Protein 9G46 (pdb70)

Secondary structure (DSSP, 8-state):
--S-S-GGGSHHHHHHHHHIIIIITT--HHHHHHH-TTHHHHTEEEEE-TTS-EEEEE-TTSS--HHHHHHHHHHHHHTTHHHHHHHHHTT---BTTTTB---HHHHT-TT----EETTEE-HHHHHHHHHHHHHHHHHHHTT-SB-TTSPBP-EEEEE--GGGTHHHHHHHHHTGGG--TT-EEEEE--SSHHHHHHHHTT--GGGEEEEEE-SSS--HHHHHHHHHHHHHHHHHH--GGGGGGTEEEEES-HHHHHHHT--GGGEEE--TTS-GGG-TTTGGGHHHHHHH-HHHHHHHHHHHHHHHHHHHHS-GGG-HHHHHHHHHHIIIIII---EEEEEES-STTTTHHHHHHHHHHHHH--SBBTTS-B-SS---PEEE---TTGGGGTTHHHHHHSSS---EEEEEESS-S--HHHHHHHHHHHHHHHHHHHHHHH-B-HHHHHHTT--GGGGGGG-B-----EEEEEES---HHHHHHHHHHHHHHHHHHHHHHTB-TT--HHHHHHHHHHHHHHHHHHS-S---SS-HHHHHHHHHHHHH--/--S-S-GGGSHHHHHHHHHIIIIITT--HHHHHHH-TTHHHHTEEEEE-TTS-EEEEE-TTSS--HHHHHHHHHHHHHTTHHHHHHHHHTT---BTTTTB---HHHHT-TT----EETTEE-HHHHHHHHHHHHHHHHHHHHT-SB-TTSPBP-EEEEE--GGGTHHHHHHHHHTGGG--TT-EEEEE--SSHHHHHHHHTT--GGGEEEEEE-SSS--HHHHHHHHHHHHHHHHHH-SGGGGGGTEEEEES-HHHHHHTT--GGGEEE--TTS-GGG-TTSGGGHHHHHHH-HHHHHHHHHHHHHHHHHHHHS-GGG-HHHHHHHHHHIIIIII---EEEEEES-GGGTTHHHHHHIIIIIHH---BBTTS-B-SS----EEE---TTGGGGTTHHHHHHSSS---EEEEEESS-S--HHHHHHHHHHHHHHHHHHHHHHH-B-HHHHHHTT--GGGGGGG-B-----EEEEEES---HHHHHHHHHHHHHHHHHHHHHHTB-TT--HHHHHTSSHHHHHHHHHHS-S---SS-HHHHHHHHHHHHH--

Foldseek 3Di:
DFPDFFLCPQVLNVVLLVCCVPDQVPAALVVVCVVDVCLQVLQKDWAAAPVRFIKIWGQSLASDDPVNLVSLLVLLVSLPLLVLLVCLQQQAQLLVVVSGRQPLLLLLPPVLDQRDHPPHGCNVVSVVLLVLLQVVLVCLVVQVLFAPVSHRAQEEEEFEEQLLFLLLVQLCLLAVLLFDPRHYYHYQYDLPVCSLCVVPVPDDLRRYAYEQEDAALPFPSSLNSVVVVVVVSCVPVVDLVRNASHYAYEYQDLVSCVVSPYDSSRYRHDDPSQFSLSDCSGSSVSSVCNGRNSVLSSLLSSLLNSLSCLQNPPRLSNRLLSSLLSSVCCCCFNVVFQEEEEEELDQSSFSVQVSLQSLQCQLWVDQAFPVGHGHPTDITGRTDYGYPPVCVVPCVVCLFDNDGQYEYEYEYAQDESPCPPVNPVVVVSVVCLVVSQVCQAPWADLVRLVVVPDDDPCRVVRTTPHSRGYIYMYTNYPGSSNVSNVVSSSNSSSSSRCSSRRHRSRDRVVVVVVSPPCVVVVVVLVDLDQDDPDPPVVSVVSNVCSVPPD/DFPDFFLVVQVLVVVLLVCCVVDQVPPALVVVCVVDVCLQVLQKDWAAAPVRFIKIWTQSLASDDDVNLVSLLVLLVSLCLLVLLVCLQQQAQLLVVVSGRQPLLLLLPPVLDQRDHPPHGCNVVSVVLLVLLQVVLVCLQVQVQFAPVSGRAQEEEEFEEQLLFLLLVQLCLLAVLLFDPRHYYYYQYDLPCVSLCVGCVPDDLRRYAYEQEDAALPDPSSLVSVVVVVVVSCVPVVDLVRNASHYAYEYQDLVSCVVSPYDSSRYRHDDPSQFSLSDCSGSSVSSVCNGRNSVLSSLLSSLLNSLSCLQNPPRLSNRQLSSLLSSVCSCCFNVVFQEEEEEELDSSSFSVQVSLQSLQCQQWVDQAFPSGHGHPTDITHRYGYGYPPVVVVPCVVCLWDNDGQHEYEYEYAQDDSPCPPVNPVVVVSVVCLVVSQVCLAPWADQVRQVVVPDDDPCRVVRTTPHSRGYIYMYTNYSGSSNNSNVVSSSNSSSSSRCSSRRHRSRDRVPVVVVPDVVVVVVVVLVDLDQDDPDPPVVSVVSNVCSVVDD

Nearest PDB structures (foldseek):
  7oyl-assembly1_A  TM=9.959E-01  e=5.648E-76  Aspergillus fumigatus
  1iri-assembly2_D  TM=9.839E-01  e=1.666E-66  Homo sapiens
  3ljk-assembly1_A  TM=9.572E-01  e=7.324E-53  Francisella tularensis subsp. tularensis
  3pr3-assembly1_B  TM=9.569E-01  e=1.613E-48  Plasmodium falciparum 3D7
  6otu-assembly1_A-2  TM=9.140E-01  e=5.782E-39  Chlamydia trachomatis D/UW-3/CX

GO terms:
  GO:0062040 fungal biofilm matrix (C, IDA)

InterPro domains:
  IPR001672 Phosphoglucose isomerase (PGI) [MF_00473] (52-525)
  IPR001672 Phosphoglucose isomerase (PGI) [PF00342] (58-542)
  IPR001672 Phosphoglucose isomerase (PGI) [PR00662] (156-175)
  IPR001672 Phosphoglucose isomerase (PGI) [PR00662] (268-286)
  IPR001672 Phosphoglucose isomerase (PGI) [PR00662] (345-366)
  IPR001672 Phosphoglucose isomerase (PGI) [PR00662] (466-484)
  IPR001672 Phosphoglucose isomerase (PGI) [PR00662] (484-498)
  IPR001672 Phosphoglucose isomerase (PGI) [PR00662] (498-511)
  IPR001672 Phosphoglucose isomerase (PGI) [PS51463] (10-548)
  IPR001672 Phosphoglucose isomerase (PGI) [PTHR11469] (6-547)
  IPR018189 Phosphoglucose isomerase, conserved site [PS00174] (498-515)
  IPR018189 Phosphoglucose isomerase, conserved site [PS00765] (272-285)
  IPR023096 Phosphoglucose isomerase, C-terminal [G3DSA:1.10.1390.10] (508-550)
  IPR035476 Phosphoglucose isomerase, SIS domain 1 [cd05015] (127-291)
  IPR035482 Phosphoglucose isomerase, SIS domain 2 [cd05016] (338-521)
  IPR046348 SIS domain superfamily [SSF53697] (8-548)

Radius of gyration: 28.05 Å; Cα contacts (8 Å, |Δi|>4): 2369; chains: 2; bounding box: 69×75×69 Å

Sequence (1100 aa):
MASFKLATDLPEWKKLEETYKSVGEKFSVRDAFAKDPKRFEEFSWIIYKNYDDSKILFDFSKNLVNKEILDQLVTLAKEAGVEKLRDAMFAGDHINTTEDRAVYHVALRNRALRKMMPVDGKDTAQEVDDVLKHMKEEFSDSSIRDGSWTGYTGKSITDVVNIGIGGSDLGPVMVTEALKAYSKPGLNVHFISNIDGTHTAETLKNLNPETTLFLIASKTFTTAETITNATSAKNWFLATAKDSKHIAKHFAALSTNEKEVVAFGIDAKNMFGFESSWVGGRYSVWSAIGLSVAIYIGFENFNDFLKGAEAMDQHFLTTPLENNIPVIGGLLSVWYNNFFGAQTHLVVPFDQYLHRFPAYLQQLSMESNGKSVTRANVFTNYQTGTTILFGEPATNAQHSFFQLVHQGTKLIPADFILAAQQSHNPIEKNLHQRMLASNFFAQSEALMMVGKDEAKKVKAEGATGGLVPHKEFSGNRPTTSILAQKITPATLGSLIAYYEHLTFTEGAIWNINSFDQWGVELGKVLAKVVIGKELDDKKAVATHDASTNGLINQFKEWEEMASFKLATDLPEWKKLEETYKKSVGEKFSVRDAFAKDPKRFEEFSWIYKNYDDSKILFDFSKNLVNKEILDQLVTLAKEAGVEKLRDAMFAGDHINTTEDRAVYHVALRNRALRKMMPVDGKDTAQEEVDDVLKHMKEFSDSSIRDGSWTGYTGKSSITDVVNIGIGGSDLGPVMVTEALKAYSKPGLNVHFISNIDGTHTAETLKNLNPETTLFLIASKTFTTAETITNATSAKNWFLATAKDSKHIAKKHFAALSTNEKEVVAFGIDDAKNMFGFESSWVGGRYSVWSAIGLSVAIYIGFENFNDFLKGAEAMDQHFLTTPLENNIPVIGGLLSVWYNNFFGAQTHLVVPFDQYLHRFPAYLQQLSMESNGKSVTRANVFTNYQTGTTILFGEPATNAQHSFFQLVHQGTKLIPADFILAAQSHNPIEKNLHQRMLASNFFAQSEALMMVVGKDEAKVKAEGATGGLVPHKEFSGNRPTTSILAQKITPATLGSLIAYYEHLTFTEGAIWNINSFDQWGVELGKKVLAKVIGKELDDKKAVATHDASTNGLINQFKEWEE

B-factor: mean 14.59, std 7.42, range [5.87, 81.79]

Organism: Candida albicans (strain SC5314 / ATCC MYA-2876) (NCBI:txid237561)

Structure (mmCIF, N/CA/C/O backbone):
data_9G46
#
_entry.id   9G46
#
_cell.length_a   86.769
_cell.length_b   101.170
_cell.length_c   133.700
_cell.angle_alpha   90.00
_cell.angle_beta   90.00
_cell.angle_gamma   90.00
#
_symmetry.space_group_name_H-M   'P 21 21 21'
#
loop_
_entity.id
_entity.type
_entity.pdbx_description
1 polymer 'Glucose-6-phosphate isomerase'
2 non-polymer '5-PHOSPHOARABINONIC ACID'
3 non-polymer (1S)-3-(methylamino)-1-thiophen-2-yl-propan-1-ol
4 non-polymer [4-(hydroxymethyl)cyclohexyl]methanol
5 non-polymer 'CHLORIDE ION'
6 water water
#
loop_
_atom_site.group_PDB
_atom_site.id
_atom_site.type_symbol
_atom_site.label_atom_id
_atom_site.label_alt_id
_atom_site.label_comp_id
_atom_site.label_asym_id
_atom_site.label_entity_id
_atom_site.label_seq_id
_atom_site.pdbx_PDB_ins_code
_atom_site.Cartn_x
_atom_site.Cartn_y
_atom_site.Cartn_z
_atom_site.occupancy
_atom_site.B_iso_or_equiv
_atom_site.auth_seq_id
_atom_site.auth_comp_id
_atom_site.auth_asym_id
_atom_site.auth_atom_id
_atom_site.pdbx_PDB_model_num
ATOM 1 N N . MET A 1 6 ? 10.886 -28.222 -37.482 1.00 45.64 1 MET A N 1
ATOM 2 C CA . MET A 1 6 ? 11.682 -27.532 -38.526 1.00 42.37 1 MET A CA 1
ATOM 3 C C . MET A 1 6 ? 10.855 -26.442 -39.200 1.00 34.98 1 MET A C 1
ATOM 4 O O . MET A 1 6 ? 9.633 -26.398 -39.084 1.00 26.69 1 MET A O 1
ATOM 9 N N . ALA A 1 7 ? 11.560 -25.553 -39.905 1.00 31.65 2 ALA A N 1
ATOM 10 C CA . ALA A 1 7 ? 10.989 -24.267 -40.276 1.00 30.42 2 ALA A CA 1
ATOM 11 C C . ALA A 1 7 ? 10.148 -24.431 -41.525 1.00 22.92 2 ALA A C 1
ATOM 12 O O . ALA A 1 7 ? 10.474 -25.288 -42.348 1.00 25.21 2 ALA A O 1
ATOM 14 N N . SER A 1 8 ? 9.216 -23.494 -41.733 1.00 20.12 3 SER A N 1
ATOM 15 C CA . SER A 1 8 ? 8.380 -23.506 -42.930 1.00 19.53 3 SER A CA 1
ATOM 16 C C . SER A 1 8 ? 8.921 -22.555 -43.987 1.00 18.28 3 SER A C 1
ATOM 17 O O . SER A 1 8 ? 8.428 -22.537 -45.113 1.00 18.96 3 SER A O 1
ATOM 20 N N . PHE A 1 9 ? 9.970 -21.785 -43.672 1.00 14.47 4 PHE A N 1
ATOM 21 C CA . PHE A 1 9 ? 10.605 -20.887 -44.636 1.00 13.42 4 PHE A CA 1
ATOM 22 C C . PHE A 1 9 ? 12.058 -20.678 -44.170 1.00 11.65 4 PHE A C 1
ATOM 23 O O . PHE A 1 9 ? 12.428 -21.131 -43.080 1.00 11.77 4 PHE A O 1
ATOM 31 N N . LYS A 1 10 ? 12.844 -20.027 -45.023 1.00 11.42 5 LYS A N 1
ATOM 32 C CA . LYS A 1 10 ? 14.285 -19.869 -44.784 1.00 11.53 5 LYS A CA 1
ATOM 33 C C . LYS A 1 10 ? 14.602 -18.458 -44.293 1.00 10.88 5 LYS A C 1
ATOM 34 O O . LYS A 1 10 ? 15.342 -18.276 -43.316 1.00 10.26 5 LYS A O 1
ATOM 40 N N . LEU A 1 11 ? 14.161 -17.459 -45.048 1.00 10.21 6 LEU A N 1
ATOM 41 C CA . LEU A 1 11 ? 14.563 -16.069 -44.841 1.00 9.63 6 LEU A CA 1
ATOM 42 C C . LEU A 1 11 ? 13.346 -15.144 -44.887 1.00 10.16 6 LEU A C 1
ATOM 43 O O . LEU A 1 11 ? 12.516 -15.235 -45.818 1.00 10.15 6 LEU A O 1
ATOM 48 N N . ALA A 1 12 ? 13.245 -14.208 -43.945 1.00 11.68 7 ALA A N 1
ATOM 49 C CA . ALA A 1 12 ? 12.113 -13.292 -43.892 1.00 10.63 7 ALA A CA 1
ATOM 50 C C . ALA A 1 12 ? 11.996 -12.461 -45.173 1.00 11.10 7 ALA A C 1
ATOM 51 O O . ALA A 1 12 ? 10.882 -12.146 -45.607 1.00 10.62 7 ALA A O 1
ATOM 53 N N . THR A 1 13 ? 13.125 -12.088 -45.748 1.00 10.70 8 THR A N 1
ATOM 54 C CA . THR A 1 13 ? 13.173 -11.283 -46.971 1.00 10.92 8 THR A CA 1
ATOM 55 C C . THR A 1 13 ? 12.459 -11.966 -48.133 1.00 11.67 8 THR A C 1
ATOM 56 O O . THR A 1 13 ? 12.087 -11.292 -49.127 1.00 11.89 8 THR A O 1
ATOM 60 N N . ASP A 1 14 ? 12.329 -13.280 -48.073 1.00 11.13 9 ASP A N 1
ATOM 61 C CA . ASP A 1 14 ? 11.668 -14.046 -49.135 1.00 13.01 9 ASP A CA 1
ATOM 62 C C . ASP A 1 14 ? 10.225 -14.461 -48.784 1.00 13.52 9 ASP A C 1
ATOM 63 O O . ASP A 1 14 ? 9.583 -15.145 -49.587 1.00 15.02 9 ASP A O 1
ATOM 68 N N . LEU A 1 15 ? 9.676 -14.037 -47.638 1.00 11.98 10 LEU A N 1
ATOM 69 C CA . LEU A 1 15 ? 8.219 -14.074 -47.469 1.00 11.97 10 LEU A CA 1
ATOM 70 C C . LEU A 1 15 ? 7.584 -13.118 -48.460 1.00 12.31 10 LEU A C 1
ATOM 71 O O . LEU A 1 15 ? 8.069 -11.988 -48.600 1.00 11.74 10 LEU A O 1
ATOM 76 N N . PRO A 1 16 ? 6.502 -13.535 -49.171 1.00 12.41 11 PRO A N 1
ATOM 77 C CA . PRO A 1 16 ? 5.921 -12.702 -50.217 1.00 13.63 11 PRO A CA 1
ATOM 78 C C . PRO A 1 16 ? 5.607 -11.277 -49.784 1.00 12.35 11 PRO A C 1
ATOM 79 O O . PRO A 1 16 ? 5.827 -10.335 -50.530 1.00 14.23 11 PRO A O 1
ATOM 83 N N . GLU A 1 17 ? 5.162 -11.072 -48.529 1.00 12.10 12 GLU A N 1
ATOM 84 C CA . GLU A 1 17 ? 4.750 -9.742 -48.110 1.00 12.23 12 GLU A CA 1
ATOM 85 C C . GLU A 1 17 ? 5.945 -8.824 -47.875 1.00 12.46 12 GLU A C 1
ATOM 86 O O . GLU A 1 17 ? 5.802 -7.588 -47.846 1.00 11.84 12 GLU A O 1
ATOM 92 N N . TRP A 1 18 ? 7.141 -9.390 -47.696 1.00 12.06 13 TRP A N 1
ATOM 93 C CA . TRP A 1 18 ? 8.293 -8.527 -47.412 1.00 12.43 13 TRP A CA 1
ATOM 94 C C . TRP A 1 18 ? 8.534 -7.539 -48.546 1.00 13.52 13 TRP A C 1
ATOM 95 O O . TRP A 1 18 ? 8.679 -6.347 -48.286 1.00 11.44 13 TRP A O 1
ATOM 106 N N . LYS A 1 19 ? 8.558 -8.015 -49.786 1.00 13.57 14 LYS A N 1
ATOM 107 C CA . LYS A 1 19 ? 8.798 -7.096 -50.892 1.00 13.93 14 LYS A CA 1
ATOM 108 C C . LYS A 1 19 ? 7.657 -6.092 -51.027 1.00 13.05 14 LYS A C 1
ATOM 109 O O . LYS A 1 19 ? 7.890 -4.934 -51.352 1.00 14.03 14 LYS A O 1
ATOM 113 N N . LYS A 1 20 ? 6.434 -6.490 -50.671 1.00 12.73 15 LYS A N 1
ATOM 114 C CA . LYS A 1 20 ? 5.306 -5.569 -50.673 1.00 14.01 15 LYS A CA 1
ATOM 115 C C . LYS A 1 20 ? 5.472 -4.491 -49.618 1.00 13.41 15 LYS A C 1
ATOM 116 O O . LYS A 1 20 ? 5.142 -3.333 -49.862 1.00 13.49 15 LYS A O 1
ATOM 122 N N . LEU A 1 21 ? 5.959 -4.859 -48.424 1.00 11.58 16 LEU A N 1
ATOM 123 C CA . LEU A 1 21 ? 6.231 -3.853 -47.412 1.00 11.82 16 LEU A CA 1
ATOM 124 C C . LEU A 1 21 ? 7.358 -2.896 -47.817 1.00 12.11 16 LEU A C 1
ATOM 125 O O . LEU A 1 21 ? 7.303 -1.713 -47.488 1.00 13.19 16 LEU A O 1
ATOM 130 N N . GLU A 1 22 ? 8.355 -3.382 -48.565 1.00 13.19 17 GLU A N 1
ATOM 131 C CA . GLU A 1 22 ? 9.387 -2.490 -49.088 1.00 16.04 17 GLU A CA 1
ATOM 132 C C . GLU A 1 22 ? 8.764 -1.450 -50.022 1.00 15.33 17 GLU A C 1
ATOM 133 O O . GLU A 1 22 ? 9.143 -0.274 -49.974 1.00 14.64 17 GLU A O 1
ATOM 139 N N . GLU A 1 23 ? 7.806 -1.869 -50.861 1.00 16.47 18 GLU A N 1
ATOM 140 C CA . GLU A 1 23 ? 7.146 -0.935 -51.770 1.00 16.41 18 GLU A CA 1
ATOM 141 C C . GLU A 1 23 ? 6.288 0.060 -51.014 1.00 15.50 18 GLU A C 1
ATOM 142 O O . GLU A 1 23 ? 6.334 1.244 -51.300 1.00 16.64 18 GLU A O 1
ATOM 148 N N . THR A 1 24 ? 5.564 -0.406 -49.980 1.00 14.09 19 THR A N 1
ATOM 149 C CA . THR A 1 24 ? 4.784 0.498 -49.142 1.00 13.83 19 THR A CA 1
ATOM 150 C C . THR A 1 24 ? 5.702 1.460 -48.369 1.00 14.90 19 THR A C 1
ATOM 151 O O . THR A 1 24 ? 5.370 2.651 -48.204 1.00 17.08 19 THR A O 1
ATOM 155 N N . TYR A 1 25 ? 6.868 0.988 -47.915 1.00 12.75 20 TYR A N 1
ATOM 156 C CA . TYR A 1 25 ? 7.813 1.903 -47.287 1.00 13.33 20 TYR A CA 1
ATOM 157 C C . TYR A 1 25 ? 8.164 3.052 -48.241 1.00 14.79 20 TYR A C 1
ATOM 158 O O . TYR A 1 25 ? 8.097 4.223 -47.850 1.00 15.54 20 TYR A O 1
ATOM 167 N N . LYS A 1 26 ? 8.501 2.725 -49.485 1.00 16.63 21 LYS A N 1
ATOM 168 C CA . LYS A 1 26 ? 8.868 3.771 -50.434 1.00 20.36 21 LYS A CA 1
ATOM 169 C C . LYS A 1 26 ? 7.710 4.721 -50.721 1.00 20.19 21 LYS A C 1
ATOM 170 O O . LYS A 1 26 ? 7.906 5.936 -50.775 1.00 23.29 21 LYS A O 1
ATOM 176 N N . SER A 1 27 ? 6.506 4.187 -50.883 1.00 20.44 22 SER A N 1
ATOM 177 C CA . SER A 1 27 ? 5.394 5.016 -51.354 1.00 23.13 22 SER A CA 1
ATOM 178 C C . SER A 1 27 ? 4.716 5.797 -50.225 1.00 25.76 22 SER A C 1
ATOM 179 O O . SER A 1 27 ? 4.286 6.924 -50.433 1.00 26.08 22 SER A O 1
ATOM 182 N N . VAL A 1 28 ? 4.643 5.249 -49.011 1.00 20.17 23 VAL A N 1
ATOM 183 C CA . VAL A 1 28 ? 3.833 5.806 -47.932 1.00 23.13 23 VAL A CA 1
ATOM 184 C C . VAL A 1 28 ? 4.598 5.927 -46.609 1.00 20.43 23 VAL A C 1
ATOM 185 O O . VAL A 1 28 ? 4.388 6.875 -45.816 1.00 19.31 23 VAL A O 1
ATOM 189 N N . GLY A 1 29 ? 5.498 4.977 -46.334 1.00 18.07 24 GLY A N 1
ATOM 190 C CA . GLY A 1 29 ? 6.103 4.860 -45.012 1.00 17.19 24 GLY A CA 1
ATOM 191 C C . GLY A 1 29 ? 7.180 5.901 -44.746 1.00 16.17 24 GLY A C 1
ATOM 192 O O . GLY A 1 29 ? 7.149 6.604 -43.741 1.00 16.06 24 GLY A O 1
ATOM 193 N N . GLU A 1 30 ? 8.117 6.030 -45.691 1.00 17.48 25 GLU A N 1
ATOM 194 C CA . GLU A 1 30 ? 9.287 6.857 -45.472 1.00 20.81 25 GLU A CA 1
ATOM 195 C C . GLU A 1 30 ? 8.869 8.266 -45.064 1.00 21.61 25 GLU A C 1
ATOM 196 O O . GLU A 1 30 ? 9.368 8.807 -44.073 1.00 23.15 25 GLU A O 1
ATOM 202 N N . LYS A 1 31 ? 7.902 8.829 -45.807 1.00 21.08 26 LYS A N 1
ATOM 203 C CA . LYS A 1 31 ? 7.530 10.225 -45.603 1.00 23.49 26 LYS A CA 1
ATOM 204 C C . LYS A 1 31 ? 6.235 10.351 -44.796 1.00 21.82 26 LYS A C 1
ATOM 205 O O . LYS A 1 31 ? 5.568 11.373 -44.864 1.00 19.45 26 LYS A O 1
ATOM 211 N N . PHE A 1 32 ? 5.906 9.323 -44.018 1.00 20.71 27 PHE A N 1
ATOM 212 C CA . PHE A 1 32 ? 4.672 9.261 -43.260 1.00 17.12 27 PHE A CA 1
ATOM 213 C C . PHE A 1 32 ? 4.556 10.477 -42.356 1.00 16.91 27 PHE A C 1
ATOM 214 O O . PHE A 1 32 ? 5.478 10.850 -41.626 1.00 15.88 27 PHE A O 1
ATOM 222 N N . SER A 1 33 ? 3.368 11.091 -42.401 1.00 13.46 28 SER A N 1
ATOM 223 C CA . SER A 1 33 ? 3.030 12.201 -41.540 1.00 13.19 28 SER A CA 1
ATOM 224 C C . SER A 1 33 ? 1.973 11.748 -40.541 1.00 13.73 28 SER A C 1
ATOM 225 O O . SER A 1 33 ? 0.847 11.474 -40.901 1.00 12.44 28 SER A O 1
ATOM 228 N N . VAL A 1 34 ? 2.376 11.701 -39.274 1.00 13.89 29 VAL A N 1
ATOM 229 C CA . VAL A 1 34 ? 1.459 11.368 -38.200 1.00 14.02 29 VAL A CA 1
ATOM 230 C C . VAL A 1 34 ? 0.390 12.445 -38.045 1.00 13.82 29 VAL A C 1
ATOM 231 O O . VAL A 1 34 ? -0.803 12.134 -37.897 1.00 13.77 29 VAL A O 1
ATOM 235 N N . ARG A 1 35 ? 0.779 13.727 -38.178 1.00 15.02 30 ARG A N 1
ATOM 236 C CA . ARG A 1 35 ? -0.221 14.784 -38.184 1.00 16.40 30 ARG A CA 1
ATOM 237 C C . ARG A 1 35 ? -1.302 14.543 -39.258 1.00 14.64 30 ARG A C 1
ATOM 238 O O . ARG A 1 35 ? -2.518 14.633 -39.020 1.00 14.95 30 ARG A O 1
ATOM 241 N N . ASP A 1 36 ? -0.892 14.263 -40.500 1.00 13.91 31 ASP A N 1
ATOM 242 C CA . ASP A 1 36 ? -1.837 13.992 -41.558 1.00 14.24 31 ASP A CA 1
ATOM 243 C C . ASP A 1 36 ? -2.692 12.768 -41.247 1.00 14.50 31 ASP A C 1
ATOM 244 O O . ASP A 1 36 ? -3.857 12.733 -41.617 1.00 14.24 31 ASP A O 1
ATOM 249 N N . ALA A 1 37 ? -2.102 11.746 -40.579 1.00 12.83 32 ALA A N 1
ATOM 250 C CA . ALA A 1 37 ? -2.877 10.565 -40.276 1.00 12.86 32 ALA A CA 1
ATOM 251 C C . ALA A 1 37 ? -4.054 10.897 -39.340 1.00 12.33 32 ALA A C 1
ATOM 252 O O . ALA A 1 37 ? -5.148 10.344 -39.506 1.00 12.50 32 ALA A O 1
ATOM 254 N N . PHE A 1 38 ? -3.799 11.746 -38.336 1.00 11.93 33 PHE A N 1
ATOM 255 C CA . PHE A 1 38 ? -4.852 12.090 -37.383 1.00 11.53 33 PHE A CA 1
ATOM 256 C C . PHE A 1 38 ? -5.917 12.923 -38.097 1.00 13.35 33 PHE A C 1
ATOM 257 O O . PHE A 1 38 ? -7.097 12.760 -37.825 1.00 15.40 33 PHE A O 1
ATOM 265 N N . ALA A 1 39 ? -5.476 13.813 -39.010 1.00 14.96 34 ALA A N 1
ATOM 266 C CA . ALA A 1 39 ? -6.426 14.640 -39.745 1.00 15.02 34 ALA A CA 1
ATOM 267 C C . ALA A 1 39 ? -7.309 13.812 -40.670 1.00 16.10 34 ALA A C 1
ATOM 268 O O . ALA A 1 39 ? -8.481 14.142 -40.918 1.00 16.94 34 ALA A O 1
ATOM 270 N N . LYS A 1 40 ? -6.788 12.714 -41.216 1.00 16.09 35 LYS A N 1
ATOM 271 C CA . LYS A 1 40 ? -7.517 11.902 -42.176 1.00 19.81 35 LYS A CA 1
ATOM 272 C C . LYS A 1 40 ? -8.515 11.005 -41.443 1.00 19.73 35 LYS A C 1
ATOM 273 O O . LYS A 1 40 ? -9.525 10.612 -42.017 1.00 21.38 35 LYS A O 1
ATOM 279 N N . ASP A 1 41 ? -8.208 10.618 -40.191 1.00 17.25 36 ASP A N 1
ATOM 280 C CA . ASP A 1 41 ? -8.957 9.563 -39.508 1.00 17.58 36 ASP A CA 1
ATOM 281 C C . ASP A 1 41 ? -9.339 10.061 -38.112 1.00 16.79 36 ASP A C 1
ATOM 282 O O . ASP A 1 41 ? -8.570 9.982 -37.157 1.00 14.66 36 ASP A O 1
ATOM 287 N N . PRO A 1 42 ? -10.560 10.586 -37.909 1.00 22.44 37 PRO A N 1
ATOM 288 C CA . PRO A 1 42 ? -10.967 11.084 -36.592 1.00 21.84 37 PRO A CA 1
ATOM 289 C C . PRO A 1 42 ? -11.025 10.000 -35.519 1.00 19.13 37 PRO A C 1
ATOM 290 O O . PRO A 1 42 ? -11.068 10.327 -34.342 1.00 24.55 37 PRO A O 1
ATOM 294 N N . LYS A 1 43 ? -10.948 8.747 -35.926 1.00 16.67 38 LYS A N 1
ATOM 295 C CA . LYS A 1 43 ? -11.019 7.654 -34.973 1.00 16.92 38 LYS A CA 1
ATOM 296 C C . LYS A 1 43 ? -9.624 7.055 -34.751 1.00 13.67 38 LYS A C 1
ATOM 297 O O . LYS A 1 43 ? -9.542 5.977 -34.216 1.00 12.41 38 LYS A O 1
ATOM 302 N N . ARG A 1 44 ? -8.552 7.743 -35.153 1.00 12.11 39 ARG A N 1
ATOM 303 C CA . ARG A 1 44 ? -7.227 7.116 -35.107 1.00 11.15 39 ARG A CA 1
ATOM 304 C C . ARG A 1 44 ? -6.833 6.662 -33.705 1.00 11.61 39 ARG A C 1
ATOM 305 O O . ARG A 1 44 ? -6.229 5.590 -33.553 1.00 10.90 39 ARG A O 1
ATOM 313 N N . PHE A 1 45 ? -7.064 7.487 -32.683 1.00 10.93 40 PHE A N 1
ATOM 314 C CA . PHE A 1 45 ? -6.671 7.103 -31.338 1.00 10.99 40 PHE A CA 1
ATOM 315 C C . PHE A 1 45 ? -7.390 5.814 -30.930 1.00 12.64 40 PHE A C 1
ATOM 316 O O . PHE A 1 45 ? -6.767 4.901 -30.392 1.00 13.20 40 PHE A O 1
ATOM 324 N N . GLU A 1 46 ? -8.717 5.731 -31.166 1.00 12.91 41 GLU A N 1
ATOM 325 C CA . GLU A 1 46 ? -9.455 4.510 -30.869 1.00 13.82 41 GLU A CA 1
ATOM 326 C C . GLU A 1 46 ? -8.932 3.316 -31.664 1.00 12.94 41 GLU A C 1
ATOM 327 O O . GLU A 1 46 ? -8.881 2.193 -31.151 1.00 12.90 41 GLU A O 1
ATOM 333 N N . GLU A 1 47 ? -8.600 3.497 -32.942 1.00 11.42 42 GLU A N 1
ATOM 334 C CA . GLU A 1 47 ? -8.227 2.400 -33.821 1.00 12.34 42 GLU A CA 1
ATOM 335 C C . GLU A 1 47 ? -6.838 1.840 -33.507 1.00 11.68 42 GLU A C 1
ATOM 336 O O . GLU A 1 47 ? -6.593 0.663 -33.727 1.00 11.65 42 GLU A O 1
ATOM 342 N N . PHE A 1 48 ? -5.965 2.688 -32.974 1.00 10.41 43 PHE A N 1
ATOM 343 C CA . PHE A 1 48 ? -4.572 2.325 -32.745 1.00 10.43 43 PHE A CA 1
ATOM 344 C C . PHE A 1 48 ? -4.223 2.341 -31.258 1.00 10.58 43 PHE A C 1
ATOM 345 O O . PHE A 1 48 ? -3.021 2.409 -30.940 1.00 10.36 43 PHE A O 1
ATOM 353 N N . SER A 1 49 ? -5.205 2.225 -30.378 1.00 9.55 44 SER A N 1
ATOM 354 C CA . SER A 1 49 ? -4.964 2.001 -28.957 1.00 10.53 44 SER A CA 1
ATOM 355 C C . SER A 1 49 ? -5.808 0.826 -28.509 1.00 10.52 44 SER A C 1
ATOM 356 O O . SER A 1 49 ? -6.886 0.612 -29.045 1.00 11.86 44 SER A O 1
ATOM 359 N N . TRP A 1 50 ? -5.310 0.077 -27.536 1.00 9.37 45 TRP A N 1
ATOM 360 C CA . TRP A 1 50 ? -5.961 -1.103 -27.006 1.00 10.01 45 TRP A CA 1
ATOM 361 C C . TRP A 1 50 ? -5.873 -1.063 -25.483 1.00 11.77 45 TRP A C 1
ATOM 362 O O . TRP A 1 50 ? -4.798 -0.787 -24.937 1.00 12.51 45 TRP A O 1
ATOM 373 N N . ILE A 1 51 ? -6.989 -1.363 -24.815 1.00 11.23 46 ILE A N 1
ATOM 374 C CA A ILE A 1 51 ? -6.968 -1.528 -23.375 0.50 12.58 46 ILE A CA 1
ATOM 375 C CA B ILE A 1 51 ? -7.050 -1.550 -23.365 0.50 11.80 46 ILE A CA 1
ATOM 376 C C . ILE A 1 51 ? -6.794 -3.015 -23.078 1.00 13.01 46 ILE A C 1
ATOM 377 O O . ILE A 1 51 ? -7.511 -3.874 -23.580 1.00 15.06 46 ILE A O 1
ATOM 386 N N . TYR A 1 52 ? -5.778 -3.311 -22.279 1.00 10.48 47 TYR A N 1
ATOM 387 C CA . TYR A 1 52 ? -5.534 -4.646 -21.786 1.00 10.30 47 TYR A CA 1
ATOM 388 C C . TYR A 1 52 ? -6.179 -4.763 -20.409 1.00 10.40 47 TYR A C 1
ATOM 389 O O . TYR A 1 52 ? -6.016 -3.873 -19.583 1.00 11.08 47 TYR A O 1
ATOM 398 N N . LYS A 1 53 ? -6.949 -5.842 -20.195 1.00 11.79 48 LYS A N 1
ATOM 399 C CA . LYS A 1 53 ? -7.553 -6.076 -18.894 1.00 13.00 48 LYS A CA 1
ATOM 400 C C . LYS A 1 53 ? -6.846 -7.244 -18.217 1.00 11.79 48 LYS A C 1
ATOM 401 O O . LYS A 1 53 ? -6.812 -8.356 -18.729 1.00 11.60 48 LYS A O 1
ATOM 407 N N . ASN A 1 54 ? -6.299 -6.958 -17.040 1.00 11.01 49 ASN A N 1
ATOM 408 C CA . ASN A 1 54 ? -5.549 -7.909 -16.264 1.00 10.91 49 ASN A CA 1
ATOM 409 C C . ASN A 1 54 ? -6.485 -8.839 -15.496 1.00 11.49 49 ASN A C 1
ATOM 410 O O . ASN A 1 54 ? -7.690 -8.634 -15.474 1.00 11.98 49 ASN A O 1
ATOM 415 N N . TYR A 1 55 ? -5.921 -9.898 -14.910 1.00 11.02 50 TYR A N 1
ATOM 416 C CA . TYR A 1 55 ? -6.749 -10.899 -14.243 1.00 11.92 50 TYR A CA 1
ATOM 417 C C . TYR A 1 55 ? -7.517 -10.332 -13.051 1.00 11.88 50 TYR A C 1
ATOM 418 O O . TYR A 1 55 ? -8.570 -10.887 -12.683 1.00 12.85 50 TYR A O 1
ATOM 427 N N . ASP A 1 56 ? -7.023 -9.234 -12.478 1.00 11.63 51 ASP A N 1
ATOM 428 C CA . ASP A 1 56 ? -7.581 -8.596 -11.294 1.00 10.86 51 ASP A CA 1
ATOM 429 C C . ASP A 1 56 ? -8.479 -7.411 -11.658 1.00 12.63 51 ASP A C 1
ATOM 430 O O . ASP A 1 56 ? -8.843 -6.658 -10.764 1.00 13.91 51 ASP A O 1
ATOM 435 N N . ASP A 1 57 ? -8.812 -7.295 -12.944 1.00 12.62 52 ASP A N 1
ATOM 436 C CA . ASP A 1 57 ? -9.710 -6.291 -13.510 1.00 14.48 52 ASP A CA 1
ATOM 437 C C . ASP A 1 57 ? -9.061 -4.915 -13.608 1.00 12.90 52 ASP A C 1
ATOM 438 O O . ASP A 1 57 ? -9.711 -3.982 -14.088 1.00 14.11 52 ASP A O 1
ATOM 443 N N . SER A 1 58 ? -7.782 -4.804 -13.229 1.00 10.30 53 SER A N 1
ATOM 444 C CA . SER A 1 58 ? -7.005 -3.600 -13.509 1.00 10.37 53 SER A CA 1
ATOM 445 C C . SER A 1 58 ? -6.716 -3.555 -15.016 1.00 11.28 53 SER A C 1
ATOM 446 O O . SER A 1 58 ? -6.852 -4.551 -15.723 1.00 10.32 53 SER A O 1
ATOM 449 N N . LYS A 1 59 ? -6.299 -2.368 -15.457 1.00 11.37 54 LYS A N 1
ATOM 450 C CA . LYS A 1 59 ? -6.187 -2.093 -16.899 1.00 11.67 54 LYS A CA 1
ATOM 451 C C . LYS A 1 59 ? -4.870 -1.409 -17.241 1.00 10.22 54 LYS A C 1
ATOM 452 O O . LYS A 1 59 ? -4.284 -0.689 -16.438 1.00 10.35 54 LYS A O 1
ATOM 458 N N . ILE A 1 60 ? -4.456 -1.607 -18.493 1.00 9.18 55 ILE A N 1
ATOM 459 C CA . ILE A 1 60 ? -3.316 -0.916 -19.054 1.00 9.13 55 ILE A CA 1
ATOM 460 C C . ILE A 1 60 ? -3.735 -0.497 -20.454 1.00 9.66 55 ILE A C 1
ATOM 461 O O . ILE A 1 60 ? -4.145 -1.314 -21.285 1.00 10.86 55 ILE A O 1
ATOM 466 N N . LEU A 1 61 ? -3.524 0.781 -20.773 1.00 9.47 56 LEU A N 1
ATOM 467 C CA . LEU A 1 61 ? -3.781 1.292 -22.110 1.00 9.65 56 LEU A CA 1
ATOM 468 C C . LEU A 1 61 ? -2.466 1.267 -22.889 1.00 9.28 56 LEU A C 1
ATOM 469 O O . LEU A 1 61 ? -1.496 1.886 -22.429 1.00 10.35 56 LEU A O 1
ATOM 474 N N . PHE A 1 62 ? -2.481 0.615 -24.056 1.00 9.08 57 PHE A N 1
ATOM 475 C CA . PHE A 1 62 ? -1.371 0.635 -24.969 1.00 9.23 57 PHE A CA 1
ATOM 476 C C . PHE A 1 62 ? -1.759 1.481 -26.166 1.00 9.82 57 PHE A C 1
ATOM 477 O O . PHE A 1 62 ? -2.609 1.061 -26.960 1.00 9.52 57 PHE A O 1
ATOM 485 N N . ASP A 1 63 ? -1.195 2.686 -26.271 1.00 9.53 58 ASP A N 1
ATOM 486 C CA . ASP A 1 63 ? -1.522 3.611 -27.354 1.00 8.94 58 ASP A CA 1
ATOM 487 C C . ASP A 1 63 ? -0.394 3.640 -28.372 1.00 9.19 58 ASP A C 1
ATOM 488 O O . ASP A 1 63 ? 0.683 4.174 -28.069 1.00 9.98 58 ASP A O 1
ATOM 493 N N . PHE A 1 64 ? -0.640 3.065 -29.549 1.00 9.22 59 PHE A N 1
ATOM 494 C CA . PHE A 1 64 ? 0.340 3.010 -30.627 1.00 9.07 59 PHE A CA 1
ATOM 495 C C . PHE A 1 64 ? 0.117 4.109 -31.682 1.00 8.77 59 PHE A C 1
ATOM 496 O O . PHE A 1 64 ? 0.804 4.119 -32.710 1.00 8.41 59 PHE A O 1
ATOM 504 N N . SER A 1 65 ? -0.813 5.050 -31.447 1.00 8.51 60 SER A N 1
ATOM 505 C CA . SER A 1 65 ? -1.329 5.933 -32.491 1.00 8.97 60 SER A CA 1
ATOM 506 C C . SER A 1 65 ? -0.362 7.051 -32.906 1.00 9.01 60 SER A C 1
ATOM 507 O O . SER A 1 65 ? -0.571 7.623 -33.975 1.00 8.26 60 SER A O 1
ATOM 510 N N . LYS A 1 66 ? 0.729 7.296 -32.150 1.00 8.70 61 LYS A N 1
ATOM 511 C CA . LYS A 1 66 ? 1.774 8.240 -32.594 1.00 8.32 61 LYS A CA 1
ATOM 512 C C . LYS A 1 66 ? 2.906 7.551 -33.351 1.00 8.93 61 LYS A C 1
ATOM 513 O O . LYS A 1 66 ? 3.881 8.197 -33.723 1.00 10.30 61 LYS A O 1
ATOM 519 N N . ASN A 1 67 ? 2.714 6.274 -33.740 1.00 8.31 62 ASN A N 1
ATOM 520 C CA . ASN A 1 67 ? 3.676 5.577 -34.594 1.00 8.43 62 ASN A CA 1
ATOM 521 C C . ASN A 1 67 ? 3.455 5.860 -36.077 1.00 7.94 62 ASN A C 1
ATOM 522 O O . ASN A 1 67 ? 2.399 6.354 -36.474 1.00 9.37 62 ASN A O 1
ATOM 527 N N . LEU A 1 68 ? 4.473 5.535 -36.874 1.00 8.45 63 LEU A N 1
ATOM 528 C CA . LEU A 1 68 ? 4.439 5.744 -38.328 1.00 8.61 63 LEU A CA 1
ATOM 529 C C . LEU A 1 68 ? 3.740 4.549 -38.962 1.00 10.26 63 LEU A C 1
ATOM 530 O O . LEU A 1 68 ? 4.357 3.722 -39.635 1.00 10.02 63 LEU A O 1
ATOM 535 N N . VAL A 1 69 ? 2.439 4.466 -38.744 1.00 9.46 64 VAL A N 1
ATOM 536 C CA . VAL A 1 69 ? 1.669 3.295 -39.117 1.00 10.52 64 VAL A CA 1
ATOM 537 C C . VAL A 1 69 ? 0.228 3.728 -39.392 1.00 10.57 64 VAL A C 1
ATOM 538 O O . VAL A 1 69 ? -0.251 4.691 -38.823 1.00 10.62 64 VAL A O 1
ATOM 542 N N . ASN A 1 70 ? -0.420 3.057 -40.328 1.00 10.77 65 ASN A N 1
ATOM 543 C CA . ASN A 1 70 ? -1.846 3.214 -40.584 1.00 10.86 65 ASN A CA 1
ATOM 544 C C . ASN A 1 70 ? -2.441 1.827 -40.820 1.00 10.41 65 ASN A C 1
ATOM 545 O O . ASN A 1 70 ? -1.760 0.819 -40.703 1.00 10.93 65 ASN A O 1
ATOM 550 N N . LYS A 1 71 ? -3.717 1.789 -41.183 1.00 11.42 66 LYS A N 1
ATOM 551 C CA . LYS A 1 71 ? -4.382 0.504 -41.375 1.00 14.38 66 LYS A CA 1
ATOM 552 C C . LYS A 1 71 ? -3.698 -0.268 -42.495 1.00 12.65 66 LYS A C 1
ATOM 553 O O . LYS A 1 71 ? -3.504 -1.481 -42.320 1.00 13.47 66 LYS A O 1
ATOM 559 N N . GLU A 1 72 ? -3.374 0.376 -43.633 1.00 14.89 67 GLU A N 1
ATOM 560 C CA . GLU A 1 72 ? -2.751 -0.312 -44.755 1.00 15.75 67 GLU A CA 1
ATOM 561 C C . GLU A 1 72 ? -1.449 -1.004 -44.295 1.00 14.51 67 GLU A C 1
ATOM 562 O O . GLU A 1 72 ? -1.230 -2.216 -44.493 1.00 13.41 67 GLU A O 1
ATOM 568 N N . ILE A 1 73 ? -0.606 -0.248 -43.582 1.00 12.67 68 ILE A N 1
ATOM 569 C CA . ILE A 1 73 ? 0.689 -0.753 -43.155 1.00 11.34 68 ILE A CA 1
ATOM 570 C C . ILE A 1 73 ? 0.510 -1.899 -42.151 1.00 11.38 68 ILE A C 1
ATOM 571 O O . ILE A 1 73 ? 1.165 -2.951 -42.272 1.00 11.37 68 ILE A O 1
ATOM 576 N N . LEU A 1 74 ? -0.372 -1.709 -41.153 1.00 11.56 69 LEU A N 1
ATOM 577 C CA . LEU A 1 74 ? -0.528 -2.696 -40.099 1.00 11.89 69 LEU A CA 1
ATOM 578 C C . LEU A 1 74 ? -1.083 -3.995 -40.683 1.00 11.44 69 LEU A C 1
ATOM 579 O O . LEU A 1 74 ? -0.635 -5.089 -40.323 1.00 11.45 69 LEU A O 1
ATOM 584 N N . ASP A 1 75 ? -2.011 -3.883 -41.627 1.00 12.23 70 ASP A N 1
ATOM 585 C CA . ASP A 1 75 ? -2.580 -5.073 -42.259 1.00 13.04 70 ASP A CA 1
ATOM 586 C C . ASP A 1 75 ? -1.494 -5.842 -43.038 1.00 11.91 70 ASP A C 1
ATOM 587 O O . ASP A 1 75 ? -1.489 -7.072 -43.022 1.00 11.45 70 ASP A O 1
ATOM 592 N N . GLN A 1 76 ? -0.563 -5.133 -43.678 1.00 10.10 71 GLN A N 1
ATOM 593 C CA . GLN A 1 76 ? 0.541 -5.784 -44.365 1.00 10.56 71 GLN A CA 1
ATOM 594 C C . GLN A 1 76 ? 1.458 -6.477 -43.358 1.00 10.43 71 GLN A C 1
ATOM 595 O O . GLN A 1 76 ? 1.919 -7.600 -43.578 1.00 10.65 71 GLN A O 1
ATOM 601 N N . LEU A 1 77 ? 1.720 -5.807 -42.218 1.00 10.53 72 LEU A N 1
ATOM 602 C CA . LEU A 1 77 ? 2.575 -6.432 -41.212 1.00 9.69 72 LEU A CA 1
ATOM 603 C C . LEU A 1 77 ? 1.916 -7.663 -40.620 1.00 10.11 72 LEU A C 1
ATOM 604 O O . LEU A 1 77 ? 2.589 -8.674 -40.367 1.00 9.80 72 LEU A O 1
ATOM 609 N N . VAL A 1 78 ? 0.604 -7.629 -40.460 1.00 10.17 73 VAL A N 1
ATOM 610 C CA . VAL A 1 78 ? -0.101 -8.822 -40.005 1.00 9.87 73 VAL A CA 1
ATOM 611 C C . VAL A 1 78 ? -0.018 -9.965 -41.011 1.00 10.33 73 VAL A C 1
ATOM 612 O O . VAL A 1 78 ? 0.207 -11.107 -40.648 1.00 10.91 73 VAL A O 1
ATOM 616 N N . THR A 1 79 ? -0.164 -9.645 -42.298 1.00 10.82 74 THR A N 1
ATOM 617 C CA . THR A 1 79 ? 0.040 -10.674 -43.311 1.00 11.05 74 THR A CA 1
ATOM 618 C C . THR A 1 79 ? 1.443 -11.302 -43.227 1.00 10.92 74 THR A C 1
ATOM 619 O O . THR A 1 79 ? 1.626 -12.514 -43.386 1.00 11.18 74 THR A O 1
ATOM 623 N N . LEU A 1 80 ? 2.457 -10.442 -43.054 1.00 11.18 75 LEU A N 1
ATOM 624 C CA . LEU A 1 80 ? 3.822 -10.911 -42.900 1.00 11.23 75 LEU A CA 1
ATOM 625 C C . LEU A 1 80 ? 3.900 -11.889 -41.717 1.00 10.40 75 LEU A C 1
ATOM 626 O O . LEU A 1 80 ? 4.508 -12.949 -41.861 1.00 11.25 75 LEU A O 1
ATOM 631 N N . ALA A 1 81 ? 3.294 -11.549 -40.570 1.00 10.73 76 ALA A N 1
ATOM 632 C CA . ALA A 1 81 ? 3.309 -12.449 -39.420 1.00 11.59 76 ALA A CA 1
ATOM 633 C C . ALA A 1 81 ? 2.636 -13.778 -39.739 1.00 11.98 76 ALA A C 1
ATOM 634 O O . ALA A 1 81 ? 3.050 -14.828 -39.246 1.00 13.16 76 ALA A O 1
ATOM 636 N N . LYS A 1 82 ? 1.536 -13.755 -40.491 1.00 11.30 77 LYS A N 1
ATOM 637 C CA . LYS A 1 82 ? 0.912 -15.019 -40.862 1.00 12.54 77 LYS A CA 1
ATOM 638 C C . LYS A 1 82 ? 1.802 -15.829 -41.802 1.00 12.00 77 LYS A C 1
ATOM 639 O O . LYS A 1 82 ? 1.929 -17.053 -41.615 1.00 12.14 77 LYS A O 1
ATOM 645 N N . GLU A 1 83 ? 2.452 -15.189 -42.774 1.00 11.20 78 GLU A N 1
ATOM 646 C CA . GLU A 1 83 ? 3.359 -15.912 -43.665 1.00 11.99 78 GLU A CA 1
ATOM 647 C C . GLU A 1 83 ? 4.546 -16.525 -42.892 1.00 11.68 78 GLU A C 1
ATOM 648 O O . GLU A 1 83 ? 5.006 -17.649 -43.187 1.00 12.24 78 GLU A O 1
ATOM 654 N N . ALA A 1 84 ? 4.994 -15.833 -41.836 1.00 10.25 79 ALA A N 1
ATOM 655 C CA . ALA A 1 84 ? 6.130 -16.302 -41.043 1.00 11.23 79 ALA A CA 1
ATOM 656 C C . ALA A 1 84 ? 5.724 -17.403 -40.048 1.00 11.19 79 ALA A C 1
ATOM 657 O O . ALA A 1 84 ? 6.561 -17.963 -39.328 1.00 11.63 79 ALA A O 1
ATOM 659 N N . GLY A 1 85 ? 4.427 -17.616 -39.877 1.00 10.89 80 GLY A N 1
ATOM 660 C CA . GLY A 1 85 ? 3.981 -18.646 -38.971 1.00 11.14 80 GLY A CA 1
ATOM 661 C C . GLY A 1 85 ? 4.223 -18.270 -37.519 1.00 10.40 80 GLY A C 1
ATOM 662 O O . GLY A 1 85 ? 4.507 -19.143 -36.669 1.00 11.55 80 GLY A O 1
ATOM 663 N N . VAL A 1 86 ? 4.036 -16.983 -37.189 1.00 9.29 81 VAL A N 1
ATOM 664 C CA . VAL A 1 86 ? 4.136 -16.573 -35.791 1.00 9.71 81 VAL A CA 1
ATOM 665 C C . VAL A 1 86 ? 3.232 -17.400 -34.875 1.00 10.06 81 VAL A C 1
ATOM 666 O O . VAL A 1 86 ? 3.637 -17.832 -33.774 1.00 10.64 81 VAL A O 1
ATOM 670 N N . GLU A 1 87 ? 1.963 -17.598 -35.290 1.00 11.35 82 GLU A N 1
ATOM 671 C CA . GLU A 1 87 ? 1.020 -18.322 -34.467 1.00 11.55 82 GLU A CA 1
ATOM 67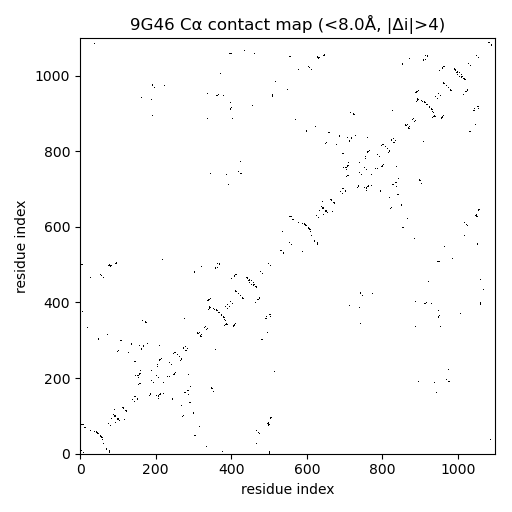2 C C . GLU A 1 87 ? 1.413 -19.786 -34.276 1.00 11.76 82 GLU A C 1
ATOM 673 O O . GLU A 1 87 ? 1.298 -20.307 -33.164 1.00 11.96 82 GLU A O 1
ATOM 679 N N . LYS A 1 88 ? 1.877 -20.443 -35.342 1.00 11.43 83 LYS A N 1
ATOM 680 C CA . LYS A 1 88 ? 2.282 -21.845 -35.249 1.00 11.51 83 LYS A CA 1
ATOM 681 C C . LYS A 1 88 ? 3.460 -21.997 -34.290 1.00 10.77 83 LYS A C 1
ATOM 682 O O . LYS A 1 88 ? 3.439 -22.875 -33.450 1.00 10.90 83 LYS A O 1
ATOM 688 N N . LEU A 1 89 ? 4.437 -21.063 -34.329 1.00 10.21 84 LEU A N 1
ATOM 689 C CA . LEU A 1 89 ? 5.589 -21.168 -33.427 1.00 10.15 84 LEU A CA 1
ATOM 690 C C . LEU A 1 89 ? 5.151 -20.871 -31.997 1.00 9.11 84 LEU A C 1
ATOM 691 O O . LEU A 1 89 ? 5.623 -21.483 -31.044 1.00 10.01 84 LEU A O 1
ATOM 696 N N . ARG A 1 90 ? 4.260 -19.889 -31.814 1.00 9.51 85 ARG A N 1
ATOM 697 C CA . ARG A 1 90 ? 3.745 -19.583 -30.492 1.00 10.46 85 ARG A CA 1
ATOM 698 C C . ARG A 1 90 ? 3.040 -20.803 -29.909 1.00 11.63 85 ARG A C 1
ATOM 699 O O . ARG A 1 90 ? 3.231 -21.201 -28.762 1.00 10.68 85 ARG A O 1
ATOM 707 N N . ASP A 1 91 ? 2.145 -21.383 -30.698 1.00 11.99 86 ASP A N 1
ATOM 708 C CA . ASP A 1 91 ? 1.421 -22.549 -30.213 1.00 12.93 86 ASP A CA 1
ATOM 709 C C . ASP A 1 91 ? 2.365 -23.698 -29.822 1.00 11.53 86 ASP A C 1
ATOM 710 O O . ASP A 1 91 ? 2.146 -24.354 -28.786 1.00 11.60 86 ASP A O 1
ATOM 715 N N . ALA A 1 92 ? 3.425 -23.909 -30.606 1.00 11.32 87 ALA A N 1
ATOM 716 C CA . ALA A 1 92 ? 4.440 -24.901 -30.294 1.00 11.45 87 ALA A CA 1
ATOM 717 C C . ALA A 1 92 ? 5.155 -24.581 -28.988 1.00 10.09 87 ALA A C 1
ATOM 718 O O . ALA A 1 92 ? 5.432 -25.484 -28.196 1.00 11.10 87 ALA A O 1
ATOM 720 N N . MET A 1 93 ? 5.461 -23.294 -28.756 1.00 9.53 88 MET A N 1
ATOM 721 C CA . MET A 1 93 ? 6.044 -22.891 -27.498 1.00 8.78 88 MET A CA 1
ATOM 722 C C . MET A 1 93 ? 5.135 -23.301 -26.325 1.00 9.81 88 MET A C 1
ATOM 723 O O . MET A 1 93 ? 5.590 -23.955 -25.378 1.00 10.33 88 MET A O 1
ATOM 728 N N . PHE A 1 94 ? 3.838 -22.953 -26.423 1.00 9.93 89 PHE A N 1
ATOM 729 C CA . PHE A 1 94 ? 2.885 -23.240 -25.367 1.00 9.66 89 PHE A CA 1
ATOM 730 C C . PHE A 1 94 ? 2.608 -24.735 -25.232 1.00 10.25 89 PHE A C 1
ATOM 731 O O . PHE A 1 94 ? 2.163 -25.151 -24.136 1.00 11.76 89 PHE A O 1
ATOM 739 N N . ALA A 1 95 ? 2.836 -25.498 -26.300 1.00 10.69 90 ALA A N 1
ATOM 740 C CA . ALA A 1 95 ? 2.673 -26.962 -26.281 1.00 11.92 90 ALA A CA 1
ATOM 741 C C . ALA A 1 95 ? 3.821 -27.692 -25.573 1.00 12.82 90 ALA A C 1
ATOM 742 O O . ALA A 1 95 ? 3.803 -28.940 -25.453 1.00 13.15 90 ALA A O 1
ATOM 744 N N . GLY A 1 96 ? 4.921 -26.984 -25.266 1.00 11.13 91 GLY A N 1
ATOM 745 C CA . GLY A 1 96 ? 6.117 -27.591 -24.701 1.00 10.09 91 GLY A CA 1
ATOM 746 C C . GLY A 1 96 ? 7.089 -28.170 -25.734 1.00 9.87 91 GLY A C 1
ATOM 747 O O . GLY A 1 96 ? 8.025 -28.914 -25.407 1.00 13.54 91 GLY A O 1
ATOM 748 N N . ASP A 1 97 ? 6.867 -27.884 -27.008 1.00 10.97 92 ASP A N 1
ATOM 749 C CA . ASP A 1 97 ? 7.714 -28.425 -28.044 1.00 11.12 92 ASP A CA 1
ATOM 750 C C . ASP A 1 97 ? 9.133 -27.853 -27.908 1.00 11.27 92 ASP A C 1
ATOM 751 O O . ASP A 1 97 ? 9.317 -26.725 -27.402 1.00 11.08 92 ASP A O 1
ATOM 756 N N . HIS A 1 98 ? 10.131 -28.564 -28.459 1.00 12.09 93 HIS A N 1
ATOM 757 C CA . HIS A 1 98 ? 11.519 -28.146 -28.315 1.00 12.03 93 HIS A CA 1
ATOM 758 C C . HIS A 1 98 ? 11.925 -27.108 -29.360 1.00 11.52 93 HIS A C 1
ATOM 759 O O . HIS A 1 98 ? 12.770 -27.377 -30.229 1.00 12.09 93 HIS A O 1
ATOM 766 N N . ILE A 1 99 ? 11.331 -25.902 -29.254 1.00 10.75 94 ILE A N 1
ATOM 767 C CA . ILE A 1 99 ? 11.529 -24.865 -30.271 1.00 11.09 94 ILE A CA 1
ATOM 768 C C . ILE A 1 99 ? 12.888 -24.177 -30.128 1.00 10.14 94 ILE A C 1
ATOM 769 O O . ILE A 1 99 ? 13.265 -23.416 -31.009 1.00 10.26 94 ILE A O 1
ATOM 774 N N . ASN A 1 100 ? 13.610 -24.412 -29.042 1.00 10.21 95 ASN A N 1
ATOM 775 C CA . ASN A 1 100 ? 15.011 -24.012 -28.924 1.00 10.72 95 ASN A CA 1
ATOM 776 C C . ASN A 1 100 ? 15.782 -25.128 -29.604 1.00 11.21 95 ASN A C 1
ATOM 777 O O . ASN A 1 100 ? 16.168 -26.083 -28.955 1.00 11.60 95 ASN A O 1
ATOM 782 N N . THR A 1 101 ? 15.926 -25.003 -30.924 1.00 10.81 96 THR A N 1
ATOM 783 C CA . THR A 1 101 ? 16.380 -26.091 -31.774 1.00 12.82 96 THR A CA 1
ATOM 784 C C . THR A 1 101 ? 17.857 -26.431 -31.562 1.00 12.78 96 THR A C 1
ATOM 785 O O . THR A 1 101 ? 18.272 -27.588 -31.628 1.00 13.75 96 THR A O 1
ATOM 789 N N . THR A 1 102 ? 18.689 -25.429 -31.314 1.00 10.93 97 THR A N 1
ATOM 790 C CA . THR A 1 102 ? 20.131 -25.571 -31.215 1.00 11.12 97 THR A CA 1
ATOM 791 C C . THR A 1 102 ? 20.579 -26.222 -29.918 1.00 11.42 97 THR A C 1
ATOM 792 O O . THR A 1 102 ? 21.649 -26.798 -29.902 1.00 13.96 97 THR A O 1
ATOM 796 N N . GLU A 1 103 ? 19.816 -26.076 -28.821 1.00 11.93 98 GLU A N 1
ATOM 797 C CA . GLU A 1 103 ? 20.095 -26.746 -27.574 1.00 11.90 98 GLU A CA 1
ATOM 798 C C . GLU A 1 103 ? 19.131 -27.918 -27.355 1.00 12.58 98 GLU A C 1
ATOM 799 O O . GLU A 1 103 ? 19.281 -28.623 -26.360 1.00 11.85 98 GLU A O 1
ATOM 805 N N . ASP A 1 104 ? 18.176 -28.113 -28.261 1.00 12.45 99 ASP A N 1
ATOM 806 C CA . ASP A 1 104 ? 17.156 -29.162 -28.163 1.00 12.73 99 ASP A CA 1
ATOM 807 C C . ASP A 1 104 ? 16.431 -29.093 -26.831 1.00 12.85 99 ASP A C 1
ATOM 808 O O . ASP A 1 104 ? 16.430 -30.013 -25.999 1.00 13.23 99 ASP A O 1
ATOM 813 N N . ARG A 1 105 ? 15.794 -27.944 -26.599 1.00 10.88 100 ARG A N 1
ATOM 814 C CA . ARG A 1 105 ? 15.084 -27.692 -25.346 1.00 11.05 100 ARG A CA 1
ATOM 815 C C . ARG A 1 105 ? 13.700 -27.102 -25.645 1.00 10.60 100 ARG A C 1
ATOM 816 O O . ARG A 1 105 ? 13.510 -26.386 -26.644 1.00 10.49 100 ARG A O 1
ATOM 824 N N . ALA A 1 106 ? 12.778 -27.346 -24.702 1.00 10.82 101 ALA A N 1
ATOM 825 C CA . ALA A 1 106 ? 11.536 -26.609 -24.641 1.00 10.29 101 ALA A CA 1
ATOM 826 C C . ALA A 1 106 ? 11.848 -25.189 -24.202 1.00 10.16 101 ALA A C 1
ATOM 827 O O . ALA A 1 106 ? 12.941 -24.909 -23.737 1.00 9.62 101 ALA A O 1
ATOM 829 N N . VAL A 1 107 ? 10.847 -24.328 -24.382 1.00 9.84 102 VAL A N 1
ATOM 830 C CA . VAL A 1 107 ? 10.931 -22.915 -24.056 1.00 9.29 102 VAL A CA 1
ATOM 831 C C . VAL A 1 107 ? 9.689 -22.604 -23.239 1.00 9.51 102 VAL A C 1
ATOM 832 O O . VAL A 1 107 ? 8.616 -22.410 -23.804 1.00 9.23 102 VAL A O 1
ATOM 836 N N . TYR A 1 108 ? 9.798 -22.657 -21.892 1.00 9.32 103 TYR A N 1
ATOM 837 C CA . TYR A 1 108 ? 8.591 -22.876 -21.108 1.00 9.65 103 TYR A CA 1
ATOM 838 C C . TYR A 1 108 ? 8.548 -21.983 -19.887 1.00 10.22 103 TYR A C 1
ATOM 839 O O . TYR A 1 108 ? 7.967 -22.347 -18.890 1.00 9.64 103 TYR A O 1
ATOM 848 N N . HIS A 1 109 ? 9.080 -20.765 -20.006 1.00 9.04 104 HIS A N 1
ATOM 849 C CA . HIS A 1 109 ? 8.792 -19.744 -19.006 1.00 9.70 104 HIS A CA 1
ATOM 850 C C . HIS A 1 109 ? 7.287 -19.560 -18.832 1.00 9.66 104 HIS A C 1
ATOM 851 O O . HIS A 1 109 ? 6.853 -19.262 -17.735 1.00 8.58 104 HIS A O 1
ATOM 858 N N . VAL A 1 110 ? 6.438 -19.742 -19.876 1.00 8.80 105 VAL A N 1
ATOM 859 C CA . VAL A 1 110 ? 4.994 -19.584 -19.684 1.00 9.84 105 VAL A CA 1
ATOM 860 C C . VAL A 1 110 ? 4.457 -20.586 -18.642 1.00 9.29 105 VAL A C 1
ATOM 861 O O . VAL A 1 110 ? 3.491 -20.297 -17.939 1.00 10.95 105 VAL A O 1
ATOM 865 N N . ALA A 1 111 ? 5.078 -21.756 -18.505 1.00 9.47 106 ALA A N 1
ATOM 866 C CA . ALA A 1 111 ? 4.651 -22.745 -17.534 1.00 9.95 106 ALA A CA 1
ATOM 867 C C . ALA A 1 111 ? 4.942 -22.341 -16.096 1.00 10.16 106 ALA A C 1
ATOM 868 O O . ALA A 1 111 ? 4.314 -22.867 -15.169 1.00 10.62 106 ALA A O 1
ATOM 870 N N . LEU A 1 112 ? 5.925 -21.451 -15.886 1.00 9.53 107 LEU A N 1
ATOM 871 C CA . LEU A 1 112 ? 6.306 -21.027 -14.546 1.00 10.05 107 LEU A CA 1
ATOM 872 C C . LEU A 1 112 ? 5.193 -20.257 -13.855 1.00 10.37 107 LEU A C 1
ATOM 873 O O . LEU A 1 112 ? 5.104 -20.261 -12.631 1.00 9.86 107 LEU A O 1
ATOM 878 N N . ARG A 1 113 ? 4.395 -19.536 -14.660 1.00 9.19 108 ARG A N 1
ATOM 879 C CA . ARG A 1 113 ? 3.333 -18.703 -14.108 1.00 9.37 108 ARG A CA 1
ATOM 880 C C . ARG A 1 113 ? 1.926 -19.264 -14.375 1.00 8.77 108 ARG A C 1
ATOM 881 O O . ARG A 1 113 ? 0.920 -18.545 -14.302 1.00 10.51 108 ARG A O 1
ATOM 889 N N . ASN A 1 114 ? 1.877 -20.581 -14.634 1.00 9.71 109 ASN A N 1
ATOM 890 C CA . ASN A 1 114 ? 0.643 -21.349 -14.793 1.00 10.43 109 ASN A CA 1
ATOM 891 C C . ASN A 1 114 ? -0.065 -21.575 -13.454 1.00 10.64 109 ASN A C 1
ATOM 892 O O . ASN A 1 114 ? -0.242 -22.725 -13.015 1.00 11.81 109 ASN A O 1
ATOM 897 N N . ARG A 1 115 ? -0.513 -20.493 -12.799 1.00 11.00 110 ARG A N 1
ATOM 898 C CA . ARG A 1 115 ? -1.224 -20.586 -11.533 1.00 11.00 110 ARG A CA 1
ATOM 899 C C . ARG A 1 115 ? -2.585 -21.261 -11.696 1.00 11.88 110 ARG A C 1
ATOM 900 O O . ARG A 1 115 ? -3.091 -21.796 -10.704 1.00 13.77 110 ARG A O 1
ATOM 908 N N . ALA A 1 116 ? -3.171 -21.186 -12.901 1.00 11.64 111 ALA A N 1
ATOM 909 C CA . ALA A 1 116 ? -4.450 -21.839 -13.207 1.00 12.46 111 ALA A CA 1
ATOM 910 C C . ALA A 1 116 ? -4.275 -23.373 -13.192 1.00 13.40 111 ALA A C 1
ATOM 911 O O . ALA A 1 116 ? -5.246 -24.117 -13.106 1.00 13.94 111 ALA A O 1
ATOM 913 N N . LEU A 1 117 ? -3.042 -23.897 -13.252 1.00 12.75 112 LEU A N 1
ATOM 914 C CA . LEU A 1 117 ? -2.774 -25.324 -13.332 1.00 12.24 112 LEU A CA 1
ATOM 915 C C . LEU A 1 117 ? -3.390 -25.943 -14.584 1.00 12.67 112 LEU A C 1
ATOM 916 O O . LEU A 1 117 ? -3.853 -27.094 -14.567 1.00 14.51 112 LEU A O 1
ATOM 921 N N . ARG A 1 118 ? -3.310 -25.218 -15.700 1.00 12.04 113 ARG A N 1
ATOM 922 C CA . ARG A 1 118 ? -3.600 -25.798 -16.998 1.00 11.99 113 ARG A CA 1
ATOM 923 C C . ARG A 1 118 ? -2.612 -26.908 -17.273 1.00 12.86 113 ARG A C 1
ATOM 924 O O . ARG A 1 118 ? -1.495 -26.910 -16.761 1.00 12.26 113 ARG A O 1
ATOM 932 N N . LYS A 1 119 ? -3.015 -27.873 -18.107 1.00 13.12 114 LYS A N 1
ATOM 933 C CA . LYS A 1 119 ? -2.097 -28.899 -18.553 1.00 13.57 114 LYS A CA 1
ATOM 934 C C . LYS A 1 119 ? -1.064 -28.257 -19.482 1.00 13.35 114 LYS A C 1
ATOM 935 O O . LYS A 1 119 ? -1.383 -27.715 -20.538 1.00 14.70 114 LYS A O 1
ATOM 941 N N . MET A 1 120 ? 0.214 -28.344 -19.059 1.00 11.99 115 MET A N 1
ATOM 942 C CA A MET A 1 120 ? 1.318 -27.739 -19.771 0.50 10.72 115 MET A CA 1
ATOM 943 C CA B MET A 1 120 ? 1.327 -27.730 -19.753 0.50 13.15 115 MET A CA 1
ATOM 944 C C . MET A 1 120 ? 2.481 -28.726 -19.759 1.00 11.24 115 MET A C 1
ATOM 945 O O . MET A 1 120 ? 3.331 -28.778 -18.841 1.00 11.79 115 MET A O 1
ATOM 954 N N . PRO A 1 121 ? 2.535 -29.621 -20.776 1.00 11.73 116 PRO A N 1
ATOM 955 C CA . PRO A 1 121 ? 3.476 -30.736 -20.731 1.00 12.93 116 PRO A CA 1
ATOM 956 C C . PRO A 1 121 ? 4.790 -30.487 -21.446 1.00 12.26 116 PRO A C 1
ATOM 957 O O . PRO A 1 121 ? 4.804 -29.827 -22.496 1.00 12.52 116 PRO A O 1
ATOM 961 N N . VAL A 1 122 ? 5.885 -31.012 -20.858 1.00 12.57 117 VAL A N 1
ATOM 962 C CA . VAL A 1 122 ? 7.158 -31.123 -21.554 1.00 12.89 117 VAL A CA 1
ATOM 963 C C . VAL A 1 122 ? 7.482 -32.613 -21.662 1.00 11.49 117 VAL A C 1
ATOM 964 O O . VAL A 1 122 ? 7.342 -33.315 -20.664 1.00 12.14 117 VAL A O 1
ATOM 968 N N . ASP A 1 123 ? 7.860 -33.047 -22.881 1.00 13.00 118 ASP A N 1
ATOM 969 C CA . ASP A 1 123 ? 8.206 -34.455 -23.093 1.00 12.87 118 ASP A CA 1
ATOM 970 C C . ASP A 1 123 ? 6.994 -35.299 -22.676 1.00 14.25 118 ASP A C 1
ATOM 971 O O . ASP A 1 123 ? 7.158 -36.420 -22.207 1.00 14.80 118 ASP A O 1
ATOM 976 N N . GLY A 1 124 ? 5.794 -34.773 -22.929 1.00 13.99 119 GLY A N 1
ATOM 977 C CA . GLY A 1 124 ? 4.565 -35.512 -22.716 1.00 16.33 119 GLY A CA 1
ATOM 978 C C . GLY A 1 124 ? 4.163 -35.662 -21.264 1.00 16.37 119 GLY A C 1
ATOM 979 O O . GLY A 1 124 ? 3.217 -36.374 -20.991 1.00 16.54 119 GLY A O 1
ATOM 980 N N . LYS A 1 125 ? 4.831 -34.953 -20.341 1.00 14.37 120 LYS A N 1
ATOM 981 C CA . LYS A 1 125 ? 4.480 -35.018 -18.931 1.00 14.70 120 LYS A CA 1
ATOM 982 C C . LYS A 1 125 ? 4.135 -33.616 -18.435 1.00 13.60 120 LYS A C 1
ATOM 983 O O . LYS A 1 125 ? 4.936 -32.687 -18.607 1.00 12.82 120 LYS A O 1
ATOM 989 N N . ASP A 1 126 ? 2.951 -33.466 -17.849 1.00 13.77 121 ASP A N 1
ATOM 990 C CA . ASP A 1 126 ? 2.501 -32.163 -17.349 1.00 12.02 121 ASP A CA 1
ATOM 991 C C . ASP A 1 126 ? 3.506 -31.627 -16.330 1.00 11.67 121 ASP A C 1
ATOM 992 O O . ASP A 1 126 ? 4.009 -32.345 -15.454 1.00 13.83 121 ASP A O 1
ATOM 997 N N . THR A 1 127 ? 3.790 -30.324 -16.479 1.00 12.13 122 THR A N 1
ATOM 998 C CA . THR A 1 127 ? 4.636 -29.594 -15.541 1.00 11.52 122 THR A CA 1
ATOM 999 C C . THR A 1 127 ? 3.861 -28.891 -14.442 1.00 12.11 122 THR A C 1
ATOM 1000 O O . THR A 1 127 ? 4.521 -28.394 -13.524 1.00 12.51 122 THR A O 1
ATOM 1004 N N . ALA A 1 128 ? 2.524 -28.827 -14.518 1.00 11.28 123 ALA A N 1
ATOM 1005 C CA . ALA A 1 128 ? 1.805 -27.932 -13.614 1.00 11.56 123 ALA A CA 1
ATOM 1006 C C . ALA A 1 128 ? 2.106 -28.187 -12.142 1.00 11.96 123 ALA A C 1
ATOM 1007 O O . ALA A 1 128 ? 2.337 -27.227 -11.397 1.00 12.07 123 ALA A O 1
ATOM 1009 N N . GLN A 1 129 ? 2.066 -29.448 -11.683 1.00 12.45 124 GLN A N 1
ATOM 1010 C CA . GLN A 1 129 ? 2.270 -29.737 -10.272 1.00 14.23 124 GLN A CA 1
ATOM 1011 C C . GLN A 1 129 ? 3.729 -29.568 -9.865 1.00 12.68 124 GLN A C 1
ATOM 1012 O O . GLN A 1 129 ? 4.007 -29.135 -8.744 1.00 13.47 124 GLN A O 1
ATOM 1018 N N . GLU A 1 130 ? 4.660 -29.909 -10.752 1.00 11.92 125 GLU A N 1
ATOM 1019 C CA . GLU A 1 130 ? 6.080 -29.804 -10.448 1.00 13.11 125 GLU A CA 1
ATOM 1020 C C . GLU A 1 130 ? 6.477 -28.335 -10.231 1.00 11.91 125 GLU A C 1
ATOM 1021 O O . GLU A 1 130 ? 7.229 -28.016 -9.312 1.00 13.78 125 GLU A O 1
ATOM 1024 N N . VAL A 1 131 ? 5.948 -27.437 -11.064 1.00 12.03 126 VAL A N 1
ATOM 1025 C CA . VAL A 1 131 ? 6.160 -25.998 -10.916 1.00 11.19 126 VAL A CA 1
ATOM 1026 C C . VAL A 1 131 ? 5.544 -25.532 -9.596 1.00 11.83 126 VAL A C 1
ATOM 1027 O O . VAL A 1 131 ? 6.100 -24.726 -8.842 1.00 11.05 126 VAL A O 1
ATOM 1031 N N . ASP A 1 132 ? 4.304 -25.971 -9.371 1.00 11.96 127 ASP A N 1
ATOM 1032 C CA . ASP A 1 132 ? 3.526 -25.525 -8.236 1.00 12.14 127 ASP A CA 1
ATOM 1033 C C . ASP A 1 132 ? 4.252 -25.962 -6.970 1.00 11.80 127 ASP A C 1
ATOM 1034 O O . ASP A 1 132 ? 4.247 -25.240 -5.970 1.00 12.73 127 ASP A O 1
ATOM 1039 N N . ASP A 1 133 ? 4.804 -27.170 -6.970 1.00 11.58 128 ASP A N 1
ATOM 1040 C CA . ASP A 1 133 ? 5.534 -27.662 -5.791 1.00 12.55 128 ASP A CA 1
ATOM 1041 C C . ASP A 1 133 ? 6.776 -26.814 -5.468 1.00 12.67 128 ASP A C 1
ATOM 1042 O O . ASP A 1 133 ? 7.056 -26.591 -4.271 1.00 13.02 128 ASP A O 1
ATOM 1047 N N . VAL A 1 134 ? 7.494 -26.293 -6.479 1.00 11.27 129 VAL A N 1
ATOM 1048 C CA . VAL A 1 134 ? 8.585 -25.380 -6.216 1.00 11.22 129 VAL A CA 1
ATOM 1049 C C . VAL A 1 134 ? 8.059 -24.088 -5.603 1.00 10.87 129 VAL A C 1
ATOM 1050 O O . VAL A 1 134 ? 8.626 -23.593 -4.622 1.00 11.32 129 VAL A O 1
ATOM 1054 N N . LEU A 1 135 ? 6.961 -23.555 -6.142 1.00 11.06 130 LEU A N 1
ATOM 1055 C CA . LEU A 1 135 ? 6.371 -22.338 -5.617 1.00 11.37 130 LEU A CA 1
ATOM 1056 C C . LEU A 1 135 ? 5.925 -22.551 -4.163 1.00 11.26 130 LEU A C 1
ATOM 1057 O O . LEU A 1 135 ? 6.093 -21.672 -3.325 1.00 11.31 130 LEU A O 1
ATOM 1062 N N . LYS A 1 136 ? 5.425 -23.751 -3.831 1.00 11.13 131 LYS A N 1
ATOM 1063 C CA . LYS A 1 136 ? 5.037 -24.015 -2.439 1.00 12.69 131 LYS A CA 1
ATOM 1064 C C . LYS A 1 136 ? 6.252 -23.958 -1.513 1.00 13.13 131 LYS A C 1
ATOM 1065 O O . LYS A 1 136 ? 6.165 -23.459 -0.397 1.00 14.00 131 LYS A O 1
ATOM 1068 N N . HIS A 1 137 ? 7.366 -24.532 -1.949 1.00 13.00 132 HIS A N 1
ATOM 1069 C CA . HIS A 1 137 ? 8.644 -24.453 -1.247 1.00 12.40 132 HIS A CA 1
ATOM 1070 C C . HIS A 1 137 ? 9.052 -22.990 -1.068 1.00 11.66 132 HIS A C 1
ATOM 1071 O O . HIS A 1 137 ? 9.430 -22.556 0.036 1.00 11.58 132 HIS A O 1
ATOM 1078 N N . MET A 1 138 ? 8.963 -22.222 -2.160 1.00 10.16 133 MET A N 1
ATOM 1079 C CA . MET A 1 138 ? 9.299 -20.805 -2.088 1.00 10.72 133 MET A CA 1
ATOM 1080 C C . MET A 1 138 ? 8.433 -20.050 -1.082 1.00 12.03 133 MET A C 1
ATOM 1081 O O . MET A 1 138 ? 8.922 -19.183 -0.355 1.00 12.56 133 MET A O 1
ATOM 1086 N N . LYS A 1 139 ? 7.115 -20.310 -1.070 1.00 11.10 134 LYS A N 1
ATOM 1087 C CA . LYS A 1 139 ? 6.220 -19.692 -0.109 1.00 10.91 134 LYS A CA 1
ATOM 1088 C C . LYS A 1 139 ? 6.610 -20.050 1.324 1.00 11.54 134 LYS A C 1
ATOM 1089 O O . LYS A 1 139 ? 6.672 -19.180 2.179 1.00 11.39 134 LYS A O 1
ATOM 1095 N N . GLU A 1 140 ? 6.817 -21.344 1.582 1.00 11.72 135 GLU A N 1
ATOM 1096 C CA A GLU A 1 140 ? 7.178 -21.836 2.912 0.50 12.42 135 GLU A CA 1
ATOM 1097 C CA B GLU A 1 140 ? 7.159 -21.807 2.919 0.50 12.51 135 GLU A CA 1
ATOM 1098 C C . GLU A 1 140 ? 8.430 -21.109 3.401 1.00 12.62 135 GLU A C 1
ATOM 1099 O O . GLU A 1 140 ? 8.464 -20.598 4.513 1.00 13.11 135 GLU A O 1
ATOM 1110 N N . PHE A 1 141 ? 9.455 -21.068 2.558 1.00 11.61 136 PHE A N 1
ATOM 1111 C CA . PHE A 1 141 ? 10.756 -20.561 2.991 1.00 11.66 136 PHE A CA 1
ATOM 1112 C C . PHE A 1 141 ? 10.649 -19.046 3.168 1.00 11.85 136 PHE A C 1
ATOM 1113 O O . PHE A 1 141 ? 11.098 -18.514 4.171 1.00 12.51 136 PHE A O 1
ATOM 1121 N N . SER A 1 142 ? 10.119 -18.346 2.164 1.00 11.16 137 SER A N 1
ATOM 1122 C CA . SER A 1 142 ? 10.015 -16.894 2.264 1.00 10.60 137 SER A CA 1
ATOM 1123 C C . SER A 1 142 ? 9.141 -16.486 3.450 1.00 12.11 137 SER A C 1
ATOM 1124 O O . SER A 1 142 ? 9.487 -15.519 4.147 1.00 11.61 137 SER A O 1
ATOM 1127 N N . ASP A 1 143 ? 8.025 -17.197 3.685 1.00 11.19 138 ASP A N 1
ATOM 1128 C CA . ASP A 1 143 ? 7.225 -16.943 4.880 1.00 12.15 138 ASP A CA 1
ATOM 1129 C C . ASP A 1 143 ? 8.065 -17.108 6.143 1.00 12.82 138 ASP A C 1
ATOM 1130 O O . ASP A 1 143 ? 7.945 -16.280 7.072 1.00 13.77 138 ASP A O 1
ATOM 1135 N N . SER A 1 144 ? 8.888 -18.149 6.210 1.00 12.32 139 SER A N 1
ATOM 1136 C CA A SER A 1 144 ? 9.687 -18.425 7.399 0.50 13.53 139 SER A CA 1
ATOM 1137 C CA B SER A 1 144 ? 9.691 -18.430 7.396 0.50 12.17 139 SER A CA 1
ATOM 1138 C C . SER A 1 144 ? 10.757 -17.348 7.608 1.00 13.43 139 SER A C 1
ATOM 1139 O O . SER A 1 144 ? 11.095 -16.994 8.749 1.00 13.06 139 SER A O 1
ATOM 1144 N N . ILE A 1 145 ? 11.329 -16.808 6.516 1.00 12.45 140 ILE A N 1
ATOM 1145 C CA . ILE A 1 145 ? 12.258 -15.683 6.665 1.00 13.33 140 ILE A CA 1
ATOM 1146 C C . ILE A 1 145 ? 11.501 -14.495 7.262 1.00 13.29 140 ILE A C 1
ATOM 1147 O O . ILE A 1 145 ? 12.008 -13.856 8.214 1.00 13.44 140 ILE A O 1
ATOM 1152 N N . ARG A 1 146 ? 10.328 -14.173 6.691 1.00 13.07 141 ARG A N 1
ATOM 1153 C CA . ARG A 1 146 ? 9.586 -12.960 7.058 1.00 12.29 141 ARG A CA 1
ATOM 1154 C C . ARG A 1 146 ? 8.963 -13.032 8.459 1.00 13.75 141 ARG A C 1
ATOM 1155 O O . ARG A 1 146 ? 8.787 -11.991 9.099 1.00 15.95 141 ARG A O 1
ATOM 1163 N N . ASP A 1 147 ? 8.613 -14.236 8.917 1.00 13.57 142 ASP A N 1
ATOM 1164 C CA . ASP A 1 147 ? 7.955 -14.408 10.218 1.00 13.00 142 ASP A CA 1
ATOM 1165 C C . ASP A 1 147 ? 8.976 -14.727 11.317 1.00 13.92 142 ASP A C 1
ATOM 1166 O O . ASP A 1 147 ? 8.571 -14.973 12.467 1.00 15.44 142 ASP A O 1
ATOM 1171 N N . GLY A 1 148 ? 10.270 -14.801 10.970 1.00 12.81 143 GLY A N 1
ATOM 1172 C CA . GLY A 1 148 ? 11.345 -15.041 11.927 1.00 14.54 143 GLY A CA 1
ATOM 1173 C C . GLY A 1 148 ? 11.420 -16.486 12.437 1.00 14.76 143 GLY A C 1
ATOM 1174 O O . GLY A 1 148 ? 12.150 -16.744 13.404 1.00 16.75 143 GLY A O 1
ATOM 1175 N N . SER A 1 149 ? 10.741 -17.440 11.780 1.00 14.84 144 SER A N 1
ATOM 1176 C CA . SER A 1 149 ? 10.885 -18.841 12.164 1.00 16.17 144 SER A CA 1
ATOM 1177 C C . SER A 1 149 ? 12.151 -19.464 11.590 1.00 18.27 144 SER A C 1
ATOM 1178 O O . SER A 1 149 ? 12.665 -20.443 12.129 1.00 21.72 144 SER A O 1
ATOM 1181 N N . TRP A 1 150 ? 12.687 -18.913 10.489 1.00 14.72 145 TRP A N 1
ATOM 1182 C CA . TRP A 1 150 ? 13.993 -19.291 10.025 1.00 15.47 145 TRP A CA 1
ATOM 1183 C C . TRP A 1 150 ? 14.986 -18.284 10.571 1.00 16.85 145 TRP A C 1
ATOM 1184 O O . TRP A 1 150 ? 14.999 -17.141 10.123 1.00 17.01 145 TRP A O 1
ATOM 1195 N N . THR A 1 151 ? 15.733 -18.686 11.608 1.00 15.55 146 THR A N 1
ATOM 1196 C CA . THR A 1 151 ? 16.690 -17.796 12.231 1.00 16.47 146 THR A CA 1
ATOM 1197 C C . THR A 1 151 ? 18.108 -18.130 11.764 1.00 15.82 146 THR A C 1
ATOM 1198 O O . THR A 1 151 ? 18.398 -19.217 11.292 1.00 17.06 146 THR A O 1
ATOM 1202 N N . GLY A 1 152 ? 19.025 -17.174 11.930 1.00 15.99 147 GLY A N 1
ATOM 1203 C CA . GLY A 1 152 ? 20.443 -17.411 11.721 1.00 15.17 147 GLY A CA 1
ATOM 1204 C C . GLY A 1 152 ? 21.062 -18.253 12.830 1.00 16.75 147 GLY A C 1
ATOM 1205 O O . GLY A 1 152 ? 20.360 -18.682 13.742 1.00 16.35 147 GLY A O 1
ATOM 1206 N N . TYR A 1 153 ? 22.384 -18.367 12.813 1.00 15.20 148 TYR A N 1
ATOM 1207 C CA . TYR A 1 153 ? 23.036 -19.359 13.645 1.00 16.38 148 TYR A CA 1
ATOM 1208 C C . TYR A 1 153 ? 23.097 -18.909 15.104 1.00 17.46 148 TYR A C 1
ATOM 1209 O O . TYR A 1 153 ? 23.467 -19.724 15.948 1.00 20.35 148 TYR A O 1
ATOM 1218 N N . THR A 1 154 ? 22.740 -17.666 15.397 1.00 17.26 149 THR A N 1
ATOM 1219 C CA . THR A 1 154 ? 22.650 -17.189 16.779 1.00 17.06 149 THR A CA 1
ATOM 1220 C C . THR A 1 154 ? 21.190 -16.888 17.168 1.00 18.08 149 THR A C 1
ATOM 1221 O O . THR A 1 154 ? 20.929 -16.150 18.113 1.00 18.57 149 THR A O 1
ATOM 1225 N N . GLY A 1 155 ? 20.217 -17.397 16.419 1.00 15.64 150 GLY A N 1
ATOM 1226 C CA . GLY A 1 155 ? 18.819 -17.299 16.790 1.00 17.17 150 GLY A CA 1
ATOM 1227 C C . GLY A 1 155 ? 18.150 -15.989 16.438 1.00 17.07 150 GLY A C 1
ATOM 1228 O O . GLY A 1 155 ? 17.031 -15.728 16.876 1.00 17.34 150 GLY A O 1
ATOM 1229 N N . LYS A 1 156 ? 18.798 -15.177 15.580 1.00 16.30 151 LYS A N 1
ATOM 1230 C CA . LYS A 1 156 ? 18.257 -13.885 15.198 1.00 15.44 151 LYS A CA 1
ATOM 1231 C C . LYS A 1 156 ? 17.556 -13.949 13.841 1.00 14.09 151 LYS A C 1
ATOM 1232 O O . LYS A 1 156 ? 17.959 -14.773 13.028 1.00 15.34 151 LYS A O 1
ATOM 1238 N N . SER A 1 157 ? 16.506 -13.126 13.675 1.00 16.14 152 SER A N 1
ATOM 1239 C CA . SER A 1 157 ? 15.790 -12.978 12.412 1.00 16.65 152 SER A CA 1
ATOM 1240 C C . SER A 1 157 ? 16.775 -12.550 11.352 1.00 15.43 152 SER A C 1
ATOM 1241 O O . SER A 1 157 ? 17.594 -11.685 11.628 1.00 15.01 152 SER A O 1
ATOM 1244 N N . ILE A 1 158 ? 16.544 -12.979 10.105 1.00 13.28 153 ILE A N 1
ATOM 1245 C CA . ILE A 1 158 ? 17.312 -12.475 8.962 1.00 14.08 153 ILE A CA 1
ATOM 1246 C C . ILE A 1 158 ? 16.922 -11.029 8.641 1.00 12.02 153 ILE A C 1
ATOM 1247 O O . ILE A 1 158 ? 15.736 -10.691 8.635 1.00 13.47 153 ILE A O 1
ATOM 1252 N N . THR A 1 159 ? 17.917 -10.163 8.417 1.00 11.46 154 THR A N 1
ATOM 1253 C CA . THR A 1 159 ? 17.701 -8.763 8.104 1.00 12.21 154 THR A CA 1
ATOM 1254 C C . THR A 1 159 ? 18.152 -8.452 6.675 1.00 12.70 154 THR A C 1
ATOM 1255 O O . THR A 1 159 ? 17.697 -7.461 6.112 1.00 12.63 154 THR A O 1
ATOM 1259 N N . ASP A 1 160 ? 19.037 -9.274 6.124 1.00 12.72 155 ASP A N 1
ATOM 1260 C CA . ASP A 1 160 ? 19.631 -8.987 4.826 1.00 12.49 155 ASP A CA 1
ATOM 1261 C C . ASP A 1 160 ? 19.688 -10.272 4.028 1.00 12.75 155 ASP A C 1
ATOM 1262 O O . ASP A 1 160 ? 20.246 -11.283 4.492 1.00 13.07 155 ASP A O 1
ATOM 1267 N N . VAL A 1 161 ? 19.231 -10.195 2.770 1.00 11.43 156 VAL A N 1
ATOM 1268 C CA . VAL A 1 161 ? 19.270 -11.337 1.873 1.00 10.99 156 VAL A CA 1
ATOM 1269 C C . VAL A 1 161 ? 20.126 -10.948 0.672 1.00 10.61 156 VAL A C 1
ATOM 1270 O O . VAL A 1 161 ? 19.821 -9.937 0.030 1.00 11.10 156 VAL A O 1
ATOM 1274 N N . VAL A 1 162 ? 21.182 -11.712 0.424 1.00 10.09 157 VAL A N 1
ATOM 1275 C CA . VAL A 1 162 ? 22.161 -11.413 -0.612 1.00 10.15 157 VAL A CA 1
ATOM 1276 C C . VAL A 1 162 ? 22.030 -12.478 -1.679 1.00 10.07 157 VAL A C 1
ATOM 1277 O O . VAL A 1 162 ? 22.393 -13.609 -1.435 1.00 10.93 157 VAL A O 1
ATOM 1281 N N . ASN A 1 163 ? 21.518 -12.075 -2.863 1.00 10.57 158 ASN A N 1
ATOM 1282 C CA . ASN A 1 163 ? 21.526 -12.922 -4.035 1.00 10.97 158 ASN A CA 1
ATOM 1283 C C . ASN A 1 163 ? 22.916 -12.830 -4.648 1.00 10.95 158 ASN A C 1
ATOM 1284 O O . ASN A 1 163 ? 23.441 -11.718 -4.827 1.00 11.30 158 ASN A O 1
ATOM 1289 N N . ILE A 1 164 ? 23.503 -13.950 -5.032 1.00 10.14 159 ILE A N 1
ATOM 1290 C CA . ILE A 1 164 ? 24.773 -14.007 -5.729 1.00 10.02 159 ILE A CA 1
ATOM 1291 C C . ILE A 1 164 ? 24.504 -14.730 -7.030 1.00 9.50 159 ILE A C 1
ATOM 1292 O O . ILE A 1 164 ? 24.159 -15.924 -7.024 1.00 10.45 159 ILE A O 1
ATOM 1297 N N . GLY A 1 165 ? 24.657 -14.038 -8.157 1.00 9.13 160 GLY A N 1
ATOM 1298 C CA . GLY A 1 165 ? 24.398 -14.616 -9.461 1.00 10.01 160 GLY A CA 1
ATOM 1299 C C . GLY A 1 165 ? 24.679 -13.570 -10.509 1.00 8.94 160 GLY A C 1
ATOM 1300 O O . GLY A 1 165 ? 24.868 -12.436 -10.147 1.00 9.63 160 GLY A O 1
ATOM 1301 N N . ILE A 1 166 ? 24.673 -13.958 -11.794 1.00 9.42 161 ILE A N 1
ATOM 1302 C CA . ILE A 1 166 ? 24.993 -12.997 -12.828 1.00 9.69 161 ILE A CA 1
ATOM 1303 C C . ILE A 1 166 ? 24.068 -13.203 -14.037 1.00 10.37 161 ILE A C 1
ATOM 1304 O O . ILE A 1 166 ? 23.519 -14.281 -14.289 1.00 9.93 161 ILE A O 1
ATOM 1309 N N . GLY A 1 167 ? 23.919 -12.128 -14.818 1.00 10.34 162 GLY A N 1
ATOM 1310 C CA . GLY A 1 167 ? 23.071 -12.189 -16.012 1.00 10.11 162 GLY A CA 1
ATOM 1311 C C . GLY A 1 167 ? 21.618 -12.496 -15.677 1.00 9.68 162 GLY A C 1
ATOM 1312 O O . GLY A 1 167 ? 21.008 -11.791 -14.883 1.00 9.25 162 GLY A O 1
ATOM 1313 N N . GLY A 1 168 ? 21.095 -13.570 -16.293 1.00 10.40 163 GLY A N 1
ATOM 1314 C CA . GLY A 1 168 ? 19.741 -14.018 -16.022 1.00 10.93 163 GLY A CA 1
ATOM 1315 C C . GLY A 1 168 ? 19.472 -14.385 -14.557 1.00 9.71 163 GLY A C 1
ATOM 1316 O O . GLY A 1 168 ? 18.327 -14.382 -14.110 1.00 10.46 163 GLY A O 1
ATOM 1317 N N . SER A 1 169 ? 20.547 -14.691 -13.826 1.00 10.52 164 SER A N 1
ATOM 1318 C CA . SER A 1 169 ? 20.404 -15.063 -12.429 1.00 10.54 164 SER A CA 1
ATOM 1319 C C . SER A 1 169 ? 20.534 -13.865 -11.512 1.00 10.56 164 SER A C 1
ATOM 1320 O O . SER A 1 169 ? 20.552 -14.042 -10.301 1.00 12.10 164 SER A O 1
ATOM 1323 N N . ASP A 1 170 ? 20.589 -12.647 -12.053 1.00 10.26 165 ASP A N 1
ATOM 1324 C CA . ASP A 1 170 ? 20.787 -11.423 -11.311 1.00 10.46 165 ASP A CA 1
ATOM 1325 C C . ASP A 1 170 ? 19.798 -10.322 -11.715 1.00 9.81 165 ASP A C 1
ATOM 1326 O O . ASP A 1 170 ? 19.161 -9.738 -10.839 1.00 10.02 165 ASP A O 1
ATOM 1331 N N . LEU A 1 171 ? 19.701 -9.970 -12.994 1.00 8.87 166 LEU A N 1
ATOM 1332 C CA . LEU A 1 171 ? 19.086 -8.714 -13.388 1.00 9.49 166 LEU A CA 1
ATOM 1333 C C . LEU A 1 171 ? 17.571 -8.702 -13.132 1.00 8.99 166 LEU A C 1
ATOM 1334 O O . LEU A 1 171 ? 17.024 -7.669 -12.755 1.00 10.32 166 LEU A O 1
ATOM 1339 N N . GLY A 1 172 ? 16.870 -9.840 -13.262 1.00 8.91 167 GLY A N 1
ATOM 1340 C CA . GLY A 1 172 ? 15.457 -9.857 -12.947 1.00 9.28 167 GLY A CA 1
ATOM 1341 C C . GLY A 1 172 ? 15.207 -9.594 -11.469 1.00 8.86 167 GLY A C 1
ATOM 1342 O O . GLY A 1 172 ? 14.430 -8.712 -11.107 1.00 9.81 167 GLY A O 1
ATOM 1343 N N . PRO A 1 173 ? 15.865 -10.352 -10.573 1.00 8.57 168 PRO A N 1
ATOM 1344 C CA . PRO A 1 173 ? 15.761 -10.061 -9.126 1.00 8.85 168 PRO A CA 1
ATOM 1345 C C . PRO A 1 173 ? 16.048 -8.595 -8.802 1.00 8.33 168 PRO A C 1
ATOM 1346 O O . PRO A 1 173 ? 15.318 -7.978 -8.025 1.00 9.40 168 PRO A O 1
ATOM 1350 N N . VAL A 1 174 ? 17.132 -8.059 -9.375 1.00 8.54 169 VAL A N 1
ATOM 1351 C CA . VAL A 1 174 ? 17.425 -6.638 -9.154 1.00 9.15 169 VAL A CA 1
ATOM 1352 C C . VAL A 1 174 ? 16.213 -5.792 -9.579 1.00 8.54 169 VAL A C 1
ATOM 1353 O O . VAL A 1 174 ? 15.730 -4.915 -8.838 1.00 8.74 169 VAL A O 1
ATOM 1357 N N . MET A 1 175 ? 15.828 -5.903 -10.860 1.00 8.08 170 MET A N 1
ATOM 1358 C CA . MET A 1 175 ? 14.905 -4.951 -11.435 1.00 8.66 170 MET A CA 1
ATOM 1359 C C . MET A 1 175 ? 13.569 -5.050 -10.697 1.00 8.14 170 MET A C 1
ATOM 1360 O O . MET A 1 175 ? 12.886 -4.058 -10.472 1.00 8.03 170 MET A O 1
ATOM 1365 N N . VAL A 1 176 ? 13.127 -6.281 -10.405 1.00 8.03 171 VAL A N 1
ATOM 1366 C CA . VAL A 1 176 ? 11.775 -6.464 -9.861 1.00 8.27 171 VAL A CA 1
ATOM 1367 C C . VAL A 1 176 ? 11.728 -6.058 -8.369 1.00 9.02 171 VAL A C 1
ATOM 1368 O O . VAL A 1 176 ? 10.740 -5.462 -7.927 1.00 9.80 171 VAL A O 1
ATOM 1372 N N . THR A 1 177 ? 12.785 -6.341 -7.571 1.00 8.84 172 THR A N 1
ATOM 1373 C CA . THR A 1 177 ? 12.823 -5.844 -6.206 1.00 8.62 172 THR A CA 1
ATOM 1374 C C . THR A 1 177 ? 12.877 -4.324 -6.163 1.00 8.76 172 THR A C 1
ATOM 1375 O O . THR A 1 177 ? 12.175 -3.711 -5.383 1.00 9.52 172 THR A O 1
ATOM 1379 N N . GLU A 1 178 ? 13.587 -3.685 -7.097 1.00 8.71 173 GLU A N 1
A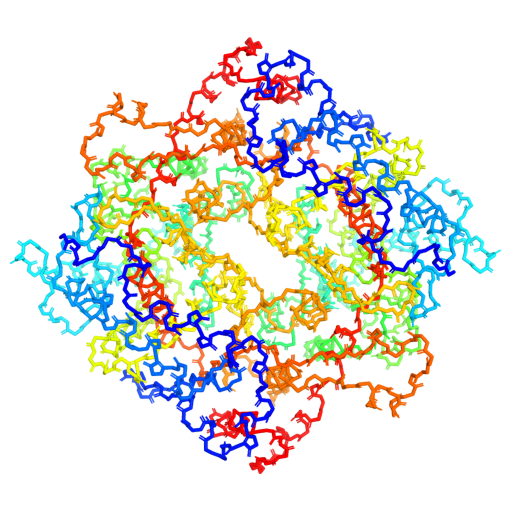TOM 1380 C CA . GLU A 1 178 ? 13.555 -2.230 -7.169 1.00 9.22 173 GLU A CA 1
ATOM 1381 C C . GLU A 1 178 ? 12.171 -1.720 -7.594 1.00 8.94 173 GLU A C 1
ATOM 1382 O O . GLU A 1 178 ? 11.635 -0.768 -7.036 1.00 9.91 173 GLU A O 1
ATOM 1388 N N . ALA A 1 179 ? 11.564 -2.377 -8.578 1.00 8.14 174 ALA A N 1
ATOM 1389 C CA . ALA A 1 179 ? 10.289 -1.940 -9.123 1.00 9.39 174 ALA A CA 1
ATOM 1390 C C . ALA A 1 179 ? 9.160 -2.022 -8.090 1.00 8.59 174 ALA A C 1
ATOM 1391 O O . ALA A 1 179 ? 8.222 -1.241 -8.161 1.00 9.63 174 ALA A O 1
ATOM 1393 N N . LEU A 1 180 ? 9.224 -3.042 -7.210 1.00 9.43 175 LEU A N 1
ATOM 1394 C CA . LEU A 1 180 ? 8.152 -3.371 -6.257 1.00 8.68 175 LEU A CA 1
ATOM 1395 C C . LEU A 1 180 ? 8.547 -3.065 -4.807 1.00 9.88 175 LEU A C 1
ATOM 1396 O O . LEU A 1 180 ? 7.923 -3.566 -3.872 1.00 9.58 175 LEU A O 1
ATOM 1401 N N . LYS A 1 181 ? 9.562 -2.192 -4.646 1.00 10.14 176 LYS A N 1
ATOM 1402 C CA . LYS A 1 181 ? 10.081 -1.772 -3.357 1.00 10.87 176 LYS A CA 1
ATOM 1403 C C . LYS A 1 181 ? 8.994 -1.191 -2.451 1.00 10.61 176 LYS A C 1
ATOM 1404 O O . LYS A 1 181 ? 9.088 -1.284 -1.207 1.00 11.63 176 LYS A O 1
ATOM 1409 N N . ALA A 1 182 ? 7.951 -0.591 -3.010 1.00 10.93 177 ALA A N 1
ATOM 1410 C CA . ALA A 1 182 ? 6.858 -0.076 -2.175 1.00 11.27 177 ALA A CA 1
ATOM 1411 C C . ALA A 1 182 ? 6.186 -1.174 -1.360 1.00 11.83 177 ALA A C 1
ATOM 1412 O O . ALA A 1 182 ? 5.541 -0.857 -0.345 1.00 13.21 177 ALA A O 1
ATOM 1414 N N . TYR A 1 183 ? 6.354 -2.440 -1.762 1.00 11.29 178 TYR A N 1
ATOM 1415 C CA . TYR A 1 183 ? 5.693 -3.584 -1.138 1.00 11.60 178 TYR A CA 1
ATOM 1416 C C . TYR A 1 183 ? 6.596 -4.311 -0.148 1.00 11.24 178 TYR A C 1
ATOM 1417 O O . TYR A 1 183 ? 6.243 -5.396 0.349 1.00 12.56 178 TYR A O 1
ATOM 1426 N N . SER A 1 184 ? 7.774 -3.765 0.133 1.00 11.20 179 SER A N 1
ATOM 1427 C CA . SER A 1 184 ? 8.706 -4.369 1.081 1.00 12.14 179 SER A CA 1
ATOM 1428 C C . SER A 1 184 ? 8.348 -4.022 2.529 1.00 12.74 179 SER A C 1
ATOM 1429 O O . SER A 1 184 ? 7.458 -3.219 2.795 1.00 13.24 179 SER A O 1
ATOM 1432 N N . LYS A 1 185 ? 9.070 -4.627 3.459 1.00 14.10 180 LYS A N 1
ATOM 1433 C CA . LYS A 1 185 ? 8.813 -4.304 4.866 1.00 16.50 180 LYS A CA 1
ATOM 1434 C C . LYS A 1 185 ? 10.063 -3.756 5.526 1.00 16.94 180 LYS A C 1
ATOM 1435 O O . LYS A 1 185 ? 11.194 -4.131 5.227 1.00 14.10 180 LYS A O 1
ATOM 1441 N N . PRO A 1 186 ? 9.885 -2.875 6.536 1.00 16.10 181 PRO A N 1
ATOM 1442 C CA . PRO A 1 186 ? 11.033 -2.301 7.208 1.00 17.33 181 PRO A CA 1
ATOM 1443 C C . PRO A 1 186 ? 11.914 -3.371 7.823 1.00 15.21 181 PRO A C 1
ATOM 1444 O O . PRO A 1 186 ? 11.408 -4.354 8.363 1.00 14.56 181 PRO A O 1
ATOM 1448 N N . GLY A 1 187 ? 13.222 -3.205 7.662 1.00 15.54 182 GLY A N 1
ATOM 1449 C CA . GLY A 1 187 ? 14.160 -4.070 8.349 1.00 15.58 182 GLY A CA 1
ATOM 1450 C C . GLY A 1 187 ? 14.554 -5.339 7.605 1.00 15.47 182 GLY A C 1
ATOM 1451 O O . GLY A 1 187 ? 15.450 -6.044 8.070 1.00 18.54 182 GLY A O 1
ATOM 1452 N N . LEU A 1 188 ? 13.974 -5.593 6.427 1.00 13.05 183 LEU A N 1
ATOM 1453 C CA . LEU A 1 188 ? 14.336 -6.771 5.647 1.00 11.88 183 LEU A CA 1
ATOM 1454 C C . LEU A 1 188 ? 14.752 -6.283 4.266 1.00 12.73 183 LEU A C 1
ATOM 1455 O O . LEU A 1 188 ? 13.919 -5.830 3.495 1.00 12.76 183 LEU A O 1
ATOM 1460 N N . ASN A 1 189 ? 16.057 -6.329 4.021 1.00 13.16 184 ASN A N 1
ATOM 1461 C CA . ASN A 1 189 ? 16.678 -5.731 2.842 1.00 13.45 184 ASN A CA 1
ATOM 1462 C C . ASN A 1 189 ? 17.250 -6.818 1.954 1.00 11.78 184 ASN A C 1
ATOM 1463 O O . ASN A 1 189 ? 17.598 -7.892 2.417 1.00 12.00 184 ASN A O 1
ATOM 1468 N N . VAL A 1 190 ? 17.347 -6.501 0.657 1.00 11.40 185 VAL A N 1
ATOM 1469 C CA . VAL A 1 190 ? 17.929 -7.378 -0.351 1.00 10.66 185 VAL A CA 1
ATOM 1470 C C . VAL A 1 190 ? 19.127 -6.669 -0.977 1.00 11.57 185 VAL A C 1
ATOM 1471 O O . VAL A 1 190 ? 19.162 -5.430 -1.119 1.00 11.99 185 VAL A O 1
ATOM 1475 N N . HIS A 1 191 ? 20.089 -7.500 -1.356 1.00 10.89 186 HIS A N 1
ATOM 1476 C CA . HIS A 1 191 ? 21.313 -7.082 -2.027 1.00 11.26 186 HIS A CA 1
ATOM 1477 C C . HIS A 1 191 ? 21.646 -8.087 -3.113 1.00 11.18 186 HIS A C 1
ATOM 1478 O O . HIS A 1 191 ? 21.260 -9.248 -3.051 1.00 10.85 186 HIS A O 1
ATOM 1485 N N . PHE A 1 192 ? 22.449 -7.626 -4.074 1.00 12.42 187 PHE A N 1
ATOM 1486 C CA . PHE A 1 192 ? 22.722 -8.348 -5.306 1.00 12.10 187 PHE A CA 1
ATOM 1487 C C . PHE A 1 192 ? 24.195 -8.252 -5.696 1.00 14.32 187 PHE A C 1
ATOM 1488 O O . PHE A 1 192 ? 24.601 -7.245 -6.277 1.00 16.32 187 PHE A O 1
ATOM 1496 N N . ILE A 1 193 ? 24.947 -9.318 -5.439 1.00 11.56 188 ILE A N 1
ATOM 1497 C CA . ILE A 1 193 ? 26.332 -9.448 -5.843 1.00 10.54 188 ILE A CA 1
ATOM 1498 C C . ILE A 1 193 ? 26.319 -10.189 -7.181 1.00 10.27 188 ILE A C 1
ATOM 1499 O O . ILE A 1 193 ? 25.717 -11.257 -7.282 1.00 10.79 188 ILE A O 1
ATOM 1504 N N . SER A 1 194 ? 27.030 -9.665 -8.172 1.00 9.88 189 SER A N 1
ATOM 1505 C CA . SER A 1 194 ? 26.987 -10.274 -9.499 1.00 9.60 189 SER A CA 1
ATOM 1506 C C . SER A 1 194 ? 28.319 -10.212 -10.234 1.00 9.17 189 SER A C 1
ATOM 1507 O O . SER A 1 194 ? 28.838 -11.236 -10.727 1.00 9.70 189 SER A O 1
ATOM 1510 N N . ASN A 1 195 ? 28.922 -9.013 -10.275 1.00 9.75 190 ASN A N 1
ATOM 1511 C CA . ASN A 1 195 ? 30.195 -8.875 -10.974 1.00 9.42 190 ASN A CA 1
ATOM 1512 C C . ASN A 1 195 ? 31.272 -9.730 -10.317 1.00 9.92 190 ASN A C 1
ATOM 1513 O O . ASN A 1 195 ? 31.299 -9.833 -9.106 1.00 9.37 190 ASN A O 1
ATOM 1518 N N . ILE A 1 196 ? 32.191 -10.278 -11.105 1.00 10.34 191 ILE A N 1
ATOM 1519 C CA . ILE A 1 196 ? 33.367 -10.912 -10.509 1.00 10.00 191 ILE A CA 1
ATOM 1520 C C . ILE A 1 196 ? 34.232 -9.848 -9.846 1.00 10.31 191 ILE A C 1
ATOM 1521 O O . ILE A 1 196 ? 34.947 -10.139 -8.901 1.00 10.96 191 ILE A O 1
ATOM 1526 N N . ASP A 1 197 ? 34.259 -8.619 -10.377 1.00 9.42 192 ASP A N 1
ATOM 1527 C CA . ASP A 1 197 ? 35.036 -7.545 -9.769 1.00 9.89 192 ASP A CA 1
ATOM 1528 C C . ASP A 1 197 ? 34.864 -7.608 -8.251 1.00 9.34 192 ASP A C 1
ATOM 1529 O O . ASP A 1 197 ? 33.758 -7.471 -7.735 1.00 10.86 192 ASP A O 1
ATOM 1534 N N . GLY A 1 198 ? 35.981 -7.740 -7.517 1.00 10.57 193 GLY A N 1
ATOM 1535 C CA . GLY A 1 198 ? 35.938 -7.933 -6.074 1.00 10.00 193 GLY A CA 1
ATOM 1536 C C . GLY A 1 198 ? 35.357 -6.737 -5.323 1.00 10.31 193 GLY A C 1
ATOM 1537 O O . GLY A 1 198 ? 34.817 -6.868 -4.225 1.00 9.97 193 GLY A O 1
ATOM 1538 N N . THR A 1 199 ? 35.310 -5.566 -5.985 1.00 9.47 194 THR A N 1
ATOM 1539 C CA . THR A 1 199 ? 34.590 -4.435 -5.444 1.00 10.32 194 THR A CA 1
ATOM 1540 C C . THR A 1 199 ? 33.142 -4.787 -5.085 1.00 9.59 194 THR A C 1
ATOM 1541 O O . THR A 1 199 ? 32.605 -4.345 -4.077 1.00 9.22 194 THR A O 1
ATOM 1545 N N . HIS A 1 200 ? 32.473 -5.567 -5.945 1.00 8.91 195 HIS A N 1
ATOM 1546 C CA . HIS A 1 200 ? 31.056 -5.860 -5.740 1.00 9.87 195 HIS A CA 1
ATOM 1547 C C . HIS A 1 200 ? 30.838 -6.641 -4.444 1.00 10.65 195 HIS A C 1
ATOM 1548 O O . HIS A 1 200 ? 29.988 -6.303 -3.612 1.00 11.24 195 HIS A O 1
ATOM 1555 N N . THR A 1 201 ? 31.677 -7.629 -4.188 1.00 11.45 196 THR A N 1
ATOM 1556 C CA . THR A 1 201 ? 31.585 -8.366 -2.919 1.00 11.87 196 THR A CA 1
ATOM 1557 C C . THR A 1 201 ? 32.008 -7.522 -1.714 1.00 11.31 196 THR A C 1
ATOM 1558 O O . THR A 1 201 ? 31.295 -7.431 -0.704 1.00 11.62 196 THR A O 1
ATOM 1562 N N . ALA A 1 202 ? 33.129 -6.813 -1.839 1.00 11.69 197 ALA A N 1
ATOM 1563 C CA . ALA A 1 202 ? 33.688 -6.026 -0.740 1.00 12.98 197 ALA A CA 1
ATOM 1564 C C . ALA A 1 202 ? 32.715 -4.933 -0.294 1.00 13.14 197 ALA A C 1
ATOM 1565 O O . ALA A 1 202 ? 32.441 -4.795 0.891 1.00 13.74 197 ALA A O 1
ATOM 1567 N N . GLU A 1 203 ? 32.106 -4.191 -1.223 1.00 12.05 198 GLU A N 1
ATOM 1568 C CA . GLU A 1 203 ? 31.216 -3.102 -0.852 1.00 11.78 198 GLU A CA 1
ATOM 1569 C C . GLU A 1 203 ? 29.889 -3.626 -0.331 1.00 12.14 198 GLU A C 1
ATOM 1570 O O . GLU A 1 203 ? 29.244 -2.984 0.503 1.00 13.55 198 GLU A O 1
ATOM 1576 N N . THR A 1 204 ? 29.437 -4.777 -0.841 1.00 11.25 199 THR A N 1
ATOM 1577 C CA . THR A 1 204 ? 28.132 -5.256 -0.417 1.00 11.99 199 THR A CA 1
ATOM 1578 C C . THR A 1 204 ? 28.228 -5.822 1.001 1.00 12.98 199 THR A C 1
ATOM 1579 O O . THR A 1 204 ? 27.297 -5.603 1.777 1.00 14.97 199 THR A O 1
ATOM 1583 N N . LEU A 1 205 ? 29.280 -6.588 1.315 1.00 12.06 200 LEU A N 1
ATOM 1584 C CA . LEU A 1 205 ? 29.318 -7.324 2.581 1.00 12.88 200 LEU A CA 1
ATOM 1585 C C . LEU A 1 205 ? 29.874 -6.491 3.722 1.00 15.40 200 LEU A C 1
ATOM 1586 O O . LEU A 1 205 ? 29.698 -6.885 4.867 1.00 15.90 200 LEU A O 1
ATOM 1591 N N . LYS A 1 206 ? 30.575 -5.383 3.427 1.00 16.92 201 LYS A N 1
ATOM 1592 C CA . LYS A 1 206 ? 31.420 -4.805 4.478 1.00 21.06 201 LYS A CA 1
ATOM 1593 C C . LYS A 1 206 ? 30.633 -4.392 5.727 1.00 21.00 201 LYS A C 1
ATOM 1594 O O . LYS A 1 206 ? 31.156 -4.542 6.832 1.00 23.72 201 LYS A O 1
ATOM 1600 N N . ASN A 1 207 ? 29.384 -3.936 5.601 1.00 20.89 202 ASN A N 1
ATOM 1601 C CA . ASN A 1 207 ? 28.662 -3.516 6.794 1.00 22.44 202 ASN A CA 1
ATOM 1602 C C . ASN A 1 207 ? 27.520 -4.456 7.173 1.00 19.15 202 ASN A C 1
ATOM 1603 O O . ASN A 1 207 ? 26.706 -4.102 8.009 1.00 21.06 202 ASN A O 1
ATOM 1608 N N . LEU A 1 208 ? 27.457 -5.648 6.575 1.00 14.94 203 LEU A N 1
ATOM 1609 C CA . LEU A 1 208 ? 26.421 -6.607 6.944 1.00 13.75 203 LEU A CA 1
ATOM 1610 C C . LEU A 1 208 ? 26.892 -7.481 8.116 1.00 14.87 203 LEU A C 1
ATOM 1611 O O . LEU A 1 208 ? 28.093 -7.624 8.334 1.00 15.31 203 LEU A O 1
ATOM 1616 N N . ASN A 1 209 ? 25.932 -8.065 8.841 1.00 16.36 204 ASN A N 1
ATOM 1617 C CA . ASN A 1 209 ? 26.193 -8.973 9.950 1.00 14.89 204 ASN A CA 1
ATOM 1618 C C . ASN A 1 209 ? 26.014 -10.425 9.494 1.00 14.87 204 ASN A C 1
ATOM 1619 O O . ASN A 1 209 ? 24.889 -10.840 9.191 1.00 15.90 204 ASN A O 1
ATOM 1624 N N . PRO A 1 210 ? 27.076 -11.242 9.492 1.00 15.14 205 PRO A N 1
ATOM 1625 C CA . PRO A 1 210 ? 26.949 -12.663 9.193 1.00 14.79 205 PRO A CA 1
ATOM 1626 C C . PRO A 1 210 ? 25.822 -13.347 9.967 1.00 14.99 205 PRO A C 1
ATOM 1627 O O . PRO A 1 210 ? 25.195 -14.242 9.428 1.00 13.23 205 PRO A O 1
ATOM 1631 N N . GLU A 1 211 ? 25.553 -12.909 11.202 1.00 15.49 206 GLU A N 1
ATOM 1632 C CA . GLU A 1 211 ? 24.522 -13.558 11.996 1.00 16.41 206 GLU A CA 1
ATOM 1633 C C . GLU A 1 211 ? 23.118 -13.397 11.405 1.00 14.58 206 GLU A C 1
ATOM 1634 O O . GLU A 1 211 ? 22.226 -14.188 11.740 1.00 13.85 206 GLU A O 1
ATOM 1640 N N . THR A 1 212 ? 22.854 -12.334 10.601 1.00 12.82 207 THR A N 1
ATOM 1641 C CA . THR A 1 212 ? 21.512 -11.995 10.154 1.00 13.53 207 THR A CA 1
ATOM 1642 C C . THR A 1 212 ? 21.480 -11.875 8.621 1.00 12.56 207 THR A C 1
ATOM 1643 O O . THR A 1 212 ? 20.474 -11.368 8.110 1.00 11.93 207 THR A O 1
ATOM 1647 N N . THR A 1 213 ? 22.506 -12.432 7.969 1.00 11.88 208 THR A N 1
ATOM 1648 C CA . THR A 1 213 ? 22.577 -12.391 6.500 1.00 12.04 208 THR A CA 1
ATOM 1649 C C . THR A 1 213 ? 22.367 -13.784 5.892 1.00 12.15 208 THR A C 1
ATOM 1650 O O . THR A 1 213 ? 23.039 -14.726 6.273 1.00 12.95 208 THR A O 1
ATOM 1654 N N . LEU A 1 214 ? 21.449 -13.879 4.908 1.00 12.17 209 LEU A N 1
ATOM 1655 C CA . LEU A 1 214 ? 21.180 -15.106 4.168 1.00 12.55 209 LEU A CA 1
ATOM 1656 C C . LEU A 1 214 ? 21.624 -14.914 2.724 1.00 12.81 209 LEU A C 1
ATOM 1657 O O . LEU A 1 214 ? 21.263 -13.894 2.138 1.00 11.09 209 LEU A O 1
ATOM 1662 N N . PHE A 1 215 ? 22.330 -15.901 2.189 1.00 11.62 210 PHE A N 1
ATOM 1663 C CA . PHE A 1 215 ? 22.736 -15.897 0.794 1.00 11.28 210 PHE A CA 1
ATOM 1664 C C . PHE A 1 215 ? 21.878 -16.854 -0.016 1.00 11.58 210 PHE A C 1
ATOM 1665 O O . PHE A 1 215 ? 21.622 -18.010 0.359 1.00 10.81 210 PHE A O 1
ATOM 1673 N N . LEU A 1 216 ? 21.523 -16.398 -1.225 1.00 10.43 211 LEU A N 1
ATOM 1674 C CA . LEU A 1 216 ? 20.915 -17.242 -2.231 1.00 10.44 211 LEU A CA 1
ATOM 1675 C C . LEU A 1 216 ? 21.901 -17.301 -3.386 1.00 10.71 211 LEU A C 1
ATOM 1676 O O . LEU A 1 216 ? 22.206 -16.282 -3.993 1.00 11.66 211 LEU A O 1
ATOM 1681 N N . ILE A 1 217 ? 22.418 -18.489 -3.666 1.00 9.64 212 ILE A N 1
ATOM 1682 C CA . ILE A 1 217 ? 23.354 -18.650 -4.755 1.00 9.93 212 ILE A CA 1
ATOM 1683 C C . ILE A 1 217 ? 22.518 -19.040 -5.971 1.00 10.80 212 ILE A C 1
ATOM 1684 O O . ILE A 1 217 ? 21.974 -20.143 -6.024 1.00 10.52 212 ILE A O 1
ATOM 1689 N N . ALA A 1 218 ? 22.434 -18.136 -6.951 1.00 10.12 213 ALA A N 1
ATOM 1690 C CA . ALA A 1 218 ? 21.496 -18.231 -8.057 1.00 10.12 213 ALA A CA 1
ATOM 1691 C C . ALA A 1 218 ? 22.296 -18.579 -9.290 1.00 10.34 213 ALA A C 1
ATOM 1692 O O . ALA A 1 218 ? 23.114 -17.797 -9.737 1.00 10.46 213 ALA A O 1
ATOM 1694 N N . SER A 1 219 ? 22.104 -19.808 -9.774 1.00 10.35 214 SER A N 1
ATOM 1695 C CA . SER A 1 219 ? 22.843 -20.298 -10.917 1.00 10.94 214 SER A CA 1
ATOM 1696 C C . SER A 1 219 ? 22.131 -21.518 -11.488 1.00 11.68 214 SER A C 1
ATOM 1697 O O . SER A 1 219 ? 22.122 -22.569 -10.856 1.00 12.45 214 SER A O 1
ATOM 1700 N N . LYS A 1 220 ? 21.625 -21.365 -12.726 1.00 11.99 215 LYS A N 1
ATOM 1701 C CA . LYS A 1 220 ? 21.022 -22.462 -13.488 1.00 11.88 215 LYS A CA 1
ATOM 1702 C C . LYS A 1 220 ? 21.938 -23.678 -13.498 1.00 11.91 215 LYS A C 1
ATOM 1703 O O . LYS A 1 220 ? 21.541 -24.774 -13.079 1.00 12.67 215 LYS A O 1
ATOM 1709 N N . THR A 1 221 ? 23.179 -23.476 -13.967 1.00 11.25 216 THR A N 1
ATOM 1710 C CA . THR A 1 221 ? 24.154 -24.566 -14.110 1.00 11.99 216 THR A CA 1
ATOM 1711 C C . THR A 1 221 ? 24.823 -24.938 -12.794 1.00 12.03 216 THR A C 1
ATOM 1712 O O . THR A 1 221 ? 25.334 -26.071 -12.619 1.00 13.45 216 THR A O 1
ATOM 1716 N N . PHE A 1 222 ? 24.971 -23.933 -11.926 1.00 12.70 217 PHE A N 1
ATOM 1717 C CA . PHE A 1 222 ? 25.768 -24.016 -10.707 1.00 13.23 217 PHE A CA 1
ATOM 1718 C C . PHE A 1 222 ? 27.241 -24.280 -11.042 1.00 13.79 217 PHE A C 1
ATOM 1719 O O . PHE A 1 222 ? 27.974 -24.796 -10.181 1.00 15.84 217 PHE A O 1
ATOM 1727 N N . THR A 1 223 ? 27.693 -23.797 -12.233 1.00 13.09 218 THR A N 1
ATOM 1728 C CA . THR A 1 223 ? 29.103 -23.890 -12.610 1.00 14.81 218 THR A CA 1
ATOM 1729 C C . THR A 1 223 ? 29.716 -22.569 -13.081 1.00 15.25 218 THR A C 1
ATOM 1730 O O . THR A 1 223 ? 30.939 -22.511 -13.333 1.00 18.09 218 THR A O 1
ATOM 1734 N N . THR A 1 224 ? 28.928 -21.506 -13.169 1.00 13.20 219 THR A N 1
ATOM 1735 C CA . THR A 1 224 ? 29.422 -20.236 -13.672 1.00 13.74 219 THR A CA 1
ATOM 1736 C C . THR A 1 224 ? 30.572 -19.740 -12.812 1.00 14.23 219 THR A C 1
ATOM 1737 O O . THR A 1 224 ? 30.440 -19.565 -11.596 1.00 13.39 219 THR A O 1
ATOM 1741 N N . ALA A 1 225 ? 31.673 -19.397 -13.494 1.00 16.79 220 ALA A N 1
ATOM 1742 C CA . ALA A 1 225 ? 32.879 -19.028 -12.773 1.00 18.10 220 ALA A CA 1
ATOM 1743 C C . ALA A 1 225 ? 32.642 -17.838 -11.851 1.00 15.28 220 ALA A C 1
ATOM 1744 O O . ALA A 1 225 ? 33.070 -17.904 -10.699 1.00 15.08 220 ALA A O 1
ATOM 1746 N N . GLU A 1 226 ? 32.038 -16.738 -12.329 1.00 14.85 221 GLU A N 1
ATOM 1747 C CA . GLU A 1 226 ? 31.904 -15.575 -11.486 1.00 14.04 221 GLU A CA 1
ATOM 1748 C C . GLU A 1 226 ? 31.109 -15.952 -10.245 1.00 12.68 221 GLU A C 1
ATOM 1749 O O . GLU A 1 226 ? 31.415 -15.541 -9.142 1.00 11.50 221 GLU A O 1
ATOM 1755 N N . THR A 1 227 ? 29.982 -16.654 -10.440 1.00 11.31 222 THR A N 1
ATOM 1756 C CA . THR A 1 227 ? 29.075 -16.923 -9.353 1.00 11.00 222 THR A CA 1
ATOM 1757 C C . THR A 1 227 ? 29.691 -17.862 -8.315 1.00 11.55 222 THR A C 1
ATOM 1758 O O . THR A 1 227 ? 29.522 -17.618 -7.138 1.00 11.82 222 THR A O 1
ATOM 1762 N N . ILE A 1 228 ? 30.332 -18.929 -8.771 1.00 11.05 223 ILE A N 1
ATOM 1763 C CA . ILE A 1 228 ? 30.924 -19.859 -7.810 1.00 12.84 223 ILE A CA 1
ATOM 1764 C C . ILE A 1 228 ? 32.064 -19.190 -7.041 1.00 11.87 223 ILE A C 1
ATOM 1765 O O . ILE A 1 228 ? 32.207 -19.406 -5.830 1.00 12.22 223 ILE A O 1
ATOM 1770 N N . THR A 1 229 ? 32.836 -18.353 -7.724 1.00 11.72 224 THR A N 1
ATOM 1771 C CA . THR A 1 229 ? 33.931 -17.630 -7.069 1.00 11.98 224 THR A CA 1
ATOM 1772 C C . THR A 1 229 ? 33.349 -16.634 -6.073 1.00 11.27 224 THR A C 1
ATOM 1773 O O . THR A 1 229 ? 33.753 -16.579 -4.906 1.00 11.31 224 THR A O 1
ATOM 1777 N N . ASN A 1 230 ? 32.317 -15.877 -6.479 1.00 10.51 225 ASN A N 1
ATOM 1778 C CA . ASN A 1 230 ? 31.689 -14.974 -5.545 1.00 10.51 225 ASN A CA 1
ATOM 1779 C C . ASN A 1 230 ? 31.159 -15.732 -4.327 1.00 10.76 225 ASN A C 1
ATOM 1780 O O . ASN A 1 230 ? 31.234 -15.267 -3.185 1.00 11.57 225 ASN A O 1
ATOM 1785 N N . ALA A 1 231 ? 30.485 -16.842 -4.588 1.00 10.93 226 ALA A N 1
ATOM 1786 C CA . ALA A 1 231 ? 29.828 -17.600 -3.545 1.00 11.82 226 ALA A CA 1
ATOM 1787 C C . ALA A 1 231 ? 30.880 -18.118 -2.568 1.00 11.79 226 ALA A C 1
ATOM 1788 O O . ALA A 1 231 ? 30.635 -18.142 -1.364 1.00 12.94 226 ALA A O 1
ATOM 1790 N N . THR A 1 232 ? 32.035 -18.527 -3.072 1.00 11.40 227 THR A N 1
ATOM 1791 C CA . THR A 1 232 ? 33.110 -19.005 -2.207 1.00 12.41 227 THR A 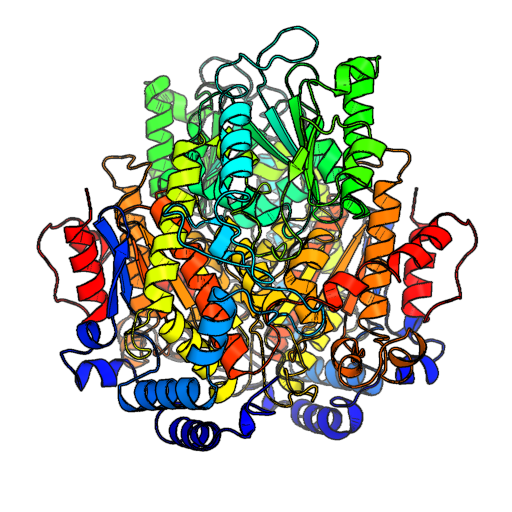CA 1
ATOM 1792 C C . THR A 1 232 ? 33.621 -17.878 -1.324 1.00 12.49 227 THR A C 1
ATOM 1793 O O . THR A 1 232 ? 33.862 -18.029 -0.122 1.00 12.92 227 THR A O 1
ATOM 1797 N N . SER A 1 233 ? 33.819 -16.696 -1.910 1.00 11.91 228 SER A N 1
ATOM 1798 C CA . SER A 1 233 ? 34.287 -15.549 -1.147 1.00 12.65 228 SER A CA 1
ATOM 1799 C C . SER A 1 233 ? 33.286 -15.159 -0.073 1.00 12.34 228 SER A C 1
ATOM 1800 O O . SER A 1 233 ? 33.645 -14.796 1.049 1.00 12.58 228 SER A O 1
ATOM 1803 N N . ALA A 1 234 ? 31.984 -15.241 -0.407 1.00 10.86 229 ALA A N 1
ATOM 1804 C CA . ALA A 1 234 ? 30.957 -14.998 0.590 1.00 12.08 229 ALA A CA 1
ATOM 1805 C C . ALA A 1 234 ? 30.986 -16.031 1.725 1.00 11.96 229 ALA A C 1
ATOM 1806 O O . ALA A 1 234 ? 30.790 -15.675 2.886 1.00 11.81 229 ALA A O 1
ATOM 1808 N N . LYS A 1 235 ? 31.210 -17.297 1.396 1.00 12.35 230 LYS A N 1
ATOM 1809 C CA . LYS A 1 235 ? 31.334 -18.340 2.422 1.00 14.30 230 LYS A CA 1
ATOM 1810 C C . LYS A 1 235 ? 32.548 -18.047 3.316 1.00 14.55 230 LYS A C 1
ATOM 1811 O O . LYS A 1 235 ? 32.451 -18.142 4.540 1.00 13.47 230 LYS A O 1
ATOM 1817 N N . ASN A 1 236 ? 33.642 -17.586 2.718 1.00 13.90 231 ASN A N 1
ATOM 1818 C CA . ASN A 1 236 ? 34.819 -17.230 3.505 1.00 14.95 231 ASN A CA 1
ATOM 1819 C C . ASN A 1 236 ? 34.490 -16.109 4.473 1.00 15.10 231 ASN A C 1
ATOM 1820 O O . ASN A 1 236 ? 34.851 -16.162 5.653 1.00 14.05 231 ASN A O 1
ATOM 1825 N N . TRP A 1 237 ? 33.794 -15.079 3.983 1.00 13.51 232 TRP A N 1
ATOM 1826 C CA . TRP A 1 237 ? 33.394 -13.972 4.830 1.00 14.92 232 TRP A CA 1
ATOM 1827 C C . TRP A 1 237 ? 32.507 -14.439 5.975 1.00 16.07 232 TRP A C 1
ATOM 1828 O O . TRP A 1 237 ? 32.679 -13.997 7.129 1.00 14.33 232 TRP A O 1
ATOM 1839 N N . PHE A 1 238 ? 31.571 -15.328 5.644 1.00 14.14 233 PHE A N 1
ATOM 1840 C CA . PHE A 1 238 ? 30.646 -15.837 6.639 1.00 14.11 233 PHE A CA 1
ATOM 1841 C C . PHE A 1 238 ? 31.420 -16.591 7.726 1.00 15.55 233 PHE A C 1
ATOM 1842 O O . PHE A 1 238 ? 31.233 -16.319 8.923 1.00 15.32 233 PHE A O 1
ATOM 1850 N N . LEU A 1 239 ? 32.282 -17.500 7.294 1.00 15.00 234 LEU A N 1
ATOM 1851 C CA . LEU A 1 239 ? 33.039 -18.357 8.213 1.00 15.82 234 LEU A CA 1
ATOM 1852 C C . LEU A 1 239 ? 34.064 -17.565 9.025 1.00 18.41 234 LEU A C 1
ATOM 1853 O O . LEU A 1 239 ? 34.417 -17.994 10.133 1.00 18.26 234 LEU A O 1
ATOM 1858 N N . ALA A 1 240 ? 34.508 -16.399 8.545 1.00 16.40 235 ALA A N 1
ATOM 1859 C CA . ALA A 1 240 ? 35.433 -15.573 9.307 1.00 17.80 235 ALA A CA 1
ATOM 1860 C C . ALA A 1 240 ? 34.830 -15.197 10.662 1.00 21.02 235 ALA A C 1
ATOM 1861 O O . ALA A 1 240 ? 35.546 -15.032 11.656 1.00 21.30 235 ALA A O 1
ATOM 1863 N N . THR A 1 241 ? 33.503 -15.061 10.706 1.00 18.96 236 THR A N 1
ATOM 1864 C CA . THR A 1 241 ? 32.779 -14.732 11.914 1.00 18.74 236 THR A CA 1
ATOM 1865 C C . THR A 1 241 ? 32.174 -15.983 12.557 1.00 20.28 236 THR A C 1
ATOM 1866 O O . THR A 1 241 ? 32.267 -16.161 13.793 1.00 19.21 236 THR A O 1
ATOM 1870 N N . ALA A 1 242 ? 31.578 -16.875 11.755 1.00 18.57 237 ALA A N 1
ATOM 1871 C CA . ALA A 1 242 ? 30.769 -17.963 12.295 1.00 19.35 237 ALA A CA 1
ATOM 1872 C C . ALA A 1 242 ? 31.627 -19.136 12.761 1.00 21.53 237 ALA A C 1
ATOM 1873 O O . ALA A 1 242 ? 31.175 -19.920 13.602 1.00 19.64 237 ALA A O 1
ATOM 1875 N N . LYS A 1 243 ? 32.739 -19.340 12.064 1.00 20.42 238 LYS A N 1
ATOM 1876 C CA . LYS A 1 243 ? 33.796 -20.303 12.376 1.00 22.44 238 LYS A CA 1
ATOM 1877 C C . LYS A 1 243 ? 33.425 -21.718 11.933 1.00 24.69 238 LYS A C 1
ATOM 1878 O O . LYS A 1 243 ? 34.184 -22.366 11.219 1.00 25.12 238 LYS A O 1
ATOM 1884 N N . ASP A 1 244 ? 32.275 -22.218 12.371 1.00 22.37 239 ASP A N 1
ATOM 1885 C CA . ASP A 1 244 ? 31.894 -23.607 12.163 1.00 22.71 239 ASP A CA 1
ATOM 1886 C C . ASP A 1 244 ? 31.069 -23.739 10.884 1.00 22.27 239 ASP A C 1
ATOM 1887 O O . ASP A 1 244 ? 30.031 -23.101 10.765 1.00 23.33 239 ASP A O 1
ATOM 1892 N N . SER A 1 245 ? 31.505 -24.594 9.963 1.00 23.74 240 SER A N 1
ATOM 1893 C CA . SER A 1 245 ? 30.765 -24.830 8.736 1.00 23.81 240 SER A CA 1
ATOM 1894 C C . SER A 1 245 ? 29.397 -25.477 8.975 1.00 24.05 240 SER A C 1
ATOM 1895 O O . SER A 1 245 ? 28.559 -25.499 8.064 1.00 20.75 240 SER A O 1
ATOM 1898 N N . LYS A 1 246 ? 29.105 -26.008 10.175 1.00 23.02 241 LYS A N 1
ATOM 1899 C CA . LYS A 1 246 ? 27.743 -26.501 10.377 1.00 24.45 241 LYS A CA 1
ATOM 1900 C C . LYS A 1 246 ? 26.724 -25.356 10.287 1.00 21.12 241 LYS A C 1
ATOM 1901 O O . LYS A 1 246 ? 25.550 -25.603 10.041 1.00 23.89 241 LYS A O 1
ATOM 1907 N N . HIS A 1 247 ? 27.167 -24.100 10.467 1.00 19.88 242 HIS A N 1
ATOM 1908 C CA . HIS A 1 247 ? 26.272 -22.962 10.440 1.00 18.57 242 HIS A CA 1
ATOM 1909 C C . HIS A 1 247 ? 25.886 -22.522 9.030 1.00 20.28 242 HIS A C 1
ATOM 1910 O O . HIS A 1 247 ? 24.916 -21.761 8.891 1.00 18.78 242 HIS A O 1
ATOM 1917 N N . ILE A 1 248 ? 26.586 -23.062 8.037 1.00 17.76 243 ILE A N 1
ATOM 1918 C CA . ILE A 1 248 ? 26.297 -22.736 6.634 1.00 18.40 243 ILE A CA 1
ATOM 1919 C C . ILE A 1 248 ? 24.857 -23.084 6.282 1.00 21.22 243 ILE A C 1
ATOM 1920 O O . ILE A 1 248 ? 24.209 -22.359 5.512 1.00 18.24 243 ILE A O 1
ATOM 1925 N N . ALA A 1 249 ? 24.311 -24.182 6.840 1.00 18.44 244 ALA A N 1
ATOM 1926 C CA . ALA A 1 249 ? 22.956 -24.624 6.509 1.00 18.50 244 ALA A CA 1
ATOM 1927 C C . ALA A 1 249 ? 21.860 -23.610 6.863 1.00 17.66 244 ALA A C 1
ATOM 1928 O O . ALA A 1 249 ? 20.754 -23.726 6.343 1.00 19.73 244 ALA A O 1
ATOM 1930 N N . LYS A 1 250 ? 22.105 -22.644 7.749 1.00 14.77 245 LYS A N 1
ATOM 1931 C CA . LYS A 1 250 ? 21.084 -21.661 8.070 1.00 14.81 245 LYS A CA 1
ATOM 1932 C C . LYS A 1 250 ? 21.281 -20.387 7.237 1.00 14.32 245 LYS A C 1
ATOM 1933 O O . LYS A 1 250 ? 20.418 -19.489 7.285 1.00 15.93 245 LYS A O 1
ATOM 1939 N N . HIS A 1 251 ? 22.349 -20.339 6.437 1.00 13.48 246 HIS A N 1
ATOM 1940 C CA . HIS A 1 251 ? 22.718 -19.072 5.836 1.00 12.82 246 HIS A CA 1
ATOM 1941 C C . HIS A 1 251 ? 22.909 -19.158 4.335 1.00 13.19 246 HIS A C 1
ATOM 1942 O O . HIS A 1 251 ? 23.186 -18.116 3.748 1.00 13.22 246 HIS A O 1
ATOM 1949 N N . PHE A 1 252 ? 22.856 -20.347 3.746 1.00 12.71 247 PHE A N 1
ATOM 1950 C CA . PHE A 1 252 ? 23.087 -20.478 2.315 1.00 13.40 247 PHE A CA 1
ATOM 1951 C C . PHE A 1 252 ? 22.055 -21.401 1.698 1.00 14.27 247 PHE A C 1
ATOM 1952 O O . PHE A 1 252 ? 21.913 -22.563 2.091 1.00 14.11 247 PHE A O 1
ATOM 1960 N N . ALA A 1 253 ? 21.433 -20.892 0.633 1.00 13.30 248 ALA A N 1
ATOM 1961 C CA . ALA A 1 253 ? 20.460 -21.642 -0.138 1.00 12.03 248 ALA A CA 1
ATOM 1962 C C . ALA A 1 253 ? 20.871 -21.486 -1.599 1.00 11.93 248 ALA A C 1
ATOM 1963 O O . ALA A 1 253 ? 21.652 -20.578 -1.917 1.00 10.96 248 ALA A O 1
ATOM 1965 N N . ALA A 1 254 ? 20.301 -22.316 -2.474 1.00 11.85 249 ALA A N 1
ATOM 1966 C CA . ALA A 1 254 ? 20.659 -22.323 -3.893 1.00 10.93 249 ALA A CA 1
ATOM 1967 C C . ALA A 1 254 ? 19.401 -22.311 -4.760 1.00 10.57 249 ALA A C 1
ATOM 1968 O O . ALA A 1 254 ? 18.398 -22.960 -4.455 1.00 11.57 249 ALA A O 1
ATOM 1970 N N . LEU A 1 255 ? 19.507 -21.629 -5.895 1.00 9.95 250 LEU A N 1
ATOM 1971 C CA . LEU A 1 255 ? 18.467 -21.559 -6.899 1.00 11.01 250 LEU A CA 1
ATOM 1972 C C . LEU A 1 255 ? 19.090 -22.105 -8.181 1.00 10.66 250 LEU A C 1
ATOM 1973 O O . LEU A 1 255 ? 19.956 -21.498 -8.752 1.00 11.86 250 LEU A O 1
ATOM 1978 N N . SER A 1 256 ? 18.704 -23.325 -8.579 1.00 11.17 251 SER A N 1
ATOM 1979 C CA . SER A 1 256 ? 19.502 -24.036 -9.551 1.00 11.57 251 SER A CA 1
ATOM 1980 C C . SER A 1 256 ? 18.719 -25.164 -10.209 1.00 11.65 251 SER A C 1
ATOM 1981 O O . SER A 1 256 ? 17.698 -25.611 -9.703 1.00 12.98 251 SER A O 1
ATOM 1984 N N . THR A 1 257 ? 19.263 -25.652 -11.319 1.00 13.03 252 THR A N 1
ATOM 1985 C CA . THR A 1 257 ? 18.833 -26.913 -11.934 1.00 13.36 252 THR A CA 1
ATOM 1986 C C . THR A 1 257 ? 19.731 -28.080 -11.552 1.00 15.72 252 THR A C 1
ATOM 1987 O O . THR A 1 257 ? 19.401 -29.203 -11.924 1.00 18.26 252 THR A O 1
ATOM 1991 N N . ASN A 1 258 ? 20.864 -27.832 -10.876 1.00 14.98 253 ASN A N 1
ATOM 1992 C CA . ASN A 1 258 ? 21.923 -28.826 -10.759 1.00 15.65 253 ASN A CA 1
ATOM 1993 C C . ASN A 1 258 ? 22.109 -29.202 -9.295 1.00 15.41 253 ASN A C 1
ATOM 1994 O O . ASN A 1 258 ? 22.995 -28.702 -8.617 1.00 15.63 253 ASN A O 1
ATOM 1999 N N . GLU A 1 259 ? 21.316 -30.167 -8.828 1.00 15.01 254 GLU A N 1
ATOM 2000 C CA . GLU A 1 259 ? 21.411 -30.542 -7.426 1.00 16.13 254 GLU A CA 1
ATOM 2001 C C . GLU A 1 259 ? 22.794 -31.097 -7.061 1.00 16.28 254 GLU A C 1
ATOM 2002 O O . GLU A 1 259 ? 23.295 -30.872 -5.954 1.00 16.82 254 GLU A O 1
ATOM 2008 N N . LYS A 1 260 ? 23.403 -31.894 -7.954 1.00 18.21 255 LYS A N 1
ATOM 2009 C CA . LYS A 1 260 ? 24.688 -32.500 -7.617 1.00 19.21 255 LYS A CA 1
ATOM 2010 C C . LYS A 1 260 ? 25.747 -31.426 -7.312 1.00 20.21 255 LYS A C 1
ATOM 2011 O O . LYS A 1 260 ? 26.518 -31.536 -6.348 1.00 20.07 255 LYS A O 1
ATOM 2013 N N . GLU A 1 261 ? 25.811 -30.367 -8.142 1.00 16.72 256 GLU A N 1
ATOM 2014 C CA . GLU A 1 261 ? 26.796 -29.318 -7.932 1.00 17.56 256 GLU A CA 1
ATOM 2015 C C . GLU A 1 261 ? 26.467 -28.480 -6.704 1.00 16.17 256 GLU A C 1
ATOM 2016 O O . GLU A 1 261 ? 27.375 -28.028 -6.024 1.00 16.44 256 GLU A O 1
ATOM 2022 N N . VAL A 1 262 ? 25.181 -28.262 -6.409 1.00 14.91 257 VAL A N 1
ATOM 2023 C CA . VAL A 1 262 ? 24.801 -27.559 -5.205 1.00 15.17 257 VAL A CA 1
ATOM 2024 C C . VAL A 1 262 ? 25.324 -28.322 -3.997 1.00 15.38 257 VAL A C 1
ATOM 2025 O O . VAL A 1 262 ? 25.817 -27.738 -3.036 1.00 16.77 257 VAL A O 1
ATOM 2029 N N . VAL A 1 263 ? 25.092 -29.643 -3.974 1.00 16.67 258 VAL A N 1
ATOM 2030 C CA . VAL A 1 263 ? 25.437 -30.386 -2.768 1.00 15.71 258 VAL A CA 1
ATOM 2031 C C . VAL A 1 263 ? 26.955 -30.465 -2.631 1.00 17.75 258 VAL A C 1
ATOM 2032 O O . VAL A 1 263 ? 27.480 -30.360 -1.503 1.00 20.03 258 VAL A O 1
ATOM 2036 N N . ALA A 1 264 ? 27.646 -30.595 -3.777 1.00 16.96 259 ALA A N 1
ATOM 2037 C CA . ALA A 1 264 ? 29.111 -30.537 -3.827 1.00 17.30 259 ALA A CA 1
ATOM 2038 C C . ALA A 1 264 ? 29.672 -29.216 -3.283 1.00 20.24 259 ALA A C 1
ATOM 2039 O O . ALA A 1 264 ? 30.734 -29.206 -2.658 1.00 21.43 259 ALA A O 1
ATOM 2041 N N . PHE A 1 265 ? 28.922 -28.113 -3.426 1.00 19.53 260 PHE A N 1
ATOM 2042 C CA . PHE A 1 265 ? 29.333 -26.828 -2.887 1.00 18.62 260 PHE A CA 1
ATOM 2043 C C . PHE A 1 265 ? 29.165 -26.741 -1.369 1.00 18.86 260 PHE A C 1
ATOM 2044 O O . PHE A 1 265 ? 29.756 -25.860 -0.737 1.00 22.65 260 PHE A O 1
ATOM 2052 N N . GLY A 1 266 ? 28.378 -27.618 -0.748 1.00 19.41 261 GLY A N 1
ATOM 2053 C CA . GLY A 1 266 ? 28.169 -27.558 0.687 1.00 19.38 261 GLY A CA 1
ATOM 2054 C C . GLY A 1 266 ? 26.774 -27.088 1.095 1.00 20.36 261 GLY A C 1
ATOM 2055 O O . GLY A 1 266 ? 26.507 -26.828 2.271 1.00 21.09 261 GLY A O 1
ATOM 2056 N N . ILE A 1 267 ? 25.867 -26.962 0.110 1.00 19.38 262 ILE A N 1
ATOM 2057 C CA . ILE A 1 267 ? 24.505 -26.556 0.383 1.00 17.27 262 ILE A CA 1
ATOM 2058 C C . ILE A 1 267 ? 23.681 -27.837 0.458 1.00 18.67 262 ILE A C 1
ATOM 2059 O O . ILE A 1 267 ? 23.797 -28.714 -0.404 1.00 21.07 262 ILE A O 1
ATOM 2064 N N . ASP A 1 268 ? 22.867 -27.929 1.495 1.00 19.83 263 ASP A N 1
ATOM 2065 C CA . ASP A 1 268 ? 21.932 -29.047 1.657 1.00 21.45 263 ASP A CA 1
ATOM 2066 C C . ASP A 1 268 ? 20.887 -29.064 0.520 1.00 21.02 263 ASP A C 1
ATOM 2067 O O . ASP A 1 268 ? 20.322 -28.018 0.206 1.00 18.85 263 ASP A O 1
ATOM 2072 N N . ALA A 1 269 ? 20.600 -30.243 -0.062 1.00 20.65 264 ALA A N 1
ATOM 2073 C CA . ALA A 1 269 ? 19.603 -30.366 -1.132 1.00 18.84 264 ALA A CA 1
ATOM 2074 C C . ALA A 1 269 ? 18.238 -29.814 -0.695 1.00 18.05 264 ALA A C 1
ATOM 2075 O O . ALA A 1 269 ? 17.464 -29.376 -1.513 1.00 16.57 264 ALA A O 1
ATOM 2077 N N . LYS A 1 270 ? 17.890 -29.868 0.604 1.00 17.37 265 LYS A N 1
ATOM 2078 C CA . LYS A 1 270 ? 16.626 -29.378 1.125 1.00 18.38 265 LYS A CA 1
ATOM 2079 C C . LYS A 1 270 ? 16.513 -27.856 0.901 1.00 16.20 265 LYS A C 1
ATOM 2080 O O . LYS A 1 270 ? 15.407 -27.337 0.795 1.00 17.91 265 LYS A O 1
ATOM 2083 N N . ASN A 1 271 ? 17.664 -27.196 0.756 1.00 16.61 266 ASN A N 1
ATOM 2084 C CA . ASN A 1 271 ? 17.729 -25.742 0.623 1.00 14.88 266 ASN A CA 1
ATOM 2085 C C . ASN A 1 271 ? 18.013 -25.357 -0.825 1.00 14.24 266 ASN A C 1
ATOM 2086 O O . ASN A 1 271 ? 18.446 -24.218 -1.055 1.00 14.55 266 ASN A O 1
ATOM 2091 N N . MET A 1 272 ? 17.831 -26.298 -1.758 1.00 13.76 267 MET A N 1
ATOM 2092 C CA . MET A 1 272 ? 17.815 -25.993 -3.187 1.00 13.70 267 MET A CA 1
ATOM 2093 C C . MET A 1 272 ? 16.375 -25.774 -3.639 1.00 12.59 267 MET A C 1
ATOM 2094 O O . MET A 1 272 ? 15.451 -26.546 -3.345 1.00 13.55 267 MET A O 1
ATOM 2099 N N . PHE A 1 273 ? 16.179 -24.673 -4.403 1.00 11.01 268 PHE A N 1
ATOM 2100 C CA . PHE A 1 273 ? 14.931 -24.316 -5.052 1.00 10.38 268 PHE A CA 1
ATOM 2101 C C . PHE A 1 273 ? 15.138 -24.553 -6.545 1.00 10.42 268 PHE A C 1
ATOM 2102 O O . PHE A 1 273 ? 16.002 -23.926 -7.139 1.00 10.42 268 PHE A O 1
ATOM 2110 N N . GLY A 1 274 ? 14.421 -25.538 -7.094 1.00 11.22 269 GLY A N 1
ATOM 2111 C CA . GLY A 1 274 ? 14.817 -26.055 -8.390 1.00 11.55 269 GLY A CA 1
ATOM 2112 C C . GLY A 1 274 ? 14.079 -25.422 -9.545 1.00 11.15 269 GLY A C 1
ATOM 2113 O O . GLY A 1 274 ? 12.987 -24.869 -9.382 1.00 12.11 269 GLY A O 1
ATOM 2114 N N . PHE A 1 275 ? 14.675 -25.545 -10.730 1.00 11.97 270 PHE A N 1
ATOM 2115 C CA . PHE A 1 275 ? 13.979 -25.246 -11.971 1.00 12.40 270 PHE A CA 1
ATOM 2116 C C . PHE A 1 275 ? 14.623 -26.102 -13.041 1.00 12.79 270 PHE A C 1
ATOM 2117 O O . PHE A 1 275 ? 15.500 -26.953 -12.750 1.00 15.82 270 PHE A O 1
ATOM 2125 N N . GLU A 1 276 ? 14.072 -25.995 -14.253 1.00 13.57 271 GLU A N 1
ATOM 2126 C CA . GLU A 1 276 ? 14.392 -26.935 -15.317 1.00 13.65 271 GLU A CA 1
ATOM 2127 C C . GLU A 1 276 ? 15.123 -26.237 -16.461 1.00 12.37 271 GLU A C 1
ATOM 2128 O O . GLU A 1 276 ? 15.172 -25.023 -16.581 1.00 11.92 271 GLU A O 1
ATOM 2134 N N . SER A 1 277 ? 15.673 -27.068 -17.357 1.00 12.13 272 SER A N 1
ATOM 2135 C CA A SER A 1 277 ? 16.478 -26.638 -18.495 0.50 12.32 272 SER A CA 1
ATOM 2136 C CA B SER A 1 277 ? 16.502 -26.575 -18.445 0.50 11.90 272 SER A CA 1
ATOM 2137 C C . SER A 1 277 ? 15.729 -25.664 -19.407 1.00 11.50 272 SER A C 1
ATOM 2138 O O . SER A 1 277 ? 16.332 -24.863 -20.136 1.00 11.98 272 SER A O 1
ATOM 2143 N N . TRP A 1 278 ? 14.395 -25.801 -19.438 1.00 10.87 273 TRP A N 1
ATOM 2144 C CA . TRP A 1 278 ? 13.542 -25.065 -20.364 1.00 9.90 273 TRP A CA 1
ATOM 2145 C C . TRP A 1 278 ? 13.212 -23.658 -19.866 1.00 10.05 273 TRP A C 1
ATOM 2146 O O . TRP A 1 278 ? 12.411 -22.956 -20.506 1.00 9.66 273 TRP A O 1
ATOM 2157 N N . VAL A 1 279 ? 13.849 -23.261 -18.735 1.00 9.51 274 VAL A N 1
ATOM 2158 C CA . VAL A 1 279 ? 13.821 -21.872 -18.294 1.00 9.63 274 VAL A CA 1
ATOM 2159 C C . VAL A 1 279 ? 15.096 -21.171 -18.737 1.00 9.62 274 VAL A C 1
ATOM 2160 O O . VAL A 1 279 ? 16.153 -21.414 -18.137 1.00 10.54 274 VAL A O 1
ATOM 2164 N N . GLY A 1 280 ? 15.014 -20.279 -19.740 1.00 9.46 275 GLY A N 1
ATOM 2165 C CA . GLY A 1 280 ? 16.166 -19.473 -20.103 1.00 9.70 275 GLY A CA 1
ATOM 2166 C C . GLY A 1 280 ? 16.436 -18.438 -19.002 1.00 8.85 275 GLY A C 1
ATOM 2167 O O . GLY A 1 280 ? 15.528 -17.881 -18.408 1.00 8.93 275 GLY A O 1
ATOM 2168 N N . GLY A 1 281 ? 17.730 -18.121 -18.762 1.00 10.03 276 GLY A N 1
ATOM 2169 C CA . GLY A 1 281 ? 18.075 -17.159 -17.721 1.00 9.42 276 GLY A CA 1
ATOM 2170 C C . GLY A 1 281 ? 17.350 -15.823 -17.823 1.00 8.85 276 GLY A C 1
ATOM 2171 O O . GLY A 1 281 ? 16.873 -15.291 -16.826 1.00 9.86 276 GLY A O 1
ATOM 2172 N N . ARG A 1 282 ? 17.227 -15.294 -19.058 1.00 8.78 277 ARG A N 1
ATOM 2173 C CA . ARG A 1 282 ? 16.616 -13.999 -19.294 1.00 8.10 277 ARG A CA 1
ATOM 2174 C C . ARG A 1 282 ? 15.089 -14.034 -19.209 1.00 7.89 277 ARG A C 1
ATOM 2175 O O . ARG A 1 282 ? 14.433 -12.996 -19.330 1.00 8.55 277 ARG A O 1
ATOM 2183 N N . TYR A 1 283 ? 14.532 -15.245 -18.915 1.00 8.04 278 TYR A N 1
ATOM 2184 C CA . TYR A 1 283 ? 13.119 -15.520 -18.737 1.00 8.45 278 TYR A CA 1
ATOM 2185 C C . TYR A 1 283 ? 12.931 -16.227 -17.401 1.00 8.41 278 TYR A C 1
ATOM 2186 O O . TYR A 1 283 ? 11.936 -16.942 -17.227 1.00 9.38 278 TYR A O 1
ATOM 2195 N N . SER A 1 284 ? 13.863 -16.045 -16.448 1.00 9.01 279 SER A N 1
ATOM 2196 C CA . SER A 1 284 ? 13.911 -16.902 -15.273 1.00 8.64 279 SER A CA 1
ATOM 2197 C C . SER A 1 284 ? 13.372 -16.276 -13.986 1.00 8.31 279 SER A C 1
ATOM 2198 O O . SER A 1 284 ? 13.200 -16.978 -12.974 1.00 8.74 279 SER A O 1
ATOM 2201 N N . VAL A 1 285 ? 13.062 -14.973 -13.947 1.00 9.12 280 VAL A N 1
ATOM 2202 C CA . VAL A 1 285 ? 12.646 -14.378 -12.682 1.00 8.89 280 VAL A CA 1
ATOM 2203 C C . VAL A 1 285 ? 11.331 -14.961 -12.146 1.00 9.37 280 VAL A C 1
ATOM 2204 O O . VAL A 1 285 ? 11.062 -14.864 -10.951 1.00 9.18 280 VAL A O 1
ATOM 2208 N N . TRP A 1 286 ? 10.543 -15.600 -13.021 1.00 8.74 281 TRP A N 1
ATOM 2209 C CA . TRP A 1 286 ? 9.281 -16.251 -12.680 1.00 8.84 281 TRP A CA 1
ATOM 2210 C C . TRP A 1 286 ? 9.503 -17.568 -11.912 1.00 9.06 281 TRP A C 1
ATOM 2211 O O . TRP A 1 286 ? 8.528 -18.094 -11.378 1.00 10.21 281 TRP A O 1
ATOM 2222 N N . SER A 1 287 ? 10.719 -18.122 -11.963 1.00 8.91 282 SER A N 1
ATOM 2223 C CA . SER A 1 287 ? 11.066 -19.407 -11.349 1.00 9.30 282 SER A CA 1
ATOM 2224 C C . SER A 1 287 ? 11.576 -19.215 -9.915 1.00 9.01 282 SER A C 1
ATOM 2225 O O . SER A 1 287 ? 11.487 -18.149 -9.325 1.00 8.81 282 SER A O 1
ATOM 2228 N N . ALA A 1 288 ? 12.242 -20.261 -9.416 1.00 9.82 283 ALA A N 1
ATOM 2229 C CA . ALA A 1 288 ? 13.049 -20.211 -8.194 1.00 9.38 283 ALA A CA 1
ATOM 2230 C C . ALA A 1 288 ? 13.993 -19.020 -8.169 1.00 9.93 283 ALA A C 1
ATOM 2231 O O . ALA A 1 288 ? 14.321 -18.534 -7.094 1.00 10.31 283 ALA A O 1
ATOM 2233 N N . ILE A 1 289 ? 14.502 -18.596 -9.349 1.00 10.68 284 ILE A N 1
ATOM 2234 C CA . ILE A 1 289 ? 15.374 -17.421 -9.398 1.00 10.44 284 ILE A CA 1
ATOM 2235 C C . ILE A 1 289 ? 14.714 -16.186 -8.759 1.00 10.59 284 ILE A C 1
ATOM 2236 O O . ILE A 1 289 ? 15.394 -15.300 -8.243 1.00 11.92 284 ILE A O 1
ATOM 2241 N N . GLY A 1 290 ? 13.382 -16.080 -8.747 1.00 9.35 285 GLY A N 1
ATOM 2242 C CA . GLY A 1 290 ? 12.700 -14.983 -8.099 1.00 9.67 285 GLY A CA 1
ATOM 2243 C C . GLY A 1 290 ? 12.578 -15.085 -6.585 1.00 9.64 285 GLY A C 1
ATOM 2244 O O . GLY A 1 290 ? 11.843 -14.300 -6.030 1.00 10.03 285 GLY A O 1
ATOM 2245 N N . LEU A 1 291 ? 13.201 -16.061 -5.930 1.00 9.79 286 LEU A N 1
ATOM 2246 C CA . LEU A 1 291 ? 13.024 -16.217 -4.491 1.00 9.97 286 LEU A CA 1
ATOM 2247 C C . LEU A 1 291 ? 13.307 -14.920 -3.724 1.00 10.10 286 LEU A C 1
ATOM 2248 O O . LEU A 1 291 ? 12.608 -14.622 -2.764 1.00 10.32 286 LEU A O 1
ATOM 2253 N N . SER A 1 292 ? 14.339 -14.160 -4.095 1.00 9.91 287 SER A N 1
ATOM 2254 C CA . SER A 1 292 ? 14.606 -12.883 -3.431 1.00 9.82 287 SER A CA 1
ATOM 2255 C C . SER A 1 292 ? 13.424 -11.935 -3.504 1.00 10.94 287 SER A C 1
ATOM 2256 O O . SER A 1 292 ? 13.195 -11.185 -2.579 1.00 9.66 287 SER A O 1
ATOM 2259 N N . VAL A 1 293 ? 12.665 -11.944 -4.603 1.00 10.42 288 VAL A N 1
ATOM 2260 C CA . VAL A 1 293 ? 11.461 -11.139 -4.711 1.00 10.64 288 VAL A CA 1
ATOM 2261 C C . VAL A 1 293 ? 10.429 -11.585 -3.686 1.00 10.84 288 VAL A C 1
ATOM 2262 O O . VAL A 1 293 ? 9.852 -10.808 -2.955 1.00 11.23 288 VAL A O 1
ATOM 2266 N N . ALA A 1 294 ? 10.152 -12.907 -3.636 1.00 9.82 289 ALA A N 1
ATOM 2267 C CA . ALA A 1 294 ? 9.163 -13.405 -2.691 1.00 10.11 289 ALA A CA 1
ATOM 2268 C C . ALA A 1 294 ? 9.562 -13.098 -1.255 1.00 9.83 289 ALA A C 1
ATOM 2269 O O . ALA A 1 294 ? 8.699 -12.836 -0.415 1.00 10.85 289 ALA A O 1
ATOM 2271 N N . ILE A 1 295 ? 10.855 -13.136 -0.957 1.00 9.32 290 ILE A N 1
ATOM 2272 C CA . ILE A 1 295 ? 11.280 -12.797 0.390 1.00 10.05 290 ILE A CA 1
ATOM 2273 C C . ILE A 1 295 ? 11.069 -11.317 0.652 1.00 10.24 290 ILE A C 1
ATOM 2274 O O . ILE A 1 295 ? 10.604 -10.932 1.726 1.00 11.28 290 ILE A O 1
ATOM 2279 N N . TYR A 1 296 ? 11.440 -10.472 -0.299 1.00 10.38 291 TYR A N 1
ATOM 2280 C CA . TYR A 1 296 ? 11.403 -9.035 -0.079 1.00 10.34 291 TYR A CA 1
ATOM 2281 C C . TYR A 1 296 ? 9.979 -8.509 0.062 1.00 10.61 291 TYR A C 1
ATOM 2282 O O . TYR A 1 296 ? 9.737 -7.635 0.909 1.00 11.11 291 TYR A O 1
ATOM 2291 N N . ILE A 1 297 ? 9.045 -8.963 -0.797 1.00 10.01 292 ILE A N 1
ATOM 2292 C CA . ILE A 1 297 ? 7.699 -8.387 -0.852 1.00 11.04 292 ILE A CA 1
ATOM 2293 C C . ILE A 1 297 ? 6.616 -9.370 -0.377 1.00 10.34 292 ILE A C 1
ATOM 2294 O O . ILE A 1 297 ? 5.439 -8.998 -0.323 1.00 10.67 292 ILE A O 1
ATOM 2299 N N . GLY A 1 298 ? 7.011 -10.616 -0.069 1.00 11.27 293 GLY A N 1
ATOM 2300 C CA . GLY A 1 298 ? 6.076 -11.681 0.331 1.00 10.97 293 GLY A CA 1
ATOM 2301 C C . GLY A 1 298 ? 5.558 -12.508 -0.834 1.00 11.68 293 GLY A C 1
ATOM 2302 O O . GLY A 1 298 ? 5.403 -12.029 -1.963 1.00 11.32 293 GLY A O 1
ATOM 2303 N N . PHE A 1 299 ? 5.325 -13.773 -0.555 1.00 11.58 294 PHE A N 1
ATOM 2304 C CA . PHE A 1 299 ? 4.962 -14.702 -1.608 1.00 11.97 294 PHE A CA 1
ATOM 2305 C C . PHE A 1 299 ? 3.681 -14.283 -2.322 1.00 12.02 294 PHE A C 1
ATOM 2306 O O . PHE A 1 299 ? 3.588 -14.456 -3.551 1.00 12.02 294 PHE A O 1
ATOM 2314 N N . GLU A 1 300 ? 2.700 -13.756 -1.592 1.00 12.01 295 GLU A N 1
ATOM 2315 C CA . GLU A 1 300 ? 1.424 -13.412 -2.217 1.00 13.04 295 GLU A CA 1
ATOM 2316 C C . GLU A 1 300 ? 1.629 -12.351 -3.306 1.00 11.39 295 GLU A C 1
ATOM 2317 O O . GLU A 1 300 ? 1.062 -12.489 -4.390 1.00 10.24 295 GLU A O 1
ATOM 2323 N N . ASN A 1 301 ? 2.448 -11.330 -3.028 1.00 10.84 296 ASN A N 1
ATOM 2324 C CA . ASN A 1 301 ? 2.765 -10.328 -4.036 1.00 10.48 296 ASN A CA 1
ATOM 2325 C C . ASN A 1 301 ? 3.510 -10.964 -5.206 1.00 10.69 296 ASN A C 1
ATOM 2326 O O . ASN A 1 301 ? 3.251 -10.622 -6.360 1.00 11.25 296 ASN A O 1
ATOM 2331 N N . PHE A 1 302 ? 4.468 -11.849 -4.932 1.00 10.13 297 PHE A N 1
ATOM 2332 C CA . PHE A 1 302 ? 5.176 -12.573 -5.978 1.00 10.29 297 PHE A CA 1
ATOM 2333 C C . PHE A 1 302 ? 4.185 -13.377 -6.831 1.00 10.53 297 PHE A C 1
ATOM 2334 O O . PHE A 1 302 ? 4.302 -13.395 -8.052 1.00 10.91 297 PHE A O 1
ATOM 2342 N N . ASN A 1 303 ? 3.216 -14.066 -6.202 1.00 9.46 298 ASN A N 1
ATOM 2343 C CA . ASN A 1 303 ? 2.213 -14.825 -6.919 1.00 10.23 298 ASN A CA 1
ATOM 2344 C C . ASN A 1 303 ? 1.323 -13.944 -7.798 1.00 9.56 298 ASN A C 1
ATOM 2345 O O . ASN A 1 303 ? 0.974 -14.315 -8.934 1.00 9.90 298 ASN A O 1
ATOM 2350 N N . ASP A 1 304 ? 0.981 -12.749 -7.304 1.00 9.48 299 ASP A N 1
ATOM 2351 C CA . ASP A 1 304 ? 0.247 -11.763 -8.090 1.00 10.10 299 ASP A CA 1
ATOM 2352 C C . ASP A 1 304 ? 1.039 -11.330 -9.317 1.00 9.59 299 ASP A C 1
ATOM 2353 O O . ASP A 1 304 ? 0.410 -11.103 -10.369 1.00 9.29 299 ASP A O 1
ATOM 2358 N N . PHE A 1 305 ? 2.345 -11.167 -9.155 1.00 8.94 300 PHE A N 1
ATOM 2359 C CA . PHE A 1 305 ? 3.255 -10.899 -10.262 1.00 8.64 300 PHE A CA 1
ATOM 2360 C C . PHE A 1 305 ? 3.165 -12.020 -11.306 1.00 9.23 300 PHE A C 1
ATOM 2361 O O . PHE A 1 305 ? 3.024 -11.734 -12.517 1.00 9.11 300 PHE A O 1
ATOM 2369 N N . LEU A 1 306 ? 3.268 -13.277 -10.882 1.00 9.19 301 LEU A N 1
ATOM 2370 C CA . LEU A 1 306 ? 3.140 -14.405 -11.802 1.00 9.91 301 LEU A CA 1
ATOM 2371 C C . LEU A 1 306 ? 1.770 -14.350 -12.483 1.00 9.46 301 LEU A C 1
ATOM 2372 O O . LEU A 1 306 ? 1.658 -14.544 -13.674 1.00 9.33 301 LEU A O 1
ATOM 2377 N N . LYS A 1 307 ? 0.695 -14.088 -11.753 1.00 9.06 302 LYS A N 1
ATOM 2378 C CA . LYS A 1 307 ? -0.652 -14.079 -12.347 1.00 10.08 302 LYS A CA 1
ATOM 2379 C C . LYS A 1 307 ? -0.802 -12.967 -13.378 1.00 9.27 302 LYS A C 1
ATOM 2380 O O . LYS A 1 307 ? -1.562 -13.140 -14.316 1.00 9.85 302 LYS A O 1
ATOM 2386 N N . GLY A 1 308 ? -0.111 -11.819 -13.226 1.00 9.27 303 GLY A N 1
ATOM 2387 C CA . GLY A 1 308 ? -0.107 -10.809 -14.265 1.00 8.83 303 GLY A CA 1
ATOM 2388 C C . GLY A 1 308 ? 0.542 -11.294 -15.555 1.00 8.63 303 GLY A C 1
ATOM 2389 O O . GLY A 1 308 ? 0.051 -10.964 -16.659 1.00 9.55 303 GLY A O 1
ATOM 2390 N N . ALA A 1 309 ? 1.659 -12.022 -15.418 1.00 9.37 304 ALA A N 1
ATOM 2391 C CA . ALA A 1 309 ? 2.277 -12.608 -16.600 1.00 8.52 304 ALA A CA 1
ATOM 2392 C C . ALA A 1 309 ? 1.333 -13.631 -17.253 1.00 9.01 304 ALA A C 1
ATOM 2393 O O . ALA A 1 309 ? 1.161 -13.636 -18.481 1.00 8.72 304 ALA A O 1
ATOM 2395 N N . GLU A 1 310 ? 0.704 -14.479 -16.450 1.00 9.66 305 GLU A N 1
ATOM 2396 C CA . GLU A 1 310 ? -0.219 -15.502 -16.963 1.00 9.19 305 GLU A CA 1
ATOM 2397 C C . GLU A 1 310 ? -1.362 -14.901 -17.779 1.00 8.80 305 GLU A C 1
ATOM 2398 O O . GLU A 1 310 ? -1.730 -15.398 -18.848 1.00 8.79 305 GLU A O 1
ATOM 2404 N N . ALA A 1 311 ? -1.903 -13.773 -17.289 1.00 8.57 306 ALA A N 1
ATOM 2405 C CA . ALA A 1 311 ? -2.988 -13.090 -17.976 1.00 8.72 306 ALA A CA 1
ATOM 2406 C C . ALA A 1 311 ? -2.519 -12.572 -19.335 1.00 9.26 306 ALA A C 1
ATOM 2407 O O . ALA A 1 311 ? -3.290 -12.612 -20.299 1.00 9.11 306 ALA A O 1
ATOM 2409 N N . MET A 1 312 ? -1.283 -12.049 -19.388 1.00 8.38 307 MET A N 1
ATOM 2410 C CA . MET A 1 312 ? -0.761 -11.516 -20.637 1.00 8.62 307 MET A CA 1
ATOM 2411 C C . MET A 1 312 ? -0.423 -12.678 -21.567 1.00 8.24 307 MET A C 1
ATOM 2412 O O . MET A 1 312 ? -0.590 -12.544 -22.783 1.00 8.79 307 MET A O 1
ATOM 2417 N N . ASP A 1 313 ? 0.003 -13.803 -21.009 1.00 8.13 308 ASP A N 1
ATOM 2418 C CA . ASP A 1 313 ? 0.200 -15.023 -21.808 1.00 8.30 308 ASP A CA 1
ATOM 2419 C C . ASP A 1 313 ? -1.111 -15.420 -22.482 1.00 8.51 308 ASP A C 1
ATOM 2420 O O . ASP A 1 313 ? -1.164 -15.750 -23.660 1.00 8.91 308 ASP A O 1
ATOM 2425 N N . GLN A 1 314 ? -2.193 -15.396 -21.719 1.00 8.49 309 GLN A N 1
ATOM 2426 C CA . GLN A 1 314 ? -3.501 -15.764 -22.267 1.00 9.37 309 GLN A CA 1
ATOM 2427 C C . GLN A 1 314 ? -3.933 -14.810 -23.373 1.00 9.71 309 GLN A C 1
ATOM 2428 O O . GLN A 1 314 ? -4.443 -15.245 -24.404 1.00 10.06 309 GLN A O 1
ATOM 2434 N N . HIS A 1 315 ? -3.708 -13.500 -23.173 1.00 9.79 310 HIS A N 1
ATOM 2435 C CA . HIS A 1 315 ? -3.978 -12.530 -24.212 1.00 8.57 310 HIS A CA 1
ATOM 2436 C C . HIS A 1 315 ? -3.209 -12.890 -25.461 1.00 8.77 310 HIS A C 1
ATOM 2437 O O . HIS A 1 315 ? -3.745 -12.901 -26.565 1.00 9.20 310 HIS A O 1
ATOM 2444 N N . PHE A 1 316 ? -1.898 -13.135 -25.317 1.00 8.78 311 PHE A N 1
ATOM 2445 C CA . PHE A 1 316 ? -1.057 -13.446 -26.471 1.00 8.85 311 PHE A CA 1
ATOM 2446 C C . PHE A 1 316 ? -1.482 -14.716 -27.187 1.00 9.62 311 PHE A C 1
ATOM 2447 O O . PHE A 1 316 ? -1.388 -14.789 -28.400 1.00 9.31 311 PHE A O 1
ATOM 2455 N N . LEU A 1 317 ? -1.899 -15.703 -26.435 1.00 9.34 312 LEU A N 1
ATOM 2456 C CA . LEU A 1 317 ? -2.265 -17.007 -26.965 1.00 9.92 312 LEU A CA 1
ATOM 2457 C C . LEU A 1 317 ? -3.589 -16.966 -27.748 1.00 10.76 312 LEU A C 1
ATOM 2458 O O . LEU A 1 317 ? -3.732 -17.692 -28.755 1.00 11.84 312 LEU A O 1
ATOM 2463 N N . THR A 1 318 ? -4.528 -16.123 -27.320 1.00 10.14 313 THR A N 1
ATOM 2464 C CA . THR A 1 318 ? -5.935 -16.276 -27.718 1.00 10.55 313 THR A CA 1
ATOM 2465 C C . THR A 1 318 ? -6.448 -15.150 -28.603 1.00 11.21 313 THR A C 1
ATOM 2466 O O . THR A 1 318 ? -7.598 -15.182 -29.021 1.00 12.04 313 THR A O 1
ATOM 2470 N N . THR A 1 319 ? -5.621 -14.138 -28.894 1.00 9.82 314 THR A N 1
ATOM 2471 C CA . THR A 1 319 ? -6.071 -12.926 -29.562 1.00 9.22 314 THR A CA 1
ATOM 2472 C C . THR A 1 319 ? -5.636 -12.943 -31.018 1.00 9.36 314 THR A C 1
ATOM 2473 O O . THR A 1 319 ? -4.441 -13.117 -31.305 1.00 10.30 314 THR A O 1
ATOM 2477 N N . PRO A 1 320 ? -6.566 -12.726 -31.975 1.00 9.52 315 PRO A N 1
ATOM 2478 C CA . PRO A 1 320 ? -6.169 -12.571 -33.373 1.00 10.61 315 PRO A CA 1
ATOM 2479 C C . PRO A 1 320 ? -5.032 -11.552 -33.500 1.00 11.55 315 PRO A C 1
ATOM 2480 O O . PRO A 1 320 ? -5.060 -10.500 -32.840 1.00 10.02 315 PRO A O 1
ATOM 2484 N N . LEU A 1 321 ? -4.129 -11.786 -34.454 1.00 11.74 316 LEU A N 1
ATOM 2485 C CA . LEU A 1 321 ? -2.922 -10.975 -34.565 1.00 11.52 316 LEU A CA 1
ATOM 2486 C C . LEU A 1 321 ? -3.218 -9.471 -34.596 1.00 11.74 316 LEU A C 1
ATOM 2487 O O . LEU A 1 321 ? -2.512 -8.701 -33.959 1.00 11.77 316 LEU A O 1
ATOM 2492 N N . GLU A 1 322 ? -4.269 -9.039 -35.312 1.00 11.80 317 GLU A N 1
ATOM 2493 C CA . GLU A 1 322 ? -4.541 -7.626 -35.554 1.00 12.32 317 GLU A CA 1
ATOM 2494 C C . GLU A 1 322 ? -4.914 -6.871 -34.279 1.00 10.78 317 GLU A C 1
ATOM 2495 O O . GLU A 1 322 ? -4.907 -5.622 -34.302 1.00 12.42 317 GLU A O 1
ATOM 2499 N N . ASN A 1 323 ? -5.287 -7.583 -33.210 1.00 10.13 318 ASN A N 1
ATOM 2500 C CA . ASN A 1 323 ? -5.639 -6.982 -31.933 1.00 10.05 318 ASN A CA 1
ATOM 2501 C C . ASN A 1 323 ? -4.764 -7.471 -30.795 1.00 9.06 318 ASN A C 1
ATOM 2502 O O . ASN A 1 323 ? -5.092 -7.249 -29.643 1.00 9.79 318 ASN A O 1
ATOM 2507 N N . ASN A 1 324 ? -3.675 -8.193 -31.122 1.00 9.44 319 ASN A N 1
ATOM 2508 C CA . ASN A 1 324 ? -2.833 -8.834 -30.117 1.00 8.31 319 ASN A CA 1
ATOM 2509 C C . ASN A 1 324 ? -1.675 -7.878 -29.766 1.00 8.39 319 ASN A C 1
ATOM 2510 O O . ASN A 1 324 ? -0.817 -7.587 -30.606 1.00 8.51 319 ASN A O 1
ATOM 2515 N N . ILE A 1 325 ? -1.683 -7.379 -28.524 1.00 8.52 320 ILE A N 1
ATOM 2516 C CA . ILE A 1 325 ? -0.904 -6.202 -28.147 1.00 8.95 320 ILE A CA 1
ATOM 2517 C C . ILE A 1 325 ? 0.590 -6.485 -28.287 1.00 9.15 320 ILE A C 1
ATOM 2518 O O . ILE A 1 325 ? 1.257 -5.700 -28.947 1.00 8.87 320 ILE A O 1
ATOM 2523 N N . PRO A 1 326 ? 1.163 -7.584 -27.738 1.00 9.05 321 PRO A N 1
ATOM 2524 C CA . PRO A 1 326 ? 2.581 -7.842 -27.948 1.00 9.07 321 PRO A CA 1
ATOM 2525 C C . PRO A 1 326 ? 2.943 -8.058 -29.419 1.00 8.94 321 PRO A C 1
ATOM 2526 O O . PRO A 1 326 ? 4.049 -7.712 -29.846 1.00 9.08 321 PRO A O 1
ATOM 2530 N N . VAL A 1 327 ? 2.035 -8.658 -30.196 1.00 8.63 322 VAL A N 1
ATOM 2531 C CA . VAL A 1 327 ? 2.317 -8.839 -31.617 1.00 9.03 322 VAL A CA 1
ATOM 2532 C C . VAL A 1 327 ? 2.406 -7.485 -32.320 1.00 8.89 322 VAL A C 1
ATOM 2533 O O . VAL A 1 327 ? 3.345 -7.258 -33.087 1.00 9.83 322 VAL A O 1
ATOM 2537 N N . ILE A 1 328 ? 1.475 -6.579 -32.024 1.00 8.24 323 ILE A N 1
ATOM 2538 C CA . ILE A 1 328 ? 1.513 -5.250 -32.642 1.00 8.47 323 ILE A CA 1
ATOM 2539 C C . ILE A 1 328 ? 2.855 -4.577 -32.335 1.00 8.80 323 ILE A C 1
ATOM 2540 O O . ILE A 1 328 ? 3.486 -3.973 -33.196 1.00 8.62 323 ILE A O 1
ATOM 2545 N N . GLY A 1 329 ? 3.266 -4.576 -31.061 1.00 8.16 324 GLY A N 1
ATOM 2546 C CA . GLY A 1 329 ? 4.552 -3.980 -30.710 1.00 8.94 324 GLY A CA 1
ATOM 2547 C C . GLY A 1 329 ? 5.695 -4.610 -31.499 1.00 8.38 324 GLY A C 1
ATOM 2548 O O . GLY A 1 329 ? 6.630 -3.916 -31.935 1.00 10.15 324 GLY A O 1
ATOM 2549 N N . GLY A 1 330 ? 5.647 -5.935 -31.680 1.00 7.96 325 GLY A N 1
ATOM 2550 C CA . GLY A 1 330 ? 6.689 -6.591 -32.410 1.00 8.29 325 GLY A CA 1
ATOM 2551 C C . GLY A 1 330 ? 6.695 -6.261 -33.898 1.00 7.94 325 GLY A C 1
ATOM 2552 O O . GLY A 1 330 ? 7.766 -6.152 -34.508 1.00 8.11 325 GLY A O 1
ATOM 2553 N N . LEU A 1 331 ? 5.512 -6.149 -34.488 1.00 8.36 326 LEU A N 1
ATOM 2554 C CA . LEU A 1 331 ? 5.386 -5.766 -35.887 1.00 8.92 326 LEU A CA 1
ATOM 2555 C C . LEU A 1 331 ? 5.939 -4.364 -36.095 1.00 8.64 326 LEU A C 1
ATOM 2556 O O . LEU A 1 331 ? 6.585 -4.114 -37.102 1.00 8.62 326 LEU A O 1
ATOM 2561 N N . LEU A 1 332 ? 5.667 -3.432 -35.174 1.00 8.58 327 LEU A N 1
ATOM 2562 C CA . LEU A 1 332 ? 6.213 -2.101 -35.335 1.00 8.91 327 LEU A CA 1
ATOM 2563 C C . LEU A 1 332 ? 7.731 -2.111 -35.260 1.00 8.83 327 LEU A C 1
ATOM 2564 O O . LEU A 1 332 ? 8.385 -1.378 -35.997 1.00 8.72 327 LEU A O 1
ATOM 2569 N N . SER A 1 333 ? 8.287 -2.941 -34.370 1.00 8.19 328 SER A N 1
ATOM 2570 C CA . SER A 1 333 ? 9.719 -3.085 -34.248 1.00 8.90 328 SER A CA 1
ATOM 2571 C C . SER A 1 333 ? 10.336 -3.507 -35.575 1.00 8.66 328 SER A C 1
ATOM 2572 O O . SER A 1 333 ? 11.328 -2.925 -35.993 1.00 9.37 328 SER A O 1
ATOM 2575 N N . VAL A 1 334 ? 9.756 -4.542 -36.190 1.00 8.60 329 VAL A N 1
ATOM 2576 C CA . VAL A 1 334 ? 10.211 -4.995 -37.506 1.00 8.31 329 VAL A CA 1
ATOM 2577 C C . VAL A 1 334 ? 10.130 -3.859 -38.526 1.00 8.95 329 VAL A C 1
ATOM 2578 O O . VAL A 1 334 ? 11.051 -3.640 -39.324 1.00 9.24 329 VAL A O 1
ATOM 2582 N N . TRP A 1 335 ? 8.998 -3.153 -38.558 1.00 8.33 330 TRP A N 1
ATOM 2583 C CA . TRP A 1 335 ? 8.822 -2.011 -39.438 1.00 8.18 330 TRP A CA 1
ATOM 2584 C C . TRP A 1 335 ? 9.997 -1.038 -39.338 1.00 9.05 330 TRP A C 1
ATOM 2585 O O . TRP A 1 335 ? 10.595 -0.669 -40.370 1.00 8.99 330 TRP A O 1
ATOM 2596 N N . TYR A 1 336 ? 10.321 -0.616 -38.105 1.00 8.61 331 TYR A N 1
ATOM 2597 C CA . TYR A 1 336 ? 11.356 0.380 -37.934 1.00 8.32 331 TYR A CA 1
ATOM 2598 C C . TYR A 1 336 ? 12.737 -0.198 -38.226 1.00 8.63 331 TYR A C 1
ATOM 2599 O O . TYR A 1 336 ? 13.555 0.458 -38.843 1.00 8.18 331 TYR A O 1
ATOM 2608 N N . ASN A 1 337 ? 13.013 -1.395 -37.703 1.00 8.45 332 ASN A N 1
ATOM 2609 C CA . ASN A 1 337 ? 14.337 -2.022 -37.849 1.00 8.50 332 ASN A CA 1
ATOM 2610 C C . ASN A 1 337 ? 14.678 -2.336 -39.299 1.00 8.60 332 ASN A C 1
ATOM 2611 O O . ASN A 1 337 ? 15.799 -2.048 -39.746 1.00 10.38 332 ASN A O 1
ATOM 2616 N N . ASN A 1 338 ? 13.733 -2.961 -39.997 1.00 8.29 333 ASN A N 1
ATOM 2617 C CA . ASN A 1 338 ? 13.964 -3.538 -41.310 1.00 8.50 333 ASN A CA 1
ATOM 2618 C C . ASN A 1 338 ? 13.582 -2.631 -42.472 1.00 10.16 333 ASN A C 1
ATOM 2619 O O . ASN A 1 338 ? 14.109 -2.862 -43.584 1.00 11.97 333 ASN A O 1
ATOM 2624 N N . PHE A 1 339 ? 12.731 -1.610 -42.273 1.00 9.45 334 PHE A N 1
ATOM 2625 C CA . PHE A 1 339 ? 12.265 -0.808 -43.397 1.00 9.37 334 PHE A CA 1
ATOM 2626 C C . PHE A 1 339 ? 12.782 0.605 -43.235 1.00 10.12 334 PHE A C 1
ATOM 2627 O O . PHE A 1 339 ? 13.334 1.152 -44.204 1.00 11.86 334 PHE A O 1
ATOM 2635 N N . PHE A 1 340 ? 12.710 1.150 -42.016 1.00 9.14 335 PHE A N 1
ATOM 2636 C CA . PHE A 1 340 ? 13.286 2.459 -41.769 1.00 10.02 335 PHE A CA 1
ATOM 2637 C C . PHE A 1 340 ? 14.797 2.409 -41.550 1.00 10.82 335 PHE A C 1
ATOM 2638 O O . PHE A 1 340 ? 15.465 3.442 -41.701 1.00 11.08 335 PHE A O 1
ATOM 2646 N N . GLY A 1 341 ? 15.319 1.260 -41.101 1.00 9.66 336 GLY A N 1
ATOM 2647 C CA . GLY A 1 341 ? 16.731 1.118 -40.756 1.00 11.01 336 GLY A CA 1
ATOM 2648 C C . GLY A 1 341 ? 17.108 1.775 -39.425 1.00 11.67 336 GLY A C 1
ATOM 2649 O O . GLY A 1 341 ? 18.267 2.134 -39.234 1.00 13.54 336 GLY A O 1
ATOM 2650 N N . ALA A 1 342 ? 16.158 1.940 -38.508 1.00 10.20 337 ALA A N 1
ATOM 2651 C CA . ALA A 1 342 ? 16.472 2.400 -37.163 1.00 11.19 337 ALA A CA 1
ATOM 2652 C C . ALA A 1 342 ? 17.079 1.258 -36.368 1.00 10.28 337 ALA A C 1
ATOM 2653 O O . ALA A 1 342 ? 16.467 0.185 -36.238 1.00 12.76 337 ALA A O 1
ATOM 2655 N N . GLN A 1 343 ? 18.276 1.449 -35.813 1.00 8.69 338 GLN A N 1
ATOM 2656 C CA . GLN A 1 343 ? 18.964 0.398 -35.131 1.00 8.74 338 GLN A CA 1
ATOM 2657 C C . GLN A 1 343 ? 18.564 0.238 -33.673 1.00 9.99 338 GLN A C 1
ATOM 2658 O O . GLN A 1 343 ? 18.949 -0.780 -33.081 1.00 10.46 338 GLN A O 1
ATOM 2664 N N . THR A 1 344 ? 17.892 1.225 -33.076 1.00 8.72 339 THR A N 1
ATOM 2665 C CA . THR A 1 344 ? 17.689 1.236 -31.634 1.00 8.70 339 THR A CA 1
ATOM 2666 C C . THR A 1 344 ? 16.194 1.275 -31.291 1.00 8.68 339 THR A C 1
ATOM 2667 O O . THR A 1 344 ? 15.334 1.617 -32.098 1.00 9.03 339 THR A O 1
ATOM 2671 N N . HIS A 1 345 ? 15.935 0.970 -30.036 1.00 9.04 340 HIS A N 1
ATOM 2672 C CA . HIS A 1 345 ? 14.618 1.001 -29.434 1.00 9.44 340 HIS A CA 1
ATOM 2673 C C . HIS A 1 345 ? 14.810 1.524 -28.018 1.00 9.21 340 HIS A C 1
ATOM 2674 O O . HIS A 1 345 ? 15.484 0.901 -27.199 1.00 9.58 340 HIS A O 1
ATOM 2681 N N . LEU A 1 346 ? 14.148 2.633 -27.717 1.00 8.52 341 LEU A N 1
ATOM 2682 C CA . LEU A 1 346 ? 14.260 3.327 -26.454 1.00 7.76 341 LEU A CA 1
ATOM 2683 C C . LEU A 1 346 ? 13.067 2.989 -25.580 1.00 8.47 341 LEU A C 1
ATOM 2684 O O . LEU A 1 346 ? 11.918 3.003 -26.061 1.00 8.48 341 LEU A O 1
ATOM 2689 N N . VAL A 1 347 ? 13.325 2.656 -24.316 1.00 8.61 342 VAL A N 1
ATOM 2690 C CA . VAL A 1 347 ? 12.258 2.404 -23.338 1.00 9.04 342 VAL A CA 1
ATOM 2691 C C . VAL A 1 347 ? 12.467 3.331 -22.147 1.00 9.08 342 VAL A C 1
ATOM 2692 O O . VAL A 1 347 ? 13.516 3.334 -21.533 1.00 9.66 342 VAL A O 1
ATOM 2696 N N . VAL A 1 348 ? 11.464 4.159 -21.868 1.00 8.70 343 VAL A N 1
ATOM 2697 C CA . VAL A 1 348 ? 11.575 5.187 -20.845 1.00 9.09 343 VAL A CA 1
ATOM 2698 C C . VAL A 1 348 ? 10.403 5.071 -19.892 1.00 8.67 343 VAL A C 1
ATOM 2699 O O . VAL A 1 348 ? 9.282 5.545 -20.140 1.00 8.10 343 VAL A O 1
ATOM 2703 N N . PRO A 1 349 ? 10.628 4.500 -18.690 1.00 9.08 344 PRO A N 1
ATOM 2704 C CA . PRO A 1 349 ? 9.611 4.565 -17.648 1.00 9.66 344 PRO A CA 1
ATOM 2705 C C . PRO A 1 349 ? 9.604 5.935 -16.979 1.00 8.53 344 PRO A C 1
ATOM 2706 O O . PRO A 1 349 ? 10.634 6.410 -16.525 1.00 8.99 344 PRO A O 1
ATOM 2710 N N . PHE A 1 350 ? 8.419 6.535 -16.947 1.00 8.86 345 PHE A N 1
ATOM 2711 C CA . PHE A 1 350 ? 8.175 7.748 -16.171 1.00 9.30 345 PHE A CA 1
ATOM 2712 C C . PHE A 1 350 ? 7.842 7.309 -14.741 1.00 9.03 345 PHE A C 1
ATOM 2713 O O . PHE A 1 350 ? 6.707 7.411 -14.277 1.00 9.48 345 PHE A O 1
ATOM 2721 N N . ASP A 1 351 ? 8.838 6.706 -14.114 1.00 9.94 346 ASP A N 1
ATOM 2722 C CA . ASP A 1 351 ? 8.681 5.942 -12.902 1.00 9.69 346 ASP A CA 1
ATOM 2723 C C . ASP A 1 351 ? 10.059 5.599 -12.364 1.00 9.52 346 ASP A C 1
ATOM 2724 O O . ASP A 1 351 ? 10.781 4.790 -12.944 1.00 9.86 346 ASP A O 1
ATOM 2729 N N . GLN A 1 352 ? 10.401 6.156 -11.195 1.00 9.59 347 GLN A N 1
ATOM 2730 C CA . GLN A 1 352 ? 11.695 5.925 -10.605 1.00 10.01 347 GLN A CA 1
ATOM 2731 C C . GLN A 1 352 ? 11.869 4.489 -10.095 1.00 9.51 347 GLN A C 1
ATOM 2732 O O . GLN A 1 352 ? 12.981 3.937 -10.190 1.00 9.47 347 GLN A O 1
ATOM 2738 N N . TYR A 1 353 ? 10.808 3.882 -9.539 1.00 9.00 348 TYR A N 1
ATOM 2739 C CA . TYR A 1 353 ? 10.920 2.475 -9.146 1.00 9.04 348 TYR A CA 1
ATOM 2740 C C . TYR A 1 353 ? 11.390 1.600 -10.308 1.00 9.57 348 TYR A C 1
ATOM 2741 O O . TYR A 1 353 ? 12.127 0.634 -10.075 1.00 10.01 348 TYR A O 1
ATOM 2750 N N . LEU A 1 354 ? 10.956 1.924 -11.515 1.00 8.95 349 LEU A N 1
ATOM 2751 C CA . LEU A 1 354 ? 11.313 1.138 -12.697 1.00 9.63 349 LEU A CA 1
ATOM 2752 C C . LEU A 1 354 ? 12.639 1.585 -13.304 1.00 9.64 349 LEU A C 1
ATOM 2753 O O . LEU A 1 354 ? 12.916 1.311 -14.464 1.00 9.15 349 LEU A O 1
ATOM 2758 N N . HIS A 1 355 ? 13.560 2.148 -12.519 1.00 9.52 350 HIS A N 1
ATOM 2759 C CA . HIS A 1 355 ? 14.836 2.603 -13.077 1.00 9.73 350 HIS A CA 1
ATOM 2760 C C . HIS A 1 355 ? 15.690 1.521 -13.725 1.00 9.36 350 HIS A C 1
ATOM 2761 O O . HIS A 1 355 ? 16.537 1.901 -14.518 1.00 10.37 350 HIS A O 1
ATOM 2768 N N . ARG A 1 356 ? 15.538 0.247 -13.326 1.00 8.78 351 ARG A N 1
ATOM 2769 C CA . ARG A 1 356 ? 16.312 -0.851 -13.886 1.00 9.11 351 ARG A CA 1
ATOM 2770 C C . ARG A 1 356 ? 15.518 -1.625 -14.935 1.00 8.53 351 ARG A C 1
ATOM 2771 O O . ARG A 1 356 ? 16.030 -2.586 -15.522 1.00 8.61 351 ARG A O 1
ATOM 2779 N N . PHE A 1 357 ? 14.320 -1.142 -15.276 1.00 8.37 352 PHE A N 1
ATOM 2780 C CA . PHE A 1 357 ? 13.490 -1.804 -16.267 1.00 8.24 352 PHE A CA 1
ATOM 2781 C C . PHE A 1 357 ? 14.129 -1.772 -17.652 1.00 8.43 352 PHE A C 1
ATOM 2782 O O . PHE A 1 357 ? 14.155 -2.822 -18.318 1.00 7.22 352 PHE A O 1
ATOM 2790 N N . PRO A 1 358 ? 14.652 -0.644 -18.168 1.00 8.57 353 PRO A N 1
ATOM 2791 C CA . PRO A 1 358 ? 15.304 -0.716 -19.482 1.00 9.21 353 PRO A CA 1
ATOM 2792 C C . PRO A 1 358 ? 16.478 -1.694 -19.521 1.00 8.09 353 PRO A C 1
ATOM 2793 O O . PRO A 1 358 ? 16.656 -2.406 -20.500 1.00 8.53 353 PRO A O 1
ATOM 2797 N N . ALA A 1 359 ? 17.301 -1.756 -18.465 1.00 8.27 354 ALA A N 1
ATOM 2798 C CA . ALA A 1 359 ? 18.459 -2.664 -18.448 1.00 7.94 354 ALA A CA 1
ATOM 2799 C C . ALA A 1 359 ? 17.973 -4.103 -18.540 1.00 8.91 354 ALA A C 1
ATOM 2800 O O . ALA A 1 359 ? 18.589 -4.894 -19.234 1.00 9.38 354 ALA A O 1
ATOM 2802 N N . TYR A 1 360 ? 16.901 -4.425 -17.808 1.00 8.97 355 TYR A N 1
ATOM 2803 C CA . TYR A 1 360 ? 16.357 -5.783 -17.854 1.00 8.63 355 TYR A CA 1
ATOM 2804 C C . TYR A 1 360 ? 15.888 -6.096 -19.267 1.00 7.99 355 TYR A C 1
ATOM 2805 O O . TYR A 1 360 ? 16.179 -7.188 -19.771 1.00 8.60 355 TYR A O 1
ATOM 2814 N N . LEU A 1 361 ? 15.131 -5.192 -19.897 1.00 7.98 356 LEU A N 1
ATOM 2815 C CA . LEU A 1 361 ? 14.621 -5.414 -21.243 1.00 8.40 356 LEU A CA 1
ATOM 2816 C C . LEU A 1 361 ? 15.788 -5.477 -22.229 1.00 8.28 356 LEU A C 1
ATOM 2817 O O . LEU A 1 361 ? 15.696 -6.155 -23.265 1.00 7.98 356 LEU A O 1
ATOM 2822 N N . GLN A 1 362 ? 16.872 -4.730 -21.969 1.00 8.29 357 GLN A N 1
ATOM 2823 C CA . GLN A 1 362 ? 18.034 -4.742 -22.836 1.00 9.21 357 GLN A CA 1
ATOM 2824 C C . GLN A 1 362 ? 18.584 -6.165 -22.933 1.00 9.88 357 GLN A C 1
ATOM 2825 O O . GLN A 1 362 ? 18.897 -6.690 -24.006 1.00 9.45 357 GLN A O 1
ATOM 2831 N N . GLN A 1 363 ? 18.657 -6.863 -21.804 1.00 9.25 358 GLN A N 1
ATOM 2832 C CA . GLN A 1 363 ? 19.082 -8.246 -21.810 1.00 9.17 358 GLN A CA 1
ATOM 2833 C C . GLN A 1 363 ? 18.070 -9.141 -22.534 1.00 8.96 358 GLN A C 1
ATOM 2834 O O . GLN A 1 363 ? 18.382 -9.905 -23.469 1.00 8.72 358 GLN A O 1
ATOM 2840 N N . LEU A 1 364 ? 16.792 -9.034 -22.119 1.00 9.19 359 LEU A N 1
ATOM 2841 C CA . LEU A 1 364 ? 15.722 -9.841 -22.722 1.00 8.27 359 LEU A CA 1
ATOM 2842 C C . LEU A 1 364 ? 15.769 -9.751 -24.250 1.00 8.16 359 LEU A C 1
ATOM 2843 O O . LEU A 1 364 ? 15.689 -10.762 -24.987 1.00 9.27 359 LEU A O 1
ATOM 2848 N N . SER A 1 365 ? 15.754 -8.507 -24.732 1.00 7.93 360 SER A N 1
ATOM 2849 C CA . SER A 1 365 ? 15.621 -8.223 -26.162 1.00 7.76 360 SER A CA 1
ATOM 2850 C C . SER A 1 365 ? 16.895 -8.660 -26.901 1.00 8.54 360 SER A C 1
ATOM 2851 O O . SER A 1 365 ? 16.837 -9.430 -27.864 1.00 8.96 360 SER A O 1
ATOM 2854 N N . MET A 1 366 ? 18.026 -8.079 -26.519 1.00 9.16 361 MET A N 1
ATOM 2855 C CA . MET A 1 366 ? 19.244 -8.185 -27.333 1.00 8.32 361 MET A CA 1
ATOM 2856 C C . MET A 1 366 ? 19.810 -9.601 -27.254 1.00 8.78 361 MET A C 1
ATOM 2857 O O . MET A 1 366 ? 20.302 -10.086 -28.271 1.00 9.47 361 MET A O 1
ATOM 2862 N N . GLU A 1 367 ? 19.803 -10.220 -26.071 1.00 8.49 362 GLU A N 1
ATOM 2863 C CA . GLU A 1 367 ? 20.271 -11.593 -25.953 1.00 8.41 362 GLU A CA 1
ATOM 2864 C C . GLU A 1 367 ? 19.365 -12.578 -26.701 1.00 9.28 362 GLU A C 1
ATOM 2865 O O . GLU A 1 367 ? 19.835 -13.583 -27.270 1.00 9.12 362 GLU A O 1
ATOM 2871 N N . SER A 1 368 ? 18.078 -12.281 -26.759 1.00 7.95 363 SER A N 1
ATOM 2872 C CA . SER A 1 368 ? 17.187 -13.137 -27.562 1.00 8.32 363 SER A CA 1
ATOM 2873 C C . SER A 1 368 ? 17.444 -12.974 -29.041 1.00 8.48 363 SER A C 1
ATOM 2874 O O . SER A 1 368 ? 17.528 -13.974 -29.765 1.00 8.26 363 SER A O 1
ATOM 2877 N N . ASN A 1 369 ? 17.462 -11.724 -29.512 1.00 8.15 364 ASN A N 1
ATOM 2878 C CA . ASN A 1 369 ? 17.308 -11.496 -30.937 1.00 8.86 364 ASN A CA 1
ATOM 2879 C C . ASN A 1 369 ? 18.595 -11.097 -31.641 1.00 8.70 364 ASN A C 1
ATOM 2880 O O . ASN A 1 369 ? 18.529 -10.828 -32.848 1.00 8.03 364 ASN A O 1
ATOM 2885 N N . GLY A 1 370 ? 19.721 -11.030 -30.937 1.00 8.06 365 GLY A N 1
ATOM 2886 C CA . GLY A 1 370 ? 21.020 -10.768 -31.565 1.00 8.33 365 GLY A CA 1
ATOM 2887 C C . GLY A 1 370 ? 21.627 -12.025 -32.166 1.00 8.58 365 GLY A C 1
ATOM 2888 O O . GLY A 1 370 ? 22.550 -12.636 -31.595 1.00 9.41 365 GLY A O 1
ATOM 2889 N N . LYS A 1 371 ? 21.104 -12.379 -33.350 1.00 8.57 366 LYS A N 1
ATOM 2890 C CA . LYS A 1 371 ? 21.419 -13.615 -34.053 1.00 8.58 366 LYS A CA 1
ATOM 2891 C C . LYS A 1 371 ? 21.548 -13.346 -35.555 1.00 9.26 366 LYS A C 1
ATOM 2892 O O . LYS A 1 371 ? 20.861 -12.467 -36.085 1.00 8.96 366 LYS A O 1
ATOM 2898 N N . SER A 1 372 ? 22.339 -14.189 -36.249 1.00 9.03 367 SER A N 1
ATOM 2899 C CA . SER A 1 372 ? 22.558 -13.998 -37.676 1.00 9.27 367 SER A CA 1
ATOM 2900 C C . SER A 1 372 ? 22.191 -15.231 -38.488 1.00 9.02 367 SER A C 1
ATOM 2901 O O . SER A 1 372 ? 22.422 -15.229 -39.696 1.00 11.58 367 SER A O 1
ATOM 2904 N N . VAL A 1 373 ? 21.605 -16.228 -37.849 1.00 8.51 368 VAL A N 1
ATOM 2905 C CA . VAL A 1 373 ? 21.303 -17.503 -38.500 1.00 8.96 368 VAL A CA 1
ATOM 2906 C C . VAL A 1 373 ? 19.848 -17.859 -38.212 1.00 9.11 368 VAL A C 1
ATOM 2907 O O . VAL A 1 373 ? 19.364 -17.718 -37.080 1.00 9.30 368 VAL A O 1
ATOM 2911 N N . THR A 1 374 ? 19.164 -18.330 -39.251 1.00 9.03 369 THR A N 1
ATOM 2912 C CA . THR A 1 374 ? 17.742 -18.680 -39.125 1.00 8.84 369 THR A CA 1
ATOM 2913 C C . THR A 1 374 ? 17.516 -20.151 -38.752 1.00 9.75 369 THR A C 1
ATOM 2914 O O . THR A 1 374 ? 18.454 -20.975 -38.663 1.00 9.24 369 THR A O 1
ATOM 2918 N N . ARG A 1 375 ? 16.225 -20.501 -38.513 1.00 9.82 370 ARG A N 1
ATOM 2919 C CA . ARG A 1 375 ? 15.818 -21.873 -38.209 1.00 9.74 370 ARG A CA 1
ATOM 2920 C C . ARG A 1 375 ? 15.995 -22.800 -39.401 1.00 11.32 370 ARG A C 1
ATOM 2921 O O . ARG A 1 375 ? 15.845 -24.020 -39.240 1.00 13.62 370 ARG A O 1
ATOM 2929 N N . ALA A 1 376 ? 16.249 -22.250 -40.580 1.00 10.03 371 ALA A N 1
ATOM 2930 C CA . ALA A 1 376 ? 16.631 -23.075 -41.733 1.00 11.44 371 ALA A CA 1
ATOM 2931 C C . ALA A 1 376 ? 18.162 -23.239 -41.818 1.00 12.58 371 ALA A C 1
ATOM 2932 O O . ALA A 1 376 ? 18.691 -23.827 -42.798 1.00 12.22 371 ALA A O 1
ATOM 2934 N N . ASN A 1 377 ? 18.876 -22.700 -40.817 1.00 11.75 372 ASN A N 1
ATOM 2935 C CA . ASN A 1 377 ? 20.316 -22.876 -40.659 1.00 11.73 372 ASN A CA 1
ATOM 2936 C C . ASN A 1 377 ? 21.075 -22.223 -41.814 1.00 11.45 372 ASN A C 1
ATOM 2937 O O . ASN A 1 377 ? 22.103 -22.730 -42.264 1.00 12.46 372 ASN A O 1
ATOM 2942 N N . VAL A 1 378 ? 20.597 -21.071 -42.283 1.00 10.82 373 VAL A N 1
ATOM 2943 C CA . VAL A 1 378 ? 21.303 -20.244 -43.215 1.00 11.03 373 VAL A CA 1
ATOM 2944 C C . VAL A 1 378 ? 21.466 -18.858 -42.579 1.00 10.57 373 VAL A C 1
ATOM 2945 O O . VAL A 1 378 ? 20.665 -18.448 -41.744 1.00 10.62 373 VAL A O 1
ATOM 2949 N N . PHE A 1 379 ? 22.443 -18.123 -43.069 1.00 10.53 374 PHE A N 1
ATOM 2950 C CA . PHE A 1 379 ? 22.675 -16.772 -42.609 1.00 11.06 374 PHE A CA 1
ATOM 2951 C C . PHE A 1 379 ? 21.606 -15.835 -43.161 1.00 11.85 374 PHE A C 1
ATOM 2952 O O . PHE A 1 379 ? 21.199 -15.880 -44.333 1.00 11.66 374 PHE A O 1
ATOM 2960 N N . THR A 1 380 ? 21.266 -14.848 -42.334 1.00 10.93 375 THR A N 1
ATOM 2961 C CA . THR A 1 380 ? 20.313 -13.831 -42.757 1.00 11.89 375 THR A CA 1
ATOM 2962 C C . THR A 1 380 ? 20.940 -12.871 -43.770 1.00 11.11 375 THR A C 1
ATOM 2963 O O . THR A 1 380 ? 22.170 -12.742 -43.864 1.00 13.12 375 THR A O 1
ATOM 2967 N N . ASN A 1 381 ? 20.053 -12.216 -44.542 1.00 10.99 376 ASN A N 1
ATOM 2968 C CA . ASN A 1 381 ? 20.405 -11.094 -45.415 1.00 10.54 376 ASN A CA 1
ATOM 2969 C C . ASN A 1 381 ? 19.533 -9.895 -45.062 1.00 10.09 376 ASN A C 1
ATOM 2970 O O . ASN A 1 381 ? 19.100 -9.126 -45.939 1.00 12.29 376 ASN A O 1
ATOM 2975 N N . TYR A 1 382 ? 19.312 -9.727 -43.746 1.00 9.54 377 TYR A N 1
ATOM 2976 C CA . TYR A 1 382 ? 18.526 -8.632 -43.243 1.00 9.04 377 TYR A CA 1
ATOM 2977 C C . TYR A 1 382 ? 18.857 -8.445 -41.770 1.00 8.60 377 TYR A C 1
ATOM 2978 O O . TYR A 1 382 ? 19.448 -9.326 -41.133 1.00 9.02 377 TYR A O 1
ATOM 2987 N N . GLN A 1 383 ? 18.507 -7.264 -41.259 1.00 8.56 378 GLN A N 1
ATOM 2988 C CA . GLN A 1 383 ? 18.721 -6.955 -39.854 1.00 7.76 378 GLN A CA 1
ATOM 2989 C C . GLN A 1 383 ? 17.849 -7.794 -38.924 1.00 8.42 378 GLN A C 1
ATOM 2990 O O . GLN A 1 383 ? 16.652 -8.009 -39.159 1.00 8.44 378 GLN A O 1
ATOM 2996 N N . THR A 1 384 ? 18.468 -8.181 -37.809 1.00 7.66 379 THR A N 1
ATOM 2997 C CA . THR A 1 384 ? 17.747 -8.784 -36.709 1.00 8.35 379 THR A CA 1
ATOM 2998 C C . THR A 1 384 ? 17.687 -7.830 -35.526 1.00 8.68 379 THR A C 1
ATOM 2999 O O . THR A 1 384 ? 17.441 -6.666 -35.735 1.00 9.41 379 THR A O 1
ATOM 3003 N N . GLY A 1 385 ? 17.919 -8.331 -34.323 1.00 8.24 380 GLY A N 1
ATOM 3004 C CA . GLY A 1 385 ? 17.685 -7.605 -33.074 1.00 8.97 380 GLY A CA 1
ATOM 3005 C C . GLY A 1 385 ? 18.198 -6.167 -33.080 1.00 8.77 380 GLY A C 1
ATOM 3006 O O . GLY A 1 385 ? 19.319 -5.866 -33.531 1.00 9.31 380 GLY A O 1
ATOM 3007 N N . THR A 1 386 ? 17.341 -5.318 -32.518 1.00 9.36 381 THR A N 1
ATOM 3008 C CA A THR A 1 386 ? 17.690 -3.925 -32.282 0.50 8.92 381 THR A CA 1
ATOM 3009 C CA B THR A 1 386 ? 17.612 -3.923 -32.239 0.50 10.43 381 THR A CA 1
ATOM 3010 C C . THR A 1 386 ? 18.492 -3.771 -30.996 1.00 9.43 381 THR A C 1
ATOM 3011 O O . THR A 1 386 ? 18.590 -4.672 -30.176 1.00 11.05 381 THR A O 1
ATOM 3018 N N . ILE A 1 387 ? 19.051 -2.585 -30.842 1.00 9.84 382 ILE A N 1
ATOM 3019 C CA . ILE A 1 387 ? 19.769 -2.205 -29.651 1.00 10.52 382 ILE A CA 1
ATOM 3020 C C . ILE A 1 387 ? 18.775 -1.443 -28.788 1.00 9.69 382 ILE A C 1
ATOM 3021 O O . ILE A 1 387 ? 18.337 -0.353 -29.140 1.00 10.17 382 ILE A O 1
ATOM 3026 N N . LEU A 1 388 ? 18.521 -2.009 -27.615 1.00 9.54 383 LEU A N 1
ATOM 3027 C CA . LEU A 1 388 ? 17.519 -1.480 -26.695 1.00 10.31 383 LEU A CA 1
ATOM 3028 C C . LEU A 1 388 ? 18.243 -0.762 -25.583 1.00 11.01 383 LEU A C 1
ATOM 3029 O O . LEU A 1 388 ? 19.234 -1.259 -25.078 1.00 11.65 383 LEU A O 1
ATOM 3034 N N . PHE A 1 389 ? 17.744 0.425 -25.245 1.00 9.40 384 PHE A N 1
ATOM 3035 C CA . PHE A 1 389 ? 18.364 1.236 -24.203 1.00 9.54 384 PHE A CA 1
ATOM 3036 C C . PHE A 1 389 ? 17.322 2.123 -23.542 1.00 8.70 384 PHE A C 1
ATOM 3037 O O . PHE A 1 389 ? 16.204 2.215 -24.005 1.00 8.58 384 PHE A O 1
ATOM 3045 N N . GLY A 1 390 ? 17.698 2.744 -22.415 1.00 9.44 385 GLY A N 1
ATOM 3046 C CA . GLY A 1 390 ? 16.860 3.739 -21.762 1.00 9.41 385 GLY A CA 1
ATOM 3047 C C . GLY A 1 390 ? 17.248 4.003 -20.313 1.00 9.06 385 GLY A C 1
ATOM 3048 O O . GLY A 1 390 ? 18.164 3.389 -19.781 1.00 9.07 385 GLY A O 1
ATOM 3049 N N . GLU A 1 391 ? 16.629 5.072 -19.803 1.00 9.42 386 GLU A N 1
ATOM 3050 C CA . GLU A 1 391 ? 16.700 5.493 -18.402 1.00 9.65 386 GLU A CA 1
ATOM 3051 C C . GLU A 1 391 ? 15.307 5.981 -18.050 1.00 10.39 386 GLU A C 1
ATOM 3052 O O . GLU A 1 391 ? 14.535 6.370 -18.940 1.00 8.97 386 GLU A O 1
ATOM 3058 N N . PRO A 1 392 ? 15.002 6.143 -16.761 1.00 10.17 387 PRO A N 1
ATOM 3059 C CA . PRO A 1 392 ? 13.719 6.706 -16.379 1.00 11.28 387 PRO A CA 1
ATOM 3060 C C . PRO A 1 392 ? 13.631 8.179 -16.698 1.00 9.97 387 PRO A C 1
ATOM 3061 O O . PRO A 1 392 ? 14.629 8.921 -16.747 1.00 9.85 387 PRO A O 1
ATOM 3065 N N . ALA A 1 393 ? 12.386 8.625 -16.976 1.00 9.94 388 ALA A N 1
ATOM 3066 C CA . ALA A 1 393 ? 12.032 10.027 -17.053 1.00 9.87 388 ALA A CA 1
ATOM 3067 C C . ALA A 1 393 ? 11.512 10.457 -15.663 1.00 10.00 388 ALA A C 1
ATOM 3068 O O . ALA A 1 393 ? 11.009 9.611 -14.933 1.00 8.81 388 ALA A O 1
ATOM 3070 N N . THR A 1 394 ? 11.694 11.715 -15.272 1.00 10.80 389 THR A N 1
ATOM 3071 C CA . THR A 1 394 ? 12.075 12.819 -16.155 1.00 12.01 389 THR A CA 1
ATOM 3072 C C . THR A 1 394 ? 13.590 12.936 -16.396 1.00 12.84 389 THR A C 1
ATOM 3073 O O . THR A 1 394 ? 13.940 13.742 -17.254 1.00 14.09 389 THR A O 1
ATOM 3077 N N . ASN A 1 395 ? 14.438 12.240 -15.660 1.00 14.77 390 ASN A N 1
ATOM 3078 C CA . ASN A 1 395 ? 15.900 12.324 -15.862 1.00 17.57 390 ASN A CA 1
ATOM 3079 C C . ASN A 1 395 ? 16.312 12.289 -17.335 1.00 17.41 390 ASN A C 1
ATOM 3080 O O . ASN A 1 395 ? 17.007 13.202 -17.803 1.00 16.65 390 ASN A O 1
ATOM 3085 N N . ALA A 1 396 ? 15.793 11.302 -18.066 1.00 14.64 391 ALA A N 1
ATOM 3086 C CA . ALA A 1 396 ? 16.173 11.124 -19.466 1.00 14.50 391 ALA A CA 1
ATOM 3087 C C . ALA A 1 396 ? 15.906 12.363 -20.314 1.00 14.20 391 ALA A C 1
ATOM 3088 O O . ALA A 1 396 ? 16.680 12.658 -21.250 1.00 14.58 391 ALA A O 1
ATOM 3090 N N . GLN A 1 397 ? 14.852 13.186 -20.028 1.00 13.04 392 GLN A N 1
ATOM 3091 C CA . GLN A 1 397 ? 14.530 14.400 -20.738 1.00 14.14 392 GLN A CA 1
ATOM 3092 C C . GLN A 1 397 ? 15.680 15.419 -20.688 1.00 16.93 392 GLN A C 1
ATOM 3093 O O . GLN A 1 397 ? 15.691 16.320 -21.532 1.00 21.06 392 GLN A O 1
ATOM 3099 N N . HIS A 1 398 ? 16.433 15.383 -19.570 1.00 17.53 393 HIS A N 1
ATOM 3100 C CA . HIS A 1 398 ? 17.568 16.280 -19.336 1.00 19.56 393 HIS A CA 1
ATOM 3101 C C . HIS A 1 398 ? 18.911 15.545 -19.588 1.00 26.16 393 HIS A C 1
ATOM 3102 O O . HIS A 1 398 ? 19.961 15.870 -19.005 1.00 25.81 393 HIS A O 1
ATOM 3109 N N . SER A 1 399 ? 18.916 14.435 -20.329 1.00 25.10 394 SER A N 1
ATOM 3110 C CA . SER A 1 399 ? 20.131 13.605 -20.469 1.00 17.81 394 SER A CA 1
ATOM 3111 C C . SER A 1 399 ? 20.407 13.552 -21.968 1.00 19.07 394 SER A C 1
ATOM 3112 O O . SER A 1 399 ? 21.430 14.079 -22.440 1.00 22.76 394 SER A O 1
ATOM 3115 N N . PHE A 1 400 ? 19.610 12.710 -22.655 1.00 11.49 395 PHE A N 1
ATOM 3116 C CA . PHE A 1 400 ? 19.788 12.367 -24.053 1.00 9.25 395 PHE A CA 1
ATOM 3117 C C . PHE A 1 400 ? 18.568 12.653 -24.918 1.00 10.23 395 PHE A C 1
ATOM 3118 O O . PHE A 1 400 ? 18.583 12.458 -26.141 1.00 9.55 395 PHE A O 1
ATOM 3126 N N . PHE A 1 401 ? 17.461 13.059 -24.306 1.00 9.90 396 PHE A N 1
ATOM 3127 C CA . PHE A 1 401 ? 16.316 13.430 -25.110 1.00 9.49 396 PHE A CA 1
ATOM 3128 C C . PHE A 1 401 ? 16.634 14.547 -26.117 1.00 9.12 396 PHE A C 1
ATOM 3129 O O . PHE A 1 401 ? 15.936 14.633 -27.145 1.00 9.26 396 PHE A O 1
ATOM 3137 N N . GLN A 1 402 ? 17.662 15.385 -25.855 1.00 9.48 397 GLN A N 1
ATOM 3138 C CA . GLN A 1 402 ? 18.099 16.327 -26.890 1.00 8.25 397 GLN A CA 1
ATOM 3139 C C . GLN A 1 402 ? 18.256 15.615 -28.233 1.00 8.42 397 GLN A C 1
ATOM 3140 O O . GLN A 1 402 ? 17.805 16.111 -29.275 1.00 8.25 397 GLN A O 1
ATOM 3146 N N . LEU A 1 403 ? 18.940 14.490 -28.243 1.00 7.75 398 LEU A N 1
ATOM 3147 C CA . LEU A 1 403 ? 19.195 13.778 -29.491 1.00 8.34 398 LEU A CA 1
ATOM 3148 C C . LEU A 1 403 ? 17.922 13.124 -30.024 1.00 8.21 398 LEU A C 1
ATOM 3149 O O . LEU A 1 403 ? 17.662 13.111 -31.241 1.00 8.54 398 LEU A O 1
ATOM 3154 N N . VAL A 1 404 ? 17.097 12.604 -29.131 1.00 7.66 399 VAL A N 1
ATOM 3155 C CA . VAL A 1 404 ? 15.810 12.040 -29.555 1.00 8.56 399 VAL A CA 1
ATOM 3156 C C . VAL A 1 404 ? 14.993 13.087 -30.332 1.00 8.69 399 VAL A C 1
ATOM 3157 O O . VAL A 1 404 ? 14.430 12.749 -31.373 1.00 10.90 399 VAL A O 1
ATOM 3161 N N . HIS A 1 405 ? 14.956 14.332 -29.837 1.00 8.71 400 HIS A N 1
ATOM 3162 C CA . HIS A 1 405 ? 14.191 15.411 -30.465 1.00 9.43 400 HIS A CA 1
ATOM 3163 C C . HIS A 1 405 ? 14.849 16.010 -31.709 1.00 9.45 400 HIS A C 1
ATOM 3164 O O . HIS A 1 405 ? 14.122 16.310 -32.667 1.00 8.98 400 HIS A O 1
ATOM 3171 N N . GLN A 1 406 ? 16.182 16.215 -31.715 1.00 8.70 401 GLN A N 1
ATOM 3172 C CA . GLN A 1 406 ? 16.799 17.080 -32.720 1.00 9.45 401 GLN A CA 1
ATOM 3173 C C . GLN A 1 406 ? 17.942 16.435 -33.488 1.00 9.40 401 GLN A C 1
ATOM 3174 O O . GLN A 1 406 ? 18.538 17.100 -34.342 1.00 9.70 401 GLN A O 1
ATOM 3180 N N . GLY A 1 407 ? 18.318 15.219 -33.169 1.00 8.81 402 GLY A N 1
ATOM 3181 C CA . GLY A 1 407 ? 19.362 14.499 -33.864 1.00 7.96 402 GLY A CA 1
ATOM 3182 C C . GLY A 1 407 ? 18.894 13.961 -35.208 1.00 8.68 402 GLY A C 1
ATOM 3183 O O . GLY A 1 407 ? 17.805 14.267 -35.674 1.00 9.31 402 GLY A O 1
ATOM 3184 N N . THR A 1 408 ? 19.743 13.114 -35.817 1.00 8.87 403 THR A N 1
ATOM 3185 C CA . THR A 1 408 ? 19.588 12.674 -37.199 1.00 9.02 403 THR A CA 1
ATOM 3186 C C . THR A 1 408 ? 19.167 11.201 -37.263 1.00 9.73 403 THR A C 1
ATOM 3187 O O . THR A 1 408 ? 19.146 10.612 -38.346 1.00 11.19 403 THR A O 1
ATOM 3191 N N . LYS A 1 409 ? 18.847 10.612 -36.092 1.00 9.31 404 LYS A N 1
ATOM 3192 C CA . LYS A 1 409 ? 18.497 9.211 -36.017 1.00 9.32 404 LYS A CA 1
ATOM 3193 C C . LYS A 1 409 ? 17.059 9.023 -35.542 1.00 9.68 404 LYS A C 1
ATOM 3194 O O . LYS A 1 409 ? 16.610 9.606 -34.570 1.00 11.19 404 LYS A O 1
ATOM 3200 N N . LEU A 1 410 ? 16.354 8.115 -36.202 1.00 9.45 405 LEU A N 1
ATOM 3201 C CA . LEU A 1 410 ? 15.023 7.707 -35.784 1.00 9.80 405 LEU A CA 1
ATOM 3202 C C . LEU A 1 410 ? 15.155 6.736 -34.619 1.00 9.70 405 LEU A C 1
ATOM 3203 O O . LEU A 1 410 ? 15.908 5.760 -34.716 1.00 10.63 405 LEU A O 1
ATOM 3208 N N . ILE A 1 411 ? 14.460 7.046 -33.501 1.00 9.01 406 ILE A N 1
ATOM 3209 C CA . ILE A 1 411 ? 14.580 6.254 -32.287 1.00 8.78 406 ILE A CA 1
ATOM 3210 C C . ILE A 1 411 ? 13.160 5.976 -31.790 1.00 9.20 406 ILE A C 1
ATOM 3211 O O . ILE A 1 411 ? 12.609 6.695 -30.944 1.00 9.62 406 ILE A O 1
ATOM 3216 N N . PRO A 1 412 ? 12.583 4.850 -32.235 1.00 9.02 407 PRO A N 1
ATOM 3217 C CA . PRO A 1 412 ? 11.285 4.419 -31.729 1.00 9.92 407 PRO A CA 1
ATOM 3218 C C . PRO A 1 412 ? 11.373 4.318 -30.217 1.00 8.83 407 PRO A C 1
ATOM 3219 O O . PRO A 1 412 ? 12.328 3.721 -29.702 1.00 8.98 407 PRO A O 1
ATOM 3223 N N . ALA A 1 413 ? 10.382 4.899 -29.517 1.00 8.55 408 ALA A N 1
ATOM 3224 C CA . ALA A 1 413 ? 10.414 4.995 -28.071 1.00 8.76 408 ALA A CA 1
ATOM 3225 C C . ALA A 1 413 ? 9.096 4.510 -27.477 1.00 9.76 408 ALA A C 1
ATOM 3226 O O . ALA A 1 413 ? 8.026 4.826 -28.009 1.00 10.48 408 ALA A O 1
ATOM 3228 N N . ASP A 1 414 ? 9.213 3.820 -26.342 1.00 8.30 409 ASP A N 1
ATOM 3229 C CA . ASP A 1 414 ? 8.085 3.410 -25.527 1.00 9.11 409 ASP A CA 1
ATOM 3230 C C . ASP A 1 414 ? 8.166 4.171 -24.216 1.00 8.91 409 ASP A C 1
ATOM 3231 O O . ASP A 1 414 ? 9.221 4.159 -23.533 1.00 8.96 409 ASP A O 1
ATOM 3236 N N . PHE A 1 415 ? 7.104 4.919 -23.901 1.00 7.97 410 PHE A N 1
ATOM 3237 C CA . PHE A 1 415 ? 7.000 5.659 -22.657 1.00 8.71 410 PHE A CA 1
ATOM 3238 C C . PHE A 1 415 ? 5.961 4.985 -21.773 1.00 8.93 410 PHE A C 1
ATOM 3239 O O . PHE A 1 415 ? 4.912 4.611 -22.263 1.00 9.20 410 PHE A O 1
ATOM 3247 N N . ILE A 1 416 ? 6.257 4.816 -20.491 1.00 8.87 411 ILE A N 1
ATOM 3248 C CA . ILE A 1 416 ? 5.387 4.073 -19.572 1.00 8.84 411 ILE A CA 1
ATOM 3249 C C . ILE A 1 416 ? 5.103 4.960 -18.351 1.00 9.01 411 ILE A C 1
ATOM 3250 O O . ILE A 1 416 ? 6.022 5.471 -17.710 1.00 10.27 411 ILE A O 1
ATOM 3255 N N . LEU A 1 417 ? 3.836 5.115 -17.990 1.00 9.55 412 LEU A N 1
ATOM 3256 C CA . LEU A 1 417 ? 3.445 5.884 -16.804 1.00 9.39 412 LEU A CA 1
ATOM 3257 C C . LEU A 1 417 ? 2.371 5.140 -16.041 1.00 10.14 412 LEU A C 1
ATOM 3258 O O . LEU A 1 417 ? 1.454 4.591 -16.665 1.00 9.69 412 LEU A O 1
ATOM 3263 N N . ALA A 1 418 ? 2.448 5.194 -14.702 1.00 9.36 413 ALA A N 1
ATOM 3264 C CA . ALA A 1 418 ? 1.291 4.829 -13.871 1.00 9.17 413 ALA A CA 1
ATOM 3265 C C . ALA A 1 418 ? 0.433 6.058 -13.550 1.00 9.33 413 ALA A C 1
ATOM 3266 O O . ALA A 1 418 ? 0.947 7.133 -13.160 1.00 10.33 413 ALA A O 1
ATOM 3268 N N . ALA A 1 419 ? -0.890 5.895 -13.622 1.00 9.01 414 ALA A N 1
ATOM 3269 C CA . ALA A 1 419 ? -1.801 6.989 -13.257 1.00 9.33 414 ALA A CA 1
ATOM 3270 C C . ALA A 1 419 ? -1.743 7.314 -11.751 1.00 9.64 414 ALA A C 1
ATOM 3271 O O . ALA A 1 419 ? -1.966 8.466 -11.388 1.00 10.18 414 ALA A O 1
ATOM 3273 N N . GLN A 1 420 ? -1.507 6.307 -10.908 1.00 10.26 415 GLN A N 1
ATOM 3274 C CA A GLN A 1 420 ? -1.442 6.474 -9.470 0.50 11.41 415 GLN A CA 1
ATOM 3275 C CA B GLN A 1 420 ? -1.449 6.452 -9.465 0.50 11.38 415 GLN A CA 1
ATOM 3276 C C . GLN A 1 420 ? -0.047 6.079 -8.989 1.00 10.71 415 GLN A C 1
ATOM 3277 O O . GLN A 1 420 ? 0.490 5.050 -9.371 1.00 11.96 415 GLN A O 1
ATOM 3288 N N . SER A 1 421 ? 0.525 6.935 -8.139 1.00 10.11 416 SER A N 1
ATOM 3289 C CA . SER A 1 421 ? 1.814 6.715 -7.500 1.00 9.54 416 SER A CA 1
ATOM 3290 C C . SER A 1 421 ? 1.635 5.956 -6.195 1.00 9.99 416 SER A C 1
ATOM 3291 O O . SER A 1 421 ? 0.651 6.186 -5.469 1.00 11.15 416 SER A O 1
ATOM 3294 N N . HIS A 1 422 ? 2.628 5.132 -5.859 1.00 9.89 417 HIS A N 1
ATOM 3295 C CA . HIS A 1 422 ? 2.710 4.597 -4.511 1.00 10.45 417 HIS A CA 1
ATOM 3296 C C . HIS A 1 422 ? 3.076 5.659 -3.470 1.00 11.15 417 HIS A C 1
ATOM 3297 O O . HIS A 1 422 ? 2.983 5.410 -2.258 1.00 11.82 417 HIS A O 1
ATOM 3304 N N . ASN A 1 423 ? 3.594 6.807 -3.944 1.00 9.97 418 ASN A N 1
ATOM 3305 C CA . ASN A 1 423 ? 4.151 7.838 -3.073 1.00 9.86 418 ASN A CA 1
ATOM 3306 C C . ASN A 1 423 ? 3.565 9.181 -3.471 1.00 9.70 418 ASN A C 1
ATOM 3307 O O . ASN A 1 423 ? 4.303 10.043 -3.919 1.00 10.28 418 ASN A O 1
ATOM 3312 N N . PRO A 1 424 ? 2.245 9.406 -3.278 1.00 10.75 419 PRO A N 1
ATOM 3313 C CA . PRO A 1 424 ? 1.575 10.628 -3.743 1.00 10.74 419 PRO A CA 1
ATOM 3314 C C . PRO A 1 424 ? 1.783 11.823 -2.806 1.00 12.30 419 PRO A C 1
ATOM 3315 O O . PRO A 1 424 ? 0.843 12.480 -2.358 1.00 12.15 419 PRO A O 1
ATOM 3319 N N . ILE A 1 425 ? 3.052 12.150 -2.592 1.00 10.52 420 ILE A N 1
ATOM 3320 C CA . ILE A 1 425 ? 3.439 13.165 -1.604 1.00 10.37 420 ILE A CA 1
ATOM 3321 C C . ILE A 1 425 ? 2.938 14.520 -2.069 1.00 10.57 420 ILE A C 1
ATOM 3322 O O . ILE A 1 425 ? 2.699 14.790 -3.251 1.00 10.50 420 ILE A O 1
ATOM 3327 N N . GLU A 1 426 ? 2.787 15.442 -1.105 1.00 11.36 421 GLU A N 1
ATOM 3328 C CA . GLU A 1 426 ? 2.361 16.801 -1.407 1.00 11.11 421 GLU A CA 1
ATOM 3329 C C . GLU A 1 426 ? 1.064 16.775 -2.225 1.00 10.97 421 GLU A C 1
ATOM 3330 O O . GLU A 1 426 ? 0.887 17.530 -3.173 1.00 10.41 421 GLU A O 1
ATOM 3336 N N . LYS A 1 427 ? 0.122 15.941 -1.792 1.00 10.93 422 LYS A N 1
ATOM 3337 C CA . LYS A 1 427 ? -1.223 15.924 -2.365 1.00 11.65 422 LYS A CA 1
ATOM 3338 C C . LYS A 1 427 ? -1.133 15.710 -3.879 1.00 11.43 422 LYS A C 1
ATOM 3339 O O . LYS A 1 427 ? -1.846 16.346 -4.634 1.00 11.74 422 LYS A O 1
ATOM 3345 N N . ASN A 1 428 ? -0.232 14.793 -4.284 1.00 11.25 423 ASN A N 1
ATOM 3346 C CA . ASN A 1 428 ? -0.037 14.359 -5.666 1.00 11.25 423 ASN A CA 1
ATOM 3347 C C . ASN A 1 428 ? 0.570 15.426 -6.583 1.00 10.79 423 ASN A C 1
ATOM 3348 O O . ASN A 1 428 ? 0.535 15.283 -7.818 1.00 11.90 423 ASN A O 1
ATOM 3353 N N . LEU A 1 429 ? 1.153 16.481 -6.051 1.00 9.64 424 LEU A N 1
ATOM 3354 C CA . LEU A 1 429 ? 1.830 17.486 -6.849 1.00 11.17 424 LEU A CA 1
ATOM 3355 C C . LEU A 1 429 ? 2.923 16.925 -7.769 1.00 10.45 424 LEU A C 1
ATOM 3356 O O . LEU A 1 429 ? 2.967 17.219 -8.963 1.00 10.56 424 LEU A O 1
ATOM 3361 N N . HIS A 1 430 ? 3.751 16.071 -7.227 1.00 9.85 425 HIS A N 1
ATOM 3362 C CA . HIS A 1 430 ? 4.863 15.501 -7.998 1.00 9.82 425 HIS A CA 1
ATOM 3363 C C . HIS A 1 430 ? 4.329 14.592 -9.098 1.00 9.61 425 HIS A C 1
ATOM 3364 O O . HIS A 1 430 ? 4.859 14.569 -10.216 1.00 9.96 425 HIS A O 1
ATOM 3371 N N . GLN A 1 431 ? 3.276 13.839 -8.761 1.00 8.78 426 GLN A N 1
ATOM 3372 C CA . GLN A 1 431 ? 2.662 12.910 -9.692 1.00 9.02 426 GLN A CA 1
ATOM 3373 C C . GLN A 1 431 ? 2.052 13.657 -10.857 1.00 9.49 426 GLN A C 1
ATOM 3374 O O . GLN A 1 431 ? 2.214 13.235 -12.003 1.00 9.08 426 GLN A O 1
ATOM 3380 N N . ARG A 1 432 ? 1.319 14.768 -10.602 1.00 9.75 427 ARG A N 1
ATOM 3381 C CA . ARG A 1 432 ? 0.781 15.547 -11.705 1.00 10.97 427 ARG A CA 1
ATOM 3382 C C . ARG A 1 432 ? 1.873 16.125 -12.604 1.00 10.58 427 ARG A C 1
ATOM 3383 O O . ARG A 1 432 ? 1.744 16.125 -13.835 1.00 10.31 427 ARG A O 1
ATOM 3391 N N . MET A 1 433 ? 2.956 16.584 -11.995 1.00 9.84 428 MET A N 1
ATOM 3392 C CA . MET A 1 433 ? 4.072 17.082 -12.780 1.00 9.68 428 MET A CA 1
ATOM 3393 C C . MET A 1 433 ? 4.717 15.969 -13.624 1.00 9.81 428 MET A C 1
ATOM 3394 O O . MET A 1 433 ? 4.911 16.164 -14.819 1.00 9.50 428 MET A O 1
ATOM 3399 N N . LEU A 1 434 ? 4.920 14.785 -13.023 1.00 9.46 429 LEU A N 1
ATOM 3400 C CA . LEU A 1 434 ? 5.443 13.644 -13.773 1.00 9.30 429 LEU A CA 1
ATOM 3401 C C . LEU A 1 434 ? 4.557 13.278 -14.960 1.00 9.43 429 LEU A C 1
ATOM 3402 O O . LEU A 1 434 ? 5.011 13.150 -16.105 1.00 10.45 429 LEU A O 1
ATOM 3407 N N . ALA A 1 435 ? 3.247 13.225 -14.712 1.00 9.25 430 ALA A N 1
ATOM 3408 C CA . ALA A 1 435 ? 2.314 12.862 -15.762 1.00 8.83 430 ALA A CA 1
ATOM 3409 C C . ALA A 1 435 ? 2.352 13.885 -16.890 1.00 9.61 430 ALA A C 1
ATOM 3410 O O . ALA A 1 435 ? 2.302 13.521 -18.057 1.00 9.10 430 ALA A O 1
ATOM 3412 N N . SER A 1 436 ? 2.375 15.176 -16.542 1.00 9.53 431 SER A N 1
ATOM 3413 C CA . SER A 1 436 ? 2.374 16.231 -17.534 1.00 10.43 431 SER A CA 1
ATOM 3414 C C . SER A 1 436 ? 3.527 16.067 -18.519 1.00 11.16 431 SER A C 1
ATOM 3415 O O . SER A 1 436 ? 3.377 16.307 -19.732 1.00 10.79 431 SER A O 1
ATOM 3418 N N . ASN A 1 437 ? 4.671 15.648 -17.991 1.00 10.36 432 ASN A N 1
ATOM 3419 C CA . ASN A 1 437 ? 5.863 15.414 -18.805 1.00 10.06 432 ASN A CA 1
ATOM 3420 C C . ASN A 1 437 ? 5.608 14.247 -19.749 1.00 9.92 432 ASN A C 1
ATOM 3421 O O . ASN A 1 437 ? 6.036 14.302 -20.914 1.00 11.31 432 ASN A O 1
ATOM 3426 N N . PHE A 1 438 ? 5.076 13.134 -19.213 1.00 9.70 433 PHE A N 1
ATOM 3427 C CA . PHE A 1 438 ? 4.736 11.976 -20.038 1.00 9.38 433 PHE A CA 1
ATOM 3428 C C . PHE A 1 438 ? 3.941 12.388 -21.268 1.00 8.88 433 PHE A C 1
ATOM 3429 O O . PHE A 1 438 ? 4.264 12.006 -22.406 1.00 10.47 433 PHE A O 1
ATOM 3437 N N . PHE A 1 439 ? 2.855 13.153 -21.054 1.00 9.00 434 PHE A N 1
ATOM 3438 C CA . PHE A 1 439 ? 1.996 13.485 -22.167 1.00 9.58 434 PHE A CA 1
ATOM 3439 C C . PHE A 1 439 ? 2.696 14.466 -23.094 1.00 10.26 434 PHE A C 1
ATOM 3440 O O . PHE A 1 439 ? 2.616 14.358 -24.312 1.00 11.19 434 PHE A O 1
ATOM 3448 N N . ALA A 1 440 ? 3.392 15.433 -22.517 1.00 10.55 435 ALA A N 1
ATOM 3449 C CA . ALA A 1 440 ? 3.967 16.518 -23.306 1.00 11.67 435 ALA A CA 1
ATOM 3450 C C . ALA A 1 440 ? 5.130 16.057 -24.197 1.00 11.03 435 ALA A C 1
ATOM 3451 O O . ALA A 1 440 ? 5.302 16.587 -25.312 1.00 11.68 435 ALA A O 1
ATOM 3453 N N . GLN A 1 441 ? 5.899 15.085 -23.723 1.00 10.00 436 GLN A N 1
ATOM 3454 C CA . GLN A 1 441 ? 7.082 14.647 -24.475 1.00 10.32 436 GLN A CA 1
ATOM 3455 C C . GLN A 1 441 ? 6.641 13.908 -25.736 1.00 10.26 436 GLN A C 1
ATOM 3456 O O . GLN A 1 441 ? 7.195 14.098 -26.811 1.00 10.75 436 GLN A O 1
ATOM 3462 N N . SER A 1 442 ? 5.675 13.004 -25.603 1.00 9.29 437 SER A N 1
ATOM 3463 C CA . SER A 1 442 ? 5.209 12.303 -26.780 1.00 10.11 437 SER A CA 1
ATOM 3464 C C . SER A 1 442 ? 4.516 13.246 -27.725 1.00 9.91 437 SER A C 1
ATOM 3465 O O . SER A 1 442 ? 4.677 13.088 -28.928 1.00 8.79 437 SER A O 1
ATOM 3468 N N . GLU A 1 443 ? 3.758 14.210 -27.189 1.00 9.64 438 GLU A N 1
ATOM 3469 C CA . GLU A 1 443 ? 3.140 15.210 -28.054 1.00 10.12 438 GLU A CA 1
ATOM 3470 C C . GLU A 1 443 ? 4.205 15.972 -28.845 1.00 9.48 438 GLU A C 1
ATOM 3471 O O . GLU A 1 443 ? 4.048 16.172 -30.064 1.00 9.62 438 GLU A O 1
ATOM 3477 N N . ALA A 1 444 ? 5.221 16.439 -28.137 1.00 9.74 439 ALA A N 1
ATOM 3478 C CA . ALA A 1 444 ? 6.300 17.232 -28.750 1.00 10.70 439 ALA A CA 1
ATOM 3479 C C . ALA A 1 444 ? 7.010 16.448 -29.848 1.00 10.32 439 ALA A C 1
ATOM 3480 O O . ALA A 1 444 ? 7.251 16.987 -30.934 1.00 9.87 439 ALA A O 1
ATOM 3482 N N . LEU A 1 445 ? 7.280 15.155 -29.615 1.00 10.29 440 LEU A N 1
ATOM 3483 C CA . LEU A 1 445 ? 7.971 14.350 -30.611 1.00 10.37 440 LEU A CA 1
ATOM 3484 C C . LEU A 1 445 ? 7.143 14.207 -31.877 1.00 9.69 440 LEU A C 1
ATOM 3485 O O . LEU A 1 445 ? 7.708 14.169 -32.978 1.00 9.89 440 LEU A O 1
ATOM 3490 N N . MET A 1 446 ? 5.823 14.187 -31.731 1.00 10.07 441 MET A N 1
ATOM 3491 C CA A MET A 1 446 ? 4.928 14.092 -32.876 0.50 9.94 441 MET A CA 1
ATOM 3492 C CA B MET A 1 446 ? 4.940 14.080 -32.888 0.50 10.28 441 MET A CA 1
ATOM 3493 C C . MET A 1 446 ? 4.755 15.433 -33.598 1.00 10.82 441 MET A C 1
ATOM 3494 O O . MET A 1 446 ? 4.888 15.512 -34.835 1.00 12.31 441 MET A O 1
ATOM 3503 N N . VAL A 1 447 ? 4.451 16.485 -32.848 1.00 10.74 442 VAL A N 1
ATOM 3504 C CA . VAL A 1 447 ? 4.046 17.752 -33.494 1.00 11.89 442 VAL A CA 1
ATOM 3505 C C . VAL A 1 447 ? 5.246 18.542 -34.013 1.00 12.39 442 VAL A C 1
ATOM 3506 O O . VAL A 1 447 ? 5.159 19.215 -35.066 1.00 13.82 442 VAL A O 1
ATOM 3510 N N . GLY A 1 448 ? 6.362 18.467 -33.312 1.00 11.80 443 GLY A N 1
ATOM 3511 C CA . GLY A 1 448 ? 7.509 19.286 -33.669 1.00 11.18 443 GLY A CA 1
ATOM 3512 C C . GLY A 1 448 ? 7.177 20.773 -33.606 1.00 11.40 443 GLY A C 1
ATOM 3513 O O . GLY A 1 448 ? 6.304 21.232 -32.847 1.00 12.31 443 GLY A O 1
ATOM 3514 N N . LYS A 1 449 ? 7.985 21.533 -34.362 1.00 10.08 444 LYS A N 1
ATOM 3515 C CA . LYS A 1 449 ? 7.924 22.997 -34.342 1.00 11.06 444 LYS A CA 1
ATOM 3516 C C . LYS A 1 449 ? 8.612 23.492 -35.584 1.00 11.42 444 LYS A C 1
ATOM 3517 O O . LYS A 1 449 ? 9.837 23.368 -35.728 1.00 11.28 444 LYS A O 1
ATOM 3523 N N . ASP A 1 450 ? 7.813 24.077 -36.479 1.00 11.41 445 ASP A N 1
ATOM 3524 C CA . ASP A 1 450 ? 8.323 24.420 -37.788 1.00 12.53 445 ASP A CA 1
ATOM 3525 C C . ASP A 1 450 ? 8.981 25.798 -37.806 1.00 11.62 445 ASP A C 1
ATOM 3526 O O . ASP A 1 450 ? 9.000 26.545 -36.825 1.00 11.68 445 ASP A O 1
ATOM 3531 N N . GLU A 1 451 ? 9.546 26.090 -38.983 1.00 12.58 446 GLU A N 1
ATOM 3532 C CA . GLU A 1 451 ? 10.324 27.292 -39.195 1.00 12.65 446 GLU A CA 1
ATOM 3533 C C . GLU A 1 451 ? 9.459 28.509 -38.887 1.00 12.98 446 GLU A C 1
ATOM 3534 O O . GLU A 1 451 ? 9.912 29.446 -38.245 1.00 11.25 446 GLU A O 1
ATOM 3540 N N . ALA A 1 452 ? 8.211 28.480 -39.347 1.00 12.59 447 ALA A N 1
ATOM 3541 C CA . ALA A 1 452 ? 7.355 29.634 -39.148 1.00 13.10 447 ALA A CA 1
ATOM 3542 C C . ALA A 1 452 ? 7.090 29.912 -37.683 1.00 12.04 447 ALA A C 1
ATOM 3543 O O . ALA A 1 452 ? 7.085 31.057 -37.260 1.00 12.81 447 ALA A O 1
ATOM 3545 N N . LYS A 1 453 ? 6.880 28.854 -36.903 1.00 11.89 448 LYS A N 1
ATOM 3546 C CA A LYS A 1 453 ? 6.620 29.008 -35.484 0.50 12.52 448 LYS A CA 1
ATOM 3547 C CA B LYS A 1 453 ? 6.618 29.009 -35.485 0.50 12.45 448 LYS A CA 1
ATOM 3548 C C . LYS A 1 453 ? 7.855 29.505 -34.741 1.00 11.93 448 LYS A C 1
ATOM 3549 O O . LYS A 1 453 ? 7.759 30.275 -33.793 1.00 11.48 448 LYS A O 1
ATOM 3558 N N . VAL A 1 454 ? 9.027 29.005 -35.144 1.00 12.85 449 VAL A N 1
ATOM 3559 C CA . VAL A 1 454 ? 10.258 29.491 -34.558 1.00 11.28 449 VAL A CA 1
ATOM 3560 C C . VAL A 1 454 ? 10.413 30.985 -34.809 1.00 10.44 449 VAL A C 1
ATOM 3561 O O . VAL A 1 454 ? 10.797 31.718 -33.907 1.00 11.80 449 VAL A O 1
ATOM 3565 N N . LYS A 1 455 ? 10.150 31.427 -36.039 1.00 10.27 450 LYS A N 1
ATOM 3566 C CA . LYS A 1 455 ? 10.166 32.865 -36.327 1.00 9.99 450 LYS A CA 1
ATOM 3567 C C . LYS A 1 455 ? 9.127 33.614 -35.469 1.00 10.67 450 LYS A C 1
ATOM 3568 O O . LYS A 1 455 ? 9.416 34.677 -34.936 1.00 10.99 450 LYS A O 1
ATOM 3574 N N . ALA A 1 456 ? 7.906 33.086 -35.401 1.00 11.15 451 ALA A N 1
ATOM 3575 C CA . ALA A 1 456 ? 6.860 33.758 -34.638 1.00 12.94 451 ALA A CA 1
ATOM 3576 C C . ALA A 1 456 ? 7.263 33.922 -33.177 1.00 12.76 451 ALA A C 1
ATOM 3577 O O . ALA A 1 456 ? 6.898 34.911 -32.528 1.00 13.73 451 ALA A O 1
ATOM 3579 N N . GLU A 1 457 ? 8.053 32.971 -32.640 1.00 12.62 452 GLU A N 1
ATOM 3580 C CA . GLU A 1 457 ? 8.497 32.970 -31.238 1.00 15.34 452 GLU A CA 1
ATOM 3581 C C . GLU A 1 457 ? 9.694 33.897 -31.001 1.00 17.20 452 GLU A C 1
ATOM 3582 O O . GLU A 1 457 ? 10.180 34.000 -29.860 1.00 21.17 452 GLU A O 1
ATOM 3588 N N . GLY A 1 458 ? 10.239 34.493 -32.067 1.00 14.97 453 GLY A N 1
ATOM 3589 C CA . GLY A 1 458 ? 11.192 35.583 -31.946 1.00 15.66 453 GLY A CA 1
ATOM 3590 C C . GLY A 1 458 ? 12.577 35.347 -32.515 1.00 14.75 453 GLY A C 1
ATOM 3591 O O . GLY A 1 458 ? 13.370 36.285 -32.543 1.00 17.48 453 GLY A O 1
ATOM 3592 N N . ALA A 1 459 ? 12.884 34.150 -33.044 1.00 15.06 454 ALA A N 1
ATOM 3593 C CA . ALA A 1 459 ? 14.205 33.925 -33.615 1.00 15.45 454 ALA A CA 1
ATOM 3594 C C . ALA A 1 459 ? 14.294 34.518 -35.024 1.00 16.00 454 ALA A C 1
ATOM 3595 O O . ALA A 1 459 ? 13.326 34.512 -35.755 1.00 15.35 454 ALA A O 1
ATOM 3597 N N . THR A 1 460 ? 15.474 35.072 -35.354 1.00 17.16 455 THR A N 1
ATOM 3598 C CA . THR A 1 460 ? 15.726 35.627 -36.666 1.00 18.91 455 THR A CA 1
ATOM 3599 C C . THR A 1 460 ? 17.031 35.074 -37.239 1.00 20.79 455 THR A C 1
ATOM 3600 O O . THR A 1 460 ? 17.922 34.677 -36.487 1.00 18.93 455 THR A O 1
ATOM 3604 N N . GLY A 1 461 ? 17.107 35.154 -38.567 1.00 20.82 456 GLY A N 1
ATOM 3605 C CA . GLY A 1 461 ? 18.302 34.821 -39.310 1.00 20.70 456 GLY A CA 1
ATOM 3606 C C . GLY A 1 461 ? 18.775 33.422 -38.957 1.00 18.86 456 GLY A C 1
ATOM 3607 O O . GLY A 1 461 ? 18.012 32.482 -39.041 1.00 17.53 456 GLY A O 1
ATOM 3608 N N . GLY A 1 462 ? 20.073 33.321 -38.702 1.00 18.05 457 GLY A N 1
ATOM 3609 C CA . GLY A 1 462 ? 20.690 31.999 -38.625 1.00 15.78 457 GLY A CA 1
ATOM 3610 C C . GLY A 1 462 ? 20.262 31.214 -37.386 1.00 14.57 457 GLY A C 1
ATOM 3611 O O . GLY A 1 462 ? 20.479 30.005 -37.393 1.00 14.39 457 GLY A O 1
ATOM 3612 N N . LEU A 1 463 ? 19.709 31.836 -36.358 1.00 14.85 458 LEU A N 1
ATOM 3613 C CA . LEU A 1 463 ? 19.299 31.088 -35.162 1.00 12.94 458 LEU A CA 1
ATOM 3614 C C . LEU A 1 463 ? 18.111 30.156 -35.450 1.00 13.03 458 LEU A C 1
ATOM 3615 O O . LEU A 1 463 ? 17.999 29.083 -34.850 1.00 11.56 458 LEU A O 1
ATOM 3620 N N . VAL A 1 464 ? 17.278 30.507 -36.432 1.00 11.90 459 VAL A N 1
ATOM 3621 C CA . VAL A 1 464 ? 15.993 29.856 -36.680 1.00 12.56 459 VAL A CA 1
ATOM 3622 C C . VAL A 1 464 ? 16.141 28.339 -36.828 1.00 11.73 459 VAL A C 1
ATOM 3623 O O . VAL A 1 464 ? 15.511 27.603 -36.078 1.00 10.77 459 VAL A O 1
ATOM 3627 N N . PRO A 1 465 ? 16.985 27.787 -37.721 1.00 11.51 460 PRO A N 1
ATOM 3628 C CA . PRO A 1 465 ? 16.986 26.335 -37.923 1.00 11.00 460 PRO A CA 1
ATOM 3629 C C . PRO A 1 465 ? 17.360 25.570 -36.661 1.00 10.92 460 PRO A C 1
ATOM 3630 O O . PRO A 1 465 ? 16.900 24.437 -36.456 1.00 10.80 460 PRO A O 1
ATOM 3634 N N . HIS A 1 466 ? 18.169 26.190 -35.783 1.00 10.75 461 HIS A N 1
ATOM 3635 C CA . HIS A 1 466 ? 18.655 25.502 -34.604 1.00 10.96 461 HIS A CA 1
ATOM 3636 C C . HIS A 1 466 ? 17.535 25.196 -33.615 1.00 10.54 461 HIS A C 1
ATOM 3637 O O . HIS A 1 466 ? 17.647 24.275 -32.781 1.00 10.48 461 HIS A O 1
ATOM 3644 N N . LYS A 1 467 ? 16.422 25.938 -33.723 1.00 10.70 462 LYS A N 1
ATOM 3645 C CA . LYS A 1 467 ? 15.306 25.835 -32.808 1.00 10.02 462 LYS A CA 1
ATOM 3646 C C . LYS A 1 467 ? 14.115 25.103 -33.415 1.00 9.50 462 LYS A C 1
ATOM 3647 O O . LYS A 1 467 ? 13.102 24.927 -32.738 1.00 10.80 462 LYS A O 1
ATOM 3653 N N . GLU A 1 468 ? 14.281 24.553 -34.612 1.00 9.77 463 GLU A N 1
ATOM 3654 C CA . GLU A 1 468 ? 13.237 23.762 -35.248 1.00 10.42 463 GLU A CA 1
ATOM 3655 C C . GLU A 1 468 ? 13.250 22.339 -34.714 1.00 10.09 463 GLU A C 1
ATOM 3656 O O . GLU A 1 468 ? 14.305 21.800 -34.325 1.00 10.88 463 GLU A O 1
ATOM 3662 N N . PHE A 1 469 ? 12.055 21.744 -34.728 1.00 10.24 464 PHE A N 1
ATOM 3663 C CA . PHE A 1 469 ? 11.877 20.333 -34.408 1.00 10.40 464 PHE A CA 1
ATOM 3664 C C . PHE A 1 469 ? 11.080 19.667 -35.514 1.00 11.00 464 PHE A C 1
ATOM 3665 O O . PHE A 1 469 ? 10.013 20.166 -35.894 1.00 11.73 464 PHE A O 1
ATOM 3673 N N . SER A 1 470 ? 11.588 18.562 -36.048 1.00 10.44 465 SER A N 1
ATOM 3674 C CA . SER A 1 470 ? 10.986 17.954 -37.228 1.00 10.36 465 SER A CA 1
ATOM 3675 C C . SER A 1 470 ? 9.567 17.469 -36.949 1.00 11.76 465 SER A C 1
ATOM 3676 O O . SER A 1 470 ? 8.742 17.443 -37.865 1.00 12.63 465 SER A O 1
ATOM 3679 N N . GLY A 1 471 ? 9.361 16.986 -35.719 1.00 11.32 466 GLY A N 1
ATOM 3680 C CA . GLY A 1 471 ? 8.201 16.159 -35.426 1.00 12.19 466 GLY A CA 1
ATOM 3681 C C . GLY A 1 471 ? 8.195 14.872 -36.248 1.00 9.94 466 GLY A C 1
ATOM 3682 O O . GLY A 1 471 ? 9.216 14.489 -36.806 1.00 10.83 466 GLY A O 1
ATOM 3683 N N . ASN A 1 472 ? 7.076 14.143 -36.197 1.00 9.40 467 ASN A N 1
ATOM 3684 C CA . ASN A 1 472 ? 6.961 12.817 -36.793 1.00 10.87 467 ASN A CA 1
ATOM 3685 C C . ASN A 1 472 ? 7.968 11.843 -36.230 1.00 10.50 467 ASN A C 1
ATOM 3686 O O . ASN A 1 472 ? 8.364 10.906 -36.910 1.00 11.07 467 ASN A O 1
ATOM 3691 N N . ARG A 1 473 ? 8.323 12.042 -34.949 1.00 9.33 468 ARG A N 1
ATOM 3692 C CA . ARG A 1 473 ? 9.199 11.125 -34.257 1.00 9.86 468 ARG A CA 1
ATOM 3693 C C . ARG A 1 473 ? 8.291 10.228 -33.408 1.00 9.66 468 ARG A C 1
ATOM 3694 O O . ARG A 1 473 ? 7.554 10.730 -32.579 1.00 10.55 468 ARG A O 1
ATOM 3702 N N . PRO A 1 474 ? 8.308 8.906 -33.634 1.00 10.14 469 PRO A N 1
ATOM 3703 C CA . PRO A 1 474 ? 7.258 8.022 -33.113 1.00 9.66 469 PRO A CA 1
ATOM 3704 C C . PRO A 1 474 ? 7.467 7.640 -31.667 1.00 10.46 469 PRO A C 1
ATOM 3705 O O . PRO A 1 474 ? 8.582 7.497 -31.208 1.00 11.50 469 PRO A O 1
ATOM 3709 N N . THR A 1 475 ? 6.353 7.444 -30.967 1.00 9.07 470 THR A N 1
ATOM 3710 C CA . THR A 1 475 ? 6.338 6.903 -29.632 1.00 9.54 470 THR A CA 1
ATOM 3711 C C . THR A 1 475 ? 5.145 5.954 -29.540 1.00 9.14 470 THR A C 1
ATOM 3712 O O . THR A 1 475 ? 4.129 6.074 -30.228 1.00 8.88 470 THR A O 1
ATOM 3716 N N . THR A 1 476 ? 5.288 5.047 -28.580 1.00 8.94 471 THR A N 1
ATOM 3717 C CA . THR A 1 476 ? 4.247 4.243 -28.006 1.00 8.72 471 THR A CA 1
ATOM 3718 C C . THR A 1 476 ? 4.097 4.678 -26.558 1.00 8.21 471 THR A C 1
ATOM 3719 O O . THR A 1 476 ? 5.080 4.685 -25.847 1.00 9.16 471 THR A O 1
ATOM 3723 N N . SER A 1 477 ? 2.849 4.928 -26.118 1.00 8.37 472 SER A N 1
ATOM 3724 C CA . SER A 1 477 ? 2.559 5.322 -24.744 1.00 8.53 472 SER A CA 1
ATOM 3725 C C . SER A 1 477 ? 1.781 4.180 -24.074 1.00 8.78 472 SER A C 1
ATOM 3726 O O . SER A 1 477 ? 0.741 3.738 -24.566 1.00 9.10 472 SER A O 1
ATOM 3729 N N . ILE A 1 478 ? 2.246 3.796 -22.901 1.00 8.68 473 ILE A N 1
ATOM 3730 C CA . ILE A 1 478 ? 1.698 2.723 -22.100 1.00 9.36 473 ILE A CA 1
ATOM 3731 C C . ILE A 1 478 ? 1.332 3.365 -20.776 1.00 9.29 473 ILE A C 1
ATOM 3732 O O . ILE A 1 478 ? 2.221 3.770 -20.009 1.00 9.07 473 ILE A O 1
ATOM 3737 N N . LEU A 1 479 ? 0.016 3.411 -20.514 1.00 8.58 474 LEU A N 1
ATOM 3738 C CA . LEU A 1 479 ? -0.511 4.006 -19.294 1.00 8.74 474 LEU A CA 1
ATOM 3739 C C . LEU A 1 479 ? -1.184 2.928 -18.455 1.00 8.59 474 LEU A C 1
ATOM 3740 O O . LEU A 1 479 ? -2.156 2.314 -18.896 1.00 9.61 474 LEU A O 1
ATOM 3745 N N . ALA A 1 480 ? -0.602 2.665 -17.300 1.00 9.39 475 ALA A N 1
ATOM 3746 C CA . ALA A 1 480 ? -1.206 1.739 -16.355 1.00 9.47 475 ALA A CA 1
ATOM 3747 C C . ALA A 1 480 ? -1.976 2.514 -15.308 1.00 9.21 475 ALA A C 1
ATOM 3748 O O . ALA A 1 480 ? -1.753 3.701 -15.112 1.00 10.80 475 ALA A O 1
ATOM 3750 N N . GLN A 1 481 ? -2.853 1.816 -14.599 1.00 10.68 476 GLN A N 1
ATOM 3751 C CA . GLN A 1 481 ? -3.505 2.441 -13.447 1.00 10.80 476 GLN A CA 1
ATOM 3752 C C . GLN A 1 481 ? -2.489 2.649 -12.332 1.00 11.24 476 GLN A C 1
ATOM 3753 O O . GLN A 1 481 ? -2.480 3.707 -11.685 1.00 10.60 476 GLN A O 1
ATOM 3759 N N . LYS A 1 482 ? -1.722 1.596 -11.997 1.00 10.79 477 LYS A N 1
ATOM 3760 C CA . LYS A 1 482 ? -0.761 1.613 -10.930 1.00 11.81 477 LYS A CA 1
ATOM 3761 C C . LYS A 1 482 ? 0.219 0.456 -11.180 1.00 12.09 477 LYS A C 1
ATOM 3762 O O . LYS A 1 482 ? -0.210 -0.603 -11.635 1.00 11.93 477 LYS A O 1
ATOM 3768 N N . ILE A 1 483 ? 1.514 0.650 -10.908 1.00 11.94 478 ILE A N 1
ATOM 3769 C CA . ILE A 1 483 ? 2.482 -0.438 -11.085 1.00 12.56 478 ILE A CA 1
ATOM 3770 C C . ILE A 1 483 ? 2.511 -1.304 -9.838 1.00 11.69 478 ILE A C 1
ATOM 3771 O O . ILE A 1 483 ? 3.390 -1.206 -8.955 1.00 11.21 478 ILE A O 1
ATOM 3776 N N . THR A 1 484 ? 1.512 -2.185 -9.818 1.00 10.42 479 THR A N 1
ATOM 3777 C CA . THR A 1 484 ? 1.398 -3.244 -8.836 1.00 10.73 479 THR A CA 1
ATOM 3778 C C . THR A 1 484 ? 2.195 -4.447 -9.306 1.00 9.32 479 THR A C 1
ATOM 3779 O O . THR A 1 484 ? 2.618 -4.532 -10.479 1.00 10.65 479 THR A O 1
ATOM 3783 N N . PRO A 1 485 ? 2.390 -5.449 -8.446 1.00 9.83 480 PRO A N 1
ATOM 3784 C CA . PRO A 1 485 ? 2.977 -6.718 -8.891 1.00 9.36 480 PRO A CA 1
ATOM 3785 C C . PRO A 1 485 ? 2.333 -7.273 -10.168 1.00 9.08 480 PRO A C 1
ATOM 3786 O O . PRO A 1 485 ? 3.043 -7.643 -11.117 1.00 9.32 480 PRO A O 1
ATOM 3790 N N . ALA A 1 486 ? 0.999 -7.315 -10.207 1.00 9.54 481 ALA A N 1
ATOM 3791 C CA . ALA A 1 486 ? 0.269 -7.853 -11.350 1.00 9.71 481 ALA A CA 1
ATOM 3792 C C . ALA A 1 486 ? 0.584 -7.048 -12.598 1.00 9.35 481 ALA A C 1
ATOM 3793 O O . ALA A 1 486 ? 0.758 -7.603 -13.686 1.00 8.54 481 ALA A O 1
ATOM 3795 N N . THR A 1 487 ? 0.591 -5.720 -12.491 1.00 8.86 482 THR A N 1
ATOM 3796 C CA . THR A 1 487 ? 0.868 -4.870 -13.637 1.00 9.72 482 THR A CA 1
ATOM 3797 C C . THR A 1 487 ? 2.288 -5.135 -14.150 1.00 9.44 482 THR A C 1
ATOM 3798 O O . THR A 1 487 ? 2.524 -5.245 -15.358 1.00 9.41 482 THR A O 1
ATOM 3802 N N . LEU A 1 488 ? 3.256 -5.197 -13.246 1.00 8.74 483 LEU A N 1
ATOM 3803 C CA . LEU A 1 488 ? 4.632 -5.411 -13.686 1.00 8.67 483 LEU A CA 1
ATOM 3804 C C . LEU A 1 488 ? 4.741 -6.780 -14.383 1.00 8.72 483 LEU A C 1
ATOM 3805 O O . LEU A 1 488 ? 5.467 -6.942 -15.361 1.00 9.46 483 LEU A O 1
ATOM 3810 N N . GLY A 1 489 ? 4.027 -7.791 -13.865 1.00 7.64 484 GLY A N 1
ATOM 3811 C CA . GLY A 1 489 ? 4.071 -9.101 -14.483 1.00 8.15 484 GLY A CA 1
ATOM 3812 C C . GLY A 1 489 ? 3.592 -9.025 -15.923 1.00 8.32 484 GLY A C 1
ATOM 3813 O O . GLY A 1 489 ? 4.194 -9.601 -16.833 1.00 7.50 484 GLY A O 1
ATOM 3814 N N . SER A 1 490 ? 2.468 -8.326 -16.132 1.00 8.76 485 SER A N 1
ATOM 3815 C CA . SER A 1 490 ? 1.933 -8.150 -17.479 1.00 8.47 485 SER A CA 1
ATOM 3816 C C . SER A 1 490 ? 2.891 -7.406 -18.388 1.00 8.74 485 SER A C 1
ATOM 3817 O O . SER A 1 490 ? 3.001 -7.679 -19.596 1.00 9.38 485 SER A O 1
ATOM 3820 N N . LEU A 1 491 ? 3.509 -6.349 -17.863 1.00 8.61 486 LEU A N 1
ATOM 3821 C CA . LEU A 1 491 ? 4.435 -5.535 -18.642 1.00 8.97 486 LEU A CA 1
ATOM 3822 C C . LEU A 1 491 ? 5.660 -6.334 -19.080 1.00 8.70 486 LEU A C 1
ATOM 3823 O O . LEU A 1 491 ? 6.094 -6.218 -20.234 1.00 7.83 486 LEU A O 1
ATOM 3828 N N . ILE A 1 492 ? 6.220 -7.154 -18.165 1.00 8.25 487 ILE A N 1
ATOM 3829 C CA . ILE A 1 492 ? 7.370 -7.929 -18.622 1.00 8.25 487 ILE A CA 1
ATOM 3830 C C . ILE A 1 492 ? 6.912 -8.931 -19.685 1.00 7.91 487 ILE A C 1
ATOM 3831 O O . ILE A 1 492 ? 7.593 -9.122 -20.697 1.00 7.83 487 ILE A O 1
ATOM 3836 N N . ALA A 1 493 ? 5.779 -9.608 -19.450 1.00 7.92 488 ALA A N 1
ATOM 3837 C CA . ALA A 1 493 ? 5.338 -10.592 -20.418 1.00 7.34 488 ALA A CA 1
ATOM 3838 C C . ALA A 1 493 ? 5.039 -9.912 -21.766 1.00 7.62 488 ALA A C 1
ATOM 3839 O O . ALA A 1 493 ? 5.261 -10.540 -22.808 1.00 7.64 488 ALA A O 1
ATOM 3841 N N . TYR A 1 494 ? 4.521 -8.674 -21.782 1.00 8.25 489 TYR A N 1
ATOM 3842 C CA . TYR A 1 494 ? 4.351 -7.959 -23.041 1.00 8.17 489 TYR A CA 1
ATOM 3843 C C . TYR A 1 494 ? 5.674 -7.932 -23.820 1.00 7.81 489 TYR A C 1
ATOM 3844 O O . TYR A 1 494 ? 5.732 -8.276 -25.014 1.00 8.34 489 TYR A O 1
ATOM 3853 N N . TYR A 1 495 ? 6.759 -7.517 -23.150 1.00 7.78 490 TYR A N 1
ATOM 3854 C CA . TYR A 1 495 ? 8.043 -7.453 -23.823 1.00 7.51 490 TYR A CA 1
ATOM 3855 C C . TYR A 1 495 ? 8.569 -8.844 -24.153 1.00 7.60 490 TYR A C 1
ATOM 3856 O O . TYR A 1 495 ? 9.189 -8.993 -25.194 1.00 7.73 490 TYR A O 1
ATOM 3865 N N . GLU A 1 496 ? 8.305 -9.862 -23.338 1.00 7.80 491 GLU A N 1
ATOM 3866 C CA . GLU A 1 496 ? 8.694 -11.224 -23.744 1.00 7.67 491 GLU A CA 1
ATOM 3867 C C . GLU A 1 496 ? 8.030 -11.641 -25.048 1.00 7.89 491 GLU A C 1
ATOM 3868 O O . GLU A 1 496 ? 8.678 -12.190 -25.953 1.00 7.56 491 GLU A O 1
ATOM 3874 N N . HIS A 1 497 ? 6.727 -11.352 -25.198 1.00 7.84 492 HIS A N 1
ATOM 3875 C CA . HIS A 1 497 ? 6.000 -11.778 -26.376 1.00 7.80 492 HIS A CA 1
ATOM 3876 C C . HIS A 1 497 ? 6.234 -10.870 -27.563 1.00 7.88 492 HIS A C 1
ATOM 3877 O O . HIS A 1 497 ? 6.166 -11.352 -28.692 1.00 8.17 492 HIS A O 1
ATOM 3884 N N . LEU A 1 498 ? 6.541 -9.611 -27.331 1.00 7.66 493 LEU A N 1
ATOM 3885 C CA . LEU A 1 498 ? 7.027 -8.733 -28.400 1.00 8.42 493 LEU A CA 1
ATOM 3886 C C . LEU A 1 498 ? 8.327 -9.313 -28.970 1.00 8.07 493 LEU A C 1
ATOM 3887 O O . LEU A 1 498 ? 8.491 -9.437 -30.193 1.00 8.40 493 LEU A O 1
ATOM 3892 N N . THR A 1 499 ? 9.242 -9.697 -28.070 1.00 8.25 494 THR A N 1
ATOM 3893 C CA . THR A 1 499 ? 10.528 -10.304 -28.445 1.00 7.89 494 THR A CA 1
ATOM 3894 C C . THR A 1 499 ? 10.320 -11.591 -29.262 1.00 8.28 494 THR A C 1
ATOM 3895 O O . THR A 1 499 ? 10.981 -11.828 -30.294 1.00 8.61 494 THR A O 1
ATOM 3899 N N . PHE A 1 500 ? 9.346 -12.388 -28.791 1.00 7.88 495 PHE A N 1
ATOM 3900 C CA . PHE A 1 500 ? 8.970 -13.622 -29.475 1.00 8.33 495 PHE A CA 1
ATOM 3901 C C . PHE A 1 500 ? 8.561 -13.310 -30.922 1.00 9.06 495 PHE A C 1
ATOM 3902 O O . PHE A 1 500 ? 8.991 -13.972 -31.901 1.00 9.15 495 PHE A O 1
ATOM 3910 N N . THR A 1 501 ? 7.672 -12.309 -31.071 1.00 9.26 496 THR A N 1
ATOM 3911 C CA . THR A 1 501 ? 7.134 -11.968 -32.370 1.00 8.80 496 THR A CA 1
ATOM 3912 C C . THR A 1 501 ? 8.241 -11.584 -33.355 1.00 8.40 496 THR A C 1
ATOM 3913 O O . THR A 1 501 ? 8.280 -11.975 -34.532 1.00 8.66 496 THR A O 1
ATOM 3917 N N . GLU A 1 502 ? 9.122 -10.667 -32.898 1.00 8.62 497 GLU A N 1
ATOM 3918 C CA . GLU A 1 502 ? 10.245 -10.225 -33.709 1.00 9.22 497 GLU A CA 1
ATOM 3919 C C . GLU A 1 502 ? 11.046 -11.429 -34.197 1.00 8.63 497 GLU A C 1
ATOM 3920 O O . GLU A 1 502 ? 11.355 -11.557 -35.380 1.00 9.11 497 GLU A O 1
ATOM 3926 N N . GLY A 1 503 ? 11.425 -12.300 -33.262 1.00 9.26 498 GLY A N 1
ATOM 3927 C CA . GLY A 1 503 ? 12.223 -13.455 -33.619 1.00 9.21 498 GLY A CA 1
ATOM 3928 C C . GLY A 1 503 ? 11.527 -14.402 -34.576 1.00 8.72 498 GLY A C 1
ATOM 3929 O O . GLY A 1 503 ? 12.212 -14.998 -35.409 1.00 8.59 498 GLY A O 1
ATOM 3930 N N . ALA A 1 504 ? 10.207 -14.520 -34.426 1.00 9.46 499 ALA A N 1
ATOM 3931 C CA . ALA A 1 504 ? 9.451 -15.423 -35.271 1.00 8.90 499 ALA A CA 1
ATOM 3932 C C . ALA A 1 504 ? 9.460 -14.873 -36.697 1.00 8.84 499 ALA A C 1
ATOM 3933 O O . ALA A 1 504 ? 9.617 -15.662 -37.620 1.00 9.01 499 ALA A O 1
ATOM 3935 N N . ILE A 1 505 ? 9.254 -13.567 -36.860 1.00 9.20 500 ILE A N 1
ATOM 3936 C CA . ILE A 1 505 ? 9.301 -12.973 -38.190 1.00 8.97 500 ILE A CA 1
ATOM 3937 C C . ILE A 1 505 ? 10.680 -13.132 -38.820 1.00 9.31 500 ILE A C 1
ATOM 3938 O O . ILE A 1 505 ? 10.822 -13.483 -39.994 1.00 9.30 500 ILE A O 1
ATOM 3943 N N . TRP A 1 506 ? 11.739 -12.885 -38.045 1.00 8.87 501 TRP A N 1
ATOM 3944 C CA . TRP A 1 506 ? 13.100 -12.985 -38.580 1.00 8.46 501 TRP A CA 1
ATOM 3945 C C . TRP A 1 506 ? 13.555 -14.441 -38.769 1.00 8.29 501 TRP A C 1
ATOM 3946 O O . TRP A 1 506 ? 14.622 -14.683 -39.332 1.00 8.68 501 TRP A O 1
ATOM 3957 N N . ASN A 1 507 ? 12.764 -15.384 -38.235 1.00 9.21 502 ASN A N 1
ATOM 3958 C CA . ASN A 1 507 ? 13.044 -16.804 -38.359 1.00 8.83 502 ASN A CA 1
ATOM 3959 C C . ASN A 1 507 ? 14.295 -17.174 -37.592 1.00 9.29 502 ASN A C 1
ATOM 3960 O O . ASN A 1 507 ? 14.976 -18.113 -38.020 1.00 9.35 502 ASN A O 1
ATOM 3965 N N . ILE A 1 508 ? 14.604 -16.486 -36.482 1.00 8.40 503 ILE A N 1
ATOM 3966 C CA . ILE A 1 508 ? 15.752 -16.819 -35.651 1.00 8.88 503 ILE A CA 1
ATOM 3967 C C . ILE A 1 508 ? 15.287 -17.646 -34.456 1.00 8.75 503 ILE A C 1
ATOM 3968 O O . ILE A 1 508 ? 14.094 -17.707 -34.162 1.00 10.25 503 ILE A O 1
ATOM 3973 N N . ASN A 1 509 ? 16.247 -18.228 -33.760 1.00 8.56 504 ASN A N 1
ATOM 3974 C CA . ASN A 1 509 ? 16.011 -18.880 -32.476 1.00 8.56 504 ASN A CA 1
ATOM 3975 C C . ASN A 1 509 ? 16.196 -17.869 -31.350 1.00 9.16 504 ASN A C 1
ATOM 3976 O O . ASN A 1 509 ? 17.341 -17.481 -31.038 1.00 10.13 504 ASN A O 1
ATOM 3981 N N . SER A 1 510 ? 15.108 -17.320 -30.800 1.00 8.33 505 SER A N 1
ATOM 3982 C CA . SER A 1 510 ? 15.170 -16.294 -29.765 1.00 8.26 505 SER A CA 1
ATOM 3983 C C . SER A 1 510 ? 15.656 -16.815 -28.422 1.00 8.43 505 SER A C 1
ATOM 3984 O O . SER A 1 510 ? 15.732 -16.026 -27.466 1.00 9.91 505 SER A O 1
ATOM 3987 N N . PHE A 1 511 ? 15.945 -18.111 -28.320 1.00 8.26 506 PHE A N 1
ATOM 3988 C CA . PHE A 1 511 ? 16.054 -18.799 -27.053 1.00 8.90 506 PHE A CA 1
ATOM 3989 C C . PHE A 1 511 ? 17.430 -19.392 -26.739 1.00 8.82 506 PHE A C 1
ATOM 3990 O O . PHE A 1 511 ? 17.616 -19.832 -25.639 1.00 9.13 506 PHE A O 1
ATOM 3998 N N . ASP A 1 512 ? 18.377 -19.355 -27.665 1.00 8.27 507 ASP A N 1
ATOM 3999 C CA . ASP A 1 512 ? 19.755 -19.734 -27.399 1.00 8.54 507 ASP A CA 1
ATOM 4000 C C . ASP A 1 512 ? 20.590 -18.470 -27.180 1.00 8.51 507 ASP A C 1
ATOM 4001 O O . ASP A 1 512 ? 20.089 -17.316 -27.205 1.00 8.22 507 ASP A O 1
ATOM 4006 N N . GLN A 1 513 ? 21.883 -18.671 -26.895 1.00 9.16 508 GLN A N 1
ATOM 4007 C CA . GLN A 1 513 ? 22.786 -17.541 -26.684 1.00 8.59 508 GLN A CA 1
ATOM 4008 C C . GLN A 1 513 ? 24.233 -17.980 -26.835 1.00 9.58 508 GLN A C 1
ATOM 4009 O O . GLN A 1 513 ? 25.013 -17.947 -25.892 1.00 9.37 508 GLN A O 1
ATOM 4015 N N . TRP A 1 514 ? 24.604 -18.393 -28.048 1.00 9.55 509 TRP A N 1
ATOM 4016 C CA . TRP A 1 514 ? 25.916 -19.014 -28.192 1.00 10.68 509 TRP A CA 1
ATOM 4017 C C . TRP A 1 514 ? 27.048 -18.013 -27.923 1.00 10.68 509 TRP A C 1
ATOM 4018 O O . TRP A 1 514 ? 28.165 -18.479 -27.619 1.00 11.20 509 TRP A O 1
ATOM 4029 N N . GLY A 1 515 ? 26.845 -16.691 -28.101 1.00 10.46 510 GLY A N 1
ATOM 4030 C CA . GLY A 1 515 ? 27.863 -15.726 -27.669 1.00 11.42 510 GLY A CA 1
ATOM 4031 C C . GLY A 1 515 ? 28.068 -15.616 -26.146 1.00 12.03 510 GLY A C 1
ATOM 4032 O O . GLY A 1 515 ? 29.168 -15.300 -25.662 1.00 12.50 510 GLY A O 1
ATOM 4033 N N . VAL A 1 516 ? 26.985 -15.709 -25.381 1.00 11.89 511 VAL A N 1
ATOM 4034 C CA . VAL A 1 516 ? 27.064 -15.763 -23.923 1.00 11.40 511 VAL A CA 1
ATOM 4035 C C . VAL A 1 516 ? 27.701 -17.070 -23.465 1.00 11.92 511 VAL A C 1
ATOM 4036 O O . VAL A 1 516 ? 28.567 -17.074 -22.589 1.00 11.75 511 VAL A O 1
ATOM 4040 N N . GLU A 1 517 ? 27.394 -18.172 -24.144 1.00 12.16 512 GLU A N 1
ATOM 4041 C CA . GLU A 1 517 ? 28.022 -19.448 -23.820 1.00 13.55 512 GLU A CA 1
ATOM 4042 C C . GLU A 1 517 ? 29.514 -19.406 -24.152 1.00 12.85 512 GLU A C 1
ATOM 4043 O O . GLU A 1 517 ? 30.314 -19.906 -23.353 1.00 13.78 512 GLU A O 1
ATOM 4049 N N . LEU A 1 518 ? 29.908 -18.764 -25.272 1.00 12.72 513 LEU A N 1
ATOM 4050 C CA . LEU A 1 518 ? 31.318 -18.635 -25.601 1.00 14.03 513 LEU A CA 1
ATOM 4051 C C . LEU A 1 518 ? 31.999 -17.845 -24.510 1.00 14.29 513 LEU A C 1
ATOM 4052 O O . LEU A 1 518 ? 33.079 -18.234 -24.070 1.00 13.34 513 LEU A O 1
ATOM 4057 N N . GLY A 1 519 ? 31.377 -16.730 -24.103 1.00 14.09 514 GLY A N 1
ATOM 4058 C CA . GLY A 1 519 ? 32.071 -15.887 -23.141 1.00 14.22 514 GLY A CA 1
ATOM 4059 C C . GLY A 1 519 ? 32.477 -16.626 -21.870 1.00 15.46 514 GLY A C 1
ATOM 4060 O O . GLY A 1 519 ? 33.544 -16.378 -21.304 1.00 15.39 514 GLY A O 1
ATOM 4061 N N . LYS A 1 520 ? 31.653 -17.581 -21.447 1.00 15.50 515 LYS A N 1
ATOM 4062 C CA . LYS A 1 520 ? 31.877 -18.333 -20.230 1.00 17.81 515 LYS A CA 1
ATOM 4063 C C . LYS A 1 520 ? 33.015 -19.347 -20.370 1.00 16.70 515 LYS A C 1
ATOM 4064 O O . LYS A 1 520 ? 33.424 -19.918 -19.366 1.00 19.95 515 LYS A O 1
ATOM 4070 N N . VAL A 1 521 ? 33.544 -19.580 -21.564 1.00 16.23 516 VAL A N 1
ATOM 4071 C CA . VAL A 1 521 ? 34.712 -20.454 -21.696 1.00 18.82 516 VAL A CA 1
ATOM 4072 C C . VAL A 1 521 ? 35.942 -19.696 -22.200 1.00 18.54 516 VAL A C 1
ATOM 4073 O O . VAL A 1 521 ? 36.995 -20.293 -22.457 1.00 20.26 516 VAL A O 1
ATOM 4077 N N . LEU A 1 522 ? 35.870 -18.388 -22.401 1.00 14.80 517 LEU A N 1
ATOM 4078 C CA . LEU A 1 522 ? 37.018 -17.721 -23.045 1.00 15.36 517 LEU A CA 1
ATOM 4079 C C . LEU A 1 522 ? 38.135 -17.319 -22.071 1.00 16.13 517 LEU A C 1
ATOM 4080 O O . LEU A 1 522 ? 39.299 -17.213 -22.487 1.00 16.92 517 LEU A O 1
ATOM 4085 N N . ALA A 1 523 ? 37.802 -17.020 -20.813 1.00 16.68 518 ALA A N 1
ATOM 4086 C CA . ALA A 1 523 ? 38.739 -16.265 -19.984 1.00 14.53 518 ALA A CA 1
ATOM 4087 C C . ALA A 1 523 ? 39.769 -17.184 -19.323 1.00 15.54 518 ALA A C 1
ATOM 4088 O O . ALA A 1 523 ? 40.837 -16.703 -18.966 1.00 13.86 518 ALA A O 1
ATOM 4090 N N . LYS A 1 524 ? 39.469 -18.488 -19.203 1.00 16.46 519 LYS A N 1
ATOM 4091 C CA . LYS A 1 524 ? 40.303 -19.387 -18.422 1.00 17.95 519 LYS A CA 1
ATOM 4092 C C . LYS A 1 524 ? 41.709 -19.491 -19.006 1.00 15.23 519 LYS A C 1
ATOM 4093 O O . LYS A 1 524 ? 42.671 -19.526 -18.228 1.00 16.25 519 LYS A O 1
ATOM 4096 N N . VAL A 1 525 ? 41.818 -19.517 -20.340 1.00 15.30 520 VAL A N 1
ATOM 4097 C CA A VAL A 1 525 ? 43.083 -19.577 -21.066 0.50 15.65 520 VAL A CA 1
ATOM 4098 C CA B VAL A 1 525 ? 43.133 -19.669 -20.933 0.50 15.59 520 VAL A CA 1
ATOM 4099 C C . VAL A 1 525 ? 44.012 -18.474 -20.569 1.00 15.76 520 VAL A C 1
ATOM 4100 O O . VAL A 1 525 ? 45.191 -18.695 -20.255 1.00 16.68 520 VAL A O 1
ATOM 4107 N N . ILE A 1 526 ? 43.481 -17.242 -20.618 1.00 14.04 521 ILE A N 1
ATOM 4108 C CA . ILE A 1 526 ? 44.250 -16.080 -20.241 1.00 13.31 521 ILE A CA 1
ATOM 4109 C C . ILE A 1 526 ? 44.447 -16.035 -18.730 1.00 13.21 521 ILE A C 1
ATOM 4110 O O . ILE A 1 526 ? 45.498 -15.615 -18.268 1.00 13.69 521 ILE A O 1
ATOM 4115 N N . GLY A 1 527 ? 43.454 -16.458 -17.967 1.00 13.52 522 GLY A N 1
ATOM 4116 C CA . GLY A 1 527 ? 43.591 -16.524 -16.524 1.00 14.82 522 GLY A CA 1
ATOM 4117 C C . GLY A 1 527 ? 44.824 -17.317 -16.087 1.00 15.79 522 GLY A C 1
ATOM 4118 O O . GLY A 1 527 ? 45.550 -16.874 -15.206 1.00 17.36 522 GLY A O 1
ATOM 4119 N N . LYS A 1 528 ? 45.100 -18.434 -16.765 1.00 16.36 523 LYS A N 1
ATOM 4120 C CA . LYS A 1 528 ? 46.300 -19.218 -16.469 1.00 21.06 523 LYS A CA 1
ATOM 4121 C C . LYS A 1 528 ? 47.576 -18.438 -16.802 1.00 19.08 523 LYS A C 1
ATOM 4122 O O . LYS A 1 528 ? 48.514 -18.457 -16.011 1.00 22.53 523 LYS A O 1
ATOM 4128 N N . GLU A 1 529 ? 47.581 -17.643 -17.889 1.00 16.92 524 GLU A N 1
ATOM 4129 C CA . GLU A 1 529 ? 48.688 -16.780 -18.237 1.00 17.62 524 GLU A CA 1
ATOM 4130 C C . GLU A 1 529 ? 48.913 -15.643 -17.233 1.00 17.12 524 GLU A C 1
ATOM 4131 O O . GLU A 1 529 ? 50.065 -15.198 -17.109 1.00 18.24 524 GLU A O 1
ATOM 4137 N N . LEU A 1 530 ? 47.842 -15.126 -16.585 1.00 18.04 525 LEU A N 1
ATOM 4138 C CA . LEU A 1 530 ? 47.978 -14.106 -15.549 1.00 18.90 525 LEU A CA 1
ATOM 4139 C C . LEU A 1 530 ? 48.526 -14.711 -14.256 1.00 22.37 525 LEU A C 1
ATOM 4140 O O . LEU A 1 530 ? 49.069 -13.976 -13.443 1.00 20.88 525 LEU A O 1
ATOM 4145 N N . ASP A 1 531 ? 48.368 -16.027 -14.078 1.00 22.62 526 ASP A N 1
ATOM 4146 C CA . ASP A 1 531 ? 48.901 -16.696 -12.897 1.00 28.90 526 ASP A CA 1
ATOM 4147 C C . ASP A 1 531 ? 50.404 -16.941 -13.032 1.00 32.33 526 ASP A C 1
ATOM 4148 O O . ASP A 1 531 ? 51.080 -16.853 -12.015 1.00 37.23 526 ASP A O 1
ATOM 4153 N N . ASP A 1 532 ? 50.929 -17.252 -14.233 1.00 37.47 527 ASP A N 1
ATOM 4154 C CA . ASP A 1 532 ? 52.379 -17.239 -14.472 1.00 43.79 527 ASP A CA 1
ATOM 4155 C C . ASP A 1 532 ? 52.848 -15.784 -14.472 1.00 41.13 527 ASP A C 1
ATOM 4156 O O . ASP A 1 532 ? 52.040 -14.892 -14.687 1.00 38.72 527 ASP A O 1
ATOM 4161 N N . LYS A 1 533 ? 54.131 -15.506 -14.223 1.00 41.90 528 LYS A N 1
ATOM 4162 C CA . LYS A 1 533 ? 54.499 -14.094 -14.235 1.00 44.66 528 LYS A CA 1
ATOM 4163 C C . LYS A 1 533 ? 55.300 -13.756 -15.498 1.00 41.80 528 LYS A C 1
ATOM 4164 O O . LYS A 1 533 ? 55.645 -12.593 -15.702 1.00 46.90 528 LYS A O 1
ATOM 4170 N N . LYS A 1 534 ? 55.510 -14.724 -16.396 1.00 33.39 529 LYS A N 1
ATOM 4171 C CA . LYS A 1 534 ? 56.200 -14.422 -17.636 1.00 31.60 529 LYS A CA 1
ATOM 4172 C C . LYS A 1 534 ? 55.280 -13.655 -18.592 1.00 28.08 529 LYS A C 1
ATOM 4173 O O . LYS A 1 534 ? 54.050 -13.779 -18.540 1.00 26.74 529 LYS A O 1
ATOM 4177 N N . ALA A 1 535 ? 55.918 -12.860 -19.442 1.00 25.85 530 ALA A N 1
ATOM 4178 C CA . ALA A 1 535 ? 55.238 -12.128 -20.491 1.00 23.88 530 ALA A CA 1
ATOM 4179 C C . ALA A 1 535 ? 54.765 -13.130 -21.527 1.00 24.10 530 ALA A C 1
ATOM 4180 O O . ALA A 1 535 ? 55.295 -14.252 -21.599 1.00 23.04 530 ALA A O 1
ATOM 4182 N N . VAL A 1 536 ? 53.752 -12.722 -22.316 1.00 19.57 531 VAL A N 1
ATOM 4183 C CA . VAL A 1 536 ? 53.083 -13.690 -23.153 1.00 19.20 531 VAL A CA 1
ATOM 4184 C C . VAL A 1 536 ? 53.201 -13.252 -24.607 1.00 16.75 531 VAL A C 1
ATOM 4185 O O . VAL A 1 536 ? 53.220 -12.078 -24.949 1.00 15.32 531 VAL A O 1
ATOM 4189 N N . ALA A 1 537 ? 53.266 -14.220 -25.511 1.00 15.20 532 ALA A N 1
ATOM 4190 C CA . ALA A 1 537 ? 53.299 -13.950 -26.934 1.00 15.21 532 ALA A CA 1
ATOM 4191 C C . ALA A 1 537 ? 52.424 -14.963 -27.689 1.00 15.03 532 ALA A C 1
ATOM 4192 O O . ALA A 1 537 ? 52.600 -15.166 -28.881 1.00 17.99 532 ALA A O 1
ATOM 4194 N N . THR A 1 538 ? 51.416 -15.484 -27.016 1.00 15.91 533 THR A N 1
ATOM 4195 C CA . THR A 1 538 ? 50.584 -16.570 -27.536 1.00 15.41 533 THR A CA 1
ATOM 4196 C C . THR A 1 538 ? 49.358 -16.101 -28.326 1.00 15.73 533 THR A C 1
ATOM 4197 O O . THR A 1 538 ? 48.592 -16.943 -28.833 1.00 15.34 533 THR A O 1
ATOM 4201 N N . HIS A 1 539 ? 49.128 -14.793 -28.366 1.00 12.77 534 HIS A N 1
ATOM 4202 C CA . HIS A 1 539 ? 47.951 -14.221 -29.010 1.00 13.04 534 HIS A CA 1
ATOM 4203 C C . HIS A 1 539 ? 48.384 -13.253 -30.110 1.00 12.45 534 HIS A C 1
ATOM 4204 O O . HIS A 1 539 ? 49.578 -13.030 -30.414 1.00 12.87 534 HIS A O 1
ATOM 4211 N N . ASP A 1 540 ? 47.380 -12.566 -30.694 1.00 12.89 535 ASP A N 1
ATOM 4212 C CA . ASP A 1 540 ? 47.609 -11.412 -31.550 1.00 12.41 535 ASP A CA 1
ATOM 4213 C C . ASP A 1 540 ? 48.392 -10.354 -30.772 1.00 11.71 535 ASP A C 1
ATOM 4214 O O . ASP A 1 540 ? 48.383 -10.345 -29.539 1.00 12.59 535 ASP A O 1
ATOM 4219 N N . ALA A 1 541 ? 48.970 -9.402 -31.490 1.00 12.18 536 ALA A N 1
ATOM 4220 C CA . ALA A 1 541 ? 49.882 -8.453 -30.847 1.00 12.25 536 ALA A CA 1
ATOM 4221 C C . ALA A 1 541 ? 49.160 -7.502 -29.884 1.00 12.60 536 ALA A C 1
ATOM 4222 O O . ALA A 1 541 ? 49.793 -7.014 -28.939 1.00 11.56 536 ALA A O 1
ATOM 4224 N N . SER A 1 542 ? 47.871 -7.214 -30.139 1.00 10.97 537 SER A N 1
ATOM 4225 C CA . SER A 1 542 ? 47.145 -6.327 -29.231 1.00 10.62 537 SER A CA 1
ATOM 4226 C C . SER A 1 542 ? 46.919 -7.042 -27.907 1.00 10.05 537 SER A C 1
ATOM 4227 O O . SER A 1 542 ? 47.142 -6.519 -26.815 1.00 9.57 537 SER A O 1
ATOM 4230 N N . THR A 1 543 ? 46.332 -8.234 -27.974 1.00 10.21 538 THR A N 1
ATOM 4231 C CA . THR A 1 543 ? 46.057 -9.002 -26.762 1.00 10.04 538 THR A CA 1
ATOM 4232 C C . THR A 1 543 ? 47.359 -9.233 -25.990 1.00 10.97 538 THR A C 1
ATOM 4233 O O . THR A 1 543 ? 47.392 -9.036 -24.770 1.00 11.25 538 THR A O 1
ATOM 4237 N N . ASN A 1 544 ? 48.447 -9.556 -26.692 1.00 11.07 539 ASN A N 1
ATOM 4238 C CA . ASN A 1 544 ? 49.724 -9.727 -26.002 1.00 11.20 539 ASN A CA 1
ATOM 4239 C C . ASN A 1 544 ? 50.152 -8.418 -25.339 1.00 10.84 539 ASN A C 1
ATOM 4240 O O . ASN A 1 544 ? 50.605 -8.390 -24.186 1.00 10.80 539 ASN A O 1
ATOM 4245 N N . GLY A 1 545 ? 50.047 -7.327 -26.095 1.00 10.12 540 GLY A N 1
ATOM 4246 C CA . GLY A 1 545 ? 50.476 -6.027 -25.592 1.00 9.82 540 GLY A CA 1
ATOM 4247 C C . GLY A 1 545 ? 49.724 -5.584 -24.352 1.00 10.67 540 GLY A C 1
ATOM 4248 O O . GLY A 1 545 ? 50.306 -5.008 -23.408 1.00 11.21 540 GLY A O 1
ATOM 4249 N N . LEU A 1 546 ? 48.411 -5.792 -24.405 1.00 9.28 541 LEU A N 1
ATOM 4250 C CA . LEU A 1 546 ? 47.563 -5.469 -23.265 1.00 10.00 541 LEU A CA 1
ATOM 4251 C C . LEU A 1 546 ? 47.884 -6.327 -22.071 1.00 9.37 541 LEU A C 1
ATOM 4252 O O . LEU A 1 546 ? 48.003 -5.815 -20.972 1.00 10.09 541 LEU A O 1
ATOM 4257 N N . ILE A 1 547 ? 48.019 -7.660 -22.235 1.00 9.48 542 ILE A N 1
ATOM 4258 C CA . ILE A 1 547 ? 48.361 -8.511 -21.110 1.00 10.88 542 ILE A CA 1
ATOM 4259 C C . ILE A 1 547 ? 49.717 -8.081 -20.520 1.00 10.80 542 ILE A C 1
ATOM 4260 O O . ILE A 1 547 ? 49.879 -8.017 -19.309 1.00 11.58 542 ILE A O 1
ATOM 4265 N N . ASN A 1 548 ? 50.672 -7.805 -21.395 1.00 11.71 543 ASN A N 1
ATOM 4266 C CA . ASN A 1 548 ? 52.044 -7.539 -20.938 1.00 11.80 543 ASN A CA 1
ATOM 4267 C C . ASN A 1 548 ? 52.077 -6.181 -20.216 1.00 11.17 543 ASN A C 1
ATOM 4268 O O . ASN A 1 548 ? 52.775 -6.038 -19.223 1.00 11.66 543 ASN A O 1
ATOM 4273 N N . GLN A 1 549 ? 51.307 -5.187 -20.700 1.00 10.83 544 GLN A N 1
ATOM 4274 C CA . GLN A 1 549 ? 51.261 -3.911 -19.987 1.00 10.56 544 GLN A CA 1
ATOM 4275 C C . GLN A 1 549 ? 50.607 -4.097 -18.625 1.00 11.19 544 GLN A C 1
ATOM 4276 O O . GLN A 1 549 ? 50.991 -3.531 -17.597 1.00 11.15 544 GLN A O 1
ATOM 4282 N N . PHE A 1 550 ? 49.538 -4.887 -18.589 1.00 10.13 545 PHE A N 1
ATOM 4283 C CA . PHE A 1 550 ? 48.894 -5.205 -17.330 1.00 10.11 545 PHE A CA 1
ATOM 4284 C C . PHE A 1 550 ? 49.899 -5.813 -16.349 1.00 11.72 545 PHE A C 1
ATOM 4285 O O . PHE A 1 550 ? 49.884 -5.434 -15.184 1.00 10.95 545 PHE A O 1
ATOM 4293 N N . LYS A 1 551 ? 50.656 -6.814 -16.822 1.00 11.06 546 LYS A N 1
ATOM 4294 C CA . LYS A 1 551 ? 51.631 -7.445 -15.948 1.00 12.78 546 LYS A CA 1
ATOM 4295 C C . LYS A 1 551 ? 52.601 -6.430 -15.349 1.00 13.02 546 LYS A C 1
ATOM 4296 O O . LYS A 1 551 ? 52.937 -6.565 -14.156 1.00 15.08 546 LYS A O 1
ATOM 4302 N N . GLU A 1 552 ? 53.007 -5.437 -16.134 1.00 12.80 547 GLU A N 1
ATOM 4303 C CA . GLU A 1 552 ? 53.944 -4.418 -15.671 1.00 14.42 547 GLU A CA 1
ATOM 4304 C C . GLU A 1 552 ? 53.276 -3.574 -14.589 1.00 14.84 547 GLU A C 1
ATOM 4305 O O . GLU A 1 552 ? 53.983 -3.064 -13.694 1.00 15.81 547 GLU A O 1
ATOM 4311 N N . TRP A 1 553 ? 51.942 -3.396 -14.678 1.00 12.60 548 TRP A N 1
ATOM 4312 C CA . TRP A 1 553 ? 51.229 -2.456 -13.833 1.00 13.09 548 TRP A CA 1
ATOM 4313 C C . TRP A 1 553 ? 50.496 -3.111 -12.654 1.00 15.47 548 TRP A C 1
ATOM 4314 O O . TRP A 1 553 ? 49.959 -2.425 -11.782 1.00 16.50 548 TRP A O 1
ATOM 4325 N N . GLU A 1 554 ? 50.454 -4.433 -12.581 1.00 16.01 549 GLU A N 1
ATOM 4326 C CA . GLU A 1 554 ? 49.628 -5.026 -11.550 1.00 21.25 549 GLU A CA 1
ATOM 4327 C C . GLU A 1 554 ? 50.392 -4.976 -10.236 1.00 26.25 549 GLU A C 1
ATOM 4328 O O . GLU A 1 554 ? 51.546 -4.589 -10.211 1.00 27.21 549 GLU A O 1
ATOM 4334 N N . GLU A 1 555 ? 49.690 -5.169 -9.114 1.00 33.21 550 GLU A N 1
ATOM 4335 C CA . GLU A 1 555 ? 50.402 -5.196 -7.837 1.00 43.69 550 GLU A CA 1
ATOM 4336 C C . GLU A 1 555 ? 51.448 -6.324 -7.843 1.00 45.54 550 GLU A C 1
ATOM 4337 O O . GLU A 1 555 ? 52.639 -6.003 -7.744 1.00 42.24 550 GLU A O 1
ATOM 4344 N N . MET B 1 6 ? 32.231 32.603 -36.446 1.00 34.29 1 MET B N 1
ATOM 4345 C CA . MET B 1 6 ? 31.627 32.133 -37.717 1.00 36.33 1 MET B CA 1
ATOM 4346 C C . MET B 1 6 ? 32.499 31.095 -38.416 1.00 27.01 1 MET B C 1
ATOM 4347 O O . MET B 1 6 ? 33.733 31.050 -38.288 1.00 24.04 1 MET B O 1
ATOM 4352 N N . ALA B 1 7 ? 31.774 30.273 -39.180 1.00 25.20 2 ALA B N 1
ATOM 4353 C CA . ALA B 1 7 ? 32.251 28.970 -39.600 1.00 24.06 2 ALA B CA 1
ATOM 4354 C C . ALA B 1 7 ? 33.120 29.132 -40.835 1.00 20.44 2 ALA B C 1
ATOM 4355 O O . ALA B 1 7 ? 32.791 29.990 -41.660 1.00 22.09 2 ALA B O 1
ATOM 4357 N N . SER B 1 8 ? 34.112 28.248 -40.985 1.00 18.54 3 SER B N 1
ATOM 4358 C CA . SER B 1 8 ? 34.979 28.237 -42.165 1.00 20.07 3 SER B CA 1
ATOM 4359 C C . SER B 1 8 ? 34.445 27.373 -43.290 1.00 19.41 3 SER B C 1
ATOM 4360 O O . SER B 1 8 ? 34.930 27.425 -44.425 1.00 21.78 3 SER B O 1
ATOM 4363 N N . PHE B 1 9 ? 33.434 26.541 -42.995 1.00 15.40 4 PHE B N 1
ATOM 4364 C CA . PHE B 1 9 ? 32.813 25.692 -43.988 1.00 14.34 4 PHE B CA 1
ATOM 4365 C C . PHE B 1 9 ? 31.361 25.501 -43.514 1.00 14.61 4 PHE B C 1
ATOM 4366 O O . PHE B 1 9 ? 31.013 25.858 -42.382 1.00 13.85 4 PHE B O 1
ATOM 4374 N N . LYS B 1 10 ? 30.523 24.968 -44.385 1.00 13.85 5 LYS B N 1
ATOM 4375 C CA . LYS B 1 10 ? 29.097 24.891 -44.107 1.00 13.79 5 LYS B CA 1
ATOM 4376 C C . LYS B 1 10 ? 28.712 23.472 -43.669 1.00 12.47 5 LYS B C 1
ATOM 4377 O O . LYS B 1 10 ? 28.050 23.306 -42.654 1.00 11.51 5 LYS B O 1
ATOM 4383 N N . LEU B 1 11 ? 29.091 22.480 -44.462 1.00 12.33 6 LEU B N 1
ATOM 4384 C CA . LEU B 1 11 ? 28.704 21.091 -44.259 1.00 11.34 6 LEU B CA 1
ATOM 4385 C C . LEU B 1 11 ? 29.922 20.170 -44.311 1.00 11.41 6 LEU B C 1
ATOM 4386 O O . LEU B 1 11 ? 30.831 20.353 -45.104 1.00 10.41 6 LEU B O 1
ATOM 4391 N N . ALA B 1 12 ? 29.929 19.109 -43.511 1.00 11.97 7 ALA B N 1
ATOM 4392 C CA . ALA B 1 12 ? 30.985 18.111 -43.563 1.00 11.92 7 ALA B CA 1
ATOM 4393 C C . ALA B 1 12 ? 31.152 17.531 -44.962 1.00 11.61 7 ALA B C 1
ATOM 4394 O O . ALA B 1 12 ? 32.289 17.321 -45.374 1.00 13.34 7 ALA B O 1
ATOM 4396 N N . THR B 1 13 ? 30.050 17.419 -45.708 1.00 12.77 8 THR B N 1
ATOM 4397 C CA . THR B 1 13 ? 30.070 16.904 -47.065 1.00 13.66 8 THR B CA 1
ATOM 4398 C C . THR B 1 13 ? 30.714 17.886 -48.044 1.00 14.94 8 THR B C 1
ATOM 4399 O O . THR B 1 13 ? 30.958 17.537 -49.202 1.00 16.00 8 THR B O 1
ATOM 4403 N N . ASP B 1 14 ? 30.980 19.126 -47.627 1.00 12.53 9 ASP B N 1
ATOM 4404 C CA . ASP B 1 14 ? 31.705 20.091 -48.475 1.00 13.84 9 ASP B CA 1
ATOM 4405 C C . ASP B 1 14 ? 33.226 19.859 -48.417 1.00 13.26 9 ASP B C 1
ATOM 4406 O O . ASP B 1 14 ? 33.959 20.386 -49.259 1.00 16.01 9 ASP B O 1
ATOM 4411 N N . LEU B 1 15 ? 33.718 19.089 -47.432 1.00 13.03 10 LEU B N 1
ATOM 4412 C CA . LEU B 1 15 ? 35.149 18.933 -47.237 1.00 12.45 10 LEU B CA 1
ATOM 4413 C C . LEU B 1 15 ? 35.654 17.884 -48.221 1.00 12.96 10 LEU B C 1
ATOM 4414 O O . LEU B 1 15 ? 35.079 16.800 -48.305 1.00 11.87 10 LEU B O 1
ATOM 4419 N N . PRO B 1 16 ? 36.719 18.173 -49.015 1.00 12.24 11 PRO B N 1
ATOM 4420 C CA . PRO B 1 16 ? 37.203 17.233 -50.037 1.00 12.91 11 PRO B CA 1
ATOM 4421 C C . PRO B 1 16 ? 37.502 15.827 -49.546 1.00 12.45 11 PRO B C 1
ATOM 4422 O O . PRO B 1 16 ? 37.290 14.871 -50.288 1.00 13.06 11 PRO B O 1
ATOM 4426 N N . GLU B 1 17 ? 37.915 15.684 -48.278 1.00 11.64 12 GLU B N 1
ATOM 4427 C CA . GLU B 1 17 ? 38.346 14.359 -47.853 1.00 12.06 12 GLU B CA 1
ATOM 4428 C C . GLU B 1 17 ? 37.117 13.478 -47.620 1.00 11.82 12 GLU B C 1
ATOM 4429 O O . GLU B 1 17 ? 37.224 12.239 -47.568 1.00 12.54 12 GLU B O 1
ATOM 4435 N N . TRP B 1 18 ? 35.930 14.070 -47.460 1.00 12.48 13 TRP B N 1
ATOM 4436 C CA . TRP B 1 18 ? 34.708 13.277 -47.239 1.00 12.38 13 TRP B CA 1
ATOM 4437 C C . TRP B 1 18 ? 34.430 12.273 -48.348 1.00 14.24 13 TRP B C 1
ATOM 4438 O O . TRP B 1 18 ? 34.280 11.090 -48.062 1.00 13.26 13 TRP B O 1
ATOM 4449 N N . LYS B 1 19 ? 34.455 12.727 -49.612 1.00 12.53 14 LYS B N 1
ATOM 4450 C CA . LYS B 1 19 ? 34.276 11.813 -50.733 1.00 12.99 14 LYS B CA 1
ATOM 4451 C C . LYS B 1 19 ? 35.392 10.776 -50.793 1.00 12.36 14 LYS B C 1
ATOM 4452 O O . LYS B 1 19 ? 35.160 9.594 -51.101 1.00 13.18 14 LYS B O 1
ATOM 4458 N N . LYS B 1 20 ? 36.614 11.208 -50.467 1.00 12.61 15 LYS B N 1
ATOM 4459 C CA . LYS B 1 20 ? 37.738 10.283 -50.505 1.00 13.14 15 LYS B CA 1
ATOM 4460 C C . LYS B 1 20 ? 37.564 9.183 -49.463 1.00 12.96 15 LYS B C 1
ATOM 4461 O O . LYS B 1 20 ? 37.840 8.012 -49.737 1.00 12.21 15 LYS B O 1
ATOM 4467 N N . LEU B 1 21 ? 37.046 9.537 -48.277 1.00 11.55 16 LEU B N 1
ATOM 4468 C CA . LEU B 1 21 ? 36.748 8.529 -47.279 1.00 12.44 16 LEU B CA 1
ATOM 4469 C C . LEU B 1 21 ? 35.625 7.576 -47.696 1.00 12.36 16 LEU B C 1
ATOM 4470 O O . LEU B 1 21 ? 35.700 6.390 -47.373 1.00 12.58 16 LEU B O 1
ATOM 4475 N N . GLU B 1 22 ? 34.624 8.088 -48.414 1.00 12.94 17 GLU B N 1
ATOM 4476 C CA . GLU B 1 22 ? 33.556 7.247 -48.929 1.00 13.87 17 GLU B CA 1
ATOM 4477 C C . GLU B 1 22 ? 34.169 6.224 -49.873 1.00 13.08 17 GLU B C 1
ATOM 4478 O O . GLU B 1 22 ? 33.813 5.027 -49.830 1.00 13.92 17 GLU B O 1
ATOM 4484 N N . GLU B 1 23 ? 35.120 6.665 -50.685 1.00 13.77 18 GLU B N 1
ATOM 4485 C CA . GLU B 1 23 ? 35.742 5.743 -51.632 1.00 14.57 18 GLU B CA 1
ATOM 4486 C C . GLU B 1 23 ? 36.649 4.749 -50.925 1.00 14.20 18 GLU B C 1
ATOM 4487 O O . GLU B 1 23 ? 36.659 3.597 -51.322 1.00 14.68 18 GLU B O 1
ATOM 4493 N N . THR B 1 24 ? 37.398 5.191 -49.904 1.00 12.54 19 THR B N 1
ATOM 4494 C CA . THR B 1 24 ? 38.195 4.266 -49.108 1.00 13.40 19 THR B CA 1
ATOM 4495 C C . THR B 1 24 ? 37.327 3.271 -48.346 1.00 12.52 19 THR B C 1
ATOM 4496 O O . THR B 1 24 ? 37.688 2.090 -48.242 1.00 14.97 19 THR B O 1
ATOM 4500 N N . TYR B 1 25 ? 36.169 3.695 -47.871 1.00 11.84 20 TYR B N 1
ATOM 4501 C CA . TYR B 1 25 ? 35.230 2.786 -47.240 1.00 12.55 20 TYR B CA 1
ATOM 4502 C C . TYR B 1 25 ? 34.900 1.651 -48.207 1.00 13.76 20 TYR B C 1
ATOM 4503 O O . TYR B 1 25 ? 34.984 0.462 -47.839 1.00 13.93 20 TYR B O 1
ATOM 4512 N N . LYS B 1 26 ? 34.582 1.991 -49.458 1.00 13.35 21 LYS B N 1
ATOM 4513 C CA A LYS B 1 26 ? 34.168 0.933 -50.379 0.50 16.64 21 LYS B CA 1
ATOM 4514 C CA B LYS B 1 26 ? 34.181 0.932 -50.382 0.50 15.64 21 LYS B CA 1
ATOM 4515 C C . LYS B 1 26 ? 35.370 0.054 -50.750 1.00 15.92 21 LYS B C 1
ATOM 4516 O O . LYS B 1 26 ? 35.236 -1.183 -50.843 1.00 20.24 21 LYS B O 1
ATOM 4527 N N . SER B 1 27 ? 36.558 0.633 -50.923 1.00 16.35 22 SER B N 1
ATOM 4528 C CA . SER B 1 27 ? 37.690 -0.184 -51.396 1.00 17.11 22 SER B CA 1
ATOM 4529 C C . SER B 1 27 ? 38.394 -0.994 -50.298 1.00 18.31 22 SER B C 1
ATOM 4530 O O . SER B 1 27 ? 38.881 -2.091 -50.587 1.00 21.80 22 SER B O 1
ATOM 4533 N N . VAL B 1 28 ? 38.447 -0.492 -49.071 1.00 16.71 23 VAL B N 1
ATOM 4534 C CA . VAL B 1 28 ? 39.254 -1.048 -47.987 1.00 18.02 23 VAL B CA 1
ATOM 4535 C C . VAL B 1 28 ? 38.447 -1.251 -46.703 1.00 17.52 23 VAL B C 1
ATOM 4536 O O . VAL B 1 28 ? 38.703 -2.196 -45.933 1.00 17.87 23 VAL B O 1
ATOM 4540 N N . GLY B 1 29 ? 37.526 -0.331 -46.398 1.00 15.42 24 GLY B N 1
ATOM 4541 C CA . GLY B 1 29 ? 36.961 -0.301 -45.059 1.00 15.87 24 GLY B CA 1
ATOM 4542 C C . GLY B 1 29 ? 35.910 -1.367 -44.835 1.00 16.11 24 GLY B C 1
ATOM 4543 O O . GLY B 1 29 ? 35.894 -2.060 -43.803 1.00 16.06 24 GLY B O 1
ATOM 4544 N N . GLU B 1 30 ? 34.989 -1.466 -45.797 1.00 15.93 25 GLU B N 1
ATOM 4545 C CA . GLU B 1 30 ? 33.791 -2.272 -45.628 1.00 18.73 25 GLU B CA 1
ATOM 4546 C C . GLU B 1 30 ? 34.192 -3.716 -45.292 1.00 19.81 25 GLU B C 1
ATOM 4547 O O . GLU B 1 30 ? 33.660 -4.301 -44.329 1.00 23.66 25 GLU B O 1
ATOM 4553 N N . LYS B 1 31 ? 35.173 -4.234 -46.045 1.00 18.48 26 LYS B N 1
ATOM 4554 C CA . LYS B 1 31 ? 35.602 -5.623 -45.906 1.00 20.20 26 LYS B CA 1
ATOM 4555 C C . LYS B 1 31 ? 36.895 -5.744 -45.098 1.00 17.64 26 LYS B C 1
ATOM 4556 O O . LYS B 1 31 ? 37.593 -6.737 -45.215 1.00 16.29 26 LYS B O 1
ATOM 4562 N N . PHE B 1 32 ? 37.216 -4.763 -44.245 1.00 16.57 27 PHE B N 1
ATOM 4563 C CA . PHE B 1 32 ? 38.461 -4.744 -43.515 1.00 13.95 27 PHE B CA 1
ATOM 4564 C C . PHE B 1 32 ? 38.589 -5.974 -42.619 1.00 13.21 27 PHE B C 1
ATOM 4565 O O . PHE B 1 32 ? 37.651 -6.345 -41.885 1.00 14.42 27 PHE B O 1
ATOM 4573 N N . SER B 1 33 ? 39.737 -6.660 -42.761 1.00 12.91 28 SER B N 1
ATOM 4574 C CA . SER B 1 33 ? 40.120 -7.769 -41.922 1.00 12.64 28 SER B CA 1
ATOM 4575 C C . SER B 1 33 ? 41.181 -7.303 -40.925 1.00 13.26 28 SER B C 1
ATOM 4576 O O . SER B 1 33 ? 42.322 -7.037 -41.307 1.00 12.40 28 SER B O 1
ATOM 4579 N N . VAL B 1 34 ? 40.816 -7.281 -39.649 1.00 13.80 29 VAL B N 1
ATOM 4580 C CA . VAL B 1 34 ? 41.763 -6.958 -38.597 1.00 12.74 29 VAL B CA 1
ATOM 4581 C C . VAL B 1 34 ? 42.803 -8.068 -38.452 1.00 13.35 29 VAL B C 1
ATOM 4582 O O . VAL B 1 34 ? 43.990 -7.791 -38.286 1.00 14.69 29 VAL B O 1
ATOM 4586 N N . ARG B 1 35 ? 42.365 -9.330 -38.606 1.00 15.51 30 ARG B N 1
ATOM 4587 C CA . ARG B 1 35 ? 43.308 -10.422 -38.599 1.00 15.58 30 ARG B CA 1
ATOM 4588 C C . ARG B 1 35 ? 44.389 -10.231 -39.671 1.00 13.18 30 ARG B C 1
ATOM 4589 O O . ARG B 1 35 ? 45.600 -10.320 -39.437 1.00 14.10 30 ARG B O 1
ATOM 4592 N N . ASP B 1 36 ? 43.981 -9.911 -40.896 1.00 12.53 31 ASP B N 1
ATOM 4593 C CA . ASP B 1 36 ? 44.934 -9.655 -41.955 1.00 12.44 31 ASP B CA 1
ATOM 4594 C C . ASP B 1 36 ? 45.819 -8.438 -41.661 1.00 12.33 31 ASP B C 1
ATOM 4595 O O . ASP B 1 36 ? 46.977 -8.423 -42.028 1.00 12.56 31 ASP B O 1
ATOM 4600 N N . ALA B 1 37 ? 45.267 -7.403 -41.002 1.00 12.15 32 ALA B N 1
ATOM 4601 C CA . ALA B 1 37 ? 46.052 -6.215 -40.699 1.00 11.32 32 ALA B CA 1
ATOM 4602 C C . ALA B 1 37 ? 47.215 -6.548 -39.749 1.00 11.55 32 ALA B C 1
ATOM 4603 O O . ALA B 1 37 ? 48.320 -6.034 -39.925 1.00 13.53 32 ALA B O 1
ATOM 4605 N N . PHE B 1 38 ? 46.958 -7.361 -38.719 1.00 11.67 33 PHE B N 1
ATOM 4606 C CA . PHE B 1 38 ? 48.009 -7.773 -37.787 1.00 12.09 33 PHE B CA 1
ATOM 4607 C C . PHE B 1 38 ? 49.047 -8.612 -38.549 1.00 15.38 33 PHE B C 1
ATOM 4608 O O . PHE B 1 38 ? 50.240 -8.499 -38.260 1.00 15.32 33 PHE B O 1
ATOM 4616 N N . ALA B 1 39 ? 48.592 -9.487 -39.476 1.00 15.39 34 ALA B N 1
ATOM 4617 C CA . ALA B 1 39 ? 49.537 -10.329 -40.213 1.00 16.50 34 ALA B CA 1
ATOM 4618 C C . ALA B 1 39 ? 50.413 -9.512 -41.160 1.00 17.14 34 ALA B C 1
ATOM 4619 O O . ALA B 1 39 ? 51.554 -9.885 -41.466 1.00 19.96 34 ALA B O 1
ATOM 4621 N N . LYS B 1 40 ? 49.920 -8.400 -41.688 1.00 15.94 35 LYS B N 1
ATOM 4622 C CA . LYS B 1 40 ? 50.642 -7.566 -42.629 1.00 19.72 35 LYS B CA 1
ATOM 4623 C C . LYS B 1 40 ? 51.685 -6.728 -41.903 1.00 20.03 35 LYS B C 1
ATOM 4624 O O . LYS B 1 40 ? 52.679 -6.318 -42.505 1.00 22.13 35 LYS B O 1
ATOM 4630 N N . ASP B 1 41 ? 51.386 -6.368 -40.644 1.00 16.25 36 ASP B N 1
ATOM 4631 C CA . ASP B 1 41 ? 52.108 -5.305 -39.933 1.00 18.64 36 ASP B CA 1
ATOM 4632 C C . ASP B 1 41 ? 52.422 -5.784 -38.522 1.00 19.05 36 ASP B C 1
ATOM 4633 O O . ASP B 1 41 ? 51.636 -5.674 -37.553 1.00 15.47 36 ASP B O 1
ATOM 4638 N N . PRO B 1 42 ? 53.645 -6.304 -38.340 1.00 22.02 37 PRO B N 1
ATOM 4639 C CA . PRO B 1 42 ? 54.079 -6.813 -37.038 1.00 22.23 37 PRO B CA 1
ATOM 4640 C C . PRO B 1 42 ? 54.136 -5.748 -35.936 1.00 20.14 37 PRO B C 1
ATOM 4641 O O . PRO B 1 42 ? 54.011 -6.073 -34.759 1.00 27.90 37 PRO B O 1
ATOM 4645 N N . LYS B 1 43 ? 54.174 -4.488 -36.345 1.00 17.29 38 LYS B N 1
ATOM 4646 C CA . LYS B 1 43 ? 54.243 -3.371 -35.412 1.00 16.47 38 LYS B CA 1
ATOM 4647 C C . LYS B 1 43 ? 52.856 -2.729 -35.187 1.00 14.35 38 LYS B C 1
ATOM 4648 O O . LYS B 1 43 ? 52.764 -1.642 -34.603 1.00 13.24 38 LYS B O 1
ATOM 4653 N N . ARG B 1 44 ? 51.786 -3.398 -35.565 1.00 12.76 39 ARG B N 1
ATOM 4654 C CA . ARG B 1 44 ? 50.474 -2.740 -35.511 1.00 11.26 39 ARG B CA 1
ATOM 4655 C C . ARG B 1 44 ? 50.077 -2.313 -34.108 1.00 10.87 39 ARG B C 1
ATOM 4656 O O . ARG B 1 44 ? 49.484 -1.250 -33.948 1.00 11.21 39 ARG B O 1
ATOM 4664 N N . PHE B 1 45 ? 50.298 -3.142 -33.091 1.00 10.53 40 PHE B N 1
ATOM 4665 C CA . PHE B 1 45 ? 49.946 -2.741 -31.733 1.00 11.12 40 PHE B CA 1
ATOM 4666 C C . PHE B 1 45 ? 50.674 -1.443 -31.364 1.00 13.06 40 PHE B C 1
ATOM 4667 O O . PHE B 1 45 ? 50.098 -0.565 -30.727 1.00 12.40 40 PHE B O 1
ATOM 4675 N N . GLU B 1 46 ? 51.993 -1.359 -31.634 1.00 11.06 41 GLU B N 1
ATOM 4676 C CA . GLU B 1 46 ? 52.736 -0.162 -31.284 1.00 13.52 41 GLU B CA 1
ATOM 4677 C C . GLU B 1 46 ? 52.202 1.031 -32.059 1.00 13.70 41 GLU B C 1
ATOM 4678 O O . GLU B 1 46 ? 52.102 2.145 -31.5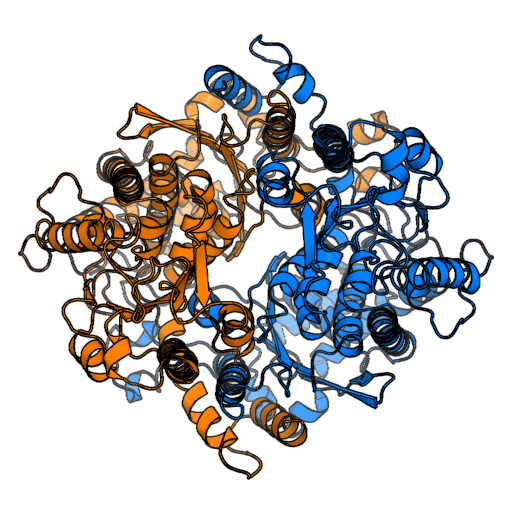02 1.00 14.17 41 GLU B O 1
ATOM 4681 N N . GLU B 1 47 ? 51.838 0.836 -33.315 1.00 12.81 42 GLU B N 1
ATOM 4682 C CA . GLU B 1 47 ? 51.484 1.940 -34.203 1.00 13.39 42 GLU B CA 1
ATOM 4683 C C . GLU B 1 47 ? 50.108 2.513 -33.834 1.00 12.66 42 GLU B C 1
ATOM 4684 O O . GLU B 1 47 ? 49.900 3.725 -33.960 1.00 12.35 42 GLU B O 1
ATOM 4690 N N . PHE B 1 48 ? 49.221 1.678 -33.270 1.00 11.01 43 PHE B N 1
ATOM 4691 C CA . PHE B 1 48 ? 47.843 2.107 -33.014 1.00 10.72 43 PHE B CA 1
ATOM 4692 C C . PHE B 1 48 ? 47.502 2.043 -31.519 1.00 10.42 43 PHE B C 1
ATOM 4693 O O . PHE B 1 48 ? 46.312 1.987 -31.150 1.00 10.28 43 PHE B O 1
ATOM 4701 N N . SER B 1 49 ? 48.496 2.180 -30.664 1.00 9.29 44 SER B N 1
ATOM 4702 C CA . SER B 1 49 ? 48.320 2.349 -29.229 1.00 9.74 44 SER B CA 1
ATOM 4703 C C . SER B 1 49 ? 49.190 3.519 -28.788 1.00 10.16 44 SER B C 1
ATOM 4704 O O . SER B 1 49 ? 50.266 3.768 -29.357 1.00 10.60 44 SER B O 1
ATOM 4707 N N . TRP B 1 50 ? 48.729 4.233 -27.761 1.00 9.36 45 TRP B N 1
ATOM 4708 C CA . TRP B 1 50 ? 49.364 5.422 -27.214 1.00 9.33 45 TRP B CA 1
ATOM 4709 C C . TRP B 1 50 ? 49.265 5.334 -25.704 1.00 10.15 45 TRP B C 1
ATOM 4710 O O . TRP B 1 50 ? 48.199 5.004 -25.158 1.00 10.03 45 TRP B O 1
ATOM 4721 N N . ILE B 1 51 ? 50.366 5.676 -25.028 1.00 10.45 46 ILE B N 1
ATOM 4722 C CA . ILE B 1 51 ? 50.406 5.794 -23.586 1.00 11.57 46 ILE B CA 1
ATOM 4723 C C . ILE B 1 51 ? 50.234 7.258 -23.234 1.00 11.35 46 ILE B C 1
ATOM 4724 O O . ILE B 1 51 ? 50.945 8.128 -23.739 1.00 13.82 46 ILE B O 1
ATOM 4729 N N . TYR B 1 52 ? 49.208 7.527 -22.424 1.00 9.82 47 TYR B N 1
ATOM 4730 C CA . TYR B 1 52 ? 48.963 8.834 -21.847 1.00 9.90 47 TYR B CA 1
ATOM 4731 C C . TYR B 1 52 ? 49.631 8.884 -20.482 1.00 9.63 47 TYR B C 1
ATOM 4732 O O . TYR B 1 52 ? 49.397 8.001 -19.672 1.00 10.31 47 TYR B O 1
ATOM 4741 N N . LYS B 1 53 ? 50.423 9.940 -20.243 1.00 11.11 48 LYS B N 1
ATOM 4742 C CA . LYS B 1 53 ? 50.968 10.169 -18.930 1.00 12.59 48 LYS B CA 1
ATOM 4743 C C . LYS B 1 53 ? 50.280 11.327 -18.225 1.00 11.33 48 LYS B C 1
ATOM 4744 O O . LYS B 1 53 ? 50.235 12.440 -18.743 1.00 12.59 48 LYS B O 1
ATOM 4750 N N . ASN B 1 54 ? 49.750 11.030 -17.033 1.00 10.83 49 ASN B N 1
ATOM 4751 C CA . ASN B 1 54 ? 48.982 11.993 -16.260 1.00 10.65 49 ASN B CA 1
ATOM 4752 C C . ASN B 1 54 ? 49.938 12.906 -15.505 1.00 11.55 49 ASN B C 1
ATOM 4753 O O . ASN B 1 54 ? 51.127 12.664 -15.492 1.00 10.88 49 ASN B O 1
ATOM 4758 N N . TYR B 1 55 ? 49.385 13.920 -14.836 1.00 10.70 50 TYR B N 1
ATOM 4759 C CA . TYR B 1 55 ? 50.240 14.913 -14.175 1.00 11.44 50 TYR B CA 1
ATOM 4760 C C . TYR B 1 55 ? 51.040 14.288 -13.039 1.00 11.88 50 TYR B C 1
ATOM 4761 O O . TYR B 1 55 ? 52.072 14.881 -12.645 1.00 12.46 50 TYR B O 1
ATOM 4770 N N . ASP B 1 56 ? 50.526 13.195 -12.462 1.00 11.37 51 ASP B N 1
ATOM 4771 C CA . ASP B 1 56 ? 51.096 12.542 -11.292 1.00 10.64 51 ASP B CA 1
ATOM 4772 C C . ASP B 1 56 ? 52.016 11.378 -11.681 1.00 12.46 51 ASP B C 1
ATOM 4773 O O . ASP B 1 56 ? 52.355 10.577 -10.812 1.00 13.81 51 ASP B O 1
ATOM 4778 N N . ASP B 1 57 ? 52.347 11.277 -12.971 1.00 12.67 52 ASP B N 1
ATOM 4779 C CA . ASP B 1 57 ? 53.201 10.270 -13.582 1.00 13.11 52 ASP B CA 1
ATOM 4780 C C . ASP B 1 57 ? 52.532 8.897 -13.675 1.00 12.47 52 ASP B C 1
ATOM 4781 O O . ASP B 1 57 ? 53.148 7.978 -14.243 1.00 13.43 52 ASP B O 1
ATOM 4786 N N . SER B 1 58 ? 51.243 8.774 -13.293 1.00 10.30 53 SER B N 1
ATOM 4787 C CA . SER B 1 58 ? 50.494 7.564 -13.603 1.00 10.78 53 SER B CA 1
ATOM 4788 C C . SER B 1 58 ? 50.160 7.560 -15.096 1.00 10.89 53 SER B C 1
ATOM 4789 O O . SER B 1 58 ? 50.297 8.575 -15.765 1.00 11.11 53 SER B O 1
ATOM 4792 N N . LYS B 1 59 ? 49.763 6.392 -15.602 1.00 10.52 54 LYS B N 1
ATOM 4793 C CA . LYS B 1 59 ? 49.636 6.184 -17.046 1.00 11.49 54 LYS B CA 1
ATOM 4794 C C . LYS B 1 59 ? 48.313 5.478 -17.371 1.00 11.11 54 LYS B C 1
ATOM 4795 O O . LYS B 1 59 ? 47.770 4.718 -16.557 1.00 11.49 54 LYS B O 1
ATOM 4801 N N . ILE B 1 60 ? 47.880 5.692 -18.622 1.00 9.73 55 ILE B N 1
ATOM 4802 C CA . ILE B 1 60 ? 46.734 5.003 -19.203 1.00 9.18 55 ILE B CA 1
ATOM 4803 C C . ILE B 1 60 ? 47.121 4.615 -20.618 1.00 9.56 55 ILE B C 1
ATOM 4804 O O . ILE B 1 60 ? 47.567 5.467 -21.387 1.00 10.29 55 ILE B O 1
ATOM 4809 N N . LEU B 1 61 ? 46.964 3.326 -20.955 1.00 8.85 56 LEU B N 1
ATOM 4810 C CA . LEU B 1 61 ? 47.181 2.843 -22.309 1.00 9.36 56 LEU B CA 1
ATOM 4811 C C . LEU B 1 61 ? 45.859 2.908 -23.073 1.00 9.93 56 LEU B C 1
ATOM 4812 O O . LEU B 1 61 ? 44.885 2.285 -22.644 1.00 10.87 56 LEU B O 1
ATOM 4817 N N . PHE B 1 62 ? 45.894 3.557 -24.239 1.00 8.85 57 PHE B N 1
ATOM 4818 C CA . P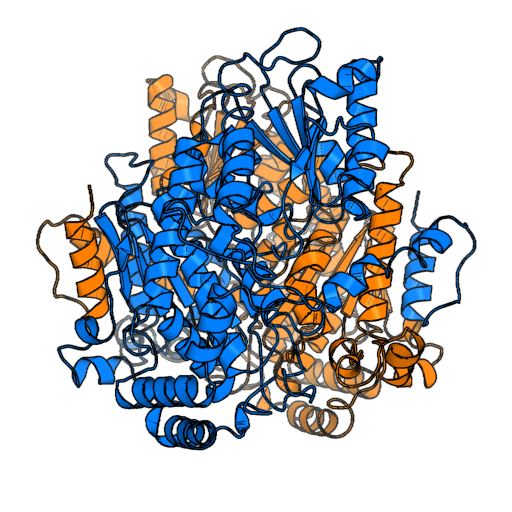HE B 1 62 ? 44.766 3.604 -25.157 1.00 8.84 57 PHE B CA 1
ATOM 4819 C C . PHE B 1 62 ? 45.145 2.829 -26.406 1.00 8.84 57 PHE B C 1
ATOM 4820 O O . PHE B 1 62 ? 46.011 3.276 -27.171 1.00 9.17 57 PHE B O 1
ATOM 4828 N N . ASP B 1 63 ? 44.550 1.628 -26.539 1.00 9.01 58 ASP B N 1
ATOM 4829 C CA . ASP B 1 63 ? 44.880 0.686 -27.603 1.00 8.23 58 ASP B CA 1
ATOM 4830 C C . ASP B 1 63 ? 43.724 0.692 -28.596 1.00 8.95 58 ASP B C 1
ATOM 4831 O O . ASP B 1 63 ? 42.669 0.120 -28.304 1.00 9.73 58 ASP B O 1
ATOM 4836 N N . PHE B 1 64 ? 43.959 1.249 -29.770 1.00 8.32 59 PHE B N 1
ATOM 4837 C CA . PHE B 1 64 ? 42.966 1.324 -30.813 1.00 8.21 59 PHE B CA 1
ATOM 4838 C C . PHE B 1 64 ? 43.199 0.267 -31.889 1.00 8.43 59 PHE B C 1
ATOM 4839 O O . PHE B 1 64 ? 42.497 0.283 -32.907 1.00 9.07 59 PHE B O 1
ATOM 4847 N N . SER B 1 65 ? 44.134 -0.659 -31.663 1.00 8.64 60 SER B N 1
ATOM 4848 C CA . SER B 1 65 ? 44.645 -1.502 -32.737 1.00 9.31 60 SER B CA 1
ATOM 4849 C C . SER B 1 65 ? 43.643 -2.579 -33.189 1.00 8.66 60 SER B C 1
ATOM 4850 O O . SER B 1 65 ? 43.862 -3.175 -34.249 1.00 8.94 60 SER B O 1
ATOM 4853 N N . LYS B 1 66 ? 42.568 -2.877 -32.429 1.00 8.96 61 LYS B N 1
ATOM 4854 C CA . LYS B 1 66 ? 41.544 -3.831 -32.893 1.00 8.84 61 LYS B CA 1
ATOM 4855 C C . LYS B 1 66 ? 40.413 -3.138 -33.659 1.00 9.11 61 LYS B C 1
ATOM 4856 O O . LYS B 1 66 ? 39.415 -3.782 -34.017 1.00 9.33 61 LYS B O 1
ATOM 4862 N N . ASN B 1 67 ? 40.577 -1.861 -33.975 1.00 9.10 62 ASN B N 1
ATOM 4863 C CA . ASN B 1 67 ? 39.596 -1.137 -34.778 1.00 8.64 62 ASN B CA 1
ATOM 4864 C C . ASN B 1 67 ? 39.794 -1.392 -36.266 1.00 8.31 62 ASN B C 1
ATOM 4865 O O . ASN B 1 67 ? 40.833 -1.902 -36.708 1.00 9.11 62 ASN B O 1
ATOM 4870 N N . LEU B 1 68 ? 38.758 -1.052 -37.064 1.00 8.88 63 LEU B N 1
ATOM 4871 C CA . LEU B 1 68 ? 38.788 -1.223 -38.520 1.00 9.40 63 LEU B CA 1
ATOM 4872 C C . LEU B 1 68 ? 39.487 -0.038 -39.164 1.00 10.72 63 LEU B C 1
ATOM 4873 O O . LEU B 1 68 ? 38.863 0.806 -39.814 1.00 11.64 63 LEU B O 1
ATOM 4878 N N . VAL B 1 69 ? 40.792 0.053 -38.936 1.00 9.61 64 VAL B N 1
ATOM 4879 C CA . VAL B 1 69 ? 41.569 1.227 -39.308 1.00 9.77 64 VAL B CA 1
ATOM 4880 C C . VAL B 1 69 ? 42.974 0.725 -39.659 1.00 9.77 64 VAL B C 1
ATOM 4881 O O . VAL B 1 69 ? 43.463 -0.281 -39.139 1.00 9.06 64 VAL B O 1
ATOM 4885 N N . ASN B 1 70 ? 43.656 1.470 -40.526 1.00 9.37 65 ASN B N 1
ATOM 4886 C CA . ASN B 1 70 ? 45.064 1.271 -40.794 1.00 10.99 65 ASN B CA 1
ATOM 4887 C C . ASN B 1 70 ? 45.674 2.643 -41.035 1.00 11.77 65 ASN B C 1
ATOM 4888 O O . ASN B 1 70 ? 45.006 3.654 -40.884 1.00 10.69 65 ASN B O 1
ATOM 4893 N N . LYS B 1 71 ? 46.918 2.654 -41.507 1.00 12.48 66 LYS B N 1
ATOM 4894 C CA . LYS B 1 71 ? 47.611 3.918 -41.677 1.00 13.23 66 LYS B CA 1
ATOM 4895 C C . LYS B 1 71 ? 46.919 4.793 -42.708 1.00 11.99 66 LYS B C 1
ATOM 4896 O O . LYS B 1 71 ? 46.740 5.984 -42.423 1.00 13.09 66 LYS B O 1
ATOM 4902 N N . GLU B 1 72 ? 46.560 4.213 -43.860 1.00 13.31 67 GLU B N 1
ATOM 4903 C CA . GLU B 1 72 ? 45.903 4.942 -44.922 1.00 14.89 67 GLU B CA 1
ATOM 4904 C C . GLU B 1 72 ? 44.637 5.625 -44.387 1.00 12.81 67 GLU B C 1
ATOM 4905 O O . GLU B 1 72 ? 44.420 6.827 -44.601 1.00 12.93 67 GLU B O 1
ATOM 4911 N N . ILE B 1 73 ? 43.787 4.846 -43.705 1.00 11.96 68 ILE B N 1
ATOM 4912 C CA . ILE B 1 73 ? 42.508 5.336 -43.243 1.00 12.34 68 ILE B CA 1
ATOM 4913 C C . ILE B 1 73 ? 42.728 6.438 -42.204 1.00 11.44 68 ILE B C 1
ATOM 4914 O O . ILE B 1 73 ? 42.056 7.491 -42.257 1.00 10.77 68 ILE B O 1
ATOM 4919 N N . LEU B 1 74 ? 43.588 6.175 -41.206 1.00 10.86 69 LEU B N 1
ATOM 4920 C CA . LEU B 1 74 ? 43.798 7.163 -40.153 1.00 10.89 69 LEU B CA 1
ATOM 4921 C C . LEU B 1 74 ? 44.357 8.460 -40.731 1.00 10.83 69 LEU B C 1
ATOM 4922 O O . LEU B 1 74 ? 43.925 9.535 -40.335 1.00 11.21 69 LEU B O 1
ATOM 4927 N N . ASP B 1 75 ? 45.283 8.372 -41.668 1.00 11.32 70 ASP B N 1
ATOM 4928 C CA . ASP B 1 75 ? 45.849 9.561 -42.332 1.00 12.77 70 ASP B CA 1
ATOM 4929 C C . ASP B 1 75 ? 44.739 10.342 -43.030 1.00 11.70 70 ASP B C 1
ATOM 4930 O O . ASP B 1 75 ? 44.719 11.581 -42.956 1.00 11.27 70 ASP B O 1
ATOM 4935 N N . GLN B 1 76 ? 43.770 9.661 -43.648 1.00 10.23 71 GLN B N 1
ATOM 4936 C CA . GLN B 1 76 ? 42.665 10.371 -44.281 1.00 11.14 71 GLN B CA 1
ATOM 4937 C C . GLN B 1 76 ? 41.768 11.065 -43.241 1.00 9.40 71 GLN B C 1
ATOM 4938 O O . GLN B 1 76 ? 41.327 12.178 -43.472 1.00 11.29 71 GLN B O 1
ATOM 4944 N N . LEU B 1 77 ? 41.496 10.396 -42.121 1.00 9.71 72 LEU B N 1
ATOM 4945 C CA . LEU B 1 77 ? 40.668 10.959 -41.067 1.00 10.48 72 LEU B CA 1
ATOM 4946 C C . LEU B 1 77 ? 41.358 12.186 -40.504 1.00 9.68 72 LEU B C 1
ATOM 4947 O O . LEU B 1 77 ? 40.715 13.188 -40.219 1.00 9.68 72 LEU B O 1
ATOM 4952 N N . VAL B 1 78 ? 42.669 12.127 -40.321 1.00 10.65 73 VAL B N 1
ATOM 4953 C CA . VAL B 1 78 ? 43.417 13.285 -39.845 1.00 10.47 73 VAL B CA 1
ATOM 4954 C C . VAL B 1 78 ? 43.317 14.433 -40.845 1.00 10.69 73 VAL B C 1
ATOM 4955 O O . VAL B 1 78 ? 43.124 15.554 -40.442 1.00 10.35 73 VAL B O 1
ATOM 4959 N N . THR B 1 79 ? 43.427 14.152 -42.156 1.00 10.48 74 THR B N 1
ATOM 4960 C CA . THR B 1 79 ? 43.247 15.204 -43.152 1.00 11.24 74 THR B CA 1
ATOM 4961 C C . THR B 1 79 ? 41.853 15.815 -43.055 1.00 11.25 74 THR B C 1
ATOM 4962 O O . THR B 1 79 ? 41.656 17.040 -43.189 1.00 11.30 74 THR B O 1
ATOM 4966 N N . LEU B 1 80 ? 40.832 14.986 -42.793 1.00 9.93 75 LEU B N 1
ATOM 4967 C CA . LEU B 1 80 ? 39.483 15.503 -42.657 1.00 10.42 75 LEU B CA 1
ATOM 4968 C C . LEU B 1 80 ? 39.399 16.469 -41.456 1.00 10.22 75 LEU B C 1
ATOM 4969 O O . LEU B 1 80 ? 38.766 17.505 -41.538 1.00 10.59 75 LEU B O 1
ATOM 4974 N N . ALA B 1 81 ? 40.054 16.101 -40.351 1.00 9.84 76 ALA B N 1
ATOM 4975 C CA . ALA B 1 81 ? 40.108 16.946 -39.154 1.00 10.88 76 ALA B CA 1
ATOM 4976 C C . ALA B 1 81 ? 40.769 18.302 -39.463 1.00 11.55 76 ALA B C 1
ATOM 4977 O O . ALA B 1 81 ? 40.289 19.331 -38.990 1.00 13.05 76 ALA B O 1
ATOM 4979 N N . LYS B 1 82 ? 41.818 18.281 -40.294 1.00 11.47 77 LYS B N 1
ATOM 4980 C CA . LYS B 1 82 ? 42.489 19.512 -40.706 1.00 11.80 77 LYS B CA 1
ATOM 4981 C C . LYS B 1 82 ? 41.539 20.355 -41.550 1.00 11.30 77 LYS B C 1
ATOM 4982 O O . LYS B 1 82 ? 41.379 21.554 -41.308 1.00 11.94 77 LYS B O 1
ATOM 4988 N N . GLU B 1 83 ? 40.832 19.720 -42.488 1.00 11.10 78 GLU B N 1
ATOM 4989 C CA . GLU B 1 83 ? 39.914 20.461 -43.355 1.00 11.48 78 GLU B CA 1
ATOM 4990 C C . GLU B 1 83 ? 38.769 21.079 -42.565 1.00 10.65 78 GLU B C 1
ATOM 4991 O O . GLU B 1 83 ? 38.260 22.164 -42.906 1.00 13.16 78 GLU B O 1
ATOM 4997 N N . ALA B 1 84 ? 38.340 20.383 -41.509 1.00 11.10 79 ALA B N 1
ATOM 4998 C CA . ALA B 1 84 ? 37.225 20.798 -40.668 1.00 11.18 79 ALA B CA 1
ATOM 4999 C C . ALA B 1 84 ? 37.649 21.862 -39.654 1.00 11.37 79 ALA B C 1
ATOM 5000 O O . ALA B 1 84 ? 36.828 22.430 -38.916 1.00 12.57 79 ALA B O 1
ATOM 5002 N N . GLY B 1 85 ? 38.948 22.119 -39.550 1.00 11.15 80 GLY B N 1
ATOM 5003 C CA . GLY B 1 85 ? 39.403 23.121 -38.589 1.00 10.94 80 GLY B CA 1
ATOM 5004 C C . GLY B 1 85 ? 39.166 22.734 -37.133 1.00 10.97 80 GLY B C 1
ATOM 5005 O O . GLY B 1 85 ? 38.896 23.582 -36.295 1.00 12.85 80 GLY B O 1
ATOM 5006 N N . VAL B 1 86 ? 39.315 21.463 -36.807 1.00 10.44 81 VAL B N 1
ATOM 5007 C CA . VAL B 1 86 ? 39.245 20.996 -35.429 1.00 11.54 81 VAL B CA 1
ATOM 5008 C C . VAL B 1 86 ? 40.176 21.803 -34.528 1.00 11.66 81 VAL B C 1
ATOM 5009 O O . VAL B 1 86 ? 39.746 22.229 -33.445 1.00 10.69 81 VAL B O 1
ATOM 5013 N N . GLU B 1 87 ? 41.420 22.066 -34.999 1.00 11.11 82 GLU B N 1
ATOM 5014 C CA . GLU B 1 87 ? 42.390 22.723 -34.155 1.00 11.17 82 GLU B CA 1
ATOM 5015 C C . GLU B 1 87 ? 41.982 24.183 -33.954 1.00 11.62 82 GLU B C 1
ATOM 5016 O O . GLU B 1 87 ? 42.097 24.708 -32.856 1.00 10.65 82 GLU B O 1
ATOM 5022 N N . LYS B 1 88 ? 41.528 24.854 -34.987 1.00 10.34 83 LYS B N 1
ATOM 5023 C CA . LYS B 1 88 ? 41.076 26.235 -34.891 1.00 12.38 83 LYS B CA 1
ATOM 5024 C C . LYS B 1 88 ? 39.962 26.379 -33.857 1.00 11.40 83 LYS B C 1
ATOM 5025 O O . LYS B 1 88 ? 39.987 27.284 -33.008 1.00 10.99 83 LYS B O 1
ATOM 5031 N N . LEU B 1 89 ? 38.965 25.499 -33.925 1.00 10.71 84 LEU B N 1
ATOM 5032 C CA . LEU B 1 89 ? 37.838 25.581 -33.007 1.00 9.46 84 LEU B CA 1
ATOM 5033 C C . LEU B 1 89 ? 38.274 25.259 -31.571 1.00 9.78 84 LEU B C 1
ATOM 5034 O O . LEU B 1 89 ? 37.839 25.878 -30.601 1.00 9.48 84 LEU B O 1
ATOM 5039 N N . ARG B 1 90 ? 39.142 24.249 -31.426 1.00 10.65 85 ARG B N 1
ATOM 5040 C CA . ARG B 1 90 ? 39.664 23.904 -30.117 1.00 10.04 85 ARG B CA 1
ATOM 5041 C C . ARG B 1 90 ? 40.366 25.129 -29.522 1.00 9.74 85 ARG B C 1
ATOM 5042 O O . ARG B 1 90 ? 40.196 25.481 -28.350 1.00 9.17 85 ARG B O 1
ATOM 5050 N N . ASP B 1 91 ? 41.242 25.717 -30.321 1.00 10.39 86 ASP B N 1
ATOM 5051 C CA . ASP B 1 91 ? 42.023 26.837 -29.814 1.00 11.60 86 ASP B CA 1
ATOM 5052 C C . ASP B 1 91 ? 41.107 27.991 -29.403 1.00 11.03 86 ASP B C 1
ATOM 5053 O O . ASP B 1 91 ? 41.300 28.598 -28.347 1.00 11.77 86 ASP B O 1
ATOM 5058 N N . ALA B 1 92 ? 40.036 28.234 -30.157 1.00 10.47 87 ALA B N 1
ATOM 5059 C CA . ALA B 1 92 ? 39.053 29.259 -29.814 1.00 9.88 87 ALA B CA 1
ATOM 5060 C C . ALA B 1 92 ? 38.341 28.927 -28.513 1.00 10.61 87 ALA B C 1
ATOM 5061 O O . ALA B 1 92 ? 38.074 29.806 -27.704 1.00 10.42 87 ALA B O 1
ATOM 5063 N N . MET B 1 93 ? 38.020 27.648 -28.319 1.00 9.40 88 MET B N 1
ATOM 5064 C CA . MET B 1 93 ? 37.459 27.209 -27.047 1.00 9.35 88 MET B CA 1
ATOM 5065 C C . MET B 1 93 ? 38.364 27.575 -25.877 1.00 10.13 88 MET B C 1
ATOM 5066 O O . MET B 1 93 ? 37.905 28.213 -24.933 1.00 10.20 88 MET B O 1
ATOM 5071 N N . PHE B 1 94 ? 39.665 27.276 -26.002 1.00 9.96 89 PHE B N 1
ATOM 5072 C CA . PHE B 1 94 ? 40.600 27.537 -24.914 1.00 10.12 89 PHE B CA 1
ATOM 5073 C C . PHE B 1 94 ? 40.886 29.024 -24.738 1.00 10.65 89 PHE B C 1
ATOM 5074 O O . PHE B 1 94 ? 41.305 29.410 -23.651 1.00 10.78 89 PHE B O 1
ATOM 5082 N N . ALA B 1 95 ? 40.653 29.808 -25.776 1.00 11.28 90 ALA B N 1
ATOM 5083 C CA . ALA B 1 95 ? 40.825 31.266 -25.781 1.00 11.39 90 ALA B CA 1
ATOM 5084 C C . ALA B 1 95 ? 39.673 32.023 -25.131 1.00 12.99 90 ALA B C 1
ATOM 5085 O O . ALA B 1 95 ? 39.774 33.254 -24.965 1.00 13.22 90 ALA B O 1
ATOM 5087 N N . GLY B 1 96 ? 38.585 31.304 -24.798 1.00 12.08 91 GLY B N 1
ATOM 5088 C CA . GLY B 1 96 ? 37.385 31.876 -24.210 1.00 11.05 91 GLY B CA 1
ATOM 5089 C C . GLY B 1 96 ? 36.457 32.523 -25.219 1.00 10.64 91 GLY B C 1
ATOM 5090 O O . GLY B 1 96 ? 35.519 33.227 -24.852 1.00 12.11 91 GLY B O 1
ATOM 5091 N N . ASP B 1 97 ? 36.648 32.230 -26.511 1.00 10.65 92 ASP B N 1
ATOM 5092 C CA . ASP B 1 97 ? 35.781 32.791 -27.526 1.00 10.97 92 ASP B CA 1
ATOM 5093 C C . ASP B 1 97 ? 34.383 32.191 -27.391 1.00 12.47 92 ASP B C 1
ATOM 5094 O O . ASP B 1 97 ? 34.215 31.061 -26.901 1.00 12.11 92 ASP B O 1
ATOM 5099 N N . HIS B 1 98 ? 33.390 32.927 -27.875 1.00 12.54 93 HIS B N 1
ATOM 5100 C CA . HIS B 1 98 ? 32.000 32.521 -27.732 1.00 11.62 93 HIS B CA 1
ATOM 5101 C C . HIS B 1 98 ? 31.612 31.498 -28.815 1.00 12.30 93 HIS B C 1
ATOM 5102 O O . HIS B 1 98 ? 30.750 31.769 -29.679 1.00 14.43 93 HIS B O 1
ATOM 5109 N N . ILE B 1 99 ? 32.176 30.284 -28.701 1.00 11.93 94 ILE B N 1
ATOM 5110 C CA . ILE B 1 99 ? 31.960 29.259 -29.724 1.00 12.05 94 ILE B CA 1
ATOM 5111 C C . ILE B 1 99 ? 30.607 28.565 -29.544 1.00 11.85 94 ILE B C 1
ATOM 5112 O O . ILE B 1 99 ? 30.233 27.823 -30.446 1.00 12.15 94 ILE B O 1
ATOM 5117 N N . ASN B 1 100 ? 29.895 28.816 -28.446 1.00 10.73 95 ASN B N 1
ATOM 5118 C CA . ASN B 1 100 ? 28.489 28.445 -28.310 1.00 10.78 95 ASN B CA 1
ATOM 5119 C C . ASN B 1 100 ? 27.704 29.548 -29.010 1.00 11.35 95 ASN B C 1
ATOM 5120 O O . ASN B 1 100 ? 27.294 30.509 -28.373 1.00 12.62 95 ASN B O 1
ATOM 5125 N N . THR B 1 101 ? 27.574 29.446 -30.338 1.00 11.35 96 THR B N 1
ATOM 5126 C CA . THR B 1 101 ? 27.125 30.556 -31.151 1.00 13.60 96 THR B CA 1
ATOM 5127 C C . THR B 1 101 ? 25.642 30.851 -31.001 1.00 15.16 96 THR B C 1
ATOM 5128 O O . THR B 1 101 ? 25.242 32.009 -31.050 1.00 17.85 96 THR B O 1
ATOM 5132 N N . THR B 1 102 ? 24.844 29.843 -30.697 1.00 11.96 97 THR B N 1
ATOM 5133 C CA . THR B 1 102 ? 23.401 29.998 -30.650 1.00 12.45 97 THR B CA 1
ATOM 5134 C C . THR B 1 102 ? 22.922 30.631 -29.330 1.00 13.24 97 THR B C 1
ATOM 5135 O O . THR B 1 102 ? 21.888 31.305 -29.340 1.00 17.64 97 THR B O 1
ATOM 5139 N N . GLU B 1 103 ? 23.698 30.499 -28.233 1.00 13.33 98 GLU B N 1
ATOM 5140 C CA . GLU B 1 103 ? 23.435 31.113 -26.946 1.00 12.79 98 GLU B CA 1
ATOM 5141 C C . GLU B 1 103 ? 24.362 32.314 -26.727 1.00 13.49 98 GLU B C 1
ATOM 5142 O O . GLU B 1 103 ? 24.224 32.983 -25.693 1.00 16.38 98 GLU B O 1
ATOM 5148 N N . ASP B 1 104 ? 25.321 32.505 -27.619 1.00 14.02 99 ASP B N 1
ATOM 5149 C CA . ASP B 1 104 ? 26.369 33.527 -27.560 1.00 14.38 99 ASP B CA 1
ATOM 5150 C C . ASP B 1 104 ? 27.105 33.459 -26.229 1.00 15.51 99 ASP B C 1
ATOM 5151 O O . ASP B 1 104 ? 27.102 34.398 -25.417 1.00 15.55 99 ASP B O 1
ATOM 5156 N N . ARG B 1 105 ? 27.753 32.308 -26.034 1.00 14.15 100 ARG B N 1
ATOM 5157 C CA . ARG B 1 105 ? 28.441 32.009 -24.784 1.00 12.51 100 ARG B CA 1
ATOM 5158 C C . ARG B 1 105 ? 29.811 31.415 -25.080 1.00 11.74 100 ARG B C 1
ATOM 5159 O O . ARG B 1 105 ? 30.008 30.733 -26.098 1.00 11.42 100 ARG B O 1
ATOM 5167 N N . ALA B 1 106 ? 30.762 31.685 -24.182 1.00 11.42 101 ALA B N 1
ATOM 5168 C CA . ALA B 1 106 ? 32.006 30.933 -24.122 1.00 10.20 101 ALA B CA 1
ATOM 5169 C C . ALA B 1 106 ? 31.677 29.498 -23.703 1.00 10.44 101 ALA B C 1
ATOM 5170 O O . ALA B 1 106 ? 30.602 29.241 -23.179 1.00 10.54 101 ALA B O 1
ATOM 5172 N N . VAL B 1 107 ? 32.651 28.617 -23.904 1.00 9.58 102 VAL B N 1
ATOM 5173 C CA . VAL B 1 107 ? 32.556 27.194 -23.587 1.00 9.46 102 VAL B CA 1
ATOM 5174 C C . VAL B 1 107 ? 33.797 26.870 -22.771 1.00 9.50 102 VAL B C 1
ATOM 5175 O O . VAL B 1 107 ? 34.858 26.669 -23.355 1.00 10.28 102 VAL B O 1
ATOM 5179 N N . TYR B 1 108 ? 33.673 26.932 -21.435 1.00 9.55 103 TYR B N 1
ATOM 5180 C CA . TYR B 1 108 ? 34.893 27.063 -20.651 1.00 9.22 103 TYR B CA 1
ATOM 5181 C C . TYR B 1 108 ? 34.921 26.147 -19.448 1.00 9.87 103 TYR B C 1
ATOM 5182 O O . TYR B 1 108 ? 35.501 26.464 -18.413 1.00 9.17 103 TYR B O 1
ATOM 5191 N N . HIS B 1 109 ? 34.386 24.933 -19.588 1.00 8.86 104 HIS B N 1
ATOM 5192 C CA . HIS B 1 109 ? 34.679 23.917 -18.594 1.00 9.56 104 HIS B CA 1
ATOM 5193 C C . HIS B 1 109 ? 36.195 23.707 -18.446 1.00 8.98 104 HIS B C 1
ATOM 5194 O O . HIS B 1 109 ? 36.620 23.346 -17.365 1.00 8.82 104 HIS B O 1
ATOM 5201 N N . VAL B 1 110 ? 37.021 23.890 -19.504 1.00 8.03 105 VAL B N 1
ATOM 5202 C CA . VAL B 1 110 ? 38.483 23.766 -19.338 1.00 8.61 105 VAL B CA 1
ATOM 5203 C C . VAL B 1 110 ? 39.016 24.752 -18.291 1.00 9.17 105 VAL B C 1
ATOM 5204 O O . VAL B 1 110 ? 39.994 24.438 -17.616 1.00 11.07 105 VAL B O 1
ATOM 5208 N N . ALA B 1 111 ? 38.379 25.918 -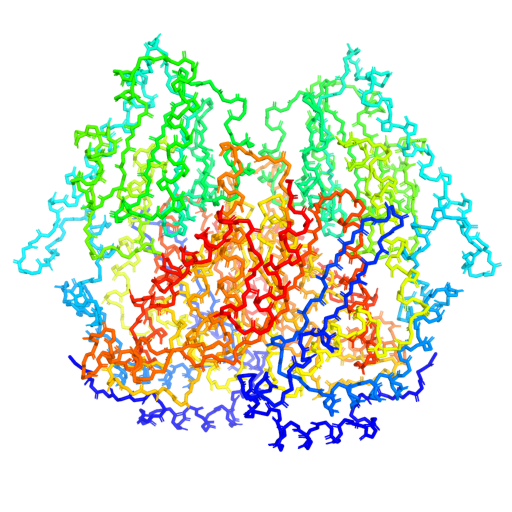18.118 1.00 9.45 106 ALA B N 1
ATOM 5209 C CA . ALA B 1 111 ? 38.824 26.881 -17.124 1.00 10.19 106 ALA B CA 1
ATOM 5210 C C . ALA B 1 111 ? 38.508 26.427 -15.696 1.00 9.67 106 ALA B C 1
ATOM 5211 O O . ALA B 1 111 ? 39.109 26.909 -14.732 1.00 9.72 106 ALA B O 1
ATOM 5213 N N . LEU B 1 112 ? 37.530 25.556 -15.518 1.00 8.68 107 LEU B N 1
ATOM 5214 C CA . LEU B 1 112 ? 37.151 25.106 -14.178 1.00 9.01 107 LEU B CA 1
ATOM 5215 C C . LEU B 1 112 ? 38.281 24.326 -13.498 1.00 8.81 107 LEU B C 1
ATOM 5216 O O . LEU B 1 112 ? 38.378 24.303 -12.252 1.00 9.68 107 LEU B O 1
ATOM 5221 N N . ARG B 1 113 ? 39.088 23.609 -14.310 1.00 8.60 108 ARG B N 1
ATOM 5222 C CA . ARG B 1 113 ? 40.148 22.741 -13.814 1.00 8.18 108 ARG B CA 1
ATOM 5223 C C . ARG B 1 113 ? 41.533 23.332 -14.117 1.00 8.47 108 ARG B C 1
ATOM 5224 O O . ARG B 1 113 ? 42.535 22.637 -14.058 1.00 10.30 108 ARG B O 1
ATOM 5232 N N . ASN B 1 114 ? 41.563 24.665 -14.269 1.00 9.25 109 ASN B N 1
ATOM 5233 C CA . ASN B 1 114 ? 42.819 25.405 -14.456 1.00 10.22 109 ASN B CA 1
ATOM 5234 C C . ASN B 1 114 ? 43.562 25.595 -13.124 1.00 9.78 109 ASN B C 1
ATOM 5235 O O . ASN B 1 114 ? 43.711 26.705 -12.613 1.00 10.75 109 ASN B O 1
ATOM 5240 N N . ARG B 1 115 ? 43.995 24.482 -12.539 1.00 10.13 110 ARG B N 1
ATOM 5241 C CA . ARG B 1 115 ? 44.659 24.505 -11.248 1.00 9.79 110 ARG B CA 1
ATOM 5242 C C . ARG B 1 115 ? 46.049 25.132 -11.327 1.00 10.11 110 ARG B C 1
ATOM 5243 O O . ARG B 1 115 ? 46.544 25.641 -10.300 1.00 10.76 110 ARG B O 1
ATOM 5251 N N . ALA B 1 116 ? 46.632 25.137 -12.544 1.00 9.31 111 ALA B N 1
ATOM 5252 C CA . ALA B 1 116 ? 47.901 25.829 -12.755 1.00 10.66 111 ALA B CA 1
ATOM 5253 C C . ALA B 1 116 ? 47.731 27.349 -12.732 1.00 10.62 111 ALA B C 1
ATOM 5254 O O . ALA B 1 116 ? 48.721 28.044 -12.687 1.00 11.98 111 ALA B O 1
ATOM 5256 N N . LEU B 1 117 ? 46.515 27.879 -12.817 1.00 10.47 112 LEU B N 1
ATOM 5257 C CA . LEU B 1 117 ? 46.242 29.311 -12.844 1.00 10.67 112 LEU B CA 1
ATOM 5258 C C . LEU B 1 117 ? 46.865 29.954 -14.082 1.00 10.90 112 LEU B C 1
ATOM 5259 O O . LEU B 1 117 ? 47.355 31.092 -14.040 1.00 12.19 112 LEU B O 1
ATOM 5264 N N . ARG B 1 118 ? 46.756 29.270 -15.232 1.00 10.23 113 ARG B N 1
ATOM 5265 C CA . ARG B 1 118 ? 47.048 29.893 -16.515 1.00 10.52 113 ARG B CA 1
ATOM 5266 C C . ARG B 1 118 ? 46.077 31.034 -16.756 1.00 11.48 113 ARG B C 1
ATOM 5267 O O . ARG B 1 118 ? 44.983 31.045 -16.220 1.00 10.65 113 ARG B O 1
ATOM 5275 N N . LYS B 1 119 ? 46.484 32.007 -17.574 1.00 12.52 114 LYS B N 1
ATOM 5276 C CA . LYS B 1 119 ? 45.558 33.034 -18.006 1.00 12.48 114 LYS B CA 1
ATOM 5277 C C . LYS B 1 119 ? 44.515 32.433 -18.957 1.00 12.11 114 LYS B C 1
ATOM 5278 O O . LYS B 1 119 ? 44.870 31.878 -20.015 1.00 12.05 114 LYS B O 1
ATOM 5284 N N . MET B 1 120 ? 43.254 32.493 -18.532 1.00 11.20 115 MET B N 1
ATOM 5285 C CA A MET B 1 120 ? 42.154 31.896 -19.267 0.50 10.00 115 MET B CA 1
ATOM 5286 C CA B MET B 1 120 ? 42.135 31.880 -19.235 0.50 12.12 115 MET B CA 1
ATOM 5287 C C . MET B 1 120 ? 41.004 32.894 -19.247 1.00 10.22 115 MET B C 1
ATOM 5288 O O . MET B 1 120 ? 40.176 32.922 -18.321 1.00 9.90 115 MET B O 1
ATOM 5297 N N . PRO B 1 121 ? 40.972 33.817 -20.250 1.00 11.28 116 PRO B N 1
ATOM 5298 C CA . PRO B 1 121 ? 40.050 34.929 -20.196 1.00 11.36 116 PRO B CA 1
ATOM 5299 C C . PRO B 1 121 ? 38.737 34.716 -20.935 1.00 11.08 116 PRO B C 1
ATOM 5300 O O . PRO B 1 121 ? 38.731 34.085 -21.998 1.00 12.00 116 PRO B O 1
ATOM 5304 N N . VAL B 1 122 ? 37.642 35.234 -20.370 1.00 11.80 117 VAL B N 1
ATOM 5305 C CA . VAL B 1 122 ? 36.374 35.393 -21.060 1.00 11.97 117 VAL B CA 1
ATOM 5306 C C . VAL B 1 122 ? 36.076 36.875 -21.141 1.00 11.88 117 VAL B C 1
ATOM 5307 O O . VAL B 1 122 ? 36.214 37.576 -20.142 1.00 11.95 117 VAL B O 1
ATOM 5311 N N . ASP B 1 123 ? 35.767 37.319 -22.350 1.00 11.88 118 ASP B N 1
ATOM 5312 C CA . ASP B 1 123 ? 35.509 38.738 -22.571 1.00 14.48 118 ASP B CA 1
ATOM 5313 C C . ASP B 1 123 ? 36.712 39.573 -22.111 1.00 13.07 118 ASP B C 1
ATOM 5314 O O . ASP B 1 123 ? 36.538 40.720 -21.656 1.00 14.76 118 ASP B O 1
ATOM 5319 N N . GLY B 1 124 ? 37.905 39.018 -22.317 1.00 13.78 119 GLY B N 1
ATOM 5320 C CA . GLY B 1 124 ? 39.141 39.746 -22.113 1.00 15.30 119 GLY B CA 1
ATOM 5321 C C . GLY B 1 124 ? 39.539 39.844 -20.654 1.00 15.65 119 GLY B C 1
ATOM 5322 O O . GLY B 1 124 ? 40.516 40.531 -20.344 1.00 16.50 119 GLY B O 1
ATOM 5323 N N . LYS B 1 125 ? 38.832 39.114 -19.777 1.00 12.66 120 LYS B N 1
ATOM 5324 C CA . LYS B 1 125 ? 39.107 39.163 -18.357 1.00 14.15 120 LYS B CA 1
ATOM 5325 C C . LYS B 1 125 ? 39.411 37.746 -17.863 1.00 12.84 120 LYS B C 1
ATOM 5326 O O . LYS B 1 125 ? 38.603 36.832 -18.026 1.00 12.08 120 LYS B O 1
ATOM 5332 N N . ASP B 1 126 ? 40.604 37.585 -17.281 1.00 12.42 121 ASP B N 1
ATOM 5333 C CA . ASP B 1 126 ? 41.032 36.289 -16.755 1.00 12.46 121 ASP B CA 1
ATOM 5334 C C . ASP B 1 126 ? 39.994 35.750 -15.770 1.00 11.53 121 ASP B C 1
ATOM 5335 O O . ASP B 1 126 ? 39.469 36.454 -14.908 1.00 14.07 121 ASP B O 1
ATOM 5340 N N . THR B 1 127 ? 39.740 34.436 -15.884 1.00 10.99 122 THR B N 1
ATOM 5341 C CA . THR B 1 127 ? 38.861 33.678 -14.995 1.00 10.64 122 THR B CA 1
ATOM 5342 C C . THR B 1 127 ? 39.587 32.898 -13.909 1.00 11.31 122 THR B C 1
ATOM 5343 O O . THR B 1 127 ? 38.941 32.387 -13.006 1.00 11.44 122 THR B O 1
ATOM 5347 N N . ALA B 1 128 ? 40.930 32.864 -13.920 1.00 10.44 123 ALA B N 1
ATOM 5348 C CA . ALA B 1 128 ? 41.665 31.944 -13.060 1.00 10.85 123 ALA B CA 1
ATOM 5349 C C . ALA B 1 128 ? 41.335 32.170 -11.582 1.00 11.42 123 ALA B C 1
ATOM 5350 O O . ALA B 1 128 ? 41.073 31.212 -10.870 1.00 10.76 123 ALA B O 1
ATOM 5352 N N . GLN B 1 129 ? 41.371 33.409 -11.101 1.00 12.11 124 GLN B N 1
ATOM 5353 C CA . GLN B 1 129 ? 41.135 33.673 -9.685 1.00 13.79 124 GLN B CA 1
ATOM 5354 C C . GLN B 1 129 ? 39.682 33.478 -9.284 1.00 12.60 124 GLN B C 1
ATOM 5355 O O . GLN B 1 129 ? 39.440 32.961 -8.191 1.00 13.53 124 GLN B O 1
ATOM 5361 N N . GLU B 1 130 ? 38.733 33.847 -10.146 1.00 12.30 125 GLU B N 1
ATOM 5362 C CA A GLU B 1 130 ? 37.321 33.727 -9.839 0.50 13.62 125 GLU B CA 1
ATOM 5363 C CA B GLU B 1 130 ? 37.320 33.719 -9.798 0.50 13.85 125 GLU B CA 1
ATOM 5364 C C . GLU B 1 130 ? 36.956 32.239 -9.667 1.00 12.98 125 GLU B C 1
ATOM 5365 O O . GLU B 1 130 ? 36.219 31.851 -8.760 1.00 13.54 125 GLU B O 1
ATOM 5376 N N . VAL B 1 131 ? 37.532 31.387 -10.510 1.00 11.17 126 VAL B N 1
ATOM 5377 C CA . VAL B 1 131 ? 37.320 29.945 -10.421 1.00 10.04 126 VAL B CA 1
ATOM 5378 C C . VAL B 1 131 ? 37.948 29.417 -9.141 1.00 10.18 126 VAL B C 1
ATOM 5379 O O . VAL B 1 131 ? 37.335 28.632 -8.407 1.00 9.70 126 VAL B O 1
ATOM 5383 N N . ASP B 1 132 ? 39.204 29.807 -8.917 1.00 10.48 127 ASP B N 1
ATOM 5384 C CA . ASP B 1 132 ? 39.924 29.363 -7.725 1.00 10.67 127 ASP B CA 1
ATOM 5385 C C . ASP B 1 132 ? 39.198 29.789 -6.450 1.00 10.94 127 ASP B C 1
ATOM 5386 O O . ASP B 1 132 ? 39.234 29.054 -5.474 1.00 11.32 127 ASP B O 1
ATOM 5391 N N . ASP B 1 133 ? 38.638 31.000 -6.398 1.00 10.49 128 ASP B N 1
ATOM 5392 C CA . ASP B 1 133 ? 37.952 31.439 -5.179 1.00 11.52 128 ASP B CA 1
ATOM 5393 C C . ASP B 1 133 ? 36.765 30.519 -4.845 1.00 11.30 128 ASP B C 1
ATOM 5394 O O . ASP B 1 133 ? 36.476 30.326 -3.649 1.00 11.13 128 ASP B O 1
ATOM 5399 N N . VAL B 1 134 ? 35.999 30.069 -5.855 1.00 9.91 129 VAL B N 1
ATOM 5400 C CA . VAL B 1 134 ? 34.888 29.169 -5.591 1.00 10.58 129 VAL B CA 1
ATOM 5401 C C . VAL B 1 134 ? 35.430 27.848 -5.036 1.00 9.76 129 VAL B C 1
ATOM 5402 O O . VAL B 1 134 ? 34.891 27.318 -4.063 1.00 10.22 129 VAL B O 1
ATOM 5406 N N . LEU B 1 135 ? 36.526 27.340 -5.591 1.00 10.31 130 LEU B N 1
ATOM 5407 C CA . LEU B 1 135 ? 37.122 26.089 -5.127 1.00 10.31 130 LEU B CA 1
ATOM 5408 C C . LEU B 1 135 ? 37.575 26.273 -3.684 1.00 11.45 130 LEU B C 1
ATOM 5409 O O . LEU B 1 135 ? 37.424 25.366 -2.887 1.00 10.42 130 LEU B O 1
ATOM 5414 N N . LYS B 1 136 ? 38.102 27.446 -3.337 1.00 11.27 131 LYS B N 1
ATOM 5415 C CA . LYS B 1 136 ? 38.530 27.635 -1.949 1.00 11.45 131 LYS B CA 1
ATOM 5416 C C . LYS B 1 136 ? 37.354 27.605 -1.004 1.00 10.64 131 LYS B C 1
ATOM 5417 O O . LYS B 1 136 ? 37.461 27.098 0.108 1.00 10.66 131 LYS B O 1
ATOM 5423 N N . HIS B 1 137 ? 36.239 28.206 -1.404 1.00 10.50 132 HIS B N 1
ATOM 5424 C CA . HIS B 1 137 ? 34.986 28.141 -0.635 1.00 10.76 132 HIS B CA 1
ATOM 5425 C C . HIS B 1 137 ? 34.497 26.692 -0.495 1.00 10.28 132 HIS B C 1
ATOM 5426 O O . HIS B 1 137 ? 34.122 26.242 0.583 1.00 9.48 132 HIS B O 1
ATOM 5433 N N . MET B 1 138 ? 34.565 25.934 -1.599 1.00 9.68 133 MET B N 1
ATOM 5434 C CA . MET B 1 138 ? 34.221 24.522 -1.554 1.00 8.82 133 MET B CA 1
ATOM 5435 C C . MET B 1 138 ? 35.099 23.771 -0.566 1.00 9.38 133 MET B C 1
ATOM 5436 O O . MET B 1 138 ? 34.612 22.854 0.116 1.00 10.64 133 MET B O 1
ATOM 5441 N N . LYS B 1 139 ? 36.420 24.038 -0.565 1.00 9.81 134 LYS B N 1
ATOM 5442 C CA . LYS B 1 139 ? 37.328 23.362 0.345 1.00 9.61 134 LYS B CA 1
ATOM 5443 C C . LYS B 1 139 ? 36.894 23.685 1.759 1.00 9.71 134 LYS B C 1
ATOM 5444 O O . LYS B 1 139 ? 36.875 22.802 2.587 1.00 10.37 134 LYS B O 1
ATOM 5450 N N . GLU B 1 140 ? 36.690 24.984 2.043 1.00 10.10 135 GLU B N 1
ATOM 5451 C CA . GLU B 1 140 ? 36.418 25.369 3.434 1.00 11.74 135 GLU B CA 1
ATOM 5452 C C . GLU B 1 140 ? 35.139 24.673 3.925 1.00 11.66 135 GLU B C 1
ATOM 5453 O O . GLU B 1 140 ? 35.085 24.107 5.015 1.00 11.61 135 GLU B O 1
ATOM 5459 N N . PHE B 1 141 ? 34.098 24.697 3.091 1.00 10.30 136 PHE B N 1
ATOM 5460 C CA . PHE B 1 141 ? 32.802 24.166 3.507 1.00 9.75 136 PHE B CA 1
ATOM 5461 C C . PHE B 1 141 ? 32.862 22.652 3.640 1.00 10.04 136 PHE B C 1
ATOM 5462 O O . PHE B 1 141 ? 32.479 22.084 4.661 1.00 10.65 136 PHE B O 1
ATOM 5470 N N . SER B 1 142 ? 33.430 21.985 2.631 1.00 9.74 137 SER B N 1
ATOM 5471 C CA . SER B 1 142 ? 33.495 20.524 2.664 1.00 10.10 137 SER B CA 1
ATOM 5472 C C . SER B 1 142 ? 34.372 20.049 3.832 1.00 9.46 137 SER B C 1
ATOM 5473 O O . SER B 1 142 ? 34.007 19.071 4.499 1.00 11.16 137 SER B O 1
ATOM 5476 N N . ASP B 1 143 ? 35.474 20.758 4.100 1.00 9.83 138 ASP B N 1
ATOM 5477 C CA . ASP B 1 143 ? 36.280 20.416 5.269 1.00 11.22 138 ASP B CA 1
ATOM 5478 C C . ASP B 1 143 ? 35.460 20.498 6.559 1.00 11.62 138 ASP B C 1
ATOM 5479 O O . ASP B 1 143 ? 35.612 19.646 7.417 1.00 12.17 138 ASP B O 1
ATOM 5484 N N . SER B 1 144 ? 34.606 21.500 6.684 1.00 12.32 139 SER B N 1
ATOM 5485 C CA A SER B 1 144 ? 33.874 21.678 7.931 0.50 13.19 139 SER B CA 1
ATOM 5486 C CA B SER B 1 144 ? 33.831 21.716 7.903 0.50 11.95 139 SER B CA 1
ATOM 5487 C C . SER B 1 144 ? 32.746 20.656 8.053 1.00 12.24 139 SER B C 1
ATOM 5488 O O . SER B 1 144 ? 32.423 20.221 9.151 1.00 12.29 139 SER B O 1
ATOM 5493 N N . ILE B 1 145 ? 32.195 20.208 6.931 1.00 10.65 140 ILE B N 1
ATOM 5494 C CA . ILE B 1 145 ? 31.219 19.126 6.994 1.00 12.24 140 ILE B CA 1
ATOM 5495 C C . ILE B 1 145 ? 31.933 17.871 7.485 1.00 12.70 140 ILE B C 1
ATOM 5496 O O . ILE B 1 145 ? 31.464 17.165 8.404 1.00 12.35 140 ILE B O 1
ATOM 5501 N N . ARG B 1 146 ? 33.101 17.574 6.878 1.00 11.78 141 ARG B N 1
ATOM 5502 C CA . ARG B 1 146 ? 33.794 16.333 7.144 1.00 11.53 141 ARG B CA 1
ATOM 5503 C C . ARG B 1 146 ? 34.367 16.281 8.565 1.00 12.75 141 ARG B C 1
ATOM 5504 O O . ARG B 1 146 ? 34.398 15.196 9.154 1.00 15.17 141 ARG B O 1
ATOM 5512 N N . ASP B 1 147 ? 34.770 17.416 9.140 1.00 12.47 142 ASP B N 1
ATOM 5513 C CA . ASP B 1 147 ? 35.444 17.366 10.437 1.00 14.01 142 ASP B CA 1
ATOM 5514 C C . ASP B 1 147 ? 34.456 17.622 11.579 1.00 15.32 142 ASP B C 1
ATOM 5515 O O . ASP B 1 147 ? 34.846 17.561 12.749 1.00 18.15 142 ASP B O 1
ATOM 5520 N N . GLY B 1 148 ? 33.176 17.823 11.255 1.00 14.14 143 GLY B N 1
ATOM 5521 C CA . GLY B 1 148 ? 32.153 18.045 12.287 1.00 15.20 143 GLY B CA 1
ATOM 5522 C C . GLY B 1 148 ? 32.049 19.485 12.795 1.00 15.73 143 GLY B C 1
ATOM 5523 O O . GLY B 1 148 ? 31.239 19.777 13.698 1.00 17.96 143 GLY B O 1
ATOM 5524 N N . SER B 1 149 ? 32.835 20.425 12.278 1.00 14.62 144 SER B N 1
ATOM 5525 C CA . SER B 1 149 ? 32.761 21.800 12.769 1.00 14.49 144 SER B CA 1
ATOM 5526 C C . SER B 1 149 ? 31.496 22.502 12.274 1.00 14.89 144 SER B C 1
ATOM 5527 O O . SER B 1 149 ? 31.043 23.464 12.905 1.00 16.67 144 SER B O 1
ATOM 5530 N N . TRP B 1 150 ? 30.935 22.067 11.129 1.00 12.82 145 TRP B N 1
ATOM 5531 C CA . TRP B 1 150 ? 29.598 22.445 10.722 1.00 12.93 145 TRP B CA 1
ATOM 5532 C C . TRP B 1 150 ? 28.627 21.475 11.354 1.00 13.87 145 TRP B C 1
ATOM 5533 O O . TRP B 1 150 ? 28.567 20.319 10.933 1.00 13.61 145 TRP B O 1
ATOM 5544 N N . THR B 1 151 ? 27.793 21.973 12.277 1.00 12.67 146 THR B N 1
ATOM 5545 C CA . THR B 1 151 ? 26.817 21.154 12.957 1.00 12.26 146 THR B CA 1
ATOM 5546 C C . THR B 1 151 ? 25.397 21.505 12.503 1.00 12.41 146 THR B C 1
ATOM 5547 O O . THR B 1 151 ? 25.107 22.641 12.080 1.00 13.27 146 THR B O 1
ATOM 5551 N N . GLY B 1 152 ? 24.505 20.538 12.639 1.00 12.64 147 GLY B N 1
ATOM 5552 C CA . GLY B 1 152 ? 23.076 20.737 12.445 1.00 11.63 147 GLY B CA 1
ATOM 5553 C C . GLY B 1 152 ? 22.420 21.536 13.569 1.00 12.69 147 GLY B C 1
ATOM 5554 O O . GLY B 1 152 ? 23.067 21.929 14.557 1.00 12.17 147 GLY B O 1
ATOM 5555 N N . TYR B 1 153 ? 21.091 21.688 13.467 1.00 11.63 148 TYR B N 1
ATOM 5556 C CA . TYR B 1 153 ? 20.378 22.636 14.320 1.00 12.49 148 TYR B CA 1
ATOM 5557 C C . TYR B 1 153 ? 20.310 22.153 15.756 1.00 12.48 148 TYR B C 1
ATOM 5558 O O . TYR B 1 153 ? 20.019 22.993 16.631 1.00 14.41 148 TYR B O 1
ATOM 5567 N N . THR B 1 154 ? 20.600 20.891 16.025 1.00 11.21 149 THR B N 1
ATOM 5568 C CA . THR B 1 154 ? 20.649 20.344 17.386 1.00 11.25 149 THR B CA 1
ATOM 5569 C C . THR B 1 154 ? 22.088 20.051 17.846 1.00 12.31 149 THR B C 1
ATOM 5570 O O . THR B 1 154 ? 22.294 19.361 18.876 1.00 13.87 149 THR B O 1
ATOM 5574 N N . GLY B 1 155 ? 23.073 20.518 17.101 1.00 10.92 150 GLY B N 1
ATOM 5575 C CA . GLY B 1 155 ? 24.472 20.476 17.501 1.00 10.42 150 GLY B CA 1
ATOM 5576 C C . GLY B 1 155 ? 25.233 19.216 17.102 1.00 10.08 150 GLY B C 1
ATOM 5577 O O . GLY B 1 155 ? 26.381 19.032 17.527 1.00 11.11 150 GLY B O 1
ATOM 5578 N N . LYS B 1 156 ? 24.682 18.445 16.156 1.00 10.06 151 LYS B N 1
ATOM 5579 C CA . LYS B 1 156 ? 25.263 17.177 15.714 1.00 9.88 151 LYS B CA 1
ATOM 5580 C C . LYS B 1 156 ? 26.003 17.343 14.397 1.00 10.76 151 LYS B C 1
ATOM 5581 O O . LYS B 1 156 ? 25.594 18.129 13.552 1.00 11.46 151 LYS B O 1
ATOM 5587 N N . SER B 1 157 ? 27.046 16.535 14.232 1.00 9.64 152 SER B N 1
ATOM 5588 C CA A SER B 1 157 ? 27.740 16.418 12.949 0.50 11.13 152 SER B CA 1
ATOM 5589 C CA B SER B 1 157 ? 27.735 16.459 12.944 0.50 9.05 152 SER B CA 1
ATOM 5590 C C . SER B 1 157 ? 26.775 15.931 11.880 1.00 9.95 152 SER B C 1
ATOM 5591 O O . SER B 1 157 ? 25.857 15.156 12.135 1.00 10.22 152 SER B O 1
ATOM 5596 N N . ILE B 1 158 ? 27.026 16.345 10.635 1.00 10.03 153 ILE B N 1
ATOM 5597 C CA . ILE B 1 158 ? 26.268 15.901 9.474 1.00 11.14 153 ILE B CA 1
ATOM 5598 C C . ILE B 1 158 ? 26.680 14.484 9.080 1.00 9.80 153 ILE B C 1
ATOM 5599 O O . ILE B 1 158 ? 27.877 14.173 9.055 1.00 10.98 153 ILE B O 1
ATOM 5604 N N . THR B 1 159 ? 25.669 13.621 8.836 1.00 9.94 154 THR B N 1
ATOM 5605 C CA . THR B 1 159 ? 25.886 12.246 8.455 1.00 11.17 154 THR B CA 1
ATOM 5606 C C . THR B 1 159 ? 25.461 11.985 7.018 1.00 11.20 154 THR B C 1
ATOM 5607 O O . THR B 1 159 ? 25.932 11.024 6.411 1.00 11.23 154 THR B O 1
ATOM 5611 N N . ASP B 1 160 ? 24.546 12.808 6.488 1.00 10.69 155 ASP B N 1
ATOM 5612 C CA . ASP B 1 160 ? 23.996 12.505 5.164 1.00 11.20 155 ASP B CA 1
ATOM 5613 C C . ASP B 1 160 ? 23.852 13.789 4.397 1.00 11.30 155 ASP B C 1
ATOM 5614 O O . ASP B 1 160 ? 23.351 14.785 4.912 1.00 10.66 155 ASP B O 1
ATOM 5619 N N . VAL B 1 161 ? 24.308 13.770 3.146 1.00 9.73 156 VAL B N 1
ATOM 5620 C CA . VAL B 1 161 ? 24.280 14.936 2.291 1.00 9.41 156 VAL B CA 1
ATOM 5621 C C . VAL B 1 161 ? 23.456 14.554 1.080 1.00 9.46 156 VAL B C 1
ATOM 5622 O O . VAL B 1 161 ? 23.781 13.573 0.391 1.00 10.15 156 VAL B O 1
ATOM 5626 N N . VAL B 1 162 ? 22.401 15.329 0.845 1.00 8.87 157 VAL B N 1
ATOM 5627 C CA . VAL B 1 162 ? 21.452 15.068 -0.222 1.00 8.58 157 VAL B CA 1
ATOM 5628 C C . VAL B 1 162 ? 21.569 16.152 -1.287 1.00 9.46 157 VAL B C 1
ATOM 5629 O O . VAL B 1 162 ? 21.234 17.299 -1.031 1.00 9.79 157 VAL B O 1
ATOM 5633 N N . ASN B 1 163 ? 21.994 15.748 -2.485 1.00 9.25 158 ASN B N 1
ATOM 5634 C CA . ASN B 1 163 ? 22.042 16.655 -3.625 1.00 8.78 158 ASN B CA 1
ATOM 5635 C C . ASN B 1 163 ? 20.663 16.585 -4.286 1.00 9.61 158 ASN B C 1
ATOM 5636 O O . ASN B 1 163 ? 20.156 15.453 -4.491 1.00 10.49 158 ASN B O 1
ATOM 5641 N N . ILE B 1 164 ? 20.111 17.732 -4.641 1.00 8.95 159 ILE B N 1
ATOM 5642 C CA . ILE B 1 164 ? 18.842 17.779 -5.356 1.00 8.93 159 ILE B CA 1
ATOM 5643 C C . ILE B 1 164 ? 19.085 18.567 -6.618 1.00 8.70 159 ILE B C 1
ATOM 5644 O O . ILE B 1 164 ? 19.443 19.735 -6.555 1.00 9.35 159 ILE B O 1
ATOM 5649 N N . GLY B 1 165 ? 18.920 17.895 -7.741 1.00 9.56 160 GLY B N 1
ATOM 5650 C CA . GLY B 1 165 ? 19.147 18.508 -9.036 1.00 9.73 160 GLY B CA 1
ATOM 5651 C C . GLY B 1 165 ? 18.843 17.483 -10.118 1.00 9.95 160 GLY B C 1
ATOM 5652 O O . GLY B 1 165 ? 18.670 16.299 -9.813 1.00 11.04 160 GLY B O 1
ATOM 5653 N N . ILE B 1 166 ? 18.822 17.927 -11.381 1.00 11.38 161 ILE B N 1
ATOM 5654 C CA . ILE B 1 166 ? 18.497 16.979 -12.437 1.00 12.48 161 ILE B CA 1
ATOM 5655 C C . ILE B 1 166 ? 19.426 17.243 -13.627 1.00 12.42 161 ILE B C 1
ATOM 5656 O O . ILE B 1 166 ? 20.056 18.295 -13.754 1.00 11.90 161 ILE B O 1
ATOM 5661 N N . GLY B 1 167 ? 19.594 16.184 -14.410 1.00 12.87 162 GLY B N 1
ATOM 5662 C CA . GLY B 1 167 ? 20.439 16.317 -15.586 1.00 12.84 162 GLY B CA 1
ATOM 5663 C C . GLY B 1 167 ? 21.905 16.550 -15.240 1.00 11.49 162 GLY B C 1
ATOM 5664 O O . GLY B 1 167 ? 22.502 15.797 -14.471 1.00 11.05 162 GLY B O 1
ATOM 5665 N N . GLY B 1 168 ? 22.494 17.588 -15.842 1.00 11.30 163 GLY B N 1
ATOM 5666 C CA . GLY B 1 168 ? 23.867 17.978 -15.529 1.00 12.72 163 GLY B CA 1
ATOM 5667 C C . GLY B 1 168 ? 24.121 18.334 -14.068 1.00 12.49 163 GLY B C 1
ATOM 5668 O O . GLY B 1 168 ? 25.256 18.276 -13.600 1.00 12.94 163 GLY B O 1
ATOM 5669 N N . SER B 1 169 ? 23.051 18.634 -13.320 1.00 12.78 164 SER B N 1
ATOM 5670 C CA . SER B 1 169 ? 23.173 18.947 -11.898 1.00 12.22 164 SER B CA 1
ATOM 5671 C C . SER B 1 169 ? 23.028 17.728 -10.997 1.00 12.25 164 SER B C 1
ATOM 5672 O O . SER B 1 169 ? 23.120 17.856 -9.768 1.00 14.88 164 SER B O 1
ATOM 5675 N N . ASP B 1 170 ? 22.932 16.535 -11.606 1.00 10.84 165 ASP B N 1
ATOM 5676 C CA . ASP B 1 170 ? 22.780 15.275 -10.922 1.00 10.53 165 ASP B CA 1
ATOM 5677 C C . ASP B 1 170 ? 23.796 14.229 -11.389 1.00 10.75 165 ASP B C 1
ATOM 5678 O O . ASP B 1 170 ? 24.410 13.526 -10.558 1.00 11.30 165 ASP B O 1
ATOM 5683 N N . LEU B 1 171 ? 23.871 13.943 -12.700 1.00 11.48 166 LEU B N 1
ATOM 5684 C CA . LEU B 1 171 ? 24.464 12.702 -13.160 1.00 10.65 166 LEU B CA 1
ATOM 5685 C C . LEU B 1 171 ? 25.972 12.673 -12.908 1.00 9.42 166 LEU B C 1
ATOM 5686 O O . LEU B 1 171 ? 26.513 11.644 -12.539 1.00 9.83 166 LEU B O 1
ATOM 5691 N N . GLY B 1 172 ? 26.659 13.818 -13.012 1.00 8.51 167 GLY B N 1
ATOM 5692 C CA . GLY B 1 172 ? 28.058 13.877 -12.706 1.00 9.21 167 GLY B CA 1
ATOM 5693 C C . GLY B 1 172 ? 28.335 13.563 -11.252 1.00 9.05 167 GLY B C 1
ATOM 5694 O O . GLY B 1 172 ? 29.097 12.664 -10.917 1.00 9.60 167 GLY B O 1
ATOM 5695 N N . PRO B 1 173 ? 27.689 14.275 -10.310 1.00 8.70 168 PRO B N 1
ATOM 5696 C CA . PRO B 1 173 ? 27.814 13.930 -8.877 1.00 9.28 168 PRO B CA 1
ATOM 5697 C C . PRO B 1 173 ? 27.549 12.452 -8.586 1.00 9.17 168 PRO B C 1
ATOM 5698 O O . PRO B 1 173 ? 28.288 11.809 -7.802 1.00 8.70 168 PRO B O 1
ATOM 5702 N N . VAL B 1 174 ? 26.429 11.929 -9.116 1.00 8.76 169 VAL B N 1
ATOM 5703 C CA . VAL B 1 174 ? 26.141 10.500 -8.931 1.00 9.75 169 VAL B CA 1
ATOM 5704 C C . VAL B 1 174 ? 27.316 9.638 -9.412 1.00 8.85 169 VAL B C 1
ATOM 5705 O O . VAL B 1 174 ? 27.830 8.785 -8.696 1.00 8.99 169 VAL B O 1
ATOM 5709 N N . MET B 1 175 ? 27.705 9.821 -10.677 1.00 8.23 170 MET B N 1
ATOM 5710 C CA . MET B 1 175 ? 28.642 8.920 -11.289 1.00 8.07 170 MET B CA 1
ATOM 5711 C C . MET B 1 175 ? 29.999 8.977 -10.600 1.00 7.74 170 MET B C 1
ATOM 5712 O O . MET B 1 175 ? 30.629 7.964 -10.326 1.00 9.42 170 MET B O 1
ATOM 5717 N N . VAL B 1 176 ? 30.441 10.192 -10.276 1.00 8.05 171 VAL B N 1
ATOM 5718 C CA . VAL B 1 176 ? 31.769 10.392 -9.705 1.00 8.35 171 VAL B CA 1
ATOM 5719 C C . VAL B 1 176 ? 31.819 9.925 -8.237 1.00 8.81 171 VAL B C 1
ATOM 5720 O O . VAL B 1 176 ? 32.814 9.325 -7.816 1.00 9.45 171 VAL B O 1
ATOM 5724 N N . THR B 1 177 ? 30.762 10.168 -7.421 1.00 8.62 172 THR B N 1
ATOM 5725 C CA . THR B 1 177 ? 30.762 9.612 -6.077 1.00 8.96 172 THR B CA 1
ATOM 5726 C C . THR B 1 177 ? 30.715 8.099 -6.090 1.00 9.18 172 THR B C 1
ATOM 5727 O O . THR B 1 177 ? 31.402 7.474 -5.284 1.00 9.57 172 THR B O 1
ATOM 5731 N N . GLU B 1 178 ? 29.960 7.509 -7.016 1.00 8.92 173 GLU B N 1
ATOM 5732 C CA . GLU B 1 178 ? 29.975 6.056 -7.135 1.00 9.83 173 GLU B CA 1
ATOM 5733 C C . GLU B 1 178 ? 31.379 5.592 -7.552 1.00 8.71 173 GLU B C 1
ATOM 5734 O O . GLU B 1 178 ? 31.885 4.594 -7.009 1.00 10.30 173 GLU B O 1
ATOM 5740 N N . ALA B 1 179 ? 31.981 6.255 -8.546 1.00 8.69 174 ALA B N 1
ATOM 5741 C CA . ALA B 1 179 ? 33.259 5.829 -9.105 1.00 8.84 174 ALA B CA 1
ATOM 5742 C C . ALA B 1 179 ? 34.402 5.899 -8.076 1.00 9.42 174 ALA B C 1
ATOM 5743 O O . ALA B 1 179 ? 35.318 5.084 -8.130 1.00 10.06 174 ALA B O 1
ATOM 5745 N N . LEU B 1 180 ? 34.352 6.905 -7.189 1.00 9.27 175 LEU B N 1
ATOM 5746 C CA . LEU B 1 180 ? 35.438 7.169 -6.238 1.00 9.43 175 LEU B CA 1
ATOM 5747 C C . LEU B 1 180 ? 35.035 6.824 -4.803 1.00 10.06 175 LEU B C 1
ATOM 5748 O O . LEU B 1 180 ? 35.659 7.287 -3.841 1.00 9.72 175 LEU B O 1
ATOM 5753 N N . LYS B 1 181 ? 34.046 5.929 -4.652 1.00 9.97 176 LYS B N 1
ATOM 5754 C CA . LYS B 1 181 ? 33.527 5.563 -3.337 1.00 10.41 176 LYS B CA 1
ATOM 5755 C C . LYS B 1 181 ? 34.602 4.938 -2.444 1.00 10.94 176 LYS B C 1
ATOM 5756 O O . LYS B 1 181 ? 34.509 5.033 -1.206 1.00 10.96 176 LYS B O 1
ATOM 5761 N N . ALA B 1 182 ? 35.666 4.326 -3.005 1.00 10.68 177 ALA B N 1
ATOM 5762 C CA . ALA B 1 182 ? 36.761 3.799 -2.207 1.00 11.19 177 ALA B CA 1
ATOM 5763 C C . ALA B 1 182 ? 37.423 4.880 -1.354 1.00 12.40 177 ALA B C 1
ATOM 5764 O O . ALA B 1 182 ? 38.062 4.554 -0.348 1.00 11.93 177 ALA B O 1
ATOM 5766 N N . TYR B 1 183 ? 37.233 6.157 -1.739 1.00 10.48 178 TYR B N 1
ATOM 5767 C CA . TYR B 1 183 ? 37.907 7.286 -1.104 1.00 10.43 178 TYR B CA 1
ATOM 5768 C C . TYR B 1 183 ? 36.994 7.976 -0.085 1.00 11.25 178 TYR B C 1
ATOM 5769 O O . TYR B 1 183 ? 37.351 9.029 0.446 1.00 12.59 178 TYR B O 1
ATOM 5778 N N . SER B 1 184 ? 35.825 7.391 0.166 1.00 11.87 179 SER B N 1
ATOM 5779 C CA . SER B 1 184 ? 34.856 7.980 1.094 1.00 12.54 179 SER B CA 1
ATOM 5780 C C . SER B 1 184 ? 35.214 7.647 2.538 1.00 14.48 179 SER B C 1
ATOM 5781 O O . SER B 1 184 ? 36.094 6.824 2.812 1.00 15.69 179 SER B O 1
ATOM 5784 N N . LYS B 1 185 ? 34.485 8.261 3.472 1.00 17.35 180 LYS B N 1
ATOM 5785 C CA . LYS B 1 185 ? 34.688 7.898 4.867 1.00 21.16 180 LYS B CA 1
ATOM 5786 C C . LYS B 1 185 ? 33.445 7.323 5.491 1.00 21.49 180 LYS B C 1
ATOM 5787 O O . LYS B 1 185 ? 32.334 7.817 5.243 1.00 18.04 180 LYS B O 1
ATOM 5793 N N . PRO B 1 186 ? 33.618 6.292 6.347 1.00 19.44 181 PRO B N 1
ATOM 5794 C CA . PRO B 1 186 ? 32.511 5.700 7.055 1.00 22.14 181 PRO B CA 1
ATOM 5795 C C . PRO B 1 186 ? 31.789 6.798 7.821 1.00 18.97 181 PRO B C 1
ATOM 5796 O O . PRO B 1 186 ? 32.404 7.631 8.492 1.00 19.27 181 PRO B O 1
ATOM 5800 N N . GLY B 1 187 ? 30.469 6.742 7.697 1.00 16.78 182 GLY B N 1
ATOM 5801 C CA . GLY B 1 187 ? 29.595 7.571 8.488 1.00 17.27 182 GLY B CA 1
ATOM 5802 C C . GLY B 1 187 ? 29.181 8.872 7.802 1.00 14.81 182 GLY B C 1
ATOM 5803 O O . GLY B 1 187 ? 28.478 9.661 8.423 1.00 18.96 182 GLY B O 1
ATOM 5804 N N . LEU B 1 188 ? 29.719 9.144 6.605 1.00 13.45 183 LEU B N 1
ATOM 5805 C CA . LEU B 1 188 ? 29.282 10.307 5.847 1.00 11.35 183 LEU B CA 1
ATOM 5806 C C . LEU B 1 188 ? 28.844 9.833 4.468 1.00 12.07 183 LEU B C 1
ATOM 5807 O O . LEU B 1 188 ? 29.647 9.374 3.665 1.00 12.92 183 LEU B O 1
ATOM 5812 N N . ASN B 1 189 ? 27.538 9.900 4.235 1.00 11.54 184 ASN B N 1
ATOM 5813 C CA . ASN B 1 189 ? 26.923 9.323 3.043 1.00 12.20 184 ASN B CA 1
ATOM 5814 C C . ASN B 1 189 ? 26.365 10.431 2.167 1.00 11.97 184 ASN B C 1
ATOM 5815 O O . ASN B 1 189 ? 25.984 11.493 2.649 1.00 10.49 184 ASN B O 1
ATOM 5820 N N . VAL B 1 190 ? 26.288 10.123 0.874 1.00 10.16 185 VAL B N 1
ATOM 5821 C CA . VAL B 1 190 ? 25.659 11.030 -0.079 1.00 10.17 185 VAL B CA 1
ATOM 5822 C C . VAL B 1 190 ? 24.452 10.327 -0.713 1.00 10.16 185 VAL B C 1
ATOM 5823 O O . VAL B 1 190 ? 24.415 9.104 -0.940 1.00 11.03 185 VAL B O 1
ATOM 5827 N N . HIS B 1 191 ? 23.511 11.157 -1.134 1.00 10.40 186 HIS B N 1
ATOM 5828 C CA . HIS B 1 191 ? 22.270 10.748 -1.782 1.00 9.63 186 HIS B CA 1
ATOM 5829 C C . HIS B 1 191 ? 21.959 11.788 -2.852 1.00 10.07 186 HIS B C 1
ATOM 5830 O O . HIS B 1 191 ? 22.301 12.984 -2.733 1.00 9.38 186 HIS B O 1
ATOM 5837 N N . PHE B 1 192 ? 21.177 11.350 -3.840 1.00 11.03 187 PHE B N 1
ATOM 5838 C CA . PHE B 1 192 ? 20.902 12.133 -5.033 1.00 11.24 187 PHE B CA 1
ATOM 5839 C C . PHE B 1 192 ? 19.427 12.035 -5.419 1.00 13.46 187 PHE B C 1
ATOM 5840 O O . PHE B 1 192 ? 19.003 10.990 -5.959 1.00 14.31 187 PHE B O 1
ATOM 5848 N N . ILE B 1 193 ? 18.669 13.105 -5.162 1.00 11.66 188 ILE B N 1
ATOM 5849 C CA . ILE B 1 193 ? 17.272 13.197 -5.582 1.00 11.10 188 ILE B CA 1
ATOM 5850 C C . ILE B 1 193 ? 17.254 13.972 -6.900 1.00 11.36 188 ILE B C 1
ATOM 5851 O O . ILE B 1 193 ? 17.816 15.050 -6.987 1.00 11.18 188 ILE B O 1
ATOM 5856 N N . SER B 1 194 ? 16.590 13.414 -7.903 1.00 10.59 189 SER B N 1
ATOM 5857 C CA . SER B 1 194 ? 16.606 14.034 -9.215 1.00 10.22 189 SER B CA 1
ATOM 5858 C C . SER B 1 194 ? 15.253 13.996 -9.935 1.00 9.95 189 SER B C 1
ATOM 5859 O O . SER B 1 194 ? 14.792 15.011 -10.426 1.00 10.57 189 SER B O 1
ATOM 5862 N N . ASN B 1 195 ? 14.603 12.848 -9.954 1.00 9.04 190 ASN B N 1
ATOM 5863 C CA . ASN B 1 195 ? 13.340 12.711 -10.644 1.00 9.10 190 ASN B CA 1
ATOM 5864 C C . ASN B 1 195 ? 12.307 13.601 -9.942 1.00 9.47 190 ASN B C 1
ATOM 5865 O O . ASN B 1 195 ? 12.297 13.672 -8.708 1.00 9.41 190 ASN B O 1
ATOM 5870 N N . ILE B 1 196 ? 11.391 14.184 -10.703 1.00 9.93 191 ILE B N 1
ATOM 5871 C CA . ILE B 1 196 ? 10.208 14.800 -10.099 1.00 9.59 191 ILE B CA 1
ATOM 5872 C C . ILE B 1 196 ? 9.324 13.747 -9.495 1.00 8.75 191 ILE B C 1
ATOM 5873 O O . ILE B 1 196 ? 8.601 14.033 -8.540 1.00 9.48 191 ILE B O 1
ATOM 5878 N N . ASP B 1 197 ? 9.336 12.531 -10.017 1.00 8.52 192 ASP B N 1
ATOM 5879 C CA . ASP B 1 197 ? 8.519 11.474 -9.444 1.00 8.21 192 ASP B CA 1
ATOM 5880 C C . ASP B 1 197 ? 8.695 11.469 -7.934 1.00 8.58 192 ASP B C 1
ATOM 5881 O O . ASP B 1 197 ? 9.816 11.311 -7.483 1.00 9.14 192 ASP B O 1
ATOM 5886 N N . GLY B 1 198 ? 7.595 11.579 -7.159 1.00 8.25 193 GLY B N 1
ATOM 5887 C CA . GLY B 1 198 ? 7.683 11.730 -5.721 1.00 8.84 193 GLY B CA 1
ATOM 5888 C C . GLY B 1 198 ? 8.281 10.509 -5.040 1.00 8.96 193 GLY B C 1
ATOM 5889 O O . GLY B 1 198 ? 8.783 10.605 -3.935 1.00 9.68 193 GLY B O 1
ATOM 5890 N N . THR B 1 199 ? 8.265 9.347 -5.699 1.00 9.10 194 THR B N 1
ATOM 5891 C CA . THR B 1 199 ? 9.010 8.216 -5.210 1.00 9.52 194 THR B CA 1
ATOM 5892 C C . THR B 1 199 ? 10.462 8.550 -4.841 1.00 9.01 194 THR B C 1
ATOM 5893 O O . THR B 1 199 ? 11.000 8.065 -3.837 1.00 8.97 194 THR B O 1
ATOM 5897 N N . HIS B 1 200 ? 11.118 9.350 -5.685 1.00 9.40 195 HIS B N 1
ATOM 5898 C CA . HIS B 1 200 ? 12.553 9.627 -5.481 1.00 9.33 195 HIS B CA 1
ATOM 5899 C C . HIS B 1 200 ? 12.775 10.349 -4.155 1.00 10.01 195 HIS B C 1
ATOM 5900 O O . HIS B 1 200 ? 13.625 9.966 -3.364 1.00 11.03 195 HIS B O 1
ATOM 5907 N N . THR B 1 201 ? 11.937 11.339 -3.886 1.00 10.07 196 THR B N 1
ATOM 5908 C CA . THR B 1 201 ? 12.010 12.059 -2.619 1.00 10.53 196 THR B CA 1
ATOM 5909 C C . THR B 1 201 ? 11.621 11.174 -1.442 1.00 11.01 196 THR B C 1
ATOM 5910 O O . THR B 1 201 ? 12.317 11.068 -0.437 1.00 10.52 196 THR B O 1
ATOM 5914 N N . ALA B 1 202 ? 10.491 10.484 -1.564 1.00 10.49 197 ALA B N 1
ATOM 5915 C CA . ALA B 1 202 ? 9.966 9.687 -0.468 1.00 11.80 197 ALA B CA 1
ATOM 5916 C C . ALA B 1 202 ? 10.941 8.583 -0.059 1.00 11.45 197 ALA B C 1
ATOM 5917 O O . ALA B 1 202 ? 11.242 8.407 1.135 1.00 12.11 197 ALA B O 1
ATOM 5919 N N . GLU B 1 203 ? 11.496 7.827 -1.018 1.00 10.75 198 GLU B N 1
ATOM 5920 C CA . GLU B 1 203 ? 12.402 6.720 -0.712 1.00 11.78 198 GLU B CA 1
ATOM 5921 C C . GLU B 1 203 ? 13.738 7.223 -0.180 1.00 11.59 198 GLU B C 1
ATOM 5922 O O . GLU B 1 203 ? 14.323 6.613 0.708 1.00 13.93 198 GLU B O 1
ATOM 5928 N N . THR B 1 204 ? 14.139 8.413 -0.595 1.00 11.09 199 THR B N 1
ATOM 5929 C CA . THR B 1 204 ? 15.439 8.927 -0.198 1.00 10.88 199 THR B CA 1
ATOM 5930 C C . THR B 1 204 ? 15.373 9.432 1.224 1.00 11.82 199 THR B C 1
ATOM 5931 O O . THR B 1 204 ? 16.311 9.175 1.980 1.00 12.96 199 THR B O 1
ATOM 5935 N N . LEU B 1 205 ? 14.331 10.178 1.575 1.00 10.97 200 LEU B N 1
ATOM 5936 C CA . LEU B 1 205 ? 14.291 10.864 2.862 1.00 11.71 200 LEU B CA 1
ATOM 5937 C C . LEU B 1 205 ? 13.700 10.003 3.979 1.00 14.11 200 LEU B C 1
ATOM 5938 O O . LEU B 1 205 ? 13.862 10.384 5.139 1.00 12.58 200 LEU B O 1
ATOM 5943 N N . LYS B 1 206 ? 12.999 8.909 3.640 1.00 16.22 201 LYS B N 1
ATOM 5944 C CA . LYS B 1 206 ? 12.175 8.172 4.601 1.00 21.19 201 LYS B CA 1
ATOM 5945 C C . LYS B 1 206 ? 12.951 7.865 5.879 1.00 19.76 201 LYS B C 1
ATOM 5946 O O . LYS B 1 206 ? 12.443 8.112 6.970 1.00 22.16 201 LYS B O 1
ATOM 5952 N N . ASN B 1 207 ? 14.188 7.399 5.741 1.00 19.27 202 ASN B N 1
ATOM 5953 C CA . ASN B 1 207 ? 14.924 6.941 6.919 1.00 20.39 202 ASN B CA 1
ATOM 5954 C C . ASN B 1 207 ? 16.063 7.883 7.327 1.00 18.35 202 ASN B C 1
ATOM 5955 O O . ASN B 1 207 ? 16.845 7.534 8.211 1.00 19.80 202 ASN B O 1
ATOM 5960 N N . LEU B 1 208 ? 16.124 9.088 6.751 1.00 13.20 203 LEU B N 1
ATOM 5961 C CA . LEU B 1 208 ? 17.131 10.063 7.156 1.00 12.68 203 LEU B CA 1
ATOM 5962 C C . LEU B 1 208 ? 16.660 10.865 8.372 1.00 11.63 203 LEU B C 1
ATOM 5963 O O . LEU B 1 208 ? 15.484 10.999 8.651 1.00 13.22 203 LEU B O 1
ATOM 5968 N N . ASN B 1 209 ? 17.628 11.446 9.076 1.00 12.39 204 ASN B N 1
ATOM 5969 C CA . ASN B 1 209 ? 17.390 12.259 10.251 1.00 11.83 204 ASN B CA 1
ATOM 5970 C C . ASN B 1 209 ? 17.521 13.726 9.866 1.00 10.84 204 ASN B C 1
ATOM 5971 O O . ASN B 1 209 ? 18.602 14.183 9.571 1.00 11.29 204 ASN B O 1
ATOM 5976 N N . PRO B 1 210 ? 16.461 14.549 9.885 1.00 11.63 205 PRO B N 1
ATOM 5977 C CA . PRO B 1 210 ? 16.607 15.975 9.626 1.00 11.18 205 PRO B CA 1
ATOM 5978 C C . PRO B 1 210 ? 17.750 16.670 10.380 1.00 11.33 205 PRO B C 1
ATOM 5979 O O . PRO B 1 210 ? 18.327 17.639 9.887 1.00 11.42 205 PRO B O 1
ATOM 5983 N N . GLU B 1 211 ? 17.975 16.233 11.632 1.00 10.87 206 GLU B N 1
ATOM 5984 C CA . GLU B 1 211 ? 18.990 16.823 12.484 1.00 11.80 206 GLU B CA 1
ATOM 5985 C C . GLU B 1 211 ? 20.408 16.699 11.919 1.00 12.65 206 GLU B C 1
ATOM 5986 O O . GLU B 1 211 ? 21.254 17.495 12.267 1.00 11.60 206 GLU B O 1
ATOM 5992 N N . THR B 1 212 ? 20.654 15.718 11.027 1.00 10.26 207 THR B N 1
ATOM 5993 C CA . THR B 1 212 ? 22.009 15.390 10.587 1.00 10.52 207 THR B CA 1
ATOM 5994 C C . THR B 1 212 ? 22.089 15.284 9.055 1.00 10.12 207 THR B C 1
ATOM 5995 O O . THR B 1 212 ? 23.071 14.754 8.524 1.00 10.69 207 THR B O 1
ATOM 5999 N N . THR B 1 213 ? 21.082 15.838 8.377 1.00 10.17 208 THR B N 1
ATOM 6000 C CA . THR B 1 213 ? 21.021 15.823 6.914 1.00 10.32 208 THR B CA 1
ATOM 6001 C C . THR B 1 213 ? 21.242 17.238 6.372 1.00 10.41 208 THR B C 1
ATOM 6002 O O . THR B 1 213 ? 20.561 18.167 6.801 1.00 11.88 208 THR B O 1
ATOM 6006 N N . LEU B 1 214 ? 22.120 17.362 5.365 1.00 10.71 209 LEU B N 1
ATOM 6007 C CA . LEU B 1 214 ? 22.405 18.620 4.678 1.00 10.92 209 LEU B CA 1
ATOM 6008 C C . LEU B 1 214 ? 21.975 18.479 3.220 1.00 10.19 209 LEU B C 1
ATOM 6009 O O . LEU B 1 214 ? 22.330 17.465 2.618 1.00 11.05 209 LEU B O 1
ATOM 6014 N N . PHE B 1 215 ? 21.303 19.491 2.693 1.00 9.21 210 PHE B N 1
ATOM 6015 C CA . PHE B 1 215 ? 20.851 19.504 1.307 1.00 9.39 210 PHE B CA 1
ATOM 6016 C C . PHE B 1 215 ? 21.724 20.452 0.526 1.00 9.67 210 PHE B C 1
ATOM 6017 O O . PHE B 1 215 ? 21.978 21.544 0.978 1.00 10.87 210 PHE B O 1
ATOM 6025 N N . LEU B 1 216 ? 22.074 20.031 -0.712 1.00 9.15 211 LEU B N 1
ATOM 6026 C CA . LEU B 1 216 ? 22.654 20.901 -1.706 1.00 9.50 211 LEU B CA 1
ATOM 6027 C C . LEU B 1 216 ? 21.632 21.015 -2.821 1.00 10.39 211 LEU B C 1
ATOM 6028 O O . LEU B 1 216 ? 21.334 20.013 -3.450 1.00 10.46 211 LEU B O 1
ATOM 6033 N N . ILE B 1 217 ? 21.133 22.213 -3.078 1.00 9.81 212 ILE B N 1
ATOM 6034 C CA . ILE B 1 217 ? 20.180 22.414 -4.154 1.00 9.92 212 ILE B CA 1
ATOM 6035 C C . ILE B 1 217 ? 20.986 22.894 -5.347 1.00 10.54 212 ILE B C 1
ATOM 6036 O O . ILE B 1 217 ? 21.544 23.994 -5.328 1.00 11.70 212 ILE B O 1
ATOM 6041 N N . ALA B 1 218 ? 21.046 22.032 -6.369 1.00 10.17 213 ALA B N 1
ATOM 6042 C CA . ALA B 1 218 ? 21.960 22.167 -7.511 1.00 10.84 213 ALA B CA 1
ATOM 6043 C C . ALA B 1 218 ? 21.149 22.500 -8.753 1.00 11.88 213 ALA B C 1
ATOM 6044 O O . ALA B 1 218 ? 20.408 21.680 -9.274 1.00 12.26 213 ALA B O 1
ATOM 6046 N N . SER B 1 219 ? 21.327 23.730 -9.214 1.00 14.22 214 SER B N 1
ATOM 6047 C CA . SER B 1 219 ? 20.635 24.206 -10.390 1.00 15.32 214 SER B CA 1
ATOM 6048 C C . SER B 1 219 ? 21.352 25.434 -10.923 1.00 16.02 214 SER B C 1
ATOM 6049 O O . SER B 1 219 ? 21.392 26.462 -10.267 1.00 15.91 214 SER B O 1
ATOM 6052 N N . LYS B 1 220 ? 21.826 25.318 -12.165 1.00 16.28 215 LYS B N 1
ATOM 6053 C CA . LYS B 1 220 ? 22.458 26.426 -12.875 1.00 16.71 215 LYS B CA 1
ATOM 6054 C C . LYS B 1 220 ? 21.548 27.644 -12.867 1.00 16.44 215 LYS B C 1
ATOM 6055 O O . LYS B 1 220 ? 21.945 28.708 -12.415 1.00 17.00 215 LYS B O 1
ATOM 6061 N N . THR B 1 221 ? 20.293 27.457 -13.315 1.00 16.15 216 THR B N 1
ATOM 6062 C CA . THR B 1 221 ? 19.369 28.573 -13.429 1.00 16.29 216 THR B CA 1
ATOM 6063 C C . THR B 1 221 ? 18.729 28.902 -12.088 1.00 16.45 216 THR B C 1
ATOM 6064 O O . THR B 1 221 ? 18.239 30.014 -11.850 1.00 16.24 216 THR B O 1
ATOM 6068 N N . PHE B 1 222 ? 18.541 27.848 -11.278 1.00 16.51 217 PHE B N 1
ATOM 6069 C CA . PHE B 1 222 ? 17.753 27.891 -10.041 1.00 17.08 217 PHE B CA 1
ATOM 6070 C C . PHE B 1 222 ? 16.258 28.135 -10.336 1.00 19.22 217 PHE B C 1
ATOM 6071 O O . PHE B 1 222 ? 15.505 28.601 -9.462 1.00 17.97 217 PHE B O 1
ATOM 6079 N N . THR B 1 223 ? 15.809 27.762 -11.549 1.00 20.20 218 THR B N 1
ATOM 6080 C CA . THR B 1 223 ? 14.390 27.857 -11.878 1.00 20.11 218 THR B CA 1
ATOM 6081 C C . THR B 1 223 ? 13.785 26.540 -12.352 1.00 22.52 218 THR B C 1
ATOM 6082 O O . THR B 1 223 ? 12.587 26.507 -12.659 1.00 27.86 218 THR B O 1
ATOM 6086 N N . THR B 1 224 ? 14.579 25.479 -12.438 1.00 18.75 219 THR B N 1
ATOM 6087 C CA . THR B 1 224 ? 14.157 24.235 -13.022 1.00 22.01 219 THR B CA 1
ATOM 6088 C C . THR B 1 224 ? 12.999 23.689 -12.199 1.00 22.01 219 THR B C 1
ATOM 6089 O O . THR B 1 224 ? 13.129 23.505 -10.996 1.00 18.00 219 THR B O 1
ATOM 6093 N N . ALA B 1 225 ? 11.892 23.415 -12.908 1.00 24.56 220 ALA B N 1
ATOM 6094 C CA . ALA B 1 225 ? 10.631 23.003 -12.315 1.00 22.80 220 ALA B CA 1
ATOM 6095 C C . ALA B 1 225 ? 10.837 21.878 -11.315 1.00 16.79 220 ALA B C 1
ATOM 6096 O O . ALA B 1 225 ? 10.413 21.972 -10.146 1.00 16.46 220 ALA B O 1
ATOM 6098 N N . GLU B 1 226 ? 11.460 20.817 -11.799 1.00 16.28 221 GLU B N 1
ATOM 6099 C CA . GLU B 1 226 ? 11.614 19.598 -11.038 1.00 15.65 221 GLU B CA 1
ATOM 6100 C C . GLU B 1 226 ? 12.417 19.893 -9.774 1.00 12.93 221 GLU B C 1
ATOM 6101 O O . GLU B 1 226 ? 12.040 19.511 -8.673 1.00 12.14 221 GLU B O 1
ATOM 6107 N N . THR B 1 227 ? 13.538 20.625 -9.949 1.00 12.67 222 THR B N 1
ATOM 6108 C CA . THR B 1 227 ? 14.460 20.812 -8.861 1.00 12.31 222 THR B CA 1
ATOM 6109 C C . THR B 1 227 ? 13.872 21.707 -7.773 1.00 11.66 222 THR B C 1
ATOM 6110 O O . THR B 1 227 ? 14.027 21.371 -6.597 1.00 11.68 222 THR B O 1
ATOM 6114 N N . ILE B 1 228 ? 13.224 22.807 -8.136 1.00 11.43 223 ILE B N 1
ATOM 6115 C CA . ILE B 1 228 ? 12.671 23.666 -7.120 1.00 13.53 223 ILE B CA 1
ATOM 6116 C C . ILE B 1 228 ? 11.507 22.984 -6.395 1.00 11.18 223 ILE B C 1
ATOM 6117 O O . ILE B 1 228 ? 11.347 23.188 -5.170 1.00 11.12 223 ILE B O 1
ATOM 6122 N N . THR B 1 229 ? 10.734 22.136 -7.109 1.00 11.23 224 THR B N 1
ATOM 6123 C CA . THR B 1 229 ? 9.643 21.426 -6.451 1.00 10.40 224 THR B CA 1
ATOM 6124 C C . THR B 1 229 ? 10.229 20.402 -5.483 1.00 9.52 224 THR B C 1
ATOM 6125 O O . THR B 1 229 ? 9.800 20.287 -4.340 1.00 9.54 224 THR B O 1
ATOM 6129 N N . ASN B 1 230 ? 11.246 19.646 -5.928 1.00 9.54 225 ASN B N 1
ATOM 6130 C CA . ASN B 1 230 ? 11.886 18.680 -5.059 1.00 8.83 225 ASN B CA 1
ATOM 6131 C C . ASN B 1 230 ? 12.441 19.406 -3.826 1.00 9.72 225 ASN B C 1
ATOM 6132 O O . ASN B 1 230 ? 12.385 18.867 -2.725 1.00 9.43 225 ASN B O 1
ATOM 6137 N N . ALA B 1 231 ? 13.062 20.560 -4.068 1.00 9.79 226 ALA B N 1
ATOM 6138 C CA . ALA B 1 231 ? 13.766 21.258 -2.982 1.00 9.53 226 ALA B CA 1
ATOM 6139 C C . ALA B 1 231 ? 12.740 21.747 -1.961 1.00 10.74 226 ALA B C 1
ATOM 6140 O O . ALA B 1 231 ? 13.020 21.720 -0.751 1.00 10.45 226 ALA B O 1
ATOM 6142 N N . THR B 1 232 ? 11.577 22.178 -2.444 1.00 10.14 227 THR B N 1
ATOM 6143 C CA . THR B 1 232 ? 10.488 22.645 -1.584 1.00 10.86 227 THR B CA 1
ATOM 6144 C C . THR B 1 232 ? 9.948 21.487 -0.750 1.00 10.04 227 THR B C 1
ATOM 6145 O O . THR B 1 232 ? 9.713 21.589 0.471 1.00 11.56 227 THR B O 1
ATOM 6149 N N . SER B 1 233 ? 9.754 20.322 -1.373 1.00 10.89 228 SER B N 1
ATOM 6150 C CA . SER B 1 233 ? 9.273 19.162 -0.632 1.00 10.86 228 SER B CA 1
ATOM 6151 C C . SER B 1 233 ? 10.294 18.729 0.433 1.00 11.16 228 SER B C 1
ATOM 6152 O O . SER B 1 233 ? 9.909 18.284 1.515 1.00 11.86 228 SER B O 1
ATOM 6155 N N . ALA B 1 234 ? 11.603 18.809 0.116 1.00 10.43 229 ALA B N 1
ATOM 6156 C CA . ALA B 1 234 ? 12.640 18.498 1.081 1.00 10.21 229 ALA B CA 1
ATOM 6157 C C . ALA B 1 234 ? 12.612 19.495 2.237 1.00 11.04 229 ALA B C 1
ATOM 6158 O O . ALA B 1 234 ? 12.760 19.076 3.388 1.00 11.32 229 ALA B O 1
ATOM 6160 N N . LYS B 1 235 ? 12.420 20.778 1.937 1.00 10.76 230 LYS B N 1
ATOM 6161 C CA . LYS B 1 235 ? 12.305 21.797 2.986 1.00 11.67 230 LYS B CA 1
ATOM 6162 C C . LYS B 1 235 ? 11.105 21.492 3.890 1.00 12.11 230 LYS B C 1
ATOM 6163 O O . LYS B 1 235 ? 11.189 21.573 5.128 1.00 12.16 230 LYS B O 1
ATOM 6169 N N . ASN B 1 236 ? 10.019 21.040 3.292 1.00 11.42 231 ASN B N 1
ATOM 6170 C CA . ASN B 1 236 ? 8.838 20.720 4.090 1.00 11.81 231 ASN B CA 1
ATOM 6171 C C . ASN B 1 236 ? 9.090 19.509 4.986 1.00 12.14 231 ASN B C 1
ATOM 6172 O O . ASN B 1 236 ? 8.690 19.482 6.164 1.00 14.18 231 ASN B O 1
ATOM 6177 N N . TRP B 1 237 ? 9.803 18.496 4.484 1.00 11.60 232 TRP B N 1
ATOM 6178 C CA . TRP B 1 237 ? 10.200 17.348 5.292 1.00 11.22 232 TRP B CA 1
ATOM 6179 C C . TRP B 1 237 ? 11.055 17.808 6.478 1.00 12.20 232 TRP B C 1
ATOM 6180 O O . TRP B 1 237 ? 10.882 17.339 7.628 1.00 13.39 232 TRP B O 1
ATOM 6191 N N . PHE B 1 238 ? 12.050 18.671 6.166 1.00 11.96 233 PHE B N 1
ATOM 6192 C CA . PHE B 1 238 ? 12.955 19.169 7.185 1.00 12.32 233 PHE B CA 1
ATOM 6193 C C . PHE B 1 238 ? 12.187 19.913 8.287 1.00 13.66 233 PHE B C 1
ATOM 6194 O O . PHE B 1 238 ? 12.342 19.605 9.495 1.00 13.79 233 PHE B O 1
ATOM 6202 N N . LEU B 1 239 ? 11.322 20.830 7.841 1.00 13.33 234 LEU B N 1
ATOM 6203 C CA . LEU B 1 239 ? 10.547 21.635 8.780 1.00 13.96 234 LEU B CA 1
ATOM 6204 C C . LEU B 1 239 ? 9.513 20.825 9.547 1.00 14.57 234 LEU B C 1
ATOM 6205 O O . LEU B 1 239 ? 9.212 21.189 10.699 1.00 14.76 234 LEU B O 1
ATOM 6210 N N . ALA B 1 240 ? 9.059 19.691 9.019 1.00 13.58 235 ALA B N 1
ATOM 6211 C CA . ALA B 1 240 ? 8.120 18.837 9.741 1.00 14.84 235 ALA B CA 1
ATOM 6212 C C . ALA B 1 240 ? 8.724 18.417 11.088 1.00 17.23 235 ALA B C 1
ATOM 6213 O O . ALA B 1 240 ? 8.008 18.209 12.075 1.00 18.65 235 ALA B O 1
ATOM 6215 N N . THR B 1 241 ? 10.056 18.284 11.133 1.00 15.06 236 THR B N 1
ATOM 6216 C CA . THR B 1 241 ? 10.778 17.938 12.352 1.00 15.44 236 THR B CA 1
ATOM 6217 C C . THR B 1 241 ? 11.368 19.182 13.053 1.00 14.21 236 THR B C 1
ATOM 6218 O O . THR B 1 241 ? 11.252 19.308 14.290 1.00 15.59 236 THR B O 1
ATOM 6222 N N . ALA B 1 242 ? 12.001 20.099 12.309 1.00 14.17 237 ALA B N 1
ATOM 6223 C CA . ALA B 1 242 ? 12.739 21.242 12.842 1.00 14.83 237 ALA B CA 1
ATOM 6224 C C . ALA B 1 242 ? 11.810 22.318 13.394 1.00 17.16 237 ALA B C 1
ATOM 6225 O O . ALA B 1 242 ? 12.183 22.986 14.381 1.00 17.15 237 ALA B O 1
ATOM 6227 N N . LYS B 1 243 ? 10.623 22.453 12.767 1.00 16.68 238 LYS B N 1
ATOM 6228 C CA . LYS B 1 243 ? 9.496 23.244 13.269 1.00 21.22 238 LYS B CA 1
ATOM 6229 C C . LYS B 1 243 ? 9.888 24.705 13.459 1.00 22.52 238 LYS B C 1
ATOM 6230 O O . LYS B 1 243 ? 9.297 25.387 14.303 1.00 25.76 238 LYS B O 1
ATOM 6236 N N . ASP B 1 244 ? 10.875 25.210 12.708 1.00 17.84 239 ASP B N 1
ATOM 6237 C CA . ASP B 1 244 ? 11.232 26.618 12.707 1.00 19.25 239 ASP B CA 1
ATOM 6238 C C . ASP B 1 244 ? 12.138 26.930 11.518 1.00 21.10 239 ASP B C 1
ATOM 6239 O O . ASP B 1 244 ? 13.222 26.359 11.390 1.00 18.57 239 ASP B O 1
ATOM 6244 N N . SER B 1 245 ? 11.766 27.928 10.700 1.00 18.85 240 SER B N 1
ATOM 6245 C CA . SER B 1 245 ? 12.517 28.279 9.504 1.00 18.64 240 SER B CA 1
ATOM 6246 C C . SER B 1 245 ? 13.924 28.793 9.804 1.00 17.42 240 SER B C 1
ATOM 6247 O O . SER B 1 245 ? 14.805 28.789 8.955 1.00 17.52 240 SER B O 1
ATOM 6250 N N . LYS B 1 246 ? 14.211 29.221 11.032 1.00 18.92 241 LYS B N 1
ATOM 6251 C CA . LYS B 1 246 ? 15.560 29.683 11.328 1.00 18.10 241 LYS B CA 1
ATOM 6252 C C . LYS B 1 246 ? 16.595 28.551 11.192 1.00 16.92 241 LYS B C 1
ATOM 6253 O O . LYS B 1 246 ? 17.774 28.849 11.010 1.00 19.80 241 LYS B O 1
ATOM 6258 N N . HIS B 1 247 ? 16.137 27.307 11.270 1.00 15.94 242 HIS B N 1
ATOM 6259 C CA . HIS B 1 247 ? 17.037 26.151 11.224 1.00 14.75 242 HIS B CA 1
ATOM 6260 C C . HIS B 1 247 ? 17.475 25.785 9.806 1.00 16.36 242 HIS B C 1
ATOM 6261 O O . HIS B 1 247 ? 18.475 25.070 9.611 1.00 14.67 242 HIS B O 1
ATOM 6268 N N . ILE B 1 248 ? 16.788 26.341 8.812 1.00 15.26 243 ILE B N 1
ATOM 6269 C CA . ILE B 1 248 ? 17.139 26.082 7.419 1.00 15.02 243 ILE B CA 1
ATOM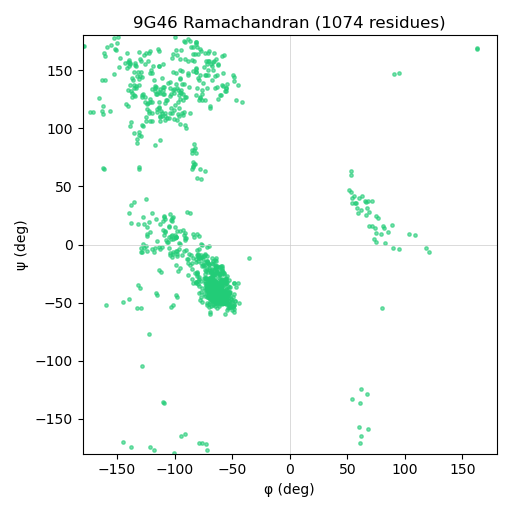 6270 C C . ILE B 1 248 ? 18.610 26.389 7.128 1.00 14.83 243 ILE B C 1
ATOM 6271 O O . ILE B 1 248 ? 19.270 25.679 6.353 1.00 15.09 243 ILE B O 1
ATOM 6276 N N . ALA B 1 249 ? 19.155 27.451 7.704 1.00 15.23 244 ALA B N 1
ATOM 6277 C CA . ALA B 1 249 ? 20.474 27.952 7.375 1.00 15.15 244 ALA B CA 1
ATOM 6278 C C . ALA B 1 249 ? 21.570 26.921 7.652 1.00 14.06 244 ALA B C 1
ATOM 6279 O O . ALA B 1 249 ? 22.612 26.978 7.023 1.00 16.26 244 ALA B O 1
ATOM 6281 N N . LYS B 1 250 ? 21.345 25.981 8.576 1.00 13.47 245 LYS B N 1
ATOM 6282 C CA A LYS B 1 250 ? 22.385 25.025 8.893 0.50 13.27 245 LYS B CA 1
ATOM 6283 C CA B LYS B 1 250 ? 22.386 25.024 8.896 0.50 12.30 245 LYS B CA 1
ATOM 6284 C C . LYS B 1 250 ? 22.246 23.788 8.015 1.00 13.14 245 LYS B C 1
ATOM 6285 O O . LYS B 1 250 ? 23.118 22.922 8.090 1.00 13.74 245 LYS B O 1
ATOM 6296 N N . HIS B 1 251 ? 21.204 23.755 7.166 1.00 10.76 246 HIS B N 1
ATOM 6297 C CA . HIS B 1 251 ? 20.849 22.508 6.506 1.00 10.19 246 HIS B CA 1
ATOM 6298 C C . HIS B 1 251 ? 20.704 22.632 5.003 1.00 10.97 246 HIS B C 1
ATOM 6299 O O . HIS B 1 251 ? 20.419 21.613 4.404 1.00 10.50 246 HIS B O 1
ATOM 6306 N N . PHE B 1 252 ? 20.765 23.824 4.441 1.00 10.79 247 PHE B N 1
ATOM 6307 C CA . PHE B 1 252 ? 20.532 23.992 3.000 1.00 11.44 247 PHE B CA 1
ATOM 6308 C C . PHE B 1 252 ? 21.592 24.905 2.425 1.00 12.01 247 PHE B C 1
ATOM 6309 O O . PHE B 1 252 ? 21.784 26.047 2.900 1.00 13.64 247 PHE B O 1
ATOM 6317 N N . ALA B 1 253 ? 22.245 24.422 1.358 1.00 11.10 248 ALA B N 1
ATOM 6318 C CA . ALA B 1 253 ? 23.171 25.202 0.551 1.00 10.80 248 ALA B CA 1
ATOM 6319 C C . ALA B 1 253 ? 22.746 25.108 -0.909 1.00 10.92 248 ALA B C 1
ATOM 6320 O O . ALA B 1 253 ? 21.953 24.240 -1.255 1.00 9.94 248 ALA B O 1
ATOM 6322 N N . ALA B 1 254 ? 23.252 26.016 -1.743 1.00 10.98 249 ALA B N 1
ATOM 6323 C CA . ALA B 1 254 ? 22.883 26.063 -3.156 1.00 11.94 249 ALA B CA 1
ATOM 6324 C C . ALA B 1 254 ? 24.098 26.073 -4.059 1.00 11.35 249 ALA B C 1
ATOM 6325 O O . ALA B 1 254 ? 25.112 26.710 -3.734 1.00 10.86 249 ALA B O 1
ATOM 6327 N N . LEU B 1 255 ? 23.988 25.410 -5.223 1.00 10.87 250 LEU B N 1
ATOM 6328 C CA . LEU B 1 255 ? 25.025 25.366 -6.244 1.00 11.84 250 LEU B CA 1
ATOM 6329 C C . LEU B 1 255 ? 24.394 25.968 -7.490 1.00 13.72 250 LEU B C 1
ATOM 6330 O O . LEU B 1 255 ? 23.538 25.359 -8.097 1.00 14.30 250 LEU B O 1
ATOM 6335 N N . SER B 1 256 ? 24.789 27.202 -7.839 1.00 14.54 251 SER B N 1
ATOM 6336 C CA . SER B 1 256 ? 24.019 27.874 -8.862 1.00 15.39 251 SER B CA 1
ATOM 6337 C C . SER B 1 256 ? 24.831 28.982 -9.514 1.00 15.95 251 SER B C 1
ATOM 6338 O O . SER B 1 256 ? 25.851 29.414 -8.975 1.00 16.44 251 SER B O 1
ATOM 6341 N N . THR B 1 257 ? 24.268 29.516 -10.617 1.00 15.88 252 THR B N 1
ATOM 6342 C CA . THR B 1 257 ? 24.699 30.800 -11.193 1.00 17.27 252 THR B CA 1
ATOM 6343 C C . THR B 1 257 ? 23.802 31.963 -10.768 1.00 18.99 252 THR B C 1
ATOM 6344 O O . THR B 1 257 ? 24.152 33.109 -10.986 1.00 20.61 252 THR B O 1
ATOM 6348 N N . ASN B 1 258 ? 22.663 31.693 -10.134 1.00 19.59 253 ASN B N 1
ATOM 6349 C CA . ASN B 1 258 ? 21.627 32.705 -9.933 1.00 18.89 253 ASN B CA 1
ATOM 6350 C C . ASN B 1 258 ? 21.485 33.040 -8.443 1.00 17.42 253 ASN B C 1
ATOM 6351 O O . ASN B 1 258 ? 20.660 32.498 -7.752 1.00 18.48 253 ASN B O 1
ATOM 6356 N N . GLU B 1 259 ? 22.247 34.026 -7.949 1.00 19.99 254 GLU B N 1
ATOM 6357 C CA . GLU B 1 259 ? 22.179 34.348 -6.519 1.00 21.68 254 GLU B CA 1
ATOM 6358 C C . GLU B 1 259 ? 20.818 34.895 -6.104 1.00 18.92 254 GLU B C 1
ATOM 6359 O O . GLU B 1 259 ? 20.371 34.676 -4.971 1.00 22.64 254 GLU B O 1
ATOM 6365 N N . LYS B 1 260 ? 20.176 35.720 -6.947 1.00 23.27 255 LYS B N 1
ATOM 6366 C CA . LYS B 1 260 ? 18.886 36.294 -6.553 1.00 26.25 255 LYS B CA 1
ATOM 6367 C C . LYS B 1 260 ? 17.826 35.207 -6.290 1.00 24.30 255 LYS B C 1
ATOM 6368 O O . LYS B 1 260 ? 17.062 35.244 -5.289 1.00 22.63 255 LYS B O 1
ATOM 6370 N N . GLU B 1 261 ? 17.769 34.208 -7.183 1.00 22.85 256 GLU B N 1
ATOM 6371 C CA . GLU B 1 261 ? 16.792 33.124 -7.036 1.00 22.84 256 GLU B CA 1
ATOM 6372 C C . GLU B 1 261 ? 17.118 32.210 -5.849 1.00 20.55 256 GLU B C 1
ATOM 6373 O O . GLU B 1 261 ? 16.208 31.766 -5.164 1.00 22.53 256 GLU B O 1
ATOM 6379 N N . VAL B 1 262 ? 18.406 32.025 -5.541 1.00 19.61 257 VAL B N 1
ATOM 6380 C CA . VAL B 1 262 ? 18.808 31.282 -4.356 1.00 19.20 257 VAL B CA 1
ATOM 6381 C C . VAL B 1 262 ? 18.313 32.018 -3.117 1.00 18.09 257 VAL B C 1
ATOM 6382 O O . VAL B 1 262 ? 17.886 31.410 -2.145 1.00 18.21 257 VAL B O 1
ATOM 6386 N N . VAL B 1 263 ? 18.490 33.342 -3.078 1.00 21.05 258 VAL B N 1
ATOM 6387 C CA . VAL B 1 263 ? 18.167 34.054 -1.846 1.00 20.86 258 VAL B CA 1
ATOM 6388 C C . VAL B 1 263 ? 16.644 34.074 -1.676 1.00 19.78 258 VAL B C 1
ATOM 6389 O O . VAL B 1 263 ? 16.118 33.874 -0.558 1.00 18.63 258 VAL B O 1
ATOM 6393 N N . ALA B 1 264 ? 15.957 34.260 -2.816 1.00 21.26 259 ALA B N 1
ATOM 6394 C CA . ALA B 1 264 ? 14.491 34.224 -2.863 1.00 24.02 259 ALA B CA 1
ATOM 6395 C C . ALA B 1 264 ? 13.948 32.906 -2.310 1.00 27.32 259 ALA B C 1
ATOM 6396 O O . ALA B 1 264 ? 12.881 32.907 -1.667 1.00 24.30 259 ALA B O 1
ATOM 6398 N N . PHE B 1 265 ? 14.716 31.801 -2.476 1.00 24.69 260 PHE B N 1
ATOM 6399 C CA . PHE B 1 265 ? 14.274 30.517 -1.947 1.00 23.59 260 PHE B CA 1
ATOM 6400 C C . PHE B 1 265 ? 14.517 30.419 -0.433 1.00 22.40 260 PHE B C 1
ATOM 6401 O O . PHE B 1 265 ? 14.037 29.487 0.186 1.00 24.19 260 PHE B O 1
ATOM 6409 N N . GLY B 1 266 ? 15.273 31.308 0.211 1.00 20.44 261 GLY B N 1
ATOM 6410 C CA . GLY B 1 266 ? 15.553 31.140 1.655 1.00 20.98 261 GLY B CA 1
ATOM 6411 C C . GLY B 1 266 ? 16.948 30.619 2.014 1.00 23.00 261 GLY B C 1
ATOM 6412 O O . GLY B 1 266 ? 17.248 30.300 3.175 1.00 22.54 261 GLY B O 1
ATOM 6413 N N . ILE B 1 267 ? 17.855 30.530 1.022 1.00 22.54 262 ILE B N 1
ATOM 6414 C CA . ILE B 1 267 ? 19.229 30.122 1.309 1.00 21.46 262 ILE B CA 1
ATOM 6415 C C . ILE B 1 267 ? 20.068 31.399 1.345 1.00 22.32 262 ILE B C 1
ATOM 6416 O O . ILE B 1 267 ? 19.953 32.218 0.436 1.00 22.63 262 ILE B O 1
ATOM 6421 N N . ASP B 1 268 ? 20.849 31.510 2.422 1.00 22.67 263 ASP B N 1
ATOM 6422 C CA A ASP B 1 268 ? 21.805 32.598 2.624 0.50 24.48 263 ASP B CA 1
ATOM 6423 C CA B ASP B 1 268 ? 21.837 32.563 2.649 0.50 24.01 263 ASP B CA 1
ATOM 6424 C C . ASP B 1 268 ? 22.857 32.602 1.514 1.00 25.57 263 ASP B C 1
ATOM 6425 O O . ASP B 1 268 ? 23.422 31.570 1.166 1.00 22.53 263 ASP B O 1
ATOM 6434 N N . ALA B 1 269 ? 23.136 33.795 0.974 1.00 23.42 264 ALA B N 1
ATOM 6435 C CA . ALA B 1 269 ? 24.063 33.944 -0.129 1.00 23.50 264 ALA B CA 1
ATOM 6436 C C . ALA B 1 269 ? 25.425 33.399 0.284 1.00 18.79 264 ALA B C 1
ATOM 6437 O O . ALA B 1 269 ? 26.144 32.951 -0.595 1.00 18.04 264 ALA B O 1
ATOM 6439 N N . LYS B 1 270 ? 25.767 33.374 1.584 1.00 18.75 265 LYS B N 1
ATOM 6440 C CA . LYS B 1 270 ? 27.098 32.905 1.938 1.00 20.38 265 LYS B CA 1
ATOM 6441 C C . LYS B 1 270 ? 27.240 31.401 1.705 1.00 17.48 265 LYS B C 1
ATOM 6442 O O . LYS B 1 270 ? 28.360 30.924 1.531 1.00 16.50 265 LYS B O 1
ATOM 6448 N N . ASN B 1 271 ? 26.105 30.706 1.645 1.00 16.10 266 ASN B N 1
ATOM 6449 C CA . ASN B 1 271 ? 26.117 29.280 1.377 1.00 14.84 266 ASN B CA 1
ATOM 6450 C C . ASN B 1 271 ? 25.691 28.971 -0.052 1.00 13.53 266 ASN B C 1
ATOM 6451 O O . ASN B 1 271 ? 25.209 27.868 -0.307 1.00 12.05 266 ASN B O 1
ATOM 6456 N N . MET B 1 272 ? 25.893 29.926 -0.963 1.00 13.27 267 MET B N 1
ATOM 6457 C CA . MET B 1 272 ? 25.795 29.665 -2.398 1.00 13.90 267 MET B CA 1
ATOM 6458 C C . MET B 1 272 ? 27.208 29.501 -2.966 1.00 12.71 267 MET B C 1
ATOM 6459 O O . MET B 1 272 ? 28.127 30.248 -2.653 1.00 14.46 267 MET B O 1
ATOM 6464 N N . PHE B 1 273 ? 27.380 28.460 -3.788 1.00 10.93 268 PHE B N 1
ATOM 6465 C CA . PHE B 1 273 ? 28.607 28.072 -4.446 1.00 10.82 268 PHE B CA 1
ATOM 6466 C C . PHE B 1 273 ? 28.338 28.319 -5.927 1.00 10.65 268 PHE B C 1
ATOM 6467 O O . PHE B 1 273 ? 27.424 27.692 -6.502 1.00 11.41 268 PHE B O 1
ATOM 6475 N N . GLY B 1 274 ? 29.001 29.345 -6.458 1.00 12.82 269 GLY B N 1
ATOM 6476 C CA . GLY B 1 274 ? 28.652 29.874 -7.757 1.00 12.27 269 GLY B CA 1
ATOM 6477 C C . GLY B 1 274 ? 29.407 29.248 -8.929 1.00 12.76 269 GLY B C 1
ATOM 6478 O O . GLY B 1 274 ? 30.491 28.706 -8.807 1.00 12.44 269 GLY B O 1
ATOM 6479 N N . PHE B 1 275 ? 28.824 29.398 -10.114 1.00 13.34 270 PHE B N 1
ATOM 6480 C CA . PHE B 1 275 ? 29.530 29.119 -11.366 1.00 13.82 270 PHE B CA 1
ATOM 6481 C C . PHE B 1 275 ? 28.958 30.044 -12.433 1.00 17.17 270 PHE B C 1
ATOM 6482 O O . PHE B 1 275 ? 28.080 30.881 -12.143 1.00 19.82 270 PHE B O 1
ATOM 6490 N N . GLU B 1 276 ? 29.510 29.961 -13.653 1.00 14.48 271 GLU B N 1
ATOM 6491 C CA . GLU B 1 276 ? 29.189 30.923 -14.697 1.00 14.05 271 GLU B CA 1
ATOM 6492 C C . GLU B 1 276 ? 28.435 30.294 -15.862 1.00 12.57 271 GLU B C 1
ATOM 6493 O O . GLU B 1 276 ? 28.354 29.069 -15.988 1.00 13.24 271 GLU B O 1
ATOM 6499 N N . SER B 1 277 ? 27.868 31.168 -16.697 1.00 14.57 272 SER B N 1
ATOM 6500 C CA A SER B 1 277 ? 27.054 30.819 -17.847 0.50 14.08 272 SER B CA 1
ATOM 6501 C CA B SER B 1 277 ? 27.018 30.726 -17.789 0.50 13.80 272 SER B CA 1
ATOM 6502 C C . SER B 1 277 ? 27.783 29.868 -18.800 1.00 13.87 272 SER B C 1
ATOM 6503 O O . SER B 1 277 ? 27.155 29.105 -19.526 1.00 13.59 272 SER B O 1
ATOM 6508 N N . TRP B 1 278 ? 29.113 29.990 -18.843 1.00 10.96 273 TRP B N 1
ATOM 6509 C CA . TRP B 1 278 ? 29.943 29.273 -19.808 1.00 10.56 273 TRP B CA 1
ATOM 6510 C C . TRP B 1 278 ? 30.272 27.853 -19.339 1.00 10.64 273 TRP B C 1
ATOM 6511 O O . TRP B 1 278 ? 31.051 27.157 -20.019 1.00 11.34 273 TRP B O 1
ATOM 6522 N N . VAL B 1 279 ? 29.628 27.401 -18.249 1.00 10.96 274 VAL B N 1
ATOM 6523 C CA . VAL B 1 279 ? 29.670 26.014 -17.806 1.00 11.14 274 VAL B CA 1
ATOM 6524 C C . VAL B 1 279 ? 28.379 25.309 -18.239 1.00 11.03 274 VAL B C 1
ATOM 6525 O O . VAL B 1 279 ? 27.337 25.587 -17.671 1.00 12.04 274 VAL B O 1
ATOM 6529 N N . GLY B 1 280 ? 28.437 24.426 -19.215 1.00 10.19 275 GLY B N 1
ATOM 6530 C CA . GLY B 1 280 ? 27.288 23.633 -19.594 1.00 11.43 275 GLY B CA 1
ATOM 6531 C C . GLY B 1 280 ? 27.016 22.580 -18.535 1.00 9.35 275 GLY B C 1
ATOM 6532 O O . GLY B 1 280 ? 27.941 22.039 -17.953 1.00 10.21 275 GLY B O 1
ATOM 6533 N N . GLY B 1 281 ? 25.718 22.253 -18.318 1.00 9.92 276 GLY B N 1
ATOM 6534 C CA . GLY B 1 281 ? 25.366 21.300 -17.272 1.00 9.70 276 GLY B CA 1
ATOM 6535 C C . GLY B 1 281 ? 26.124 19.985 -17.419 1.00 8.75 276 GLY B C 1
ATOM 6536 O O . GLY B 1 281 ? 26.615 19.430 -16.458 1.00 9.39 276 GLY B O 1
ATOM 6537 N N . ARG B 1 282 ? 26.215 19.466 -18.673 1.00 8.37 277 ARG B N 1
ATOM 6538 C CA . ARG B 1 282 ? 26.852 18.184 -18.926 1.00 8.08 277 ARG B CA 1
ATOM 6539 C C . ARG B 1 282 ? 28.384 18.224 -18.876 1.00 8.31 277 ARG B C 1
ATOM 6540 O O . ARG B 1 282 ? 29.046 17.177 -18.989 1.00 9.44 277 ARG B O 1
ATOM 6548 N N . TYR B 1 283 ? 28.908 19.422 -18.609 1.00 8.57 278 TYR B N 1
ATOM 6549 C CA . TYR B 1 283 ? 30.312 19.750 -18.397 1.00 8.64 278 TYR B CA 1
ATOM 6550 C C . TYR B 1 283 ? 30.528 20.393 -17.022 1.00 8.38 278 TYR B C 1
ATOM 6551 O O . TYR B 1 283 ? 31.548 21.086 -16.854 1.00 9.79 278 TYR B O 1
ATOM 6560 N N . SER B 1 284 ? 29.613 20.227 -16.076 1.00 8.29 279 SER B N 1
ATOM 6561 C CA . SER B 1 284 ? 29.598 21.027 -14.858 1.00 8.89 279 SER B CA 1
ATOM 6562 C C . SER B 1 284 ? 30.157 20.310 -13.629 1.00 8.87 279 SER B C 1
ATOM 6563 O O . SER B 1 284 ? 30.278 20.958 -12.595 1.00 8.37 279 SER B O 1
ATOM 6566 N N . VAL B 1 285 ? 30.409 19.005 -13.639 1.00 8.13 280 VAL B N 1
ATOM 6567 C CA . VAL B 1 285 ? 30.855 18.350 -12.411 1.00 8.46 280 VAL B CA 1
ATOM 6568 C C . VAL B 1 285 ? 32.168 18.924 -11.858 1.00 8.88 280 VAL B C 1
ATOM 6569 O O . VAL B 1 285 ? 32.441 18.778 -10.655 1.00 9.24 280 VAL B O 1
ATOM 6573 N N . TRP B 1 286 ? 32.929 19.646 -12.701 1.00 8.31 281 TRP B N 1
ATOM 6574 C CA . TRP B 1 286 ? 34.194 20.251 -12.347 1.00 8.54 281 TRP B CA 1
ATOM 6575 C C . TRP B 1 286 ? 34.025 21.527 -11.512 1.00 9.27 281 TRP B C 1
ATOM 6576 O O . TRP B 1 286 ? 35.043 22.041 -10.988 1.00 9.65 281 TRP B O 1
ATOM 6587 N N . SER B 1 287 ? 32.798 22.077 -11.517 1.00 9.44 282 SER B N 1
ATOM 6588 C CA . SER B 1 287 ? 32.459 23.359 -10.913 1.00 9.17 282 SER B CA 1
ATOM 6589 C C . SER B 1 287 ? 31.940 23.119 -9.500 1.00 9.03 282 SER B C 1
ATOM 6590 O O . SER B 1 287 ? 32.080 22.021 -8.958 1.00 8.46 282 SER B O 1
ATOM 6593 N N . ALA B 1 288 ? 31.303 24.154 -8.940 1.00 9.42 283 ALA B N 1
ATOM 6594 C CA . ALA B 1 288 ? 30.502 24.086 -7.713 1.00 9.06 283 ALA B CA 1
ATOM 6595 C C . ALA B 1 288 ? 29.568 22.866 -7.725 1.00 8.85 283 ALA B C 1
ATOM 6596 O O . ALA B 1 288 ? 29.282 22.350 -6.666 1.00 9.55 283 ALA B O 1
ATOM 6598 N N . ILE B 1 289 ? 29.058 22.440 -8.890 1.00 9.05 284 ILE B N 1
ATOM 6599 C CA . ILE B 1 289 ? 28.183 21.271 -8.953 1.00 9.30 284 ILE B CA 1
ATOM 6600 C C . ILE B 1 289 ? 28.846 20.025 -8.368 1.00 10.02 284 ILE B C 1
ATOM 6601 O O . ILE B 1 289 ? 28.146 19.115 -7.920 1.00 10.64 284 ILE B O 1
ATOM 6606 N N . GLY B 1 290 ? 30.178 19.978 -8.375 1.00 9.05 285 GLY B N 1
ATOM 6607 C CA . GLY B 1 290 ? 30.878 18.848 -7.778 1.00 9.53 285 GLY B CA 1
ATOM 6608 C C . GLY B 1 290 ? 31.004 18.941 -6.251 1.00 9.32 285 GLY B C 1
ATOM 6609 O O . GLY B 1 290 ? 31.727 18.143 -5.688 1.00 10.08 285 GLY B O 1
ATOM 6610 N N . LEU B 1 291 ? 30.345 19.889 -5.564 1.00 9.30 286 LEU B N 1
ATOM 6611 C CA . LEU B 1 291 ? 30.531 19.989 -4.113 1.00 8.88 286 LEU B CA 1
ATOM 6612 C C . LEU B 1 291 ? 30.275 18.659 -3.399 1.00 8.61 286 LEU B C 1
ATOM 6613 O O . LEU B 1 291 ? 30.977 18.322 -2.439 1.00 8.91 286 LEU B O 1
ATOM 6618 N N . SER B 1 292 ? 29.210 17.936 -3.740 1.00 8.13 287 SER B N 1
ATOM 6619 C CA . SER B 1 292 ? 28.971 16.645 -3.114 1.00 9.06 287 SER B CA 1
ATOM 6620 C C . SER B 1 292 ? 30.169 15.695 -3.198 1.00 9.24 287 SER B C 1
ATOM 6621 O O . SER B 1 292 ? 30.367 14.885 -2.308 1.00 10.34 287 SER B O 1
ATOM 6624 N N . VAL B 1 293 ? 30.915 15.714 -4.315 1.00 9.43 288 VAL B N 1
ATOM 6625 C CA . VAL B 1 293 ? 32.109 14.896 -4.445 1.00 9.37 288 VAL B CA 1
ATOM 6626 C C . VAL B 1 293 ? 33.185 15.340 -3.450 1.00 9.38 288 VAL B C 1
ATOM 6627 O O . VAL B 1 293 ? 33.745 14.544 -2.714 1.00 8.74 288 VAL B O 1
ATOM 6631 N N . ALA B 1 294 ? 33.437 16.657 -3.339 1.00 9.05 289 ALA B N 1
ATOM 6632 C CA . ALA B 1 294 ? 34.397 17.162 -2.355 1.00 8.89 289 ALA B CA 1
ATOM 6633 C C . ALA B 1 294 ? 34.003 16.795 -0.926 1.00 8.15 289 ALA B C 1
ATOM 6634 O O . ALA B 1 294 ? 34.862 16.482 -0.086 1.00 9.26 289 ALA B O 1
ATOM 6636 N N . ILE B 1 295 ? 32.698 16.816 -0.621 1.00 8.53 290 ILE B N 1
ATOM 6637 C CA . ILE B 1 295 ? 32.267 16.425 0.711 1.00 9.01 290 ILE B CA 1
ATOM 6638 C C . ILE B 1 295 ? 32.484 14.938 0.918 1.00 9.09 290 ILE B C 1
ATOM 6639 O O . ILE B 1 295 ? 32.970 14.536 1.969 1.00 9.54 290 ILE B O 1
ATOM 6644 N N . TYR B 1 296 ? 32.161 14.135 -0.076 1.00 9.60 291 TYR B N 1
ATOM 6645 C CA . TYR B 1 296 ? 32.173 12.687 0.083 1.00 9.59 291 TYR B CA 1
ATOM 6646 C C . TYR B 1 296 ? 33.600 12.157 0.203 1.00 10.15 291 TYR B C 1
ATOM 6647 O O . TYR B 1 296 ? 33.855 11.250 1.008 1.00 10.41 291 TYR B O 1
ATOM 6656 N N . ILE B 1 297 ? 34.538 12.666 -0.624 1.00 10.54 292 ILE B N 1
ATOM 6657 C CA . ILE B 1 297 ? 35.886 12.079 -0.683 1.00 11.08 292 ILE B CA 1
ATOM 6658 C C . ILE B 1 297 ? 36.996 13.045 -0.233 1.00 10.46 292 ILE B C 1
ATOM 6659 O O . ILE B 1 297 ? 38.163 12.655 -0.216 1.00 10.58 292 ILE B O 1
ATOM 6664 N N . GLY B 1 298 ? 36.624 14.284 0.079 1.00 10.31 293 GLY B N 1
ATOM 6665 C CA . GLY B 1 298 ? 37.534 15.339 0.522 1.00 10.50 293 GLY B CA 1
ATOM 6666 C C . GLY B 1 298 ? 37.975 16.216 -0.624 1.00 9.94 293 GLY B C 1
ATOM 6667 O O . GLY B 1 298 ? 38.131 15.744 -1.765 1.00 10.32 293 GLY B O 1
ATOM 6668 N N . PHE B 1 299 ? 38.208 17.488 -0.322 1.00 9.88 294 PHE B N 1
ATOM 6669 C CA . PHE B 1 299 ? 38.560 18.433 -1.369 1.00 9.85 294 PHE B CA 1
ATOM 6670 C C . PHE B 1 299 ? 39.852 18.040 -2.097 1.00 9.89 294 PHE B C 1
ATOM 6671 O O . PHE B 1 299 ? 39.972 18.254 -3.312 1.00 10.50 294 PHE B O 1
ATOM 6679 N N . GLU B 1 300 ? 40.844 17.503 -1.400 1.00 10.87 295 GLU B N 1
ATOM 6680 C CA . GLU B 1 300 ? 42.129 17.218 -2.027 1.00 11.99 295 GLU B CA 1
ATOM 6681 C C . GLU B 1 300 ? 41.931 16.157 -3.114 1.00 10.59 295 GLU B C 1
ATOM 6682 O O . GLU B 1 300 ? 42.509 16.275 -4.182 1.00 10.27 295 GLU B O 1
ATOM 6688 N N . ASN B 1 301 ? 41.109 15.132 -2.851 1.00 9.96 296 ASN B N 1
ATOM 6689 C CA . ASN B 1 301 ? 40.785 14.164 -3.873 1.00 10.68 296 ASN B CA 1
ATOM 6690 C C . ASN B 1 301 ? 40.037 14.810 -5.022 1.00 9.79 296 ASN B C 1
ATOM 6691 O O . ASN B 1 301 ? 40.303 14.517 -6.191 1.00 9.81 296 ASN B O 1
ATOM 6696 N N . PHE B 1 302 ? 39.075 15.671 -4.719 1.00 9.22 297 PHE B N 1
ATOM 6697 C CA . PHE B 1 302 ? 38.386 16.415 -5.777 1.00 8.73 297 PHE B CA 1
ATOM 6698 C C . PHE B 1 302 ? 39.370 17.239 -6.620 1.00 9.66 297 PHE B C 1
ATOM 6699 O O . PHE B 1 302 ? 39.274 17.299 -7.871 1.00 9.98 297 PHE B O 1
ATOM 6707 N N . ASN B 1 303 ? 40.330 17.885 -5.961 1.00 9.12 298 ASN B N 1
ATOM 6708 C CA . ASN B 1 303 ? 41.343 18.684 -6.669 1.00 11.02 298 ASN B CA 1
ATOM 6709 C C . ASN B 1 303 ? 42.224 17.818 -7.595 1.00 9.33 298 ASN B C 1
ATOM 6710 O O . ASN B 1 303 ? 42.527 18.208 -8.737 1.00 10.18 298 ASN B O 1
ATOM 6715 N N . ASP B 1 304 ? 42.540 16.608 -7.140 1.00 9.27 299 ASP B N 1
ATOM 6716 C CA . ASP B 1 304 ? 43.284 15.650 -7.933 1.00 9.48 299 ASP B CA 1
ATOM 6717 C C . ASP B 1 304 ? 42.500 15.228 -9.179 1.00 9.57 299 ASP B C 1
ATOM 6718 O O . ASP B 1 304 ? 43.098 15.109 -10.252 1.00 8.41 299 ASP B O 1
ATOM 6723 N N . PHE B 1 305 ? 41.189 15.041 -9.031 1.00 8.91 300 PHE B N 1
ATOM 6724 C CA . PHE B 1 305 ? 40.270 14.804 -10.123 1.00 8.58 300 PHE B CA 1
ATOM 6725 C C . PHE B 1 305 ? 40.334 15.946 -11.139 1.00 8.57 300 PHE B C 1
ATOM 6726 O O . PHE B 1 305 ? 40.500 15.712 -12.337 1.00 8.18 300 PHE B O 1
ATOM 6734 N N . LEU B 1 306 ? 40.242 17.193 -10.682 1.00 8.72 301 LEU B N 1
ATOM 6735 C CA . LEU B 1 306 ? 40.388 18.334 -11.564 1.00 9.66 301 LEU B CA 1
ATOM 6736 C C . LEU B 1 306 ? 41.739 18.284 -12.277 1.00 8.93 301 LEU B C 1
ATOM 6737 O O . LEU B 1 306 ? 41.819 18.594 -13.472 1.00 8.80 301 LEU B O 1
ATOM 6742 N N . LYS B 1 307 ? 42.817 18.006 -11.535 1.00 9.05 302 LYS B N 1
ATOM 6743 C CA . LYS B 1 307 ? 44.167 18.046 -12.135 1.00 9.47 302 LYS B CA 1
ATOM 6744 C C . LYS B 1 307 ? 44.294 16.969 -13.222 1.00 9.18 302 LYS B C 1
ATOM 6745 O O . LYS B 1 307 ? 45.036 17.150 -14.201 1.00 9.40 302 LYS B O 1
ATOM 6751 N N . GLY B 1 308 ? 43.604 15.825 -13.029 1.00 8.95 303 GLY B N 1
ATOM 6752 C CA . GLY B 1 308 ? 43.551 14.823 -14.091 1.00 8.53 303 GLY B CA 1
ATOM 6753 C C . GLY B 1 308 ? 42.935 15.344 -15.378 1.00 8.67 303 GLY B C 1
ATOM 6754 O O . GLY B 1 308 ? 43.393 15.068 -16.506 1.00 8.65 303 GLY B O 1
ATOM 6755 N N . ALA B 1 309 ? 41.815 16.080 -15.218 1.00 8.36 304 ALA B N 1
ATOM 6756 C CA . ALA B 1 309 ? 41.197 16.690 -16.370 1.00 8.25 304 ALA B CA 1
ATOM 6757 C C . ALA B 1 309 ? 42.146 17.689 -17.034 1.00 8.33 304 ALA B C 1
ATOM 6758 O O . ALA B 1 309 ? 42.283 17.715 -18.256 1.00 8.09 304 ALA B O 1
ATOM 6760 N N . GLU B 1 310 ? 42.779 18.535 -16.227 1.00 8.62 305 GLU B N 1
ATOM 6761 C CA . GLU B 1 310 ? 43.713 19.544 -16.736 1.00 8.94 305 GLU B CA 1
ATOM 6762 C C . GLU B 1 310 ? 44.843 18.933 -17.559 1.00 8.33 305 GLU B C 1
ATOM 6763 O O . GLU B 1 310 ? 45.214 19.501 -18.597 1.00 8.59 305 GLU B O 1
ATOM 6769 N N . ALA B 1 311 ? 45.411 17.805 -17.096 1.00 8.52 306 ALA B N 1
ATOM 6770 C CA . ALA B 1 311 ? 46.488 17.162 -17.828 1.00 8.89 306 ALA B CA 1
ATOM 6771 C C . ALA B 1 311 ? 45.997 16.614 -19.173 1.00 9.04 306 ALA B C 1
ATOM 6772 O O . ALA B 1 311 ? 46.705 16.713 -20.189 1.00 10.01 306 ALA B O 1
ATOM 6774 N N . MET B 1 312 ? 44.751 16.128 -19.232 1.00 7.68 307 MET B N 1
ATOM 6775 C CA . MET B 1 312 ? 44.204 15.676 -20.499 1.00 8.07 307 MET B CA 1
ATOM 6776 C C . MET B 1 312 ? 43.912 16.854 -21.411 1.00 7.93 307 MET B C 1
ATOM 6777 O O . MET B 1 312 ? 44.060 16.787 -22.635 1.00 8.76 307 MET B O 1
ATOM 6782 N N . ASP B 1 313 ? 43.480 17.975 -20.827 1.00 8.13 308 ASP B N 1
ATOM 6783 C CA . ASP B 1 313 ? 43.267 19.193 -21.576 1.00 8.71 308 ASP B CA 1
ATOM 6784 C C . ASP B 1 313 ? 44.562 19.633 -22.241 1.00 9.02 308 ASP B C 1
ATOM 6785 O O . ASP B 1 313 ? 44.577 19.996 -23.398 1.00 8.69 308 ASP B O 1
ATOM 6790 N N . GLN B 1 314 ? 45.643 19.603 -21.464 1.00 9.15 309 GLN B N 1
ATOM 6791 C CA . GLN B 1 314 ? 46.941 19.973 -22.020 1.00 9.71 309 GLN B CA 1
ATOM 6792 C C . GLN B 1 314 ? 47.359 19.039 -23.152 1.00 9.51 309 GLN B C 1
ATOM 6793 O O . GLN B 1 314 ? 47.863 19.470 -24.204 1.00 10.11 309 GLN B O 1
ATOM 6799 N N . HIS B 1 315 ? 47.143 17.737 -23.005 1.00 8.31 310 HIS B N 1
ATOM 6800 C CA . HIS B 1 315 ? 47.412 16.773 -24.058 1.00 8.25 310 HIS B CA 1
ATOM 6801 C C . HIS B 1 315 ? 46.613 17.120 -25.299 1.00 8.88 310 HIS B C 1
ATOM 6802 O O . HIS B 1 315 ? 47.155 17.217 -26.396 1.00 8.90 310 HIS B O 1
ATOM 6809 N N . PHE B 1 316 ? 45.309 17.391 -25.127 1.00 8.66 311 PHE B N 1
ATOM 6810 C CA . PHE B 1 316 ? 44.465 17.732 -26.269 1.00 8.98 311 PHE B CA 1
ATOM 6811 C C . PHE B 1 316 ? 44.913 19.006 -26.988 1.00 9.32 311 PHE B C 1
ATOM 6812 O O . PHE B 1 316 ? 44.848 19.107 -28.220 1.00 8.83 311 PHE B O 1
ATOM 6820 N N . LEU B 1 317 ? 45.298 20.009 -26.213 1.00 9.19 312 LEU B N 1
ATOM 6821 C CA . LEU B 1 317 ? 45.688 21.307 -26.752 1.00 10.45 312 LEU B CA 1
ATOM 6822 C C . LEU B 1 317 ? 47.019 21.259 -27.500 1.00 10.17 312 LEU B C 1
ATOM 6823 O O . LEU B 1 317 ? 47.162 22.051 -28.441 1.00 10.33 312 LEU B O 1
ATOM 6828 N N . THR B 1 318 ? 47.948 20.434 -27.045 1.00 9.22 313 THR B N 1
ATOM 6829 C CA . THR B 1 318 ? 49.355 20.599 -27.470 1.00 10.06 313 THR B CA 1
ATOM 6830 C C . THR B 1 318 ? 49.861 19.491 -28.376 1.00 10.74 313 THR B C 1
ATOM 6831 O O . THR B 1 318 ? 50.990 19.501 -28.813 1.00 11.40 313 THR B O 1
ATOM 6835 N N . THR B 1 319 ? 49.059 18.465 -28.679 1.00 10.04 314 THR B N 1
ATOM 6836 C CA . THR B 1 319 ? 49.523 17.302 -29.387 1.00 9.29 314 THR B CA 1
ATOM 6837 C C . THR B 1 319 ? 49.068 17.360 -30.834 1.00 9.31 314 THR B C 1
ATOM 6838 O O . THR B 1 319 ? 47.868 17.542 -31.121 1.00 9.87 314 THR B O 1
ATOM 6842 N N . PRO B 1 320 ? 49.989 17.167 -31.799 1.00 9.00 315 PRO B N 1
ATOM 6843 C CA . PRO B 1 320 ? 49.603 16.981 -33.196 1.00 9.85 315 PRO B CA 1
ATOM 6844 C C . PRO B 1 320 ? 48.489 15.946 -33.344 1.00 10.15 315 PRO B C 1
ATOM 6845 O O . PRO B 1 320 ? 48.500 14.896 -32.668 1.00 11.38 315 PRO B O 1
ATOM 6849 N N . LEU B 1 321 ? 47.615 16.229 -34.306 1.00 11.00 316 LEU B N 1
ATOM 6850 C CA . LEU B 1 321 ? 46.381 15.457 -34.403 1.00 10.31 316 LEU B CA 1
ATOM 6851 C C . LEU B 1 321 ? 46.674 13.953 -34.483 1.00 11.00 316 LEU B C 1
ATOM 6852 O O . LEU B 1 321 ? 45.928 13.152 -33.898 1.00 10.91 316 LEU B O 1
ATOM 6857 N N . GLU B 1 322 ? 47.709 13.575 -35.272 1.00 11.83 317 GLU B N 1
ATOM 6858 C CA . GLU B 1 322 ? 47.938 12.155 -35.517 1.00 12.62 317 GLU B CA 1
ATOM 6859 C C . GLU B 1 322 ? 48.308 11.378 -34.258 1.00 11.89 317 GLU B C 1
ATOM 6860 O O . GLU B 1 322 ? 48.286 10.152 -34.284 1.00 12.63 317 GLU B O 1
ATOM 6863 N N . ASN B 1 323 ? 48.655 12.052 -33.171 1.00 10.66 318 ASN B N 1
ATOM 6864 C CA . ASN B 1 323 ? 48.993 11.398 -31.925 1.00 10.14 318 ASN B CA 1
ATOM 6865 C C . ASN B 1 323 ? 48.147 11.871 -30.760 1.00 9.53 318 ASN B C 1
ATOM 6866 O O . ASN B 1 323 ? 48.469 11.614 -29.603 1.00 9.82 318 ASN B O 1
ATOM 6871 N N . ASN B 1 324 ? 47.045 12.558 -31.071 1.00 10.08 319 ASN B N 1
ATOM 6872 C CA . ASN B 1 324 ? 46.231 13.229 -30.067 1.00 8.81 319 ASN B CA 1
ATOM 6873 C C . ASN B 1 324 ? 45.076 12.268 -29.724 1.00 8.70 319 ASN B C 1
ATOM 6874 O O . ASN B 1 324 ? 44.207 12.016 -30.576 1.00 8.82 319 ASN B O 1
ATOM 6879 N N . ILE B 1 325 ? 45.100 11.722 -28.514 1.00 8.80 320 ILE B N 1
ATOM 6880 C CA . ILE B 1 325 ? 44.302 10.549 -28.166 1.00 8.17 320 ILE B CA 1
ATOM 6881 C C . ILE B 1 325 ? 42.813 10.859 -28.315 1.00 8.38 320 ILE B C 1
ATOM 6882 O O . ILE B 1 325 ? 42.121 10.053 -28.957 1.00 8.19 320 ILE B O 1
ATOM 6887 N N . PRO B 1 326 ? 42.247 11.932 -27.713 1.00 8.54 321 PRO B N 1
ATOM 6888 C CA . PRO B 1 326 ? 40.814 12.161 -27.871 1.00 8.59 321 PRO B CA 1
ATOM 6889 C C . PRO B 1 326 ? 40.425 12.406 -29.339 1.00 8.17 321 PRO B C 1
ATOM 6890 O O . PRO B 1 326 ? 39.323 12.071 -29.745 1.00 8.69 321 PRO B O 1
ATOM 6894 N N . VAL B 1 327 ? 41.308 13.034 -30.118 1.00 9.20 322 VAL B N 1
ATOM 6895 C CA . VAL B 1 327 ? 41.047 13.234 -31.542 1.00 9.09 322 VAL B CA 1
ATOM 6896 C C . VAL B 1 327 ? 40.951 11.889 -32.263 1.00 8.34 322 VAL B C 1
ATOM 6897 O O . VAL B 1 327 ? 40.015 11.666 -33.038 1.00 9.04 322 VAL B O 1
ATOM 6901 N N . ILE B 1 328 ? 41.897 10.983 -32.010 1.00 8.26 323 ILE B N 1
ATOM 6902 C CA . ILE B 1 328 ? 41.850 9.664 -32.634 1.00 7.79 323 ILE B CA 1
ATOM 6903 C C . ILE B 1 328 ? 40.519 8.964 -32.313 1.00 8.11 323 ILE B C 1
ATOM 6904 O O . ILE B 1 328 ? 39.877 8.403 -33.191 1.00 8.64 323 ILE B O 1
ATOM 6909 N N . GLY B 1 329 ? 40.089 8.989 -31.032 1.00 7.53 324 GLY B N 1
ATOM 6910 C CA . GLY B 1 329 ? 38.825 8.363 -30.670 1.00 8.85 324 GLY B CA 1
ATOM 6911 C C . GLY B 1 329 ? 37.671 9.005 -31.424 1.00 8.35 324 GLY B C 1
ATOM 6912 O O . GLY B 1 329 ? 36.725 8.344 -31.851 1.00 9.38 324 GLY B O 1
ATOM 6913 N N . GLY B 1 330 ? 37.713 10.348 -31.536 1.00 8.58 325 GLY B N 1
ATOM 6914 C CA . GLY B 1 330 ? 36.657 11.035 -32.234 1.00 8.94 325 GLY B CA 1
ATOM 6915 C C . GLY B 1 330 ? 36.634 10.717 -33.742 1.00 8.44 325 GLY B C 1
ATOM 6916 O O . GLY B 1 330 ? 35.562 10.615 -34.338 1.00 9.15 325 GLY B O 1
ATOM 6917 N N . LEU B 1 331 ? 37.794 10.622 -34.367 1.00 9.36 326 LEU B N 1
ATOM 6918 C CA . LEU B 1 331 ? 37.913 10.261 -35.777 1.00 9.53 326 LEU B CA 1
ATOM 6919 C C . LEU B 1 331 ? 37.384 8.862 -36.025 1.00 8.31 326 LEU B C 1
ATOM 6920 O O . LEU B 1 331 ? 36.686 8.647 -37.013 1.00 8.79 326 LEU B O 1
ATOM 6925 N N . LEU B 1 332 ? 37.646 7.925 -35.146 1.00 8.92 327 LEU B N 1
ATOM 6926 C CA . LEU B 1 332 ? 37.142 6.578 -35.338 1.00 8.66 327 LEU B CA 1
ATOM 6927 C C . LEU B 1 332 ? 35.618 6.558 -35.188 1.00 9.04 327 LEU B C 1
ATOM 6928 O O . LEU B 1 332 ? 34.947 5.879 -35.954 1.00 8.80 327 LEU B O 1
ATOM 6933 N N . SER B 1 333 ? 35.064 7.358 -34.256 1.00 8.52 328 SER B N 1
ATOM 6934 C CA . SER B 1 333 ? 33.617 7.469 -34.142 1.00 9.24 328 SER B CA 1
ATOM 6935 C C . SER B 1 333 ? 32.992 7.970 -35.439 1.00 9.12 328 SER B C 1
ATOM 6936 O O . SER B 1 333 ? 31.993 7.422 -35.885 1.00 9.99 328 SER B O 1
ATOM 6939 N N . VAL B 1 334 ? 33.560 9.005 -36.037 1.00 8.72 329 VAL B N 1
ATOM 6940 C CA . VAL B 1 334 ? 33.068 9.522 -37.303 1.00 8.58 329 VAL B CA 1
ATOM 6941 C C . VAL B 1 334 ? 33.144 8.438 -38.380 1.00 9.20 329 VAL B C 1
ATOM 6942 O O . VAL B 1 334 ? 32.208 8.240 -39.151 1.00 9.65 329 VAL B O 1
ATOM 6946 N N . TRP B 1 335 ? 34.264 7.744 -38.433 1.00 8.50 330 TRP B N 1
ATOM 6947 C CA . TRP B 1 335 ? 34.460 6.653 -39.377 1.00 7.91 330 TRP B CA 1
ATOM 6948 C C . TRP B 1 335 ? 33.319 5.650 -39.281 1.00 8.31 330 TRP B C 1
ATOM 6949 O O . TRP B 1 335 ? 32.664 5.350 -40.290 1.00 8.53 330 TRP B O 1
ATOM 6960 N N . TYR B 1 336 ? 32.965 5.206 -38.066 1.00 8.74 331 TYR B N 1
ATOM 6961 C CA . TYR B 1 336 ? 31.920 4.204 -37.921 1.00 8.73 331 TYR B CA 1
ATOM 6962 C C . TYR B 1 336 ? 30.524 4.780 -38.179 1.00 8.42 331 TYR B C 1
ATOM 6963 O O . TYR B 1 336 ? 29.700 4.167 -38.813 1.00 8.57 331 TYR B O 1
ATOM 6972 N N . ASN B 1 337 ? 30.242 5.959 -37.628 1.00 8.36 332 ASN B N 1
ATOM 6973 C CA . ASN B 1 337 ? 28.963 6.639 -37.736 1.00 8.64 332 ASN B CA 1
ATOM 6974 C C . ASN B 1 337 ? 28.602 7.003 -39.181 1.00 9.19 332 ASN B C 1
ATOM 6975 O O . ASN B 1 337 ? 27.476 6.790 -39.602 1.00 11.07 332 ASN B O 1
ATOM 6980 N N . ASN B 1 338 ? 29.554 7.606 -39.889 1.00 8.76 333 ASN B N 1
ATOM 6981 C CA . ASN B 1 338 ? 29.271 8.230 -41.172 1.00 9.53 333 ASN B CA 1
ATOM 6982 C C . ASN B 1 338 ? 29.639 7.365 -42.358 1.00 10.04 333 ASN B C 1
ATOM 6983 O O . ASN B 1 338 ? 29.155 7.667 -43.478 1.00 13.16 333 ASN B O 1
ATOM 6988 N N . PHE B 1 339 ? 30.477 6.338 -42.173 1.00 9.52 334 PHE B N 1
ATOM 6989 C CA . PHE B 1 339 ? 30.944 5.591 -43.336 1.00 9.23 334 PHE B CA 1
ATOM 6990 C C . PHE B 1 339 ? 30.438 4.154 -43.247 1.00 10.30 334 PHE B C 1
ATOM 6991 O O . PHE B 1 339 ? 29.938 3.622 -44.225 1.00 11.79 334 PHE B O 1
ATOM 6999 N N . PHE B 1 340 ? 30.481 3.558 -42.046 1.00 10.00 335 PHE B N 1
ATOM 7000 C CA . PHE B 1 340 ? 29.888 2.248 -41.827 1.00 10.00 335 PHE B CA 1
ATOM 7001 C C . PHE B 1 340 ? 28.385 2.311 -41.564 1.00 10.92 335 PHE B C 1
ATOM 7002 O O . PHE B 1 340 ? 27.697 1.276 -41.672 1.00 13.33 335 PHE B O 1
ATOM 7010 N N . GLY B 1 341 ? 27.910 3.455 -41.077 1.00 11.06 336 GLY B N 1
ATOM 7011 C CA . GLY B 1 341 ? 26.501 3.613 -40.719 1.00 11.36 336 GLY B CA 1
ATOM 7012 C C . GLY B 1 341 ? 26.115 2.951 -39.394 1.00 12.17 336 GLY B C 1
ATOM 7013 O O . GLY B 1 341 ? 24.942 2.570 -39.206 1.00 13.14 336 GLY B O 1
ATOM 7014 N N . ALA B 1 342 ? 27.082 2.722 -38.499 1.00 11.05 337 ALA B N 1
ATOM 7015 C CA . ALA B 1 342 ? 26.805 2.204 -37.154 1.00 11.12 337 ALA B CA 1
ATOM 7016 C C . ALA B 1 342 ? 26.192 3.325 -36.340 1.00 11.14 337 ALA B C 1
ATOM 7017 O O . ALA B 1 342 ? 26.762 4.424 -36.250 1.00 13.07 337 ALA B O 1
ATOM 7019 N N . GLN B 1 343 ? 25.021 3.098 -35.771 1.00 9.15 338 GLN B N 1
ATOM 7020 C CA . GLN B 1 343 ? 24.317 4.167 -35.068 1.00 9.35 338 GLN B CA 1
ATOM 7021 C C . GLN B 1 343 ? 24.708 4.280 -33.604 1.00 9.88 338 GLN B C 1
ATOM 7022 O O . GLN B 1 343 ? 24.329 5.264 -32.974 1.00 10.93 338 GLN B O 1
ATOM 7028 N N . THR B 1 344 ? 25.411 3.285 -33.046 1.00 8.89 339 THR B N 1
ATOM 7029 C CA . THR B 1 344 ? 25.651 3.260 -31.614 1.00 8.78 339 THR B CA 1
ATOM 7030 C C . THR B 1 344 ? 27.132 3.176 -31.278 1.00 9.04 339 THR B C 1
ATOM 7031 O O . THR B 1 344 ? 27.974 2.890 -32.102 1.00 9.60 339 THR B O 1
ATOM 7035 N N . HIS B 1 345 ? 27.436 3.469 -30.004 1.00 8.74 340 HIS B N 1
ATOM 7036 C CA . HIS B 1 345 ? 28.769 3.438 -29.440 1.00 8.79 340 HIS B CA 1
ATOM 7037 C C . HIS B 1 345 ? 28.582 2.850 -28.036 1.00 9.04 340 HIS B C 1
ATOM 7038 O O . HIS B 1 345 ? 27.897 3.432 -27.177 1.00 9.22 340 HIS B O 1
ATOM 7045 N N . LEU B 1 346 ? 29.225 1.711 -27.790 1.00 8.05 341 LEU B N 1
ATOM 7046 C CA . LEU B 1 346 ? 29.138 0.993 -26.537 1.00 7.89 341 LEU B CA 1
ATOM 7047 C C . LEU B 1 346 ? 30.333 1.322 -25.651 1.00 7.51 341 LEU B C 1
ATOM 7048 O O . LEU B 1 346 ? 31.471 1.227 -26.129 1.00 8.77 341 LEU B O 1
ATOM 7053 N N . VAL B 1 347 ? 30.091 1.593 -24.370 1.00 7.83 342 VAL B N 1
ATOM 7054 C CA . VAL B 1 347 ? 31.171 1.805 -23.412 1.00 8.56 342 VAL B CA 1
ATOM 7055 C C . VAL B 1 347 ? 30.950 0.848 -22.255 1.00 8.33 342 VAL B C 1
ATOM 7056 O O . VAL B 1 347 ? 29.904 0.852 -21.624 1.00 8.87 342 VAL B O 1
ATOM 7060 N N . VAL B 1 348 ? 31.964 0.015 -22.002 1.00 8.40 343 VAL B N 1
ATOM 7061 C CA . VAL B 1 348 ? 31.864 -1.060 -21.020 1.00 8.71 343 VAL B CA 1
ATOM 7062 C C . VAL B 1 348 ? 33.023 -0.964 -20.034 1.00 8.93 343 VAL B C 1
ATOM 7063 O O . VAL B 1 348 ? 34.158 -1.380 -20.303 1.00 8.94 343 VAL B O 1
ATOM 7067 N N . PRO B 1 349 ? 32.771 -0.442 -18.834 1.00 9.63 344 PRO B N 1
ATOM 7068 C CA . PRO B 1 349 ? 33.787 -0.487 -17.781 1.00 10.20 344 PRO B CA 1
ATOM 7069 C C . PRO B 1 349 ? 33.822 -1.875 -17.144 1.00 9.76 344 PRO B C 1
ATOM 7070 O O . PRO B 1 349 ? 32.809 -2.395 -16.686 1.00 8.65 344 PRO B O 1
ATOM 7074 N N . PHE B 1 350 ? 35.005 -2.475 -17.148 1.00 8.83 345 PHE B N 1
ATOM 7075 C CA . PHE B 1 350 ? 35.285 -3.688 -16.410 1.00 9.31 345 PHE B CA 1
ATOM 7076 C C . PHE B 1 350 ? 35.628 -3.265 -14.986 1.00 9.59 345 PHE B C 1
ATOM 7077 O O . PHE B 1 350 ? 36.757 -3.411 -14.522 1.00 10.18 345 PHE B O 1
ATOM 7085 N N . ASP B 1 351 ? 34.634 -2.733 -14.321 1.00 9.73 346 ASP B N 1
ATOM 7086 C CA . ASP B 1 351 ? 34.815 -1.998 -13.078 1.00 10.15 346 ASP B CA 1
ATOM 7087 C C . ASP B 1 351 ? 33.439 -1.675 -12.514 1.00 9.56 346 ASP B C 1
ATOM 7088 O O . ASP B 1 351 ? 32.716 -0.832 -13.063 1.00 10.00 346 ASP B O 1
ATOM 7093 N N . GLN B 1 352 ? 33.117 -2.252 -11.363 1.00 8.94 347 GLN B N 1
ATOM 7094 C CA . GLN B 1 352 ? 31.837 -2.034 -10.717 1.00 9.23 347 GLN B CA 1
ATOM 7095 C C . GLN B 1 352 ? 31.672 -0.604 -10.181 1.00 9.12 347 GLN B C 1
ATOM 7096 O O . GLN B 1 352 ? 30.574 -0.050 -10.281 1.00 8.90 347 GLN B O 1
ATOM 7102 N N . TYR B 1 353 ? 32.746 0.007 -9.634 1.00 9.34 348 TYR B N 1
ATOM 7103 C CA . TYR B 1 353 ? 32.638 1.407 -9.220 1.00 9.18 348 TYR B CA 1
ATOM 7104 C C . TYR B 1 353 ? 32.171 2.318 -10.359 1.00 8.86 348 TYR B C 1
ATOM 7105 O O . TYR B 1 353 ? 31.428 3.273 -10.108 1.00 9.76 348 TYR B O 1
ATOM 7114 N N . LEU B 1 354 ? 32.561 2.004 -11.604 1.00 9.18 349 LEU B N 1
ATOM 7115 C CA . LEU B 1 354 ? 32.208 2.841 -12.738 1.00 9.65 349 LEU B CA 1
ATOM 7116 C C . LEU B 1 354 ? 30.870 2.423 -13.340 1.00 9.64 349 LEU B C 1
ATOM 7117 O O . LEU B 1 354 ? 30.589 2.683 -14.496 1.00 9.00 349 LEU B O 1
ATOM 7122 N N . HIS B 1 355 ? 29.960 1.840 -12.565 1.00 8.58 350 HIS B N 1
ATOM 7123 C CA . HIS B 1 355 ? 28.703 1.341 -13.135 1.00 9.28 350 HIS B CA 1
ATOM 7124 C C . HIS B 1 355 ? 27.794 2.407 -13.737 1.00 9.79 350 HIS B C 1
ATOM 7125 O O . HIS B 1 355 ? 26.950 2.100 -14.560 1.00 10.55 350 HIS B O 1
ATOM 7132 N N . ARG B 1 356 ? 27.926 3.673 -13.310 1.00 9.20 351 ARG B N 1
ATOM 7133 C CA . ARG B 1 356 ? 27.184 4.811 -13.858 1.00 8.60 351 ARG B CA 1
ATOM 7134 C C . ARG B 1 356 ? 27.974 5.643 -14.863 1.00 8.45 351 ARG B C 1
ATOM 7135 O O . ARG B 1 356 ? 27.459 6.650 -15.337 1.00 9.16 351 ARG B O 1
ATOM 7143 N N . PHE B 1 357 ? 29.170 5.179 -15.267 1.00 7.91 352 PHE B N 1
ATOM 7144 C CA . PHE B 1 357 ? 29.972 5.884 -16.251 1.00 8.13 352 PHE B CA 1
ATOM 7145 C C . PHE B 1 357 ? 29.294 5.894 -17.612 1.00 8.33 352 PHE B C 1
ATOM 7146 O O . PHE B 1 357 ? 29.259 6.954 -18.225 1.00 8.10 352 PHE B O 1
ATOM 7154 N N . PRO B 1 358 ? 28.791 4.772 -18.159 1.00 8.55 353 PRO B N 1
ATOM 7155 C CA . PRO B 1 358 ? 28.093 4.864 -19.433 1.00 8.77 353 PRO B CA 1
ATOM 7156 C C . PRO B 1 358 ? 26.951 5.865 -19.408 1.00 9.13 353 PRO B C 1
ATOM 7157 O O . PRO B 1 358 ? 26.751 6.601 -20.364 1.00 9.33 353 PRO B O 1
ATOM 7161 N N . ALA B 1 359 ? 26.161 5.886 -18.339 1.00 8.34 354 ALA B N 1
ATOM 7162 C CA . ALA B 1 359 ? 25.010 6.779 -18.255 1.00 8.38 354 ALA B CA 1
ATOM 7163 C C . ALA B 1 359 ? 25.477 8.230 -18.307 1.00 9.01 354 ALA B C 1
ATOM 7164 O O . ALA B 1 359 ? 24.823 9.068 -18.930 1.00 9.96 354 ALA B O 1
ATOM 7166 N N . TYR B 1 360 ? 26.561 8.543 -17.627 1.00 8.51 355 TYR B N 1
ATOM 7167 C CA . TYR B 1 360 ? 27.103 9.891 -17.646 1.00 7.74 355 TYR B CA 1
ATOM 7168 C C . TYR B 1 360 ? 27.554 10.251 -19.051 1.00 7.78 355 TYR B C 1
ATOM 7169 O O . TYR B 1 360 ? 27.262 11.348 -19.535 1.00 8.09 355 TYR B O 1
ATOM 7178 N N . LEU B 1 361 ? 28.263 9.339 -19.710 1.00 7.93 356 LEU B N 1
ATOM 7179 C CA . LEU B 1 361 ? 28.754 9.603 -21.058 1.00 8.30 356 LEU B CA 1
ATOM 7180 C C . LEU B 1 361 ? 27.618 9.716 -22.059 1.00 8.89 356 LEU B C 1
ATOM 7181 O O . LEU B 1 361 ? 27.728 10.472 -23.038 1.00 8.71 356 LEU B O 1
ATOM 7186 N N . GLN B 1 362 ? 26.518 9.013 -21.799 1.00 9.26 357 GLN B N 1
ATOM 7187 C CA . GLN B 1 362 ? 25.343 9.087 -22.651 1.00 9.75 357 GLN B CA 1
ATOM 7188 C C . GLN B 1 362 ? 24.831 10.533 -22.703 1.00 9.13 357 GLN B C 1
ATOM 7189 O O . GLN B 1 362 ? 24.484 11.091 -23.762 1.00 9.71 357 GLN B O 1
ATOM 7195 N N . GLN B 1 363 ? 24.761 11.222 -21.556 1.00 8.87 358 GLN B N 1
ATOM 7196 C CA . GLN B 1 363 ? 24.364 12.612 -21.563 1.00 9.56 358 GLN B CA 1
ATOM 7197 C C . GLN B 1 363 ? 25.404 13.478 -22.294 1.00 9.66 358 GLN B C 1
ATOM 7198 O O . GLN B 1 363 ? 25.117 14.314 -23.178 1.00 9.94 358 GLN B O 1
ATOM 7204 N N . LEU B 1 364 ? 26.671 13.319 -21.899 1.00 9.69 359 LEU B N 1
ATOM 7205 C CA . LEU B 1 364 ? 27.755 14.130 -22.469 1.00 8.90 359 LEU B CA 1
ATOM 7206 C C . LEU B 1 364 ? 27.685 14.054 -23.989 1.00 8.96 359 LEU B C 1
ATOM 7207 O O . LEU B 1 364 ? 27.769 15.055 -24.703 1.00 9.50 359 LEU B O 1
ATOM 7212 N N . SER B 1 365 ? 27.678 12.822 -24.483 1.00 8.04 360 SER B N 1
ATOM 7213 C CA . SER B 1 365 ? 27.753 12.591 -25.921 1.00 7.72 360 SER B CA 1
ATOM 7214 C C . SER B 1 365 ? 26.478 13.027 -26.632 1.00 8.16 360 SER B C 1
ATOM 7215 O O . SER B 1 365 ? 26.517 13.805 -27.603 1.00 8.68 360 SER B O 1
ATOM 7218 N N . MET B 1 366 ? 25.346 12.442 -26.226 1.00 8.60 361 MET B N 1
ATOM 7219 C CA . MET B 1 366 ? 24.123 12.578 -27.016 1.00 8.52 361 MET B CA 1
ATOM 7220 C C . MET B 1 366 ? 23.548 13.982 -26.889 1.00 8.43 361 MET B C 1
ATOM 7221 O O . MET B 1 366 ? 23.062 14.515 -27.894 1.00 9.60 361 MET B O 1
ATOM 7226 N N . GLU B 1 367 ? 23.587 14.609 -25.706 1.00 7.62 362 GLU B N 1
ATOM 7227 C CA . GLU B 1 367 ? 23.101 15.961 -25.549 1.00 8.20 362 GLU B CA 1
ATOM 7228 C C . GLU B 1 367 ? 23.996 16.941 -26.301 1.00 8.39 362 GLU B C 1
ATOM 7229 O O . GLU B 1 367 ? 23.521 17.995 -26.803 1.00 8.58 362 GLU B O 1
ATOM 7235 N N . SER B 1 368 ? 25.314 16.649 -26.366 1.00 7.95 363 SER B N 1
ATOM 7236 C CA . SER B 1 368 ? 26.191 17.523 -27.159 1.00 7.77 363 SER B CA 1
ATOM 7237 C C . SER B 1 368 ? 25.888 17.410 -28.636 1.00 8.42 363 SER B C 1
ATOM 7238 O O . SER B 1 368 ? 25.793 18.428 -29.340 1.00 7.38 363 SER B O 1
ATOM 7241 N N . ASN B 1 369 ? 25.883 16.174 -29.126 1.00 8.00 364 ASN B N 1
ATOM 7242 C CA . ASN B 1 369 ? 26.043 15.970 -30.557 1.00 8.78 364 ASN B CA 1
ATOM 7243 C C . ASN B 1 369 ? 24.745 15.539 -31.248 1.00 8.44 364 ASN B C 1
ATOM 7244 O O . ASN B 1 369 ? 24.784 15.323 -32.448 1.00 7.85 364 ASN B O 1
ATOM 7249 N N . GLY B 1 370 ? 23.616 15.469 -30.527 1.00 8.13 365 GLY B N 1
ATOM 7250 C CA . GLY B 1 370 ? 22.328 15.213 -31.164 1.00 8.51 365 GLY B CA 1
ATOM 7251 C C . GLY B 1 370 ? 21.715 16.491 -31.716 1.00 8.50 365 GLY B C 1
ATOM 7252 O O . GLY B 1 370 ? 20.807 17.065 -31.118 1.00 9.52 365 GLY B O 1
ATOM 7253 N N . LYS B 1 371 ? 22.213 16.850 -32.916 1.00 8.28 366 LYS B N 1
ATOM 7254 C CA . LYS B 1 371 ? 21.944 18.127 -33.555 1.00 8.76 366 LYS B CA 1
ATOM 7255 C C . LYS B 1 371 ? 21.787 17.871 -35.036 1.00 9.09 366 LYS B C 1
ATOM 7256 O O . LYS B 1 371 ? 22.455 17.018 -35.579 1.00 9.67 366 LYS B O 1
ATOM 7262 N N . SER B 1 372 ? 21.001 18.728 -35.707 1.00 8.43 367 SER B N 1
ATOM 7263 C CA . SER B 1 372 ? 20.777 18.585 -37.134 1.00 8.72 367 SER B CA 1
ATOM 7264 C C . SER B 1 372 ? 21.152 19.839 -37.896 1.00 9.78 367 SER B C 1
ATOM 7265 O O . SER B 1 372 ? 20.841 19.908 -39.075 1.00 10.62 367 SER B O 1
ATOM 7268 N N . VAL B 1 373 ? 21.794 20.809 -37.260 1.00 8.77 368 VAL B N 1
ATOM 7269 C CA . VAL B 1 373 ? 22.055 22.119 -37.870 1.00 8.98 368 VAL B CA 1
ATOM 7270 C C . VAL B 1 373 ? 23.521 22.478 -37.614 1.00 9.02 368 VAL B C 1
ATOM 7271 O O . VAL B 1 373 ? 24.050 22.293 -36.499 1.00 9.83 368 VAL B O 1
ATOM 7275 N N . THR B 1 374 ? 24.188 22.998 -38.646 1.00 9.37 369 THR B N 1
ATOM 7276 C CA . THR B 1 374 ? 25.608 23.338 -38.518 1.00 8.79 369 THR B CA 1
ATOM 7277 C C . THR B 1 374 ? 25.809 24.784 -38.055 1.00 9.78 369 THR B C 1
ATOM 7278 O O . THR B 1 374 ? 24.872 25.598 -37.934 1.00 9.34 369 THR B O 1
ATOM 7282 N N . ARG B 1 375 ? 27.080 25.124 -37.806 1.00 9.29 370 ARG B N 1
ATOM 7283 C CA . ARG B 1 375 ? 27.492 26.485 -37.455 1.00 9.55 370 ARG B CA 1
ATOM 7284 C C . ARG B 1 375 ? 27.310 27.476 -38.594 1.00 11.24 370 ARG B C 1
ATOM 7285 O O . ARG B 1 375 ? 27.429 28.677 -38.339 1.00 13.86 370 ARG B O 1
ATOM 7293 N N . ALA B 1 376 ? 27.101 26.985 -39.815 1.00 10.09 371 ALA B N 1
ATOM 7294 C CA . ALA B 1 376 ? 26.671 27.837 -40.932 1.00 11.47 371 ALA B CA 1
ATOM 7295 C C . ALA B 1 376 ? 25.146 27.933 -41.058 1.00 11.47 371 ALA B C 1
ATOM 7296 O O . ALA B 1 376 ? 24.620 28.503 -42.036 1.00 13.91 371 ALA B O 1
ATOM 7298 N N . ASN B 1 377 ? 24.442 27.348 -40.089 1.00 11.29 372 ASN B N 1
ATOM 7299 C CA . ASN B 1 377 ? 22.998 27.530 -39.946 1.00 11.86 372 ASN B CA 1
ATOM 7300 C C . ASN B 1 377 ? 22.235 26.884 -41.098 1.00 11.49 372 ASN B C 1
ATOM 7301 O O . ASN B 1 377 ? 21.161 27.359 -41.516 1.00 13.30 372 ASN B O 1
ATOM 7306 N N . VAL B 1 378 ? 22.720 25.724 -41.545 1.00 11.85 373 VAL B N 1
ATOM 7307 C CA . VAL B 1 378 ? 22.074 24.880 -42.540 1.00 11.56 373 VAL B CA 1
ATOM 7308 C C . VAL B 1 378 ? 21.911 23.451 -41.980 1.00 11.95 373 VAL B C 1
ATOM 7309 O O . VAL B 1 378 ? 22.659 23.004 -41.111 1.00 10.53 373 VAL B O 1
ATOM 7313 N N . PHE B 1 379 ? 20.941 22.725 -42.500 1.00 11.76 374 PHE B N 1
ATOM 7314 C CA . PHE B 1 379 ? 20.618 21.403 -41.991 1.00 12.44 374 PHE B CA 1
ATOM 7315 C C . PHE B 1 379 ? 21.632 20.387 -42.513 1.00 12.23 374 PHE B C 1
ATOM 7316 O O . PHE B 1 379 ? 22.069 20.471 -43.674 1.00 12.84 374 PHE B O 1
ATOM 7324 N N . THR B 1 380 ? 21.932 19.380 -41.677 1.00 12.64 375 THR B N 1
ATOM 7325 C CA . THR B 1 380 ? 22.777 18.268 -42.041 1.00 14.37 375 THR B CA 1
ATOM 7326 C C . THR B 1 380 ? 21.901 17.152 -42.622 1.00 17.31 375 THR B C 1
ATOM 7327 O O . THR B 1 380 ? 20.985 16.624 -41.945 1.00 21.20 375 THR B O 1
ATOM 7331 N N . ASN B 1 381 ? 22.266 16.715 -43.804 1.00 16.81 376 ASN B N 1
ATOM 7332 C CA . ASN B 1 381 ? 21.713 15.514 -44.401 1.00 17.95 376 ASN B CA 1
ATOM 7333 C C . ASN B 1 381 ? 22.689 14.323 -44.312 1.00 19.75 376 ASN B C 1
ATOM 7334 O O . ASN B 1 381 ? 22.477 13.279 -44.960 1.00 25.13 376 ASN B O 1
ATOM 7339 N N . TYR B 1 382 ? 23.641 14.417 -43.371 1.00 13.94 377 TYR B N 1
ATOM 7340 C CA . TYR B 1 382 ? 24.525 13.342 -42.976 1.00 11.19 377 TYR B CA 1
ATOM 7341 C C . TYR B 1 382 ? 24.288 13.128 -41.471 1.00 9.30 377 TYR B C 1
ATOM 7342 O O . TYR B 1 382 ? 23.719 13.953 -40.787 1.00 10.92 377 TYR B O 1
ATOM 7351 N N . GLN B 1 383 ? 24.791 12.009 -40.983 1.00 9.50 378 GLN B N 1
ATOM 7352 C CA . GLN B 1 383 ? 24.580 11.614 -39.594 1.00 9.70 378 GLN B CA 1
ATOM 7353 C C . GLN B 1 383 ? 25.439 12.429 -38.644 1.00 9.83 378 GLN B C 1
ATOM 7354 O O . GLN B 1 383 ? 26.648 12.649 -38.865 1.00 9.80 378 GLN B O 1
ATOM 7360 N N . THR B 1 384 ? 24.805 12.790 -37.527 1.00 8.17 379 THR B N 1
ATOM 7361 C CA . THR B 1 384 ? 25.533 13.374 -36.419 1.00 8.11 379 THR B CA 1
ATOM 7362 C C . THR B 1 384 ? 25.598 12.410 -35.241 1.00 8.36 379 THR B C 1
ATOM 7363 O O . THR B 1 384 ? 25.878 11.257 -35.447 1.00 9.05 379 THR B O 1
ATOM 7367 N N . GLY B 1 385 ? 25.359 12.890 -34.005 1.00 8.83 380 GLY B N 1
ATOM 7368 C CA . GLY B 1 385 ? 25.658 12.114 -32.810 1.00 9.47 380 GLY B CA 1
ATOM 7369 C C . GLY B 1 385 ? 25.133 10.684 -32.854 1.00 9.21 380 GLY B C 1
ATOM 7370 O O . GLY B 1 385 ? 24.003 10.394 -33.323 1.00 9.44 380 GLY B O 1
ATOM 7371 N N . THR B 1 386 ? 26.000 9.822 -32.323 1.00 9.59 381 THR B N 1
ATOM 7372 C CA A THR B 1 386 ? 25.654 8.427 -32.105 0.50 9.42 381 THR B CA 1
ATOM 7373 C CA B THR B 1 386 ? 25.730 8.423 -32.055 0.50 10.67 381 THR B CA 1
ATOM 7374 C C . THR B 1 386 ? 24.855 8.214 -30.819 1.00 9.78 381 THR B C 1
ATOM 7375 O O . THR B 1 386 ? 24.745 9.070 -29.969 1.00 9.99 381 THR B O 1
ATOM 7382 N N . ILE B 1 387 ? 24.241 7.035 -30.711 1.00 9.16 382 ILE B N 1
ATOM 7383 C CA . ILE B 1 387 ? 23.540 6.642 -29.506 1.00 10.31 382 ILE B CA 1
ATOM 7384 C C . ILE B 1 387 ? 24.541 5.885 -28.630 1.00 9.61 382 ILE B C 1
ATOM 7385 O O . ILE B 1 387 ? 24.997 4.830 -29.021 1.00 9.90 382 ILE B O 1
ATOM 7390 N N . LEU B 1 388 ? 24.902 6.428 -27.465 1.00 8.81 383 LEU B N 1
ATOM 7391 C CA . LEU B 1 388 ? 25.891 5.803 -26.598 1.00 10.13 383 LEU B CA 1
ATOM 7392 C C . LEU B 1 388 ? 25.159 5.037 -25.508 1.00 11.06 383 LEU B C 1
ATOM 7393 O O . LEU B 1 388 ? 24.185 5.538 -24.937 1.00 12.01 383 LEU B O 1
ATOM 7398 N N . PHE B 1 389 ? 25.628 3.836 -25.189 1.00 9.35 384 PHE B N 1
ATOM 7399 C CA . PHE B 1 389 ? 25.026 3.039 -24.135 1.00 9.96 384 PHE B CA 1
ATOM 7400 C C . PHE B 1 389 ? 26.099 2.167 -23.512 1.00 9.21 384 PHE B C 1
ATOM 7401 O O . PHE B 1 389 ? 27.222 2.071 -24.008 1.00 8.96 384 PHE B O 1
ATOM 7409 N N . GLY B 1 390 ? 25.726 1.463 -22.426 1.00 9.59 385 GLY B N 1
ATOM 7410 C CA . GLY B 1 390 ? 26.604 0.500 -21.832 1.00 8.36 385 GLY B CA 1
ATOM 7411 C C . GLY B 1 390 ? 26.182 0.145 -20.411 1.00 8.36 385 GLY B C 1
ATOM 7412 O O . GLY B 1 390 ? 25.270 0.727 -19.807 1.00 9.15 385 GLY B O 1
ATOM 7413 N N . GLU B 1 391 ? 26.824 -0.918 -19.933 1.00 8.50 386 GLU B N 1
ATOM 7414 C CA . GLU B 1 391 ? 26.740 -1.440 -18.566 1.00 10.34 386 GLU B CA 1
ATOM 7415 C C . GLU B 1 391 ? 28.107 -2.030 -18.232 1.00 9.70 386 GLU B C 1
ATOM 7416 O O . GLU B 1 391 ? 28.915 -2.329 -19.091 1.00 9.31 386 GLU B O 1
ATOM 7422 N N . PRO B 1 392 ? 28.432 -2.208 -16.946 1.00 9.54 387 PRO B N 1
ATOM 7423 C CA . PRO B 1 392 ? 29.694 -2.834 -16.590 1.00 9.61 387 PRO B CA 1
ATOM 7424 C C . PRO B 1 392 ? 29.805 -4.310 -16.987 1.00 10.43 387 PRO B C 1
ATOM 7425 O O . PRO B 1 392 ? 28.811 -5.028 -17.132 1.00 9.08 387 PRO B O 1
ATOM 7429 N N . ALA B 1 393 ? 31.048 -4.715 -17.247 1.00 9.66 388 ALA B N 1
ATOM 7430 C CA . ALA B 1 393 ? 31.452 -6.102 -17.367 1.00 9.71 388 ALA B CA 1
ATOM 7431 C C . ALA B 1 393 ? 31.987 -6.517 -15.983 1.00 10.21 388 ALA B C 1
ATOM 7432 O O . ALA B 1 393 ? 32.458 -5.663 -15.244 1.00 10.08 388 ALA B O 1
ATOM 7434 N N . THR B 1 394 ? 31.843 -7.804 -15.629 1.00 9.86 389 THR B N 1
ATOM 7435 C CA . THR B 1 394 ? 31.523 -8.880 -16.554 1.00 10.30 389 THR B CA 1
ATOM 7436 C C . THR B 1 394 ? 30.021 -9.080 -16.818 1.00 11.69 389 THR B C 1
ATOM 7437 O O . THR B 1 394 ? 29.693 -9.865 -17.698 1.00 10.31 389 THR B O 1
ATOM 7441 N N . ASN B 1 395 ? 29.136 -8.432 -16.091 1.00 11.34 390 ASN B N 1
ATOM 7442 C CA . ASN B 1 395 ? 27.704 -8.648 -16.274 1.00 12.15 390 ASN B CA 1
ATOM 7443 C C . ASN B 1 395 ? 27.284 -8.547 -17.750 1.00 11.32 390 ASN B C 1
ATOM 7444 O O . ASN B 1 395 ? 26.601 -9.426 -18.267 1.00 10.99 390 ASN B O 1
ATOM 7449 N N . ALA B 1 396 ? 27.720 -7.492 -18.433 1.00 10.44 391 ALA B N 1
ATOM 7450 C CA . ALA B 1 396 ? 27.289 -7.294 -19.831 1.00 10.34 391 ALA B CA 1
ATOM 7451 C C . ALA B 1 396 ? 27.594 -8.485 -20.737 1.00 10.54 391 ALA B C 1
ATOM 7452 O O . ALA B 1 396 ? 26.911 -8.742 -21.742 1.00 10.53 391 ALA B O 1
ATOM 7454 N N . GLN B 1 397 ? 28.657 -9.239 -20.427 1.00 9.59 392 GLN B N 1
ATOM 7455 C CA . GLN B 1 397 ? 29.079 -10.399 -21.192 1.00 10.04 392 GLN B CA 1
ATOM 7456 C C . GLN B 1 397 ? 28.001 -11.489 -21.208 1.00 10.44 392 GLN B C 1
ATOM 7457 O O . GLN B 1 397 ? 28.036 -12.368 -22.098 1.00 11.15 392 GLN B O 1
ATOM 7463 N N . HIS B 1 398 ? 27.177 -11.486 -20.170 1.00 11.30 393 HIS B N 1
ATOM 7464 C CA . HIS B 1 398 ? 26.167 -12.517 -19.932 1.00 11.65 393 HIS B CA 1
ATOM 7465 C C . HIS B 1 398 ? 24.840 -12.111 -20.559 1.00 12.29 393 HIS B C 1
ATOM 7466 O O . HIS B 1 398 ? 23.858 -12.860 -20.466 1.00 11.98 393 HIS B O 1
ATOM 7473 N N . SER B 1 399 ? 24.774 -10.895 -21.103 1.00 11.53 394 SER B N 1
ATOM 7474 C CA . SER B 1 399 ? 23.506 -10.338 -21.566 1.00 11.90 394 SER B CA 1
ATOM 7475 C C . SER B 1 399 ? 23.614 -9.834 -22.991 1.00 11.48 394 SER B C 1
ATOM 7476 O O . SER B 1 399 ? 23.657 -10.644 -23.938 1.00 12.43 394 SER B O 1
ATOM 7479 N N . PHE B 1 400 ? 23.675 -8.517 -23.163 1.00 9.14 395 PHE B N 1
ATOM 7480 C CA . PHE B 1 400 ? 23.597 -8.024 -24.509 1.00 9.06 395 PHE B CA 1
ATOM 7481 C C . PHE B 1 400 ? 24.860 -8.242 -25.338 1.00 8.88 395 PHE B C 1
ATOM 7482 O O . PHE B 1 400 ? 24.818 -8.024 -26.549 1.00 9.22 395 PHE B O 1
ATOM 7490 N N . PHE B 1 401 ? 25.954 -8.701 -24.725 1.00 8.61 396 PHE B N 1
ATOM 7491 C CA . PHE B 1 401 ? 27.100 -9.132 -25.532 1.00 8.15 396 PHE B CA 1
ATOM 7492 C C . PHE B 1 401 ? 26.734 -10.239 -26.515 1.00 8.76 396 PHE B C 1
ATOM 7493 O O . PHE B 1 401 ? 27.419 -10.345 -27.533 1.00 8.95 396 PHE B O 1
ATOM 7501 N N . GLN B 1 402 ? 25.672 -11.030 -26.267 1.00 9.32 397 GLN B N 1
ATOM 7502 C CA . GLN B 1 402 ? 25.223 -11.956 -27.302 1.00 8.74 397 GLN B CA 1
ATOM 7503 C C . GLN B 1 402 ? 25.119 -11.211 -28.633 1.00 8.09 397 GLN B C 1
ATOM 7504 O O . GLN B 1 402 ? 25.557 -11.713 -29.680 1.00 8.43 397 GLN B O 1
ATOM 7510 N N . LEU B 1 403 ? 24.404 -10.088 -28.654 1.00 8.32 398 LEU B N 1
ATOM 7511 C CA . LEU B 1 403 ? 24.164 -9.340 -29.881 1.00 8.62 398 LEU B CA 1
ATOM 7512 C C . LEU B 1 403 ? 25.455 -8.696 -30.387 1.00 8.23 398 LEU B C 1
ATOM 7513 O O . LEU B 1 403 ? 25.711 -8.650 -31.597 1.00 8.93 398 LEU B O 1
ATOM 7518 N N . VAL B 1 404 ? 26.286 -8.208 -29.477 1.00 7.80 399 VAL B N 1
ATOM 7519 C CA . VAL B 1 404 ? 27.566 -7.639 -29.890 1.00 8.25 399 VAL B CA 1
ATOM 7520 C C . VAL B 1 404 ? 28.388 -8.656 -30.688 1.00 8.87 399 VAL B C 1
ATOM 7521 O O . VAL B 1 404 ? 28.958 -8.321 -31.732 1.00 9.88 399 VAL B O 1
ATOM 7525 N N . HIS B 1 405 ? 28.374 -9.908 -30.221 1.00 8.95 400 HIS B N 1
ATOM 7526 C CA . HIS B 1 405 ? 29.128 -10.987 -30.851 1.00 9.38 400 HIS B CA 1
ATOM 7527 C C . HIS B 1 405 ? 28.487 -11.574 -32.093 1.00 10.16 400 HIS B C 1
ATOM 7528 O O . HIS B 1 405 ? 29.208 -11.849 -33.055 1.00 8.83 400 HIS B O 1
ATOM 7535 N N . GLN B 1 406 ? 27.140 -11.787 -32.092 1.00 9.26 401 GLN B N 1
ATOM 7536 C CA . GLN B 1 406 ? 26.543 -12.627 -33.131 1.00 9.74 401 GLN B CA 1
ATOM 7537 C C . GLN B 1 406 ? 25.388 -11.947 -33.864 1.00 9.30 401 GLN B C 1
ATOM 7538 O O . GLN B 1 406 ? 24.824 -12.563 -34.783 1.00 10.45 401 GLN B O 1
ATOM 7544 N N . GLY B 1 407 ? 25.030 -10.709 -33.534 1.00 9.18 402 GLY B N 1
ATOM 7545 C CA . GLY B 1 407 ? 23.973 -10.015 -34.255 1.00 8.99 402 GLY B CA 1
ATOM 7546 C C . GLY B 1 407 ? 24.426 -9.435 -35.600 1.00 9.35 402 GLY B C 1
ATOM 7547 O O . GLY B 1 407 ? 25.518 -9.693 -36.091 1.00 8.73 402 GLY B O 1
ATOM 7548 N N . THR B 1 408 ? 23.542 -8.624 -36.201 1.00 9.65 403 THR B N 1
ATOM 7549 C CA . THR B 1 408 ? 23.705 -8.085 -37.553 1.00 9.03 403 THR B CA 1
ATOM 7550 C C . THR B 1 408 ? 24.142 -6.610 -37.572 1.00 9.00 403 THR B C 1
ATOM 7551 O O . THR B 1 408 ? 24.113 -5.978 -38.615 1.00 9.88 403 THR B O 1
ATOM 7555 N N . LYS B 1 409 ? 24.466 -6.030 -36.396 1.00 8.86 404 LYS B N 1
ATOM 7556 C CA . LYS B 1 409 ? 24.787 -4.620 -36.263 1.00 9.54 404 LYS B CA 1
ATOM 7557 C C . LYS B 1 409 ? 26.232 -4.441 -35.781 1.00 10.48 404 LYS B C 1
ATOM 7558 O O . LYS B 1 409 ? 26.659 -5.084 -34.842 1.00 10.45 404 LYS B O 1
ATOM 7564 N N . LEU B 1 410 ? 26.958 -3.536 -36.413 1.00 10.90 405 LEU B N 1
ATOM 7565 C CA . LEU B 1 410 ? 28.298 -3.160 -35.962 1.00 10.93 405 LEU B CA 1
ATOM 7566 C C . LEU B 1 410 ? 28.108 -2.251 -34.747 1.00 9.47 405 LEU B C 1
ATOM 7567 O O . LEU B 1 410 ? 27.369 -1.265 -34.819 1.00 10.09 405 LEU B O 1
ATOM 7572 N N . ILE B 1 411 ? 28.808 -2.562 -33.638 1.00 9.08 406 ILE B N 1
ATOM 7573 C CA . ILE B 1 411 ? 28.696 -1.816 -32.391 1.00 8.98 406 ILE B CA 1
ATOM 7574 C C . ILE B 1 411 ? 30.118 -1.531 -31.897 1.00 8.98 406 ILE B C 1
ATOM 7575 O O . ILE B 1 411 ? 30.696 -2.285 -31.115 1.00 9.41 406 ILE B O 1
ATOM 7580 N N . PRO B 1 412 ? 30.695 -0.429 -32.364 1.00 9.25 407 PRO B N 1
ATOM 7581 C CA . PRO B 1 412 ? 32.018 -0.031 -31.879 1.00 9.26 407 PRO B CA 1
ATOM 7582 C C . PRO B 1 412 ? 31.974 0.073 -30.356 1.00 9.18 407 PRO B C 1
ATOM 7583 O O . PRO B 1 412 ? 31.011 0.627 -29.790 1.00 9.50 407 PRO B O 1
ATOM 7587 N N . ALA B 1 413 ? 33.005 -0.494 -29.714 1.00 9.13 408 ALA B N 1
ATOM 7588 C CA . ALA B 1 413 ? 32.955 -0.665 -28.273 1.00 9.29 408 ALA B CA 1
ATOM 7589 C C . ALA B 1 413 ? 34.278 -0.244 -27.631 1.00 9.15 408 ALA B C 1
ATOM 7590 O O . ALA B 1 413 ? 35.347 -0.526 -28.169 1.00 10.69 408 ALA B O 1
ATOM 7592 N N . ASP B 1 414 ? 34.177 0.471 -26.502 1.00 8.41 409 ASP B N 1
ATOM 7593 C CA . ASP B 1 414 ? 35.286 0.849 -25.659 1.00 8.98 409 ASP B CA 1
ATOM 7594 C C . ASP B 1 414 ? 35.211 0.003 -24.392 1.00 9.28 409 ASP B C 1
ATOM 7595 O O . ASP B 1 414 ? 34.163 -0.006 -23.734 1.00 9.40 409 ASP B O 1
ATOM 7600 N N . PHE B 1 415 ? 36.294 -0.725 -24.070 1.00 8.16 410 PHE B N 1
ATOM 7601 C CA . PHE B 1 415 ? 36.413 -1.503 -22.837 1.00 8.36 410 PHE B CA 1
ATOM 7602 C C . PHE B 1 415 ? 37.448 -0.817 -21.954 1.00 8.29 410 PHE B C 1
ATOM 7603 O O . PHE B 1 415 ? 38.503 -0.454 -22.451 1.00 8.87 410 PHE B O 1
ATOM 7611 N N . ILE B 1 416 ? 37.156 -0.676 -20.675 1.00 8.03 411 ILE B N 1
ATOM 7612 C CA . ILE B 1 416 ? 38.002 0.029 -19.706 1.00 8.22 411 ILE B CA 1
ATOM 7613 C C . ILE B 1 416 ? 38.307 -0.874 -18.523 1.00 8.97 411 ILE B C 1
ATOM 7614 O O . ILE B 1 416 ? 37.395 -1.380 -17.910 1.00 9.72 411 ILE B O 1
ATOM 7619 N N . LEU B 1 417 ? 39.590 -1.031 -18.186 1.00 9.03 412 LEU B N 1
ATOM 7620 C CA . LEU B 1 417 ? 40.006 -1.823 -17.030 1.00 8.77 412 LEU B CA 1
ATOM 7621 C C . LEU B 1 417 ? 41.116 -1.083 -16.278 1.00 9.73 412 LEU B C 1
ATOM 7622 O O . LEU B 1 417 ? 41.983 -0.490 -16.931 1.00 9.37 412 LEU B O 1
ATOM 7627 N N . ALA B 1 418 ? 41.093 -1.190 -14.950 1.00 9.08 413 ALA B N 1
ATOM 7628 C CA . ALA B 1 418 ? 42.239 -0.824 -14.084 1.00 9.03 413 ALA B CA 1
ATOM 7629 C C . ALA B 1 418 ? 43.080 -2.067 -13.814 1.00 9.42 413 ALA B C 1
ATOM 7630 O O . ALA B 1 418 ? 42.550 -3.135 -13.490 1.00 9.48 413 ALA B O 1
ATOM 7632 N N . ALA B 1 419 ? 44.396 -1.922 -13.859 1.00 9.77 414 ALA B N 1
ATOM 7633 C CA . ALA B 1 419 ? 45.291 -3.054 -13.613 1.00 10.23 414 ALA B CA 1
ATOM 7634 C C . ALA B 1 419 ? 45.253 -3.421 -12.125 1.00 10.32 414 ALA B C 1
ATOM 7635 O O . ALA B 1 419 ? 45.419 -4.596 -11.751 1.00 11.81 414 ALA B O 1
ATOM 7637 N N . GLN B 1 420 ? 45.007 -2.424 -11.262 1.00 10.14 415 GLN B N 1
ATOM 7638 C CA . GLN B 1 420 ? 44.952 -2.610 -9.815 1.00 10.98 415 GLN B CA 1
ATOM 7639 C C . GLN B 1 420 ? 43.563 -2.213 -9.319 1.00 11.02 415 GLN B C 1
ATOM 7640 O O . GLN B 1 420 ? 43.033 -1.164 -9.668 1.00 10.90 415 GLN B O 1
ATOM 7646 N N . SER B 1 421 ? 43.012 -3.075 -8.466 1.00 10.55 416 SER B N 1
ATOM 7647 C CA . SER B 1 421 ? 41.737 -2.889 -7.763 1.00 9.98 416 SER B CA 1
ATOM 7648 C C . SER B 1 421 ? 41.933 -2.163 -6.441 1.00 10.62 416 SER B C 1
ATOM 7649 O O . SER B 1 421 ? 42.912 -2.431 -5.714 1.00 12.11 416 SER B O 1
ATOM 7652 N N . HIS B 1 422 ? 40.958 -1.350 -6.063 1.00 11.54 417 HIS B N 1
ATOM 7653 C CA . HIS B 1 422 ? 40.878 -0.838 -4.710 1.00 10.80 417 HIS B CA 1
ATOM 7654 C C . HIS B 1 422 ? 40.490 -1.927 -3.691 1.00 11.82 417 HIS B C 1
ATOM 7655 O O . HIS B 1 422 ? 40.659 -1.737 -2.493 1.00 13.28 417 HIS B O 1
ATOM 7662 N N . ASN B 1 423 ? 39.972 -3.062 -4.162 1.00 11.47 418 ASN B N 1
ATOM 7663 C CA . ASN B 1 423 ? 39.442 -4.127 -3.331 1.00 10.78 418 ASN B CA 1
ATOM 7664 C C . ASN B 1 423 ? 40.023 -5.461 -3.783 1.00 11.09 418 ASN B C 1
ATOM 7665 O O . ASN B 1 423 ? 39.285 -6.339 -4.244 1.00 10.89 418 ASN B O 1
ATOM 7670 N N . PRO B 1 424 ? 41.351 -5.665 -3.643 1.00 11.35 419 PRO B N 1
ATOM 7671 C CA . PRO B 1 424 ? 42.022 -6.882 -4.107 1.00 12.28 419 PRO B CA 1
ATOM 7672 C C . PRO B 1 424 ? 41.814 -8.084 -3.193 1.00 13.06 419 PRO B C 1
ATOM 7673 O O . PRO B 1 424 ? 42.768 -8.717 -2.727 1.00 14.23 419 PRO B O 1
ATOM 7677 N N . ILE B 1 425 ? 40.542 -8.411 -2.967 1.00 11.69 420 ILE B N 1
ATOM 7678 C CA . ILE B 1 425 ? 40.165 -9.451 -2.026 1.00 11.25 420 ILE B CA 1
ATOM 7679 C C . ILE B 1 425 ? 40.709 -10.796 -2.534 1.00 11.89 420 ILE B C 1
ATOM 7680 O O . ILE B 1 425 ? 40.960 -11.085 -3.702 1.00 13.08 420 ILE B O 1
ATOM 7685 N N . GLU B 1 426 ? 40.807 -11.736 -1.587 1.00 13.10 421 GLU B N 1
ATOM 7686 C CA . GLU B 1 426 ? 41.210 -13.095 -1.903 1.00 13.43 421 GLU B CA 1
ATOM 7687 C C . GLU B 1 426 ? 42.503 -13.115 -2.715 1.00 12.95 421 GLU B C 1
ATOM 7688 O O . GLU B 1 426 ? 42.669 -13.836 -3.701 1.00 13.18 421 GLU B O 1
ATOM 7694 N N . LYS B 1 427 ? 43.484 -12.330 -2.260 1.00 13.39 422 LYS B N 1
ATOM 7695 C CA . LYS B 1 427 ? 44.810 -12.302 -2.851 1.00 15.91 422 LYS B CA 1
ATOM 7696 C C . LYS B 1 427 ? 44.733 -12.019 -4.352 1.00 13.77 422 LYS B C 1
ATOM 7697 O O . LYS B 1 427 ? 45.415 -12.654 -5.153 1.00 14.06 422 LYS B O 1
ATOM 7703 N N . ASN B 1 428 ? 43.825 -11.093 -4.706 1.00 13.27 423 ASN B N 1
ATOM 7704 C CA . ASN B 1 428 ? 43.648 -10.586 -6.058 1.00 13.34 423 ASN B CA 1
ATOM 7705 C C . ASN B 1 428 ? 43.015 -11.584 -7.029 1.00 12.46 423 ASN B C 1
ATOM 7706 O O . ASN B 1 428 ? 43.036 -11.355 -8.244 1.00 11.69 423 ASN B O 1
ATOM 7711 N N . LEU B 1 429 ? 42.404 -12.651 -6.497 1.00 11.67 424 LEU B N 1
ATOM 7712 C CA . LEU B 1 429 ? 41.783 -13.647 -7.360 1.00 12.63 424 LEU B CA 1
ATOM 7713 C C . LEU B 1 429 ? 40.684 -13.054 -8.254 1.00 11.15 424 LEU B C 1
ATOM 7714 O O . LEU B 1 429 ? 40.626 -13.343 -9.458 1.00 11.72 424 LEU B O 1
ATOM 7719 N N . HIS B 1 430 ? 39.832 -12.223 -7.652 1.00 10.54 425 HIS B N 1
ATOM 7720 C CA . HIS B 1 430 ? 38.703 -11.625 -8.393 1.00 10.22 425 HIS B CA 1
ATOM 7721 C C . HIS B 1 430 ? 39.233 -10.716 -9.490 1.00 10.02 425 HIS B C 1
ATOM 7722 O O . HIS B 1 430 ? 38.694 -10.691 -10.603 1.00 10.29 425 HIS B O 1
ATOM 7729 N N . GLN B 1 431 ? 40.282 -9.969 -9.159 1.00 9.60 426 GLN B N 1
ATOM 7730 C CA . GLN B 1 431 ? 40.866 -9.002 -10.085 1.00 10.42 426 GLN B CA 1
ATOM 7731 C C . GLN B 1 431 ? 41.496 -9.726 -11.278 1.00 10.63 426 GLN B C 1
ATOM 7732 O O . GLN B 1 431 ? 41.379 -9.283 -12.434 1.00 10.96 426 GLN B O 1
ATOM 7738 N N . ARG B 1 432 ? 42.258 -10.814 -11.025 1.00 10.86 427 ARG B N 1
ATOM 7739 C CA . ARG B 1 432 ? 42.811 -11.559 -12.132 1.00 11.74 427 ARG B CA 1
ATOM 7740 C C . ARG B 1 432 ? 41.706 -12.117 -13.040 1.00 10.41 427 ARG B C 1
ATOM 7741 O O . ARG B 1 432 ? 41.853 -12.086 -14.267 1.00 11.79 427 ARG B O 1
ATOM 7749 N N . MET B 1 433 ? 40.635 -12.630 -12.459 1.00 10.64 428 MET B N 1
ATOM 7750 C CA . MET B 1 433 ? 39.513 -13.122 -13.244 1.00 10.87 428 MET B CA 1
ATOM 7751 C C . MET B 1 433 ? 38.886 -12.000 -14.071 1.00 11.28 428 MET B C 1
ATOM 7752 O O . MET B 1 433 ? 38.682 -12.147 -15.280 1.00 11.61 428 MET B O 1
ATOM 7757 N N . LEU B 1 434 ? 38.639 -10.848 -13.427 1.00 9.95 429 LEU B N 1
ATOM 7758 C CA . LEU B 1 434 ? 38.112 -9.696 -14.148 1.00 9.91 429 LEU B CA 1
ATOM 7759 C C . LEU B 1 434 ? 38.983 -9.340 -15.346 1.00 9.40 429 LEU B C 1
ATOM 7760 O O . LEU B 1 434 ? 38.480 -9.170 -16.462 1.00 10.24 429 LEU B O 1
ATOM 7765 N N . ALA B 1 435 ? 40.310 -9.188 -15.142 1.00 9.33 430 ALA B N 1
ATOM 7766 C CA . ALA B 1 435 ? 41.205 -8.770 -16.201 1.00 9.36 430 ALA B CA 1
ATOM 7767 C C . ALA B 1 435 ? 41.203 -9.813 -17.314 1.00 9.51 430 ALA B C 1
ATOM 7768 O O . ALA B 1 435 ? 41.226 -9.460 -18.500 1.00 9.42 430 ALA B O 1
ATOM 7770 N N . SER B 1 436 ? 41.171 -11.126 -16.926 1.00 9.87 431 SER B N 1
ATOM 7771 C CA . SER B 1 436 ? 41.201 -12.145 -17.964 1.00 10.71 431 SER B CA 1
ATOM 7772 C C . SER B 1 436 ? 40.019 -11.977 -18.948 1.00 10.44 431 SER B C 1
ATOM 7773 O O . SER B 1 436 ? 40.141 -12.198 -20.149 1.00 11.00 431 SER B O 1
ATOM 7776 N N . ASN B 1 437 ? 38.847 -11.639 -18.424 1.00 10.30 432 ASN B N 1
ATOM 7777 C CA . ASN B 1 437 ? 37.648 -11.367 -19.224 1.00 9.97 432 ASN B CA 1
ATOM 7778 C C . ASN B 1 437 ? 37.862 -10.180 -20.162 1.00 10.29 432 ASN B C 1
ATOM 7779 O O . ASN B 1 437 ? 37.458 -10.253 -21.329 1.00 10.65 432 ASN B O 1
ATOM 7784 N N . PHE B 1 438 ? 38.447 -9.095 -19.638 1.00 9.91 433 PHE B N 1
ATOM 7785 C CA . PHE B 1 438 ? 38.736 -7.913 -20.429 1.00 9.70 433 PHE B CA 1
ATOM 7786 C C . PHE B 1 438 ? 39.516 -8.291 -21.682 1.00 9.95 433 PHE B C 1
ATOM 7787 O O . PHE B 1 438 ? 39.190 -7.898 -22.807 1.00 10.80 433 PHE B O 1
ATOM 7795 N N . PHE B 1 439 ? 40.648 -9.017 -21.497 1.00 9.63 434 PHE B N 1
ATOM 7796 C CA . PHE B 1 439 ? 41.501 -9.353 -22.624 1.00 10.06 434 PHE B CA 1
ATOM 7797 C C . PHE B 1 439 ? 40.754 -10.303 -23.550 1.00 9.78 434 PHE B C 1
ATOM 7798 O O . PHE B 1 439 ? 40.869 -10.204 -24.770 1.00 10.42 434 PHE B O 1
ATOM 7806 N N . ALA B 1 440 ? 40.097 -11.306 -22.978 1.00 9.65 435 ALA B N 1
ATOM 7807 C CA . ALA B 1 440 ? 39.554 -12.393 -23.794 1.00 10.01 435 ALA B CA 1
ATOM 7808 C C . ALA B 1 440 ? 38.380 -11.934 -24.653 1.00 9.53 435 ALA B C 1
ATOM 7809 O O . ALA B 1 440 ? 38.221 -12.424 -25.791 1.00 10.59 435 ALA B O 1
ATOM 7811 N N . GLN B 1 441 ? 37.595 -11.005 -24.148 1.00 9.22 436 GLN B N 1
ATOM 7812 C CA . GLN B 1 441 ? 36.407 -10.538 -24.889 1.00 9.13 436 GLN B CA 1
ATOM 7813 C C . GLN B 1 441 ? 36.800 -9.739 -26.128 1.00 9.42 436 GLN B C 1
ATOM 7814 O O . GLN B 1 441 ? 36.268 -9.976 -27.201 1.00 11.78 436 GLN B O 1
ATOM 7820 N N . SER B 1 442 ? 37.771 -8.808 -25.991 1.00 9.01 437 SER B N 1
ATOM 7821 C CA . SER B 1 442 ? 38.205 -8.053 -27.148 1.00 10.20 437 SER B CA 1
ATOM 7822 C C . SER B 1 442 ? 38.892 -8.966 -28.140 1.00 9.05 437 SER B C 1
ATOM 7823 O O . SER B 1 442 ? 38.712 -8.826 -29.332 1.00 9.44 437 SER B O 1
ATOM 7826 N N . GLU B 1 443 ? 39.673 -9.926 -27.658 1.00 9.16 438 GLU B N 1
ATOM 7827 C CA . GLU B 1 443 ? 40.288 -10.888 -28.552 1.00 9.35 438 GLU B CA 1
ATOM 7828 C C . GLU B 1 443 ? 39.235 -11.630 -29.373 1.00 9.03 438 GLU B C 1
ATOM 7829 O O . GLU B 1 443 ? 39.364 -11.773 -30.590 1.00 9.94 438 GLU B O 1
ATOM 7835 N N . ALA B 1 444 ? 38.228 -12.164 -28.700 1.00 9.22 439 ALA B N 1
ATOM 7836 C CA . ALA B 1 444 ? 37.194 -12.950 -29.357 1.00 9.68 439 ALA B CA 1
ATOM 7837 C C . ALA B 1 444 ? 36.431 -12.141 -30.402 1.00 9.49 439 ALA B C 1
ATOM 7838 O O . ALA B 1 444 ? 36.141 -12.657 -31.475 1.00 10.20 439 ALA B O 1
ATOM 7840 N N . LEU B 1 445 ? 36.107 -10.882 -30.060 1.00 10.17 440 LEU B N 1
ATOM 7841 C CA . LEU B 1 445 ? 35.407 -10.011 -31.000 1.00 10.05 440 LEU B CA 1
ATOM 7842 C C . LEU B 1 445 ? 36.213 -9.781 -32.271 1.00 10.42 440 LEU B C 1
ATOM 7843 O O . LEU B 1 445 ? 35.617 -9.720 -33.347 1.00 10.27 440 LEU B O 1
ATOM 7848 N N . MET B 1 446 ? 37.534 -9.777 -32.147 1.00 9.81 441 MET B N 1
ATOM 7849 C CA A MET B 1 446 ? 38.391 -9.636 -33.309 0.50 10.67 441 MET B CA 1
ATOM 7850 C CA B MET B 1 446 ? 38.383 -9.630 -33.321 0.50 10.17 441 MET B CA 1
ATOM 7851 C C . MET B 1 446 ? 38.560 -10.953 -34.091 1.00 10.58 441 MET B C 1
ATOM 7852 O O . MET B 1 446 ? 38.466 -10.939 -35.324 1.00 11.79 441 MET B O 1
ATOM 7861 N N . VAL B 1 447 ? 38.845 -12.050 -33.389 1.00 11.45 442 VAL B N 1
ATOM 7862 C CA A VAL B 1 447 ? 39.280 -13.230 -34.125 0.50 12.88 442 VAL B CA 1
ATOM 7863 C CA B VAL B 1 447 ? 39.289 -13.318 -33.976 0.50 12.15 442 VAL B CA 1
ATOM 7864 C C . VAL B 1 447 ? 38.080 -14.058 -34.550 1.00 12.53 442 VAL B C 1
ATOM 7865 O O . VAL B 1 447 ? 38.131 -14.712 -35.606 1.00 14.94 442 VAL B O 1
ATOM 7872 N N . GLY B 1 448 ? 37.013 -14.042 -33.778 1.00 11.71 443 GLY B N 1
ATOM 7873 C CA . GLY B 1 448 ? 35.828 -14.799 -34.158 1.00 11.83 443 GLY B CA 1
ATOM 7874 C C . GLY B 1 448 ? 36.092 -16.310 -34.087 1.00 11.99 443 GLY B C 1
ATOM 7875 O O . GLY B 1 448 ? 36.948 -16.761 -33.360 1.00 13.42 443 GLY B O 1
ATOM 7876 N N . LYS B 1 449 ? 35.283 -17.085 -34.796 1.00 11.55 444 LYS B N 1
ATOM 7877 C CA . LYS B 1 449 ? 35.368 -18.533 -34.818 1.00 11.83 444 LYS B CA 1
ATOM 7878 C C . LYS B 1 449 ? 34.737 -19.030 -36.104 1.00 11.33 444 LYS B C 1
ATOM 7879 O O . LYS B 1 449 ? 33.534 -18.918 -36.308 1.00 12.44 444 LYS B O 1
ATOM 7885 N N . ASP B 1 450 ? 35.545 -19.637 -36.962 1.00 11.62 445 ASP B N 1
ATOM 7886 C CA . ASP B 1 450 ? 35.026 -19.941 -38.278 1.00 12.72 445 ASP B CA 1
ATOM 7887 C C . ASP B 1 450 ? 34.348 -21.305 -38.311 1.00 11.12 445 ASP B C 1
ATOM 7888 O O . ASP B 1 450 ? 34.350 -22.066 -37.352 1.00 10.97 445 ASP B O 1
ATOM 7893 N N . GLU B 1 451 ? 33.790 -21.602 -39.477 1.00 11.60 446 GLU B N 1
ATOM 7894 C CA . GLU B 1 451 ? 33.052 -22.854 -39.660 1.00 12.02 446 GLU B CA 1
ATOM 7895 C C . GLU B 1 451 ? 33.905 -24.093 -39.368 1.00 12.48 446 GLU B C 1
ATOM 7896 O O . GLU B 1 451 ? 33.449 -25.016 -38.702 1.00 10.63 446 GLU B O 1
ATOM 7902 N N . ALA B 1 452 ? 35.134 -24.111 -39.873 1.00 11.85 447 ALA B N 1
ATOM 7903 C CA . ALA B 1 452 ? 36.047 -25.228 -39.609 1.00 11.81 447 ALA B CA 1
ATOM 7904 C C . ALA B 1 452 ? 36.233 -25.477 -38.116 1.00 11.83 447 ALA B C 1
ATOM 7905 O O . ALA B 1 452 ? 36.250 -26.612 -37.656 1.00 12.04 447 ALA B O 1
ATOM 7907 N N . LYS B 1 453 ? 36.430 -24.419 -37.329 1.00 11.87 448 LYS B N 1
ATOM 7908 C CA . LYS B 1 453 ? 36.646 -24.532 -35.907 1.00 12.80 448 LYS B CA 1
ATOM 7909 C C . LYS B 1 453 ? 35.418 -25.025 -35.173 1.00 10.59 448 LYS B C 1
ATOM 7910 O O . LYS B 1 453 ? 35.498 -25.831 -34.251 1.00 11.34 448 LYS B O 1
ATOM 7916 N N . VAL B 1 454 ? 34.244 -24.552 -35.599 1.00 11.41 449 VAL B N 1
ATOM 7917 C CA . VAL B 1 454 ? 33.004 -25.042 -35.015 1.00 10.25 449 VAL B CA 1
ATOM 7918 C C . VAL B 1 454 ? 32.876 -26.551 -35.244 1.00 9.87 449 VAL B C 1
ATOM 7919 O O . VAL B 1 454 ? 32.452 -27.267 -34.339 1.00 11.43 449 VAL B O 1
ATOM 7923 N N . LYS B 1 455 ? 33.189 -26.987 -36.456 1.00 9.99 450 LYS B N 1
ATOM 7924 C CA . LYS B 1 455 ? 33.149 -28.403 -36.762 1.00 9.64 450 LYS B CA 1
ATOM 7925 C C . LYS B 1 455 ? 34.161 -29.175 -35.916 1.00 9.69 450 LYS B C 1
ATOM 7926 O O . LYS B 1 455 ? 33.847 -30.250 -35.351 1.00 11.39 450 LYS B O 1
ATOM 7932 N N . ALA B 1 456 ? 35.380 -28.649 -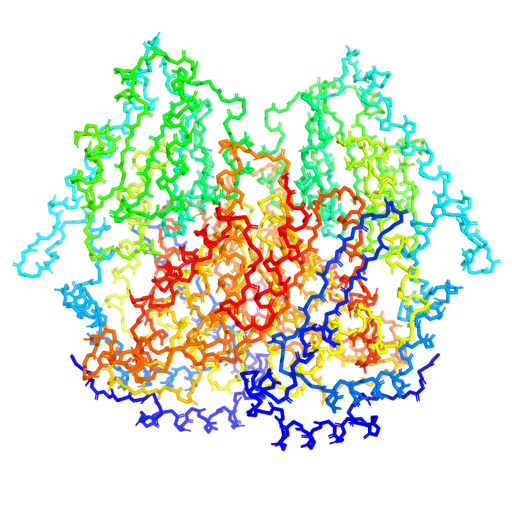35.809 1.00 10.36 451 ALA B N 1
ATOM 7933 C CA . ALA B 1 456 ? 36.401 -29.319 -35.006 1.00 11.56 451 ALA B CA 1
ATOM 7934 C C . ALA B 1 456 ? 35.981 -29.486 -33.545 1.00 12.73 451 ALA B C 1
ATOM 7935 O O . ALA B 1 456 ? 36.358 -30.441 -32.871 1.00 13.60 451 ALA B O 1
ATOM 7937 N N . GLU B 1 457 ? 35.215 -28.510 -33.027 1.00 13.17 452 GLU B N 1
ATOM 7938 C CA . GLU B 1 457 ? 34.691 -28.500 -31.672 1.00 15.35 452 GLU B CA 1
ATOM 7939 C C . GLU B 1 457 ? 33.470 -29.396 -31.495 1.00 17.60 452 GLU B C 1
ATOM 7940 O O . GLU B 1 457 ? 32.986 -29.506 -30.368 1.00 21.62 452 GLU B O 1
ATOM 7946 N N . GLY B 1 458 ? 32.945 -30.020 -32.560 1.00 15.02 453 GLY B N 1
ATOM 7947 C CA . GLY B 1 458 ? 31.985 -31.111 -32.410 1.00 14.76 453 GLY B CA 1
ATOM 7948 C C . GLY B 1 458 ? 30.609 -30.904 -33.053 1.00 14.86 453 GLY B C 1
ATOM 7949 O O . GLY B 1 458 ? 29.825 -31.843 -33.164 1.00 17.61 453 GLY B O 1
ATOM 7950 N N . ALA B 1 459 ? 30.347 -29.708 -33.574 1.00 12.83 454 ALA B N 1
ATOM 7951 C CA . ALA B 1 459 ? 29.063 -29.470 -34.203 1.00 13.45 454 ALA B CA 1
ATOM 7952 C C . ALA B 1 459 ? 29.027 -30.049 -35.611 1.00 13.16 454 ALA B C 1
ATOM 7953 O O . ALA B 1 459 ? 30.014 -30.024 -36.352 1.00 13.22 454 ALA B O 1
ATOM 7955 N N . THR B 1 460 ? 27.860 -30.605 -35.966 1.00 14.34 455 THR B N 1
ATOM 7956 C CA . THR B 1 460 ? 27.623 -31.084 -37.312 1.00 16.13 455 THR B CA 1
ATOM 7957 C C . THR B 1 460 ? 26.300 -30.554 -37.871 1.00 16.81 455 THR B C 1
ATOM 7958 O O . THR B 1 460 ? 25.464 -30.098 -37.110 1.00 17.20 455 THR B O 1
ATOM 7962 N N . GLY B 1 461 ? 26.204 -30.592 -39.204 1.00 17.96 456 GLY B N 1
ATOM 7963 C CA . GLY B 1 461 ? 24.967 -30.324 -39.922 1.00 18.29 456 GLY B CA 1
ATOM 7964 C C . GLY B 1 461 ? 24.486 -28.911 -39.642 1.00 17.65 456 GLY B C 1
ATOM 7965 O O . GLY B 1 461 ? 25.281 -27.988 -39.600 1.00 17.27 456 GLY B O 1
ATOM 7966 N N . GLY B 1 462 ? 23.186 -28.782 -39.402 1.00 16.25 457 GLY B N 1
ATOM 7967 C CA . GLY B 1 462 ? 22.594 -27.457 -39.316 1.00 15.86 457 GLY B CA 1
ATOM 7968 C C . GLY B 1 462 ? 23.045 -26.642 -38.104 1.00 15.17 457 GLY B C 1
ATOM 7969 O O . GLY B 1 462 ? 22.870 -25.430 -38.121 1.00 12.72 457 GLY B O 1
ATOM 7970 N N . LEU B 1 463 ? 23.510 -27.276 -37.036 1.00 14.54 458 LEU B N 1
ATOM 7971 C CA . LEU B 1 463 ? 23.964 -26.552 -35.865 1.00 12.48 458 LEU B CA 1
ATOM 7972 C C . LEU B 1 463 ? 25.163 -25.633 -36.158 1.00 11.59 458 LEU B C 1
ATOM 7973 O O . LEU B 1 463 ? 25.308 -24.552 -35.527 1.00 11.34 458 LEU B O 1
ATOM 7978 N N . VAL B 1 464 ? 26.039 -26.036 -37.078 1.00 12.18 459 VAL B N 1
ATOM 7979 C CA . VAL B 1 464 ? 27.298 -25.332 -37.299 1.00 10.96 459 VAL B CA 1
ATOM 7980 C C . VAL B 1 464 ? 27.143 -23.817 -37.442 1.00 11.89 459 VAL B C 1
ATOM 7981 O O . VAL B 1 464 ? 27.829 -23.075 -36.724 1.00 11.32 459 VAL B O 1
ATOM 7985 N N . PRO B 1 465 ? 26.361 -23.261 -38.390 1.00 10.93 460 PRO B N 1
ATOM 7986 C CA . PRO B 1 465 ? 26.369 -21.801 -38.581 1.00 10.16 460 PRO B CA 1
ATOM 7987 C C . PRO B 1 465 ? 25.981 -21.042 -37.309 1.00 10.14 460 PRO B C 1
ATOM 7988 O O . PRO B 1 465 ? 26.422 -19.903 -37.113 1.00 10.11 460 PRO B O 1
ATOM 7992 N N . HIS B 1 466 ? 25.132 -21.642 -36.473 1.00 10.00 461 HIS B N 1
ATOM 7993 C CA . HIS B 1 466 ? 24.644 -20.986 -35.251 1.00 9.58 461 HIS B CA 1
ATOM 7994 C C . HIS B 1 466 ? 25.745 -20.711 -34.232 1.00 10.59 461 HIS B C 1
ATOM 7995 O O . HIS B 1 466 ? 25.648 -19.783 -33.409 1.00 10.84 461 HIS B O 1
ATOM 8002 N N . LYS B 1 467 ? 26.834 -21.479 -34.306 1.00 9.78 462 LYS B N 1
ATOM 8003 C CA . LYS B 1 467 ? 27.939 -21.376 -33.365 1.00 9.72 462 LYS B CA 1
ATOM 8004 C C . LYS B 1 467 ? 29.136 -20.630 -33.957 1.00 9.57 462 LYS B C 1
ATOM 8005 O O . LYS B 1 467 ? 30.148 -20.490 -33.306 1.00 10.29 462 LYS B O 1
ATOM 8011 N N . GLU B 1 468 ? 29.020 -20.092 -35.183 1.00 9.72 463 GLU B N 1
ATOM 8012 C CA . GLU B 1 468 ? 30.089 -19.325 -35.813 1.00 10.23 463 GLU B CA 1
ATOM 8013 C C . GLU B 1 468 ? 30.072 -17.873 -35.285 1.00 9.94 463 GLU B C 1
ATOM 8014 O O . GLU B 1 468 ? 28.999 -17.328 -34.947 1.00 10.81 463 GLU B O 1
ATOM 8020 N N . PHE B 1 469 ? 31.267 -17.258 -35.287 1.00 10.32 464 PHE B N 1
ATOM 8021 C CA . PHE B 1 469 ? 31.465 -15.848 -34.939 1.00 10.32 464 PHE B CA 1
ATOM 8022 C C . PHE B 1 469 ? 32.255 -15.196 -36.055 1.00 10.12 464 PHE B C 1
ATOM 8023 O O . PHE B 1 469 ? 33.295 -15.721 -36.439 1.00 11.02 464 PHE B O 1
ATOM 8031 N N . SER B 1 470 ? 31.765 -14.085 -36.626 1.00 10.17 465 SER B N 1
ATOM 8032 C CA . SER B 1 470 ? 32.393 -13.399 -37.734 1.00 10.56 465 SER B CA 1
ATOM 8033 C C . SER B 1 470 ? 33.799 -12.900 -37.420 1.00 11.59 465 SER B C 1
ATOM 8034 O O . SER B 1 470 ? 34.597 -12.794 -38.366 1.00 13.71 465 SER B O 1
ATOM 8037 N N . GLY B 1 471 ? 34.010 -12.475 -36.176 1.00 11.78 466 GLY B N 1
ATOM 8038 C CA . GLY B 1 471 ? 35.145 -11.645 -35.829 1.00 13.28 466 GLY B CA 1
ATOM 8039 C C . GLY B 1 471 ? 35.104 -10.314 -36.580 1.00 11.74 466 GLY B C 1
ATOM 8040 O O . GLY B 1 471 ? 34.095 -9.926 -37.177 1.00 12.49 466 GLY B O 1
ATOM 8041 N N . ASN B 1 472 ? 36.252 -9.627 -36.569 1.00 11.44 467 ASN B N 1
ATOM 8042 C CA . ASN B 1 472 ? 36.357 -8.299 -37.135 1.00 11.94 467 ASN B CA 1
ATOM 8043 C C . ASN B 1 472 ? 35.309 -7.372 -36.551 1.00 11.56 467 ASN B C 1
ATOM 8044 O O . ASN B 1 472 ? 34.857 -6.418 -37.190 1.00 13.13 467 ASN B O 1
ATOM 8049 N N . ARG B 1 473 ? 35.026 -7.573 -35.276 1.00 11.55 468 ARG B N 1
ATOM 8050 C CA . ARG B 1 473 ? 34.125 -6.707 -34.547 1.00 10.22 468 ARG B CA 1
ATOM 8051 C C . ARG B 1 473 ? 35.002 -5.812 -33.677 1.00 9.88 468 ARG B C 1
ATOM 8052 O O . ARG B 1 473 ? 35.770 -6.295 -32.870 1.00 10.59 468 ARG B O 1
ATOM 8060 N N . PRO B 1 474 ? 34.977 -4.488 -33.880 1.00 10.17 469 PRO B N 1
ATOM 8061 C CA . PRO B 1 474 ? 36.032 -3.636 -33.326 1.00 10.43 469 PRO B CA 1
ATOM 8062 C C . PRO B 1 474 ? 35.849 -3.275 -31.873 1.00 10.66 469 PRO B C 1
ATOM 8063 O O . PRO B 1 474 ? 34.737 -3.129 -31.399 1.00 11.16 469 PRO B O 1
ATOM 8067 N N . THR B 1 475 ? 36.976 -3.109 -31.185 1.00 9.43 470 THR B N 1
ATOM 8068 C CA . THR B 1 475 ? 37.004 -2.605 -29.829 1.00 9.56 470 THR B CA 1
ATOM 8069 C C . THR B 1 475 ? 38.178 -1.636 -29.711 1.00 9.85 470 THR B C 1
ATOM 8070 O O . THR B 1 475 ? 39.188 -1.726 -30.445 1.00 9.50 470 THR B O 1
ATOM 8074 N N . THR B 1 476 ? 38.042 -0.743 -28.725 1.00 9.00 471 THR B N 1
ATOM 8075 C CA . THR B 1 476 ? 39.116 0.066 -28.208 1.00 9.05 471 THR B CA 1
ATOM 8076 C C . THR B 1 476 ? 39.301 -0.368 -26.771 1.00 8.76 471 THR B C 1
ATOM 8077 O O . THR B 1 476 ? 38.351 -0.426 -26.031 1.00 9.59 471 THR B O 1
ATOM 8081 N N . SER B 1 477 ? 40.552 -0.678 -26.365 1.00 9.24 472 SER B N 1
ATOM 8082 C CA . SER B 1 477 ? 40.825 -1.095 -24.999 1.00 9.16 472 SER B CA 1
ATOM 8083 C C . SER B 1 477 ? 41.585 0.042 -24.308 1.00 8.95 472 SER B C 1
ATOM 8084 O O . SER B 1 477 ? 42.632 0.478 -24.821 1.00 9.00 472 SER B O 1
ATOM 8087 N N . ILE B 1 478 ? 41.099 0.419 -23.139 1.00 8.55 473 ILE B N 1
ATOM 8088 C CA . ILE B 1 478 ? 41.675 1.465 -22.321 1.00 9.37 473 ILE B CA 1
ATOM 8089 C C . ILE B 1 478 ? 42.077 0.830 -20.991 1.00 9.49 473 ILE B C 1
ATOM 8090 O O . ILE B 1 478 ? 41.207 0.382 -20.243 1.00 8.86 473 ILE B O 1
ATOM 8095 N N . LEU B 1 479 ? 43.399 0.771 -20.739 1.00 8.97 474 LEU B N 1
ATOM 8096 C CA . LEU B 1 479 ? 43.925 0.132 -19.543 1.00 9.06 474 LEU B CA 1
ATOM 8097 C C . LEU B 1 479 ? 44.570 1.211 -18.682 1.00 9.28 474 LEU B C 1
ATOM 8098 O O . LEU B 1 479 ? 45.580 1.811 -19.076 1.00 9.41 474 LEU B O 1
ATOM 8103 N N . ALA B 1 480 ? 44.024 1.394 -17.494 1.00 8.89 475 ALA B N 1
ATOM 8104 C CA . ALA B 1 480 ? 44.639 2.317 -16.551 1.00 10.05 475 ALA B CA 1
ATOM 8105 C C . ALA B 1 480 ? 45.416 1.517 -15.514 1.00 9.90 475 ALA B C 1
ATOM 8106 O O . ALA B 1 480 ? 45.227 0.324 -15.342 1.00 10.58 475 ALA B O 1
ATOM 8108 N N . GLN B 1 481 ? 46.286 2.187 -14.785 1.00 11.23 476 GLN B N 1
ATOM 8109 C CA . GLN B 1 481 ? 46.956 1.556 -13.670 1.00 11.31 476 GLN B CA 1
ATOM 8110 C C . GLN B 1 481 ? 46.001 1.338 -12.499 1.00 11.09 476 GLN B C 1
ATOM 8111 O O . GLN B 1 481 ? 45.960 0.260 -11.874 1.00 10.75 476 GLN B O 1
ATOM 8117 N N . LYS B 1 482 ? 45.206 2.358 -12.167 1.00 10.67 477 LYS B N 1
ATOM 8118 C CA . LYS B 1 482 ? 44.263 2.330 -11.086 1.00 11.65 477 LYS B CA 1
ATOM 8119 C C . LYS B 1 482 ? 43.274 3.491 -11.320 1.00 11.40 477 LYS B C 1
ATOM 8120 O O . LYS B 1 482 ? 43.686 4.554 -11.750 1.00 11.25 477 LYS B O 1
ATOM 8126 N N . ILE B 1 483 ? 41.991 3.289 -11.036 1.00 11.89 478 ILE B N 1
ATOM 8127 C CA . ILE B 1 483 ? 41.001 4.353 -11.196 1.00 11.91 478 ILE B CA 1
ATOM 8128 C C . ILE B 1 483 ? 41.001 5.195 -9.922 1.00 11.50 478 ILE B C 1
ATOM 8129 O O . ILE B 1 483 ? 40.165 5.066 -9.023 1.00 12.02 478 ILE B O 1
ATOM 8134 N N . THR B 1 484 ? 42.015 6.065 -9.866 1.00 9.91 479 THR B N 1
ATOM 8135 C CA . THR B 1 484 ? 42.138 7.119 -8.869 1.00 9.67 479 THR B CA 1
ATOM 8136 C C . THR B 1 484 ? 41.340 8.339 -9.305 1.00 9.19 479 THR B C 1
ATOM 8137 O O . THR B 1 484 ? 40.878 8.434 -10.449 1.00 9.61 479 THR B O 1
ATOM 8141 N N . PRO B 1 485 ? 41.163 9.338 -8.413 1.00 9.33 480 PRO B N 1
ATOM 8142 C CA . PRO B 1 485 ? 40.543 10.595 -8.861 1.00 8.98 480 PRO B CA 1
ATOM 8143 C C . PRO B 1 485 ? 41.199 11.171 -10.118 1.00 9.52 480 PRO B C 1
ATOM 8144 O O . PRO B 1 485 ? 40.496 11.574 -11.058 1.00 8.77 480 PRO B O 1
ATOM 8148 N N . ALA B 1 486 ? 42.534 11.233 -10.158 1.00 8.95 481 ALA B N 1
ATOM 8149 C CA . ALA B 1 486 ? 43.242 11.780 -11.302 1.00 9.62 481 ALA B CA 1
ATOM 8150 C C . ALA B 1 486 ? 42.907 11.000 -12.556 1.00 8.53 481 ALA B C 1
ATOM 8151 O O . ALA B 1 486 ? 42.736 11.591 -13.617 1.00 9.07 481 ALA B O 1
ATOM 8153 N N . THR B 1 487 ? 42.951 9.670 -12.460 1.00 8.02 482 THR B N 1
ATOM 8154 C CA . THR B 1 487 ? 42.635 8.879 -13.637 1.00 9.09 482 THR B CA 1
ATOM 8155 C C . THR B 1 487 ? 41.216 9.108 -14.144 1.00 8.30 482 THR B C 1
ATOM 8156 O O . THR B 1 487 ? 40.978 9.266 -15.367 1.00 8.78 482 THR B O 1
ATOM 8160 N N . LEU B 1 488 ? 40.259 9.138 -13.230 1.00 7.85 483 LEU B N 1
ATOM 8161 C CA . LEU B 1 488 ? 38.881 9.412 -13.643 1.00 8.41 483 LEU B CA 1
ATOM 8162 C C . LEU B 1 488 ? 38.742 10.788 -14.312 1.00 8.19 483 LEU B C 1
ATOM 8163 O O . LEU B 1 488 ? 38.011 10.946 -15.303 1.00 9.27 483 LEU B O 1
ATOM 8168 N N . GLY B 1 489 ? 39.443 11.787 -13.780 1.00 8.25 484 GLY B N 1
ATOM 8169 C CA . GLY B 1 489 ? 39.404 13.110 -14.356 1.00 7.37 484 GLY B CA 1
ATOM 8170 C C . GLY B 1 489 ? 39.899 13.097 -15.787 1.00 8.23 484 GLY B C 1
ATOM 8171 O O . GLY B 1 489 ? 39.286 13.689 -16.687 1.00 8.00 484 GLY B O 1
ATOM 8172 N N . SER B 1 490 ? 41.004 12.385 -16.019 1.00 8.04 485 SER B N 1
ATOM 8173 C CA . SER B 1 490 ? 41.546 12.284 -17.369 1.00 8.19 485 SER B CA 1
ATOM 8174 C C . SER B 1 490 ? 40.603 11.512 -18.299 1.00 8.44 485 SER B C 1
ATOM 8175 O O . SER B 1 490 ? 40.454 11.845 -19.477 1.00 9.15 485 SER B O 1
ATOM 8178 N N . LEU B 1 491 ? 39.971 10.443 -17.774 1.00 7.95 486 LEU B N 1
ATOM 8179 C CA . LEU B 1 491 ? 39.031 9.637 -18.567 1.00 8.70 486 LEU B CA 1
ATOM 8180 C C . LEU B 1 491 ? 37.800 10.439 -19.004 1.00 8.59 486 LEU B C 1
ATOM 8181 O O . LEU B 1 491 ? 37.345 10.368 -20.152 1.00 7.91 486 LEU B O 1
ATOM 8186 N N . ILE B 1 492 ? 37.234 11.218 -18.094 1.00 7.94 487 ILE B N 1
ATOM 8187 C CA . ILE B 1 492 ? 36.083 12.031 -18.509 1.00 7.70 487 ILE B CA 1
ATOM 8188 C C . ILE B 1 492 ? 36.528 13.072 -19.543 1.00 8.54 487 ILE B C 1
ATOM 8189 O O . ILE B 1 492 ? 35.867 13.256 -20.548 1.00 8.19 487 ILE B O 1
ATOM 8194 N N . ALA B 1 493 ? 37.640 13.767 -19.294 1.00 8.05 488 ALA B N 1
ATOM 8195 C CA . ALA B 1 493 ? 38.114 14.750 -20.238 1.00 8.19 488 ALA B CA 1
ATOM 8196 C C . ALA B 1 493 ? 38.390 14.108 -21.606 1.00 7.44 488 ALA B C 1
ATOM 8197 O O . ALA B 1 493 ? 38.192 14.761 -22.643 1.00 7.65 488 ALA B O 1
ATOM 8199 N N . TYR B 1 494 ? 38.889 12.870 -21.642 1.00 7.87 489 TYR B N 1
ATOM 8200 C CA . TYR B 1 494 ? 39.069 12.160 -22.902 1.00 7.92 489 TYR B CA 1
ATOM 8201 C C . TYR B 1 494 ? 37.771 12.167 -23.694 1.00 7.38 489 TYR B C 1
ATOM 8202 O O . TYR B 1 494 ? 37.728 12.519 -24.869 1.00 8.00 489 TYR B O 1
ATOM 8211 N N . TYR B 1 495 ? 36.664 11.773 -23.039 1.00 8.07 490 TYR B N 1
ATOM 8212 C CA . TYR B 1 495 ? 35.378 11.691 -23.701 1.00 7.68 490 TYR B CA 1
ATOM 8213 C C . TYR B 1 495 ? 34.855 13.098 -24.014 1.00 8.08 490 TYR B C 1
ATOM 8214 O O . TYR B 1 495 ? 34.225 13.282 -25.023 1.00 8.31 490 TYR B O 1
ATOM 8223 N N . GLU B 1 496 ? 35.133 14.085 -23.175 1.00 7.76 491 GLU B N 1
ATOM 8224 C CA . GLU B 1 496 ? 34.757 15.461 -23.520 1.00 7.32 491 GLU B CA 1
ATOM 8225 C C . GLU B 1 496 ? 35.377 15.882 -24.856 1.00 7.34 491 GLU B C 1
ATOM 8226 O O . GLU B 1 496 ? 34.718 16.457 -25.708 1.00 7.58 491 GLU B O 1
ATOM 8232 N N . HIS B 1 497 ? 36.686 15.625 -25.008 1.00 7.47 492 HIS B N 1
ATOM 8233 C CA . HIS B 1 497 ? 37.405 16.085 -26.185 1.00 7.46 492 HIS B CA 1
ATOM 8234 C C . HIS B 1 497 ? 37.143 15.206 -27.379 1.00 8.67 492 HIS B C 1
ATOM 8235 O O . HIS B 1 497 ? 37.222 15.696 -28.499 1.00 7.83 492 HIS B O 1
ATOM 8242 N N . LEU B 1 498 ? 36.843 13.921 -27.159 1.00 8.76 493 LEU B N 1
ATOM 8243 C CA . LEU B 1 498 ? 36.350 13.058 -28.227 1.00 8.25 493 LEU B CA 1
ATOM 8244 C C . LEU B 1 498 ? 35.060 13.664 -28.800 1.00 8.08 493 LEU B C 1
ATOM 8245 O O . LEU B 1 498 ? 34.898 13.777 -30.030 1.00 8.00 493 LEU B O 1
ATOM 8250 N N . THR B 1 499 ? 34.130 13.974 -27.887 1.00 7.78 494 THR B N 1
ATOM 8251 C CA . THR B 1 499 ? 32.833 14.592 -28.209 1.00 7.92 494 THR B CA 1
ATOM 8252 C C . THR B 1 499 ? 33.056 15.883 -28.998 1.00 8.33 494 THR B C 1
ATOM 8253 O O . THR B 1 499 ? 32.382 16.158 -30.013 1.00 8.35 494 THR B O 1
ATOM 8257 N N . PHE B 1 500 ? 34.040 16.689 -28.521 1.00 8.28 495 PHE B N 1
ATOM 8258 C CA . PHE B 1 500 ? 34.391 17.944 -29.159 1.00 8.28 495 PHE B CA 1
ATOM 8259 C C . PHE B 1 500 ? 34.777 17.684 -30.620 1.00 9.03 495 PHE B C 1
ATOM 8260 O O . PHE B 1 500 ? 34.324 18.340 -31.562 1.00 8.71 495 PHE B O 1
ATOM 8268 N N . THR B 1 501 ? 35.641 16.657 -30.810 1.00 8.06 496 THR B N 1
ATOM 8269 C CA . THR B 1 501 ? 36.200 16.350 -32.120 1.00 8.16 496 THR B CA 1
ATOM 8270 C C . THR B 1 501 ? 35.076 15.982 -33.092 1.00 7.94 496 THR B C 1
ATOM 8271 O O . THR B 1 501 ? 35.033 16.428 -34.247 1.00 8.17 496 THR B O 1
ATOM 8275 N N . GLU B 1 502 ? 34.233 15.051 -32.679 1.00 7.99 497 GLU B N 1
ATOM 8276 C CA . GLU B 1 502 ? 33.087 14.649 -33.476 1.00 8.63 497 GLU B CA 1
ATOM 8277 C C . GLU B 1 502 ? 32.305 15.886 -33.916 1.00 8.26 497 GLU B C 1
ATOM 8278 O O . GLU B 1 502 ? 32.003 16.064 -35.114 1.00 8.99 497 GLU B O 1
ATOM 8284 N N . GLY B 1 503 ? 31.951 16.738 -32.947 1.00 7.88 498 GLY B N 1
ATOM 8285 C CA . GLY B 1 503 ? 31.113 17.897 -33.262 1.00 7.80 498 GLY B CA 1
ATOM 8286 C C . GLY B 1 503 ? 31.792 18.877 -34.219 1.00 8.61 498 GLY B C 1
ATOM 8287 O O . GLY B 1 503 ? 31.115 19.477 -35.101 1.00 8.03 498 GLY B O 1
ATOM 8288 N N . ALA B 1 504 ? 33.130 18.985 -34.091 1.00 8.96 499 ALA B N 1
ATOM 8289 C CA . ALA B 1 504 ? 33.877 19.880 -34.967 1.00 9.15 499 ALA B CA 1
ATOM 8290 C C . ALA B 1 504 ? 33.827 19.370 -36.402 1.00 9.06 499 ALA B C 1
ATOM 8291 O O . ALA B 1 504 ? 33.692 20.165 -37.348 1.00 9.46 499 ALA B O 1
ATOM 8293 N N . ILE B 1 505 ? 33.989 18.057 -36.591 1.00 9.67 500 ILE B N 1
ATOM 8294 C CA . ILE B 1 505 ? 33.937 17.488 -37.924 1.00 9.95 500 ILE B CA 1
ATOM 8295 C C . ILE B 1 505 ? 32.550 17.674 -38.549 1.00 10.34 500 ILE B C 1
ATOM 8296 O O . ILE B 1 505 ? 32.426 18.032 -39.699 1.00 10.08 500 ILE B O 1
ATOM 8301 N N . TRP B 1 506 ? 31.494 17.422 -37.793 1.00 9.36 501 TRP B N 1
ATOM 8302 C CA . TRP B 1 506 ? 30.123 17.583 -38.263 1.00 9.98 501 TRP B CA 1
ATOM 8303 C C . TRP B 1 506 ? 29.702 19.029 -38.420 1.00 9.90 501 TRP B C 1
ATOM 8304 O O . TRP B 1 506 ? 28.666 19.316 -39.040 1.00 11.07 501 TRP B O 1
ATOM 8315 N N . ASN B 1 507 ? 30.504 19.924 -37.827 1.00 9.09 502 ASN B N 1
ATOM 8316 C CA . ASN B 1 507 ? 30.254 21.359 -37.890 1.00 9.30 502 ASN B CA 1
ATOM 8317 C C . ASN B 1 507 ? 29.013 21.742 -37.094 1.00 9.02 502 ASN B C 1
ATOM 8318 O O . ASN B 1 507 ? 28.400 22.773 -37.390 1.00 10.07 502 ASN B O 1
ATOM 8323 N N . ILE B 1 508 ? 28.657 20.982 -36.049 1.00 9.36 503 ILE B N 1
ATOM 8324 C CA . ILE B 1 508 ? 27.559 21.327 -35.186 1.00 8.84 503 ILE B CA 1
ATOM 8325 C C . ILE B 1 508 ? 28.047 22.103 -33.959 1.00 9.23 503 ILE B C 1
ATOM 8326 O O . ILE B 1 508 ? 29.238 22.216 -33.693 1.00 10.86 503 ILE B O 1
ATOM 8331 N N . ASN B 1 509 ? 27.097 22.679 -33.248 1.00 8.57 504 ASN B N 1
ATOM 8332 C CA . ASN B 1 509 ? 27.356 23.320 -31.974 1.00 8.68 504 ASN B CA 1
ATOM 8333 C C . ASN B 1 509 ? 27.163 22.280 -30.881 1.00 9.21 504 ASN B C 1
ATOM 8334 O O . ASN B 1 509 ? 26.028 21.956 -30.533 1.00 9.71 504 ASN B O 1
ATOM 8339 N N . SER B 1 510 ? 28.265 21.751 -30.338 1.00 8.58 505 SER B N 1
ATOM 8340 C CA . SER B 1 510 ? 28.208 20.690 -29.324 1.00 8.41 505 SER B CA 1
ATOM 8341 C C . SER B 1 510 ? 27.708 21.235 -27.986 1.00 8.89 505 SER B C 1
ATOM 8342 O O . SER B 1 510 ? 27.626 20.430 -27.040 1.00 9.94 505 SER B O 1
ATOM 8345 N N . PHE B 1 511 ? 27.433 22.528 -27.849 1.00 8.47 506 PHE B N 1
ATOM 8346 C CA . PHE B 1 511 ? 27.356 23.158 -26.537 1.00 9.04 506 PHE B CA 1
ATOM 8347 C C . PHE B 1 511 ? 26.005 23.782 -26.212 1.00 8.67 506 PHE B C 1
ATOM 8348 O O . PHE B 1 511 ? 25.797 24.195 -25.081 1.00 10.18 506 PHE B O 1
ATOM 8356 N N . ASP B 1 512 ? 25.062 23.766 -27.153 1.00 8.39 507 ASP B N 1
ATOM 8357 C CA . ASP B 1 512 ? 23.696 24.163 -26.850 1.00 8.54 507 ASP B CA 1
ATOM 8358 C C . ASP B 1 512 ? 22.830 22.915 -26.662 1.00 8.65 507 ASP B C 1
ATOM 8359 O O . ASP B 1 512 ? 23.272 21.762 -26.690 1.00 8.41 507 ASP B O 1
ATOM 8364 N N . GLN B 1 513 ? 21.539 23.135 -26.381 1.00 9.88 508 GLN B N 1
ATOM 8365 C CA . GLN B 1 513 ? 20.604 22.040 -26.177 1.00 10.08 508 GLN B CA 1
ATOM 8366 C C . GLN B 1 513 ? 19.165 22.549 -26.308 1.00 12.43 508 GLN B C 1
ATOM 8367 O O . GLN B 1 513 ? 18.357 22.459 -25.375 1.00 11.73 508 GLN B O 1
ATOM 8373 N N . TRP B 1 514 ? 18.809 22.974 -27.508 1.00 12.26 509 TRP B N 1
ATOM 8374 C CA . TRP B 1 514 ? 17.479 23.556 -27.726 1.00 13.23 509 TRP B CA 1
ATOM 8375 C C . TRP B 1 514 ? 16.360 22.513 -27.561 1.00 14.62 509 TRP B C 1
ATOM 8376 O O . TRP B 1 514 ? 15.222 22.950 -27.340 1.00 13.67 509 TRP B O 1
ATOM 8387 N N . GLY B 1 515 ? 16.583 21.189 -27.676 1.00 13.94 510 GLY B N 1
ATOM 8388 C CA . GLY B 1 515 ? 15.555 20.213 -27.225 1.00 15.76 510 GLY B CA 1
ATOM 8389 C C . GLY B 1 515 ? 15.342 20.092 -25.696 1.00 17.01 510 GLY B C 1
ATOM 8390 O O . GLY B 1 515 ? 14.255 19.709 -25.175 1.00 20.99 510 GLY B O 1
ATOM 8391 N N . VAL B 1 516 ? 16.416 20.063 -24.940 1.00 22.33 511 VAL B N 1
ATOM 8392 C CA . VAL B 1 516 ? 16.312 20.017 -23.476 1.00 18.88 511 VAL B CA 1
ATOM 8393 C C . VAL B 1 516 ? 15.711 21.325 -22.986 1.00 18.85 511 VAL B C 1
ATOM 8394 O O . VAL B 1 516 ? 14.863 21.330 -22.084 1.00 25.51 511 VAL B O 1
ATOM 8398 N N . GLU B 1 517 ? 15.985 22.417 -23.690 1.00 19.88 512 GLU B N 1
ATOM 8399 C CA . GLU B 1 517 ? 15.351 23.682 -23.344 1.00 19.82 512 GLU B CA 1
ATOM 8400 C C . GLU B 1 517 ? 13.842 23.624 -23.638 1.00 23.53 512 GLU B C 1
ATOM 8401 O O . GLU B 1 517 ? 13.088 24.178 -22.809 1.00 25.13 512 GLU B O 1
ATOM 8407 N N . LEU B 1 518 ? 13.386 23.014 -24.770 1.00 18.95 513 LEU B N 1
ATOM 8408 C CA . LEU B 1 518 ? 11.958 23.003 -25.048 1.00 20.81 513 LEU B CA 1
ATOM 8409 C C . LEU B 1 518 ? 11.320 22.232 -23.927 1.00 25.34 513 LEU B C 1
ATOM 8410 O O . LEU B 1 518 ? 10.243 22.644 -23.538 1.00 22.94 513 LEU B O 1
ATOM 8415 N N . GLY B 1 519 ? 11.979 21.122 -23.499 1.00 24.79 514 GLY B N 1
ATOM 8416 C CA . GLY B 1 519 ? 11.407 20.241 -22.480 1.00 29.47 514 GLY B CA 1
ATOM 8417 C C . GLY B 1 519 ? 10.595 20.973 -21.396 1.00 35.57 514 GLY B C 1
ATOM 8418 O O . GLY B 1 519 ? 9.823 20.357 -20.698 1.00 29.52 514 GLY B O 1
ATOM 8419 N N . LYS B 1 520 ? 10.651 22.308 -21.294 1.00 42.93 515 LYS B N 1
ATOM 8420 C CA A LYS B 1 520 ? 9.776 23.005 -20.360 0.50 35.95 515 LYS B CA 1
ATOM 8421 C CA B LYS B 1 520 ? 9.813 23.028 -20.355 0.50 36.05 515 LYS B CA 1
ATOM 8422 C C . LYS B 1 520 ? 8.823 23.953 -21.096 1.00 40.64 515 LYS B C 1
ATOM 8423 O O . LYS B 1 520 ? 8.996 25.174 -21.082 1.00 42.30 515 LYS B O 1
ATOM 8434 N N . VAL B 1 521 ? 7.740 23.402 -21.737 1.00 31.18 516 VAL B N 1
ATOM 8435 C CA . VAL B 1 521 ? 6.689 24.331 -22.195 1.00 27.07 516 VAL B CA 1
ATOM 8436 C C . VAL B 1 521 ? 5.383 23.586 -22.411 1.00 30.24 516 VAL B C 1
ATOM 8437 O O . VAL B 1 521 ? 4.305 24.018 -21.930 1.00 26.79 516 VAL B O 1
ATOM 8441 N N . LEU B 1 522 ? 5.460 22.497 -23.202 1.00 26.87 517 LEU B N 1
ATOM 8442 C CA . LEU B 1 522 ? 4.242 21.727 -23.379 1.00 25.47 517 LEU B CA 1
ATOM 8443 C C . LEU B 1 522 ? 3.846 21.134 -22.027 1.00 19.79 517 LEU B C 1
ATOM 8444 O O . LEU B 1 522 ? 2.638 20.832 -21.875 1.00 23.23 517 LEU B O 1
ATOM 8449 N N . ALA B 1 523 ? 4.815 20.879 -21.125 1.00 22.21 518 ALA B N 1
ATOM 8450 C CA . ALA B 1 523 ? 4.435 20.247 -19.850 1.00 17.73 518 ALA B CA 1
ATOM 8451 C C . ALA B 1 523 ? 3.643 21.232 -18.999 1.00 16.64 518 ALA B C 1
ATOM 8452 O O . ALA B 1 523 ? 2.677 20.833 -18.377 1.00 15.31 518 ALA B O 1
ATOM 8454 N N . LYS B 1 524 ? 4.053 22.500 -18.939 1.00 18.93 519 LYS B N 1
ATOM 8455 C CA . LYS B 1 524 ? 3.326 23.458 -18.128 1.00 20.47 519 LYS B CA 1
ATOM 8456 C C . LYS B 1 524 ? 1.872 23.617 -18.588 1.00 16.43 519 LYS B C 1
ATOM 8457 O O . LYS B 1 524 ? 0.980 23.677 -17.759 1.00 17.21 519 LYS B O 1
ATOM 8460 N N . VAL B 1 525 ? 1.629 23.644 -19.903 1.00 17.46 520 VAL B N 1
ATOM 8461 C CA . VAL B 1 525 ? 0.287 23.720 -20.455 1.00 18.13 520 VAL B CA 1
ATOM 8462 C C . VAL B 1 525 ? -0.582 22.562 -19.957 1.00 17.60 520 VAL B C 1
ATOM 8463 O O . VAL B 1 525 ? -1.712 22.748 -19.487 1.00 16.73 520 VAL B O 1
ATOM 8467 N N . ILE B 1 526 ? -0.059 21.338 -20.061 1.00 14.89 521 ILE B N 1
ATOM 8468 C CA . ILE B 1 526 ? -0.818 20.167 -19.662 1.00 13.37 521 ILE B CA 1
ATOM 8469 C C . ILE B 1 526 ? -0.972 20.093 -18.143 1.00 13.68 521 ILE B C 1
ATOM 8470 O O . ILE B 1 526 ? -2.023 19.654 -17.674 1.00 14.61 521 ILE B O 1
ATOM 8475 N N . GLY B 1 527 ? 0.040 20.562 -17.403 1.00 14.91 522 GLY B N 1
ATOM 8476 C CA . GLY B 1 527 ? -0.058 20.592 -15.955 1.00 15.34 522 GLY B CA 1
ATOM 8477 C C . GLY B 1 527 ? -1.287 21.361 -15.479 1.00 17.24 522 GLY B C 1
ATOM 8478 O O . GLY B 1 527 ? -2.007 20.948 -14.559 1.00 17.07 522 GLY B O 1
ATOM 8479 N N . LYS B 1 528 ? -1.545 22.497 -16.122 1.00 18.16 523 LYS B N 1
ATOM 8480 C CA . LYS B 1 528 ? -2.714 23.286 -15.747 1.00 21.68 523 LYS B CA 1
ATOM 8481 C C . LYS B 1 528 ? -4.006 22.556 -16.103 1.00 19.22 523 LYS B C 1
ATOM 8482 O O . LYS B 1 528 ? -4.979 22.608 -15.351 1.00 19.88 523 LYS B O 1
ATOM 8488 N N . GLU B 1 529 ? -4.023 21.820 -17.222 1.00 16.65 524 GLU B N 1
ATOM 8489 C CA . GLU B 1 529 ? -5.163 21.011 -17.577 1.00 17.84 524 GLU B CA 1
ATOM 8490 C C . GLU B 1 529 ? -5.384 19.850 -16.610 1.00 20.26 524 GLU B C 1
ATOM 8491 O O . GLU B 1 529 ? -6.508 19.394 -16.506 1.00 21.29 524 GLU B O 1
ATOM 8497 N N . LEU B 1 530 ? -4.337 19.362 -15.946 1.00 19.90 525 LEU B N 1
ATOM 8498 C CA . LEU B 1 530 ? -4.480 18.270 -14.999 1.00 21.23 525 LEU B CA 1
ATOM 8499 C C . LEU B 1 530 ? -4.958 18.830 -13.661 1.00 25.90 525 LEU B C 1
ATOM 8500 O O . LEU B 1 530 ? -5.321 18.063 -12.784 1.00 23.39 525 LEU B O 1
ATOM 8505 N N . ASP B 1 531 ? -4.899 20.158 -13.508 1.00 30.49 526 ASP B N 1
ATOM 8506 C CA . ASP B 1 531 ? -5.414 20.795 -12.305 1.00 35.80 526 ASP B CA 1
ATOM 8507 C C . ASP B 1 531 ? -6.890 21.119 -12.475 1.00 37.18 526 ASP B C 1
ATOM 8508 O O . ASP B 1 531 ? -7.568 21.218 -11.465 1.00 39.72 526 ASP B O 1
ATOM 8513 N N . ASP B 1 532 ? -7.369 21.308 -13.720 1.00 42.53 527 ASP B N 1
ATOM 8514 C CA . ASP B 1 532 ? -8.797 21.470 -13.982 1.00 49.23 527 ASP B CA 1
ATOM 8515 C C . ASP B 1 532 ? -9.453 20.090 -13.920 1.00 50.87 527 ASP B C 1
ATOM 8516 O O . ASP B 1 532 ? -8.755 19.079 -13.926 1.00 47.82 527 ASP B O 1
ATOM 8521 N N . LYS B 1 533 ? -10.795 20.064 -13.855 1.00 48.12 528 LYS B N 1
ATOM 8522 C CA . LYS B 1 533 ? -11.549 18.827 -13.729 1.00 44.92 528 LYS B CA 1
ATOM 8523 C C . LYS B 1 533 ? -12.042 18.350 -15.096 1.00 43.98 528 LYS B C 1
ATOM 8524 O O . LYS B 1 533 ? -12.318 17.168 -15.269 1.00 45.35 528 LYS B O 1
ATOM 8525 N N . LYS B 1 534 ? -12.162 19.256 -16.071 1.00 38.11 529 LYS B N 1
ATOM 8526 C CA . LYS B 1 534 ? -12.836 18.912 -17.310 1.00 38.32 529 LYS B CA 1
ATOM 8527 C C . LYS B 1 534 ? -11.949 17.963 -18.131 1.00 34.04 529 LYS B C 1
ATOM 8528 O O . LYS B 1 534 ? -10.723 17.896 -17.933 1.00 30.66 529 LYS B O 1
ATOM 8532 N N . ALA B 1 535 ? -12.616 17.186 -18.994 1.00 30.82 530 ALA B N 1
ATOM 8533 C CA . ALA B 1 535 ? -11.944 16.412 -20.015 1.00 26.40 530 ALA B CA 1
ATOM 8534 C C . ALA B 1 535 ? -11.366 17.401 -21.000 1.00 24.68 530 ALA B C 1
ATOM 8535 O O . ALA B 1 535 ? -11.857 18.516 -21.116 1.00 24.36 530 ALA B O 1
ATOM 8537 N N . VAL B 1 536 ? -10.296 16.975 -21.678 1.00 17.97 531 VAL B N 1
ATOM 8538 C CA . VAL B 1 536 ? -9.512 17.881 -22.494 1.00 17.22 531 VAL B CA 1
ATOM 8539 C C . VAL B 1 536 ? -9.716 17.531 -23.957 1.00 17.21 531 VAL B C 1
ATOM 8540 O O . VAL B 1 536 ? -9.789 16.350 -24.326 1.00 16.01 531 VAL B O 1
ATOM 8544 N N . ALA B 1 537 ? -9.757 18.580 -24.783 1.00 15.53 532 ALA B N 1
ATOM 8545 C CA . ALA B 1 537 ? -9.877 18.431 -26.223 1.00 15.40 532 ALA B CA 1
ATOM 8546 C C . ALA B 1 537 ? -8.972 19.396 -26.991 1.00 15.08 532 ALA B C 1
ATOM 8547 O O . ALA B 1 537 ? -9.153 19.540 -28.215 1.00 17.33 532 ALA B O 1
ATOM 8549 N N . THR B 1 538 ? -7.963 19.940 -26.328 1.00 14.52 533 THR B N 1
ATOM 8550 C CA . THR B 1 538 ? -7.130 21.014 -26.845 1.00 15.22 533 THR B CA 1
ATOM 8551 C C . THR B 1 538 ? -5.939 20.506 -27.669 1.00 17.07 533 THR B C 1
ATOM 8552 O O . THR B 1 538 ? -5.206 21.311 -28.233 1.00 17.23 533 THR B O 1
ATOM 8556 N N . HIS B 1 539 ? -5.698 19.186 -27.685 1.00 13.90 534 HIS B N 1
ATOM 8557 C CA . HIS B 1 539 ? -4.540 18.592 -28.322 1.00 14.05 534 HIS B CA 1
ATOM 8558 C C . HIS B 1 539 ? -4.958 17.658 -29.460 1.00 12.39 534 HIS B C 1
ATOM 8559 O O . HIS B 1 539 ? -6.130 17.510 -29.815 1.00 14.38 534 HIS B O 1
ATOM 8566 N N . ASP B 1 540 ? -3.957 17.004 -30.074 1.00 13.59 535 ASP B N 1
ATOM 8567 C CA . ASP B 1 540 ? -4.220 15.874 -30.942 1.00 12.12 535 ASP B CA 1
ATOM 8568 C C . ASP B 1 540 ? -4.951 14.775 -30.168 1.00 13.14 535 ASP B C 1
ATOM 8569 O O . ASP B 1 540 ? -4.922 14.755 -28.939 1.00 13.03 535 ASP B O 1
ATOM 8574 N N . ALA B 1 541 ? -5.567 13.863 -30.912 1.00 12.89 536 ALA B N 1
ATOM 8575 C CA . ALA B 1 541 ? -6.485 12.882 -30.336 1.00 11.18 536 ALA B CA 1
ATOM 8576 C C . ALA B 1 541 ? -5.789 11.889 -29.404 1.00 11.04 536 ALA B C 1
ATOM 8577 O O . ALA B 1 541 ? -6.406 11.374 -28.449 1.00 10.32 536 ALA B O 1
ATOM 8579 N N . SER B 1 542 ? -4.511 11.606 -29.684 1.00 10.48 537 SER B N 1
ATOM 8580 C CA . SER B 1 542 ? -3.780 10.678 -28.825 1.00 9.70 537 SER B CA 1
ATOM 8581 C C . SER B 1 542 ? -3.487 11.360 -27.500 1.00 9.43 537 SER B C 1
ATOM 8582 O O . SER B 1 542 ? -3.744 10.805 -26.408 1.00 9.65 537 SER B O 1
ATOM 8585 N N . THR B 1 543 ? -2.899 12.565 -27.548 1.00 9.97 538 THR B N 1
ATOM 8586 C CA . THR B 1 543 ? -2.643 13.288 -26.308 1.00 9.98 538 THR B CA 1
ATOM 8587 C C . THR B 1 543 ? -3.941 13.485 -25.512 1.00 10.60 538 THR B C 1
ATOM 8588 O O . THR B 1 543 ? -3.954 13.285 -24.286 1.00 10.61 538 THR B O 1
ATOM 8592 N N . ASN B 1 544 ? -5.043 13.910 -26.168 1.00 11.52 539 ASN B N 1
ATOM 8593 C CA . ASN B 1 544 ? -6.308 14.027 -25.464 1.00 10.95 539 ASN B CA 1
ATOM 8594 C C . ASN B 1 544 ? -6.719 12.689 -24.836 1.00 10.41 539 ASN B C 1
ATOM 8595 O O . ASN B 1 544 ? -7.164 12.654 -23.672 1.00 10.72 539 ASN B O 1
ATOM 8600 N N . GLY B 1 545 ? -6.610 11.589 -25.620 1.00 10.04 540 GLY B N 1
ATOM 8601 C CA . GLY B 1 545 ? -7.047 10.285 -25.141 1.00 9.99 540 GLY B CA 1
ATOM 8602 C C . GLY B 1 545 ? -6.278 9.821 -23.915 1.00 9.79 540 GLY B C 1
ATOM 8603 O O . GLY B 1 545 ? -6.854 9.270 -22.972 1.00 10.47 540 GLY B O 1
ATOM 8604 N N . LEU B 1 546 ? -4.965 10.036 -23.958 1.00 9.37 541 LEU B N 1
ATOM 8605 C CA . LEU B 1 546 ? -4.107 9.639 -22.850 1.00 9.09 541 LEU B CA 1
ATOM 8606 C C . LEU B 1 546 ? -4.436 10.469 -21.622 1.00 9.18 541 LEU B C 1
ATOM 8607 O O . LEU B 1 546 ? -4.545 9.937 -20.505 1.00 10.11 541 LEU B O 1
ATOM 8612 N N . ILE B 1 547 ? -4.583 11.790 -21.813 1.00 10.35 542 ILE B N 1
ATOM 8613 C CA . ILE B 1 547 ? -4.885 12.645 -20.662 1.00 10.65 542 ILE B CA 1
ATOM 8614 C C . ILE B 1 547 ? -6.228 12.242 -20.032 1.00 11.20 542 ILE B C 1
ATOM 8615 O O . ILE B 1 547 ? -6.408 12.178 -18.791 1.00 10.18 542 ILE B O 1
ATOM 8620 N N . ASN B 1 548 ? -7.218 12.033 -20.903 1.00 11.07 543 ASN B N 1
ATOM 8621 C CA . ASN B 1 548 ? -8.580 11.757 -20.421 1.00 12.30 543 ASN B CA 1
ATOM 8622 C C . ASN B 1 548 ? -8.645 10.397 -19.722 1.00 12.16 543 ASN B C 1
ATOM 8623 O O . ASN B 1 548 ? -9.346 10.245 -18.721 1.00 13.22 543 ASN B O 1
ATOM 8628 N N . GLN B 1 549 ? -7.869 9.418 -20.212 1.00 11.32 544 GLN B N 1
ATOM 8629 C CA . GLN B 1 549 ? -7.829 8.102 -19.581 1.00 10.82 544 GLN B CA 1
ATOM 8630 C C . GLN B 1 549 ? -7.146 8.213 -18.218 1.00 10.92 544 GLN B C 1
ATOM 8631 O O . GLN B 1 549 ? -7.586 7.606 -17.226 1.00 10.86 544 GLN B O 1
ATOM 8637 N N . PHE B 1 550 ? -6.094 9.035 -18.160 1.00 10.60 545 PHE B N 1
ATOM 8638 C CA . PHE B 1 550 ? -5.411 9.299 -16.900 1.00 9.53 545 PHE B CA 1
ATOM 8639 C C . PHE B 1 550 ? -6.379 9.921 -15.893 1.00 10.65 545 PHE B C 1
ATOM 8640 O O . PHE B 1 550 ? -6.391 9.546 -14.723 1.00 11.69 545 PHE B O 1
ATOM 8648 N N . LYS B 1 551 ? -7.171 10.883 -16.370 1.00 10.97 546 LYS B N 1
ATOM 8649 C CA . LYS B 1 551 ? -8.129 11.551 -15.485 1.00 12.73 546 LYS B CA 1
ATOM 8650 C C . LYS B 1 551 ? -9.119 10.552 -14.885 1.00 11.85 546 LYS B C 1
ATOM 8651 O O . LYS B 1 551 ? -9.468 10.689 -13.707 1.00 15.04 546 LYS B O 1
ATOM 8657 N N . GLU B 1 552 ? -9.536 9.560 -15.662 1.00 12.92 547 GLU B N 1
ATOM 8658 C CA . GLU B 1 552 ? -10.457 8.536 -15.183 1.00 13.83 547 GLU B CA 1
ATOM 8659 C C . GLU B 1 552 ? -9.768 7.644 -14.167 1.00 14.45 547 GLU B C 1
ATOM 8660 O O . GLU B 1 552 ? -10.448 7.154 -13.251 1.00 15.26 547 GLU B O 1
ATOM 8666 N N . TRP B 1 553 ? -8.442 7.462 -14.283 1.00 11.95 548 TRP B N 1
ATOM 8667 C CA . TRP B 1 553 ? -7.722 6.518 -13.431 1.00 12.35 548 TRP B CA 1
ATOM 8668 C C . TRP B 1 553 ? -6.953 7.143 -12.252 1.00 14.40 548 TRP B C 1
ATOM 8669 O O . TRP B 1 553 ? -6.471 6.408 -11.379 1.00 13.51 548 TRP B O 1
ATOM 8680 N N . GLU B 1 554 ? -6.859 8.459 -12.175 1.00 15.74 549 GLU B N 1
ATOM 8681 C CA . GLU B 1 554 ? -5.983 9.055 -11.186 1.00 18.66 549 GLU B CA 1
ATOM 8682 C C . GLU B 1 554 ? -6.660 9.017 -9.827 1.00 22.63 549 GLU B C 1
ATOM 8683 O O . GLU B 1 554 ? -7.842 8.694 -9.690 1.00 19.52 549 GLU B O 1
ATOM 8689 N N . GLU B 1 555 ? -5.868 9.311 -8.795 1.00 22.36 550 GLU B N 1
ATOM 8690 C CA . GLU B 1 555 ? -6.493 9.413 -7.472 1.00 31.16 550 GLU B CA 1
ATOM 8691 C C . GLU B 1 555 ? -7.564 10.521 -7.454 1.00 36.32 550 GLU B C 1
ATOM 8692 O O . GLU B 1 555 ? -8.652 10.234 -6.936 1.00 36.47 550 GLU B O 1
#

Solvent-accessible surface area: 35610 Å² total; per-residue (Å²): 189,31,100,34,134,29,0,33,111,10,89,8,11,99,117,0,68,102,13,40,132,90,54,0,90,168,22,31,0,83,86,9,25,87,171,45,118,114,3,35,124,102,12,16,37,95,6,130,2,90,65,98,25,80,0,2,0,3,2,0,4,4,8,1,40,146,101,0,13,62,24,0,10,50,0,0,116,62,11,24,0,58,144,34,12,68,20,0,22,50,4,73,70,11,6,66,19,34,98,77,5,6,0,3,4,0,9,0,6,52,61,84,113,155,16,32,17,116,72,142,58,10,7,100,71,13,33,82,38,6,80,49,0,80,120,7,0,53,19,4,62,103,23,81,59,40,1,41,64,53,99,59,7,47,15,0,0,1,0,1,11,4,13,13,11,26,2,0,28,1,0,1,60,1,0,56,43,61,35,84,132,53,9,67,25,47,30,1,5,0,0,4,2,6,31,8,24,39,25,4,116,132,30,62,12,37,14,0,0,0,0,0,0,4,41,57,4,83,12,55,9,2,45,21,1,0,58,8,0,33,63,57,0,43,69,67,8,155,62,70,150,37,12,47,97,0,3,2,0,0,0,48,45,92,78,73,0,76,84,28,47,3,78,40,92,13,29,1,18,18,94,55,22,0,19,28,9,3,1,2,1,5,1,0,0,0,0,0,0,0,19,3,8,11,103,37,0,14,43,0,0,62,0,0,24,19,0,4,45,34,0,54,94,25,84,2,56,70,0,2,0,0,2,6,0,0,6,9,0,0,7,2,30,19,39,41,3,24,2,17,0,0,0,0,1,17,26,13,0,52,45,0,2,11,9,1,10,8,2,9,0,7,0,0,0,14,25,9,0,24,16,53,55,99,24,103,23,57,0,2,5,0,4,3,14,29,7,0,0,26,0,8,30,8,0,1,0,0,5,5,14,1,35,4,43,8,10,2,10,0,0,0,7,0,47,13,47,26,53,47,76,187,16,69,1,6,55,36,3,0,5,13,0,0,6,7,0,14,4,2,6,78,13,37,81,88,70,100,3,114,92,113,59,10,111,61,32,52,4,16,12,54,35,12,82,6,47,41,2,1,6,2,0,0,0,45,67,5,32,5,4,3,0,0,0,0,0,0,2,4,1,1,8,2,5,0,2,1,4,0,0,7,1,3,3,14,2,19,41,0,8,61,19,6,87,103,35,15,88,90,0,17,142,24,4,101,60,123,110,74,12,88,105,32,31,36,0,0,22,13,0,0,46,34,0,18,134,20,24,150,189,28,95,24,128,44,0,71,81,11,92,3,12,127,109,0,72,102,12,38,162,93,46,0,92,168,22,30,0,78,81,9,24,89,163,46,120,122,3,34,90,103,14,17,37,80,6,125,3,92,67,100,25,76,0,4,0,2,3,0,4,4,8,2,40,148,95,0,15,67,18,0,11,52,0,0,118,62,9,23,0,58,143,33,12,66,20,0,23,51,3,73,69,11,6,60,19,36,99,78,5,5,0,3,4,0,9,0,6,47,62,85,110,154,15,30,20,116,72,134,53,11,6,91,89,16,8,76,38,4,120,52,0,79,125,7,0,52,21,3,58,106,18,83,55,42,1,44,66,52,96,57,7,49,16,0,0,1,0,0,12,7,12,12,12,22,2,0,26,0,0,1,59,1,0,55,44,60,32,80,129,54,7,68,25,47,28,1,6,0,0,4,2,6,30,7,23,43,26,4,127,132,30,64,12,37,12,0,0,0,0,0,1,4,42,69,5,77,26,31,6,2,44,23,1,0,58,9,0,34,62,55,0,46,71,62,9,167,60,77,131,37,14,50,94,0,3,1,0,0,0,50,47,95,76,72,0,75,87,26,45,4,65,39,147,16,28,0,18,18,96,54,22,0,20,28,7,3,1,2,1,4,0,0,0,0,0,0,0,0,18,4,9,11,102,37,0,11,44,0,0,64,0,0,24,18,0,4,46,34,0,52,94,26,90,1,58,69,0,2,0,0,2,6,0,0,7,10,0,0,8,3,29,18,39,41,3,25,2,16,0,0,0,0,1,17,25,13,0,53,47,0,3,9,9,1,10,7,1,8,0,7,0,0,0,13,23,10,0,23,18,54,55,91,12,151,20,55,0,2,5,0,4,4,15,30,9,0,0,26,1,5,13,11,2,0,0,0,6,3,13,1,39,4,43,8,11,2,9,0,0,1,7,1,43,14,48,27,55,44,75,193,21,70,2,6,56,37,4,0,4,12,0,0,2,2,0,33,9,2,4,82,16,33,79,88,69,109,3,112,92,113,58,9,109,62,32,50,4,18,12,56,38,14,79,6,44,41,3,1,7,3,0,0,0,45,65,5,34,7,3,3,0,0,0,0,0,0,2,4,2,0,7,3,5,0,3,0,4,0,0,7,2,2,3,14,2,19,45,2,27,86,22,16,96,70,44,12,85,74,0,20,152,23,8,103,58,77,113,76,11,89,106,32,33,39,0,0,22,12,0,0,46,27,0,38,136,18,41,140